Protein AF-0000000084918737 (afdb_homodimer)

Organism: Cellulophaga lytica (strain ATCC 23178 / DSM 7489 / JCM 8516 / NBRC 14961 / NCIMB 1423 / VKM B-1433 / Cy l20) (NCBI:txid867900)

Secondary structure (DSSP, 8-state):
-GGGGG--HHHHHHHHHHHHHT--SSS--HHHHTT--HHHHHHHHHHHHHT-SEEEEES-HHHHHHHHHHHTT--TT-EEEEESBS-THHHHHHHTTT-EEEEE-B-TTSSB-HHHHHHH--TTEEEE--B-GGG----HHHHHHHHHHHT-EEEEE-TTTTT-EETTEETTSSSSEEEEE-BTTSSS--BS-EEEEES-HHHHHHHHHHTBTT----SS-GGG----S---B-PPPHHHHHHHHHHHTTHHHHHHHHHHHHHHHHHHHTTSTT-EE----TTEE---SEEEEE-SSHHHHHHHHHHHHHTT--SEE-GGG-TTTBGGG-HHHHTT--SSPPPHHHHHHS--GGG---HHHHHHHTTEEEEE--SS--HHHHHHHHHHHHHHHHTT-/-GGGGG--HHHHHHHHHHHHHT--SSS--HHHHTT--HHHHHHHHHHHHHT-SEEEEES-HHHHHHHHHHHTT--TT-EEEEESBS-THHHHHHHTTT-EEEEE-B-TTSSB-HHHHHHH--TTEEEE--B-GGG----HHHHHHHHHHHT-EEEEE-TTTTT-EETTEETTSSSSEEEEE-BTTSSS--BS-EEEEES-HHHHHHHHHHTBTT----SS-GGG----S---B-PPPHHHHHHHHHHHTTHHHHHHHHHHHHHHHHHHHTTSTT-EE----TTEE---SEEEEE-SSHHHHHHHHHHHHHTT--SEE-GGG-TTTBGGG-HHHHTT--SSPPPHHHHHHS--GGG---HHHHHHHTTEEEEE--SS--HHHHHHHHHHHHHHHHTT-

Sequence (794 aa):
MPGFEFFGDKERAEVQKVLDSGVLMRYGFDGMRGDQWKALELEEALTKRMEVGYAQLVSSGTAALTVALASAGIGAGDEVIMPTFTFVASFESILALGAVPILVDVDDTLTLDPEAVKKAITPKTKVVMPVHMCGSMANLSALKAICDKHNLLLLEDACQAIGGTYEGKPLGSYGDLGCFSFDYVKTITCGEGGAVITNNEQYYKNADHYSDHGHDHIGKDRGAEDHPFLGYNYRISEL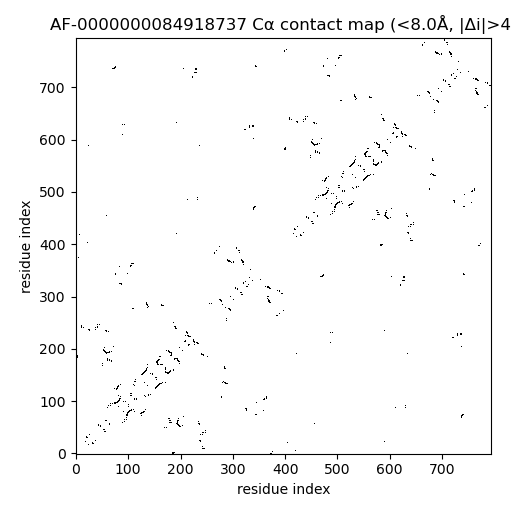HAAVGVAQVQRLDEFIAIQKKTYTILRNALSTIPEVTFRAVPEGGEENYSFLSIFLPTEEQTRKAHKALGEHSVDACFYWYANNWHYYKKWAHLTNLTSLGKLPNEVKEQLPDYSKSDFSKSDQWISRTISCLVKLGWTEEEVEQRAANMVKAIKSVLMPGFEFFGDKERAEVQKVLDSGVLMRYGFDGMRGDQWKALELEEALTKRMEVGYAQLVSSGTAALTVALASAGIGAGDEVIMPTFTFVASFESILALGAVPILVDVDDTLTLDPEAVKKAITPKTKVVMPVHMCGSMANLSALKAICDKHNLLLLEDACQAIGGTYEGKPLGSYGDLGCFSFDYVKTITCGEGGAVITNNEQYYKNADHYSDHGHDHIGKDRGAEDHPFLGYNYRISELHAAVGVAQVQRLDEFIAIQKKTYTILRNALSTIPEVTFRAVPEGGEENYSFLSIFLPTEEQTRKAHKALGEHSVDACFYWYANNWHYYKKWAHLTNLTSLGKLPNEVKEQLPDYSKSDFSKSDQWISRTISCLVKLGWTEEEVEQRAANMVKAIKSVL

InterPro domains:
  IPR000653 DegT/DnrJ/EryC1/StrS aminotransferase [PF01041] (10-332)
  IPR000653 DegT/DnrJ/EryC1/StrS aminotransferase [PIRSF000390] (9-394)
  IPR000653 DegT/DnrJ/EryC1/StrS aminotransferase [PTHR30244] (7-392)
  IPR000653 DegT/DnrJ/EryC1/StrS aminotransferase [cd00616] (11-394)
  IPR015421 Pyridoxal phosphate-dependent transferase, major domain [G3DSA:3.40.640.10] (1-250)
  IPR015422 Pyridoxal phosphate-dependent transferase, small domain [G3DSA:3.90.1150.10] (251-396)
  IPR015424 Pyridoxal phosphate-dependent transferase [SSF53383] (2-393)

Foldseek 3Di:
DAQLVPPDDLLVVLLVLCVVLVAWAQDAPVVRSVPDRLQVLLFVLCCVLQVADGKDKFFFQLLQLLLLCVLVPQAAQAEEEFEQFFFPSNVVSCLVRNHAYDYFADALLLKDDLVRVLVRDDPRYAEYEIEQPQFAGDPLVSNVVSCVVVVHWYEYACQAHAPKDFLRGTGQASTQKYKYGQDSHHLHHLVTMMMIGGNDVSSRQSSVLQQPQQFSPPDNDSVPTDRPDGHDHGDDISSSSSSSSSRSVCSVVSLVLLVVLLVLLVVLQVVPVQKAFRDHDVRIDGSNQKTKIFGDDLVLQVQLVVLCVVLVQPQKDLRLPPCGTGNVNVCCQLVVPDPDDRDPSHVPPHDNCVPPDRVNNVNNSSGMIMHGRYRPDDPVRSNSSSVSSNVSSVVRD/DAQLVPPDDLLVVLLVLCVVLVAWAQDAPVVRSVPDRLQVLLFVLCCVLQVADGKDKFFFLLLQLLLLCVLVPQAAQAEEEFEQFFFPSNVVSCLVRNHAYDYWADALLLKDDLVRVLVRDDPRYAEYEIEQPQFAGDPVVSNVVSCVVVVHWYEYACQAHAQKDFLRGTGQASTQKYKYGQDSHHLHHLVTMMMITGNDVSSRQSSVLQQCQQFSPPDNDSVPTDRPDGHDHGDDISSSSSSSSSRSVCSVVSLVLLVVLLVLLVVLCVVPVQKAFRDHDVRIDGSNQKTKIFGDDLVLQVQLVVLLVVLVQPQKDLRLPPCGGGNVNVCCQLVVPDPDDRDPSHVPPHDNCVPPDRVNNCNNSSGMIMHGRYRPDDPVRSNSSSVSSNVSSVVRD

Solvent-accessible surface area (backbone atoms only — not comparable to full-atom values): 38173 Å² total; per-residue (Å²): 75,42,24,49,77,68,63,47,67,61,29,50,52,39,34,47,55,36,60,71,45,54,50,33,46,68,66,76,62,66,87,58,30,76,84,63,50,37,45,59,51,31,29,51,50,46,17,63,74,42,70,41,77,34,48,43,70,18,39,22,35,43,45,11,47,30,40,48,41,30,30,70,41,43,12,33,49,34,26,34,38,33,42,40,52,45,55,59,51,62,51,37,24,34,45,59,41,28,16,27,60,40,73,34,36,26,40,63,47,55,13,46,23,58,70,44,51,63,72,65,64,52,95,50,50,46,34,42,34,45,40,15,55,65,7,36,42,47,54,54,69,60,44,48,50,52,22,64,75,69,73,34,43,37,36,30,40,18,42,52,12,66,80,13,29,46,76,85,34,35,51,29,54,78,46,60,29,12,22,30,27,14,34,40,54,16,69,40,24,20,33,46,12,15,26,28,33,28,71,45,66,66,41,46,51,36,32,56,14,30,32,48,52,7,37,65,78,58,81,90,47,77,72,72,26,53,46,85,25,59,29,38,79,31,64,42,32,19,56,27,22,12,26,29,44,39,32,64,76,40,45,66,60,52,36,52,52,14,40,54,53,42,49,53,39,50,58,47,44,61,70,38,84,66,47,45,64,56,47,69,38,92,54,50,42,57,24,28,45,31,52,46,34,31,38,88,36,48,69,48,28,55,47,23,56,55,30,22,51,77,52,72,43,72,66,60,42,56,45,62,78,28,46,52,36,23,58,90,45,38,55,29,64,69,67,62,31,50,64,25,49,70,34,62,46,34,73,71,62,43,68,69,57,90,77,55,84,54,62,67,26,46,64,45,41,42,12,33,40,37,30,60,45,67,72,84,65,48,74,66,53,49,53,49,47,29,54,34,48,42,52,21,42,56,70,58,102,75,45,24,49,77,68,62,46,69,63,29,51,51,41,33,46,55,34,62,71,45,55,50,32,45,68,67,77,60,66,88,58,32,75,84,63,50,37,45,59,50,31,26,51,51,46,18,62,74,40,71,40,78,33,48,43,70,17,39,21,34,44,45,10,48,30,40,48,42,32,30,70,39,44,13,32,50,32,27,33,37,32,45,41,51,44,56,60,51,62,51,37,24,33,45,59,41,29,14,26,59,39,73,33,35,26,41,62,46,54,13,45,23,58,69,44,51,64,72,66,62,51,96,49,49,46,34,44,34,44,40,14,56,64,7,37,44,46,53,54,70,60,44,48,52,54,21,64,73,68,74,35,42,35,37,28,40,18,44,52,11,65,81,12,29,45,75,84,35,34,50,27,54,77,47,60,28,12,22,31,27,14,34,40,53,18,70,41,24,21,33,44,12,16,26,27,32,27,73,46,67,65,41,45,52,37,34,56,14,31,32,47,51,8,36,65,78,58,81,90,46,78,73,72,26,53,46,84,26,58,29,38,82,31,64,44,35,21,56,27,23,13,26,30,44,40,32,63,76,40,44,66,60,52,36,52,54,14,40,56,53,44,48,54,40,50,57,47,43,61,71,37,84,68,48,44,64,56,49,71,41,93,54,49,41,56,23,26,45,31,54,46,34,33,39,89,36,48,69,49,28,55,48,25,56,54,30,22,51,75,50,73,44,73,65,59,42,58,45,63,79,27,46,52,36,23,59,89,46,36,55,29,64,70,66,61,32,50,66,25,48,70,35,61,48,32,72,70,62,44,66,70,55,92,76,56,84,54,61,67,27,47,65,43,42,41,11,34,40,37,31,62,44,66,73,84,64,50,73,65,53,49,52,51,47,28,52,33,48,44,53,22,43,54,70,59,103

pLDDT: mean 97.5, std 3.41, range [58.09, 99.0]

Nearest PDB structures (foldseek):
  5k8b-assembly1_A  TM=9.788E-01  e=1.789E-53  Shewanella oneidensis MR-1
  7b0m-assembly1_AAA-2  TM=8.999E-01  e=6.919E-33  uncultured bacterium
  3dr4-assembly2_D  TM=8.770E-01  e=7.621E-31  Caulobacter vibrioides
  4zah-assembly1_B  TM=8.780E-01  e=2.537E-28  Escherichia coli K-12
  3uwc-assembly1_A  TM=9.005E-01  e=1.315E-25  Coxiella burnetii

Radius of gyration: 27.07 Å; Cα contacts (8 Å, |Δi|>4): 1937; chains: 2; bounding box: 52×92×59 Å

Structure (mmCIF, N/CA/C/O backbone):
data_AF-0000000084918737-model_v1
#
loop_
_entity.id
_entity.type
_entity.pdbx_description
1 polymer 'Glutamine--scyllo-inositol transaminase'
#
loop_
_atom_site.group_PDB
_atom_site.id
_atom_site.type_symbol
_atom_site.label_atom_id
_atom_site.label_alt_id
_atom_site.label_comp_id
_atom_site.label_asym_id
_atom_site.label_entity_id
_atom_site.label_seq_id
_atom_site.pdbx_PDB_ins_code
_atom_site.Cartn_x
_atom_site.Cartn_y
_atom_site.Cartn_z
_atom_site.occupancy
_atom_site.B_iso_or_equiv
_atom_site.auth_seq_id
_atom_site.auth_comp_id
_atom_site.auth_asym_id
_atom_site.auth_atom_id
_atom_site.pdbx_PDB_model_num
ATOM 1 N N . MET A 1 1 ? 10.695 -17.797 -6.754 1 58.09 1 MET A N 1
ATOM 2 C CA . MET A 1 1 ? 10.609 -17.453 -8.172 1 58.09 1 MET A CA 1
ATOM 3 C C . MET A 1 1 ? 11.523 -16.266 -8.492 1 58.09 1 MET A C 1
ATOM 5 O O . MET A 1 1 ? 11.414 -15.211 -7.875 1 58.09 1 MET A O 1
ATOM 9 N N . PRO A 1 2 ? 12.445 -16.375 -9.523 1 66.88 2 PRO A N 1
ATOM 10 C CA . PRO A 1 2 ? 13.789 -16.484 -8.961 1 66.88 2 PRO A CA 1
ATOM 11 C C . PRO A 1 2 ? 14.602 -15.195 -9.133 1 66.88 2 PRO A C 1
ATOM 13 O O . PRO A 1 2 ? 15.82 -15.25 -9.297 1 66.88 2 PRO A O 1
ATOM 16 N N . GLY A 1 3 ? 13.727 -14.094 -9.055 1 78 3 GLY A N 1
ATOM 17 C CA . GLY A 1 3 ? 14.461 -12.883 -9.352 1 78 3 GLY A CA 1
ATOM 18 C C . GLY A 1 3 ? 15.5 -12.539 -8.305 1 78 3 GLY A C 1
ATOM 19 O O . GLY A 1 3 ? 16.562 -11.992 -8.625 1 78 3 GLY A O 1
ATOM 20 N N . PHE A 1 4 ? 15.25 -13.039 -7.121 1 85.94 4 PHE A N 1
ATOM 21 C CA . PHE A 1 4 ? 16.172 -12.711 -6.043 1 85.94 4 PHE A CA 1
ATOM 22 C C . PHE A 1 4 ? 17.453 -13.531 -6.148 1 85.94 4 PHE A C 1
ATOM 24 O O . PHE A 1 4 ? 18.484 -13.164 -5.59 1 85.94 4 PHE A O 1
ATOM 31 N N . GLU A 1 5 ? 17.422 -14.648 -6.895 1 89.56 5 GLU A N 1
ATOM 32 C CA . GLU A 1 5 ? 18.578 -15.539 -6.988 1 89.56 5 GLU A CA 1
ATOM 33 C C . GLU A 1 5 ? 19.734 -14.867 -7.711 1 89.56 5 GLU A C 1
ATOM 35 O O . GLU A 1 5 ? 20.906 -15.164 -7.438 1 89.56 5 GLU A O 1
ATOM 40 N N . PHE A 1 6 ? 19.359 -13.945 -8.586 1 92.06 6 PHE A N 1
ATOM 41 C CA . PHE A 1 6 ? 20.391 -13.312 -9.391 1 92.06 6 PHE A CA 1
ATOM 42 C C . PHE A 1 6 ? 20.531 -11.836 -9.031 1 92.06 6 PHE A C 1
ATOM 44 O O . PHE A 1 6 ? 21.016 -11.039 -9.836 1 92.06 6 PHE A O 1
ATOM 51 N N . PHE A 1 7 ? 20 -11.469 -7.918 1 95 7 PHE A N 1
ATOM 52 C CA . PHE A 1 7 ? 20.281 -10.125 -7.43 1 95 7 PHE A CA 1
ATOM 53 C C . PHE A 1 7 ? 21.781 -9.914 -7.281 1 95 7 PHE A C 1
ATOM 55 O O . PHE A 1 7 ? 22.469 -10.695 -6.617 1 95 7 PHE A O 1
ATOM 62 N N . GLY A 1 8 ? 22.406 -8.891 -7.953 1 95 8 GLY A N 1
ATOM 63 C CA . GLY A 1 8 ? 23.844 -8.711 -7.953 1 95 8 GLY A CA 1
ATOM 64 C C . GLY A 1 8 ? 24.266 -7.281 -8.258 1 95 8 GLY A C 1
ATOM 65 O O . GLY A 1 8 ? 23.609 -6.332 -7.805 1 95 8 GLY A O 1
ATOM 66 N N . ASP A 1 9 ? 25.297 -7.223 -9.016 1 96.88 9 ASP A N 1
ATOM 67 C CA . ASP A 1 9 ? 25.969 -5.941 -9.219 1 96.88 9 ASP A CA 1
ATOM 68 C C . ASP A 1 9 ? 25.109 -4.992 -10.047 1 96.88 9 ASP A C 1
ATOM 70 O O . ASP A 1 9 ? 25.125 -3.781 -9.836 1 96.88 9 ASP A O 1
ATOM 74 N N . LYS A 1 10 ? 24.375 -5.531 -10.961 1 97.31 10 LYS A N 1
ATOM 75 C CA . LYS A 1 10 ? 23.531 -4.68 -11.797 1 97.31 10 LYS A CA 1
ATOM 76 C C . LYS A 1 10 ? 22.453 -3.986 -10.977 1 97.31 10 LYS A C 1
ATOM 78 O O . LYS A 1 10 ? 22.203 -2.793 -11.156 1 97.31 10 LYS A O 1
ATOM 83 N N . GLU A 1 11 ? 21.781 -4.719 -10.133 1 98.06 11 GLU A N 1
ATOM 84 C CA . GLU A 1 11 ? 20.75 -4.164 -9.242 1 98.06 11 GLU A CA 1
ATOM 85 C C . GLU A 1 11 ? 21.375 -3.166 -8.258 1 98.06 11 GLU A C 1
ATOM 87 O O . GLU A 1 11 ? 20.828 -2.074 -8.062 1 98.06 11 GLU A O 1
ATOM 92 N N . ARG A 1 12 ? 22.516 -3.551 -7.652 1 98.19 12 ARG A N 1
ATOM 93 C CA . ARG A 1 12 ? 23.188 -2.676 -6.707 1 98.19 12 ARG A CA 1
ATOM 94 C C . ARG A 1 12 ? 23.562 -1.35 -7.359 1 98.19 12 ARG A C 1
ATOM 96 O O . ARG A 1 12 ? 23.453 -0.292 -6.734 1 98.19 12 ARG A O 1
ATOM 103 N N . ALA A 1 13 ? 24.016 -1.416 -8.586 1 98.38 13 ALA A N 1
ATOM 104 C CA . ALA A 1 13 ? 24.438 -0.213 -9.297 1 98.38 13 ALA A CA 1
ATOM 105 C C . ALA A 1 13 ? 23.266 0.742 -9.508 1 98.38 13 ALA A C 1
ATOM 107 O O . ALA A 1 13 ? 23.406 1.959 -9.375 1 98.38 13 ALA A O 1
ATOM 108 N N . GLU A 1 14 ? 22.094 0.244 -9.898 1 98.44 14 GLU A N 1
ATOM 109 C CA . GLU A 1 14 ? 20.906 1.085 -10.102 1 98.44 14 GLU A CA 1
ATOM 110 C C . GLU A 1 14 ? 20.453 1.712 -8.789 1 98.44 14 GLU A C 1
ATOM 112 O O . GLU A 1 14 ? 20.047 2.877 -8.758 1 98.44 14 GLU A O 1
ATOM 117 N N . VAL A 1 15 ? 20.484 0.958 -7.684 1 98.56 15 VAL A N 1
ATOM 118 C CA . VAL A 1 15 ? 20.094 1.484 -6.383 1 98.56 15 VAL A CA 1
ATOM 119 C C . VAL A 1 15 ? 21.078 2.568 -5.945 1 98.56 15 VAL A C 1
ATOM 121 O O . VAL A 1 15 ? 20.672 3.584 -5.375 1 98.56 15 VAL A O 1
ATOM 124 N N . GLN A 1 16 ? 22.344 2.338 -6.254 1 98 16 GLN A N 1
ATOM 125 C CA . GLN A 1 16 ? 23.375 3.305 -5.883 1 98 16 GLN A CA 1
ATOM 126 C C . GLN A 1 16 ? 23.109 4.66 -6.535 1 98 16 GLN A C 1
ATOM 128 O O . GLN A 1 16 ? 23.375 5.703 -5.934 1 98 16 GLN A O 1
ATOM 133 N N . LYS A 1 17 ? 22.672 4.691 -7.762 1 98.06 17 LYS A N 1
ATOM 134 C CA . LYS A 1 17 ? 22.344 5.949 -8.43 1 98.06 17 LYS A CA 1
ATOM 135 C C . LYS A 1 17 ? 21.297 6.734 -7.652 1 98.06 17 LYS A C 1
ATOM 137 O O . LYS A 1 17 ? 21.375 7.961 -7.543 1 98.06 17 LYS A O 1
ATOM 142 N N . VAL A 1 18 ? 20.281 6.035 -7.121 1 98.25 18 VAL A N 1
ATOM 143 C CA . VAL A 1 18 ? 19.234 6.672 -6.32 1 98.25 18 VAL A CA 1
ATOM 144 C C . VAL A 1 18 ? 19.828 7.199 -5.016 1 98.25 18 VAL A C 1
ATOM 146 O O . VAL A 1 18 ? 19.531 8.32 -4.598 1 98.25 18 VAL A O 1
ATOM 149 N N . LEU A 1 19 ? 20.688 6.387 -4.422 1 97.62 19 LEU A N 1
ATOM 150 C CA . LEU A 1 19 ? 21.344 6.789 -3.176 1 97.62 19 LEU A CA 1
ATOM 151 C C . LEU A 1 19 ? 22.219 8.016 -3.389 1 97.62 19 LEU A C 1
ATOM 153 O O . LEU A 1 19 ? 22.328 8.867 -2.506 1 97.62 19 LEU A O 1
ATOM 157 N N . ASP A 1 20 ? 22.812 8.094 -4.531 1 96.31 20 ASP A N 1
ATOM 158 C CA . ASP A 1 20 ? 23.688 9.219 -4.848 1 96.31 20 ASP A CA 1
ATOM 159 C C . ASP A 1 20 ? 22.891 10.508 -5.004 1 96.31 20 ASP A C 1
ATOM 161 O O . ASP A 1 20 ? 23.312 11.578 -4.555 1 96.31 20 ASP A O 1
ATOM 165 N N . SER A 1 21 ? 21.75 10.43 -5.637 1 95.38 21 SER A N 1
ATOM 166 C CA . SER A 1 21 ? 20.906 11.609 -5.805 1 95.38 21 SER A CA 1
ATOM 167 C C . SER A 1 21 ? 20.234 12.008 -4.492 1 95.38 21 SER A C 1
ATOM 169 O O . SER A 1 21 ? 19.953 13.188 -4.258 1 95.38 21 SER A O 1
ATOM 171 N N . GLY A 1 22 ? 19.891 11 -3.74 1 95.38 22 GLY A N 1
ATOM 172 C CA . GLY A 1 22 ? 19.188 11.211 -2.479 1 95.38 22 GLY A CA 1
ATOM 173 C C . GLY A 1 22 ? 17.703 11.414 -2.646 1 95.38 22 GLY A C 1
ATOM 174 O O . GLY A 1 22 ? 17 11.711 -1.68 1 95.38 22 GLY A O 1
ATOM 175 N N . VAL A 1 23 ? 17.172 11.312 -3.875 1 97.12 23 VAL A N 1
ATOM 176 C CA . VAL A 1 23 ? 15.75 11.469 -4.133 1 97.12 23 VAL A CA 1
ATOM 177 C C . VAL A 1 23 ? 15.086 10.094 -4.168 1 97.12 23 VAL A C 1
ATOM 179 O O . VAL A 1 23 ? 15.273 9.328 -5.117 1 97.12 23 VAL A O 1
ATOM 182 N N . LEU A 1 24 ? 14.273 9.836 -3.162 1 97.94 24 LEU A N 1
ATOM 183 C CA . LEU A 1 24 ? 13.688 8.508 -3.012 1 97.94 24 LEU A CA 1
ATOM 184 C C . LEU A 1 24 ? 12.234 8.492 -3.471 1 97.94 24 LEU A C 1
ATOM 186 O O . LEU A 1 24 ? 11.648 7.43 -3.664 1 97.94 24 LEU A O 1
ATOM 190 N N . MET A 1 25 ? 11.609 9.617 -3.674 1 96.75 25 MET A N 1
ATOM 191 C CA . MET A 1 25 ? 10.219 9.758 -4.102 1 96.75 25 MET A CA 1
ATOM 192 C C . MET A 1 25 ? 10.109 9.711 -5.621 1 96.75 25 MET A C 1
ATOM 194 O O . MET A 1 25 ? 10.922 10.312 -6.328 1 96.75 25 MET A O 1
ATOM 198 N N . ARG A 1 26 ? 9.102 9.094 -6.113 1 97 26 ARG A N 1
ATOM 199 C CA . ARG A 1 26 ? 8.992 8.922 -7.555 1 97 26 ARG A CA 1
ATOM 200 C C . ARG A 1 26 ? 8.57 10.219 -8.234 1 97 26 ARG A C 1
ATOM 202 O O . ARG A 1 26 ? 8.758 10.383 -9.438 1 97 26 ARG A O 1
ATOM 209 N N . TYR A 1 27 ? 7.977 11.18 -7.5 1 95.38 27 TYR A N 1
ATOM 210 C CA . TYR A 1 27 ? 7.508 12.438 -8.07 1 95.38 27 TYR A CA 1
ATOM 211 C C . TYR A 1 27 ? 8.328 13.609 -7.539 1 95.38 27 TYR A C 1
ATOM 213 O O . TYR A 1 27 ? 8.812 13.578 -6.406 1 95.38 27 TYR A O 1
ATOM 221 N N . GLY A 1 28 ? 8.477 14.602 -8.367 1 92.88 28 GLY A N 1
ATOM 222 C CA . GLY A 1 28 ? 9.008 15.883 -7.945 1 92.88 28 GLY A CA 1
ATOM 223 C C . GLY A 1 28 ? 10.508 15.859 -7.723 1 92.88 28 GLY A C 1
ATOM 224 O O . GLY A 1 28 ? 11.203 14.977 -8.219 1 92.88 28 GLY A O 1
ATOM 225 N N . PHE A 1 29 ? 11.062 17.031 -7.227 1 93.75 29 PHE A N 1
ATOM 226 C CA . PHE A 1 29 ? 12.461 17.219 -6.863 1 93.75 29 PHE A CA 1
ATOM 227 C C . PHE A 1 29 ? 13.344 17.234 -8.102 1 93.75 29 PHE A C 1
ATOM 229 O O . PHE A 1 29 ? 14.445 16.656 -8.094 1 93.75 29 PHE A O 1
ATOM 236 N N . ASP A 1 30 ? 12.852 17.812 -9.117 1 91.44 30 ASP A N 1
ATOM 237 C CA . ASP A 1 30 ? 13.508 17.844 -10.414 1 91.44 30 ASP A CA 1
ATOM 238 C C . ASP A 1 30 ? 14.914 18.422 -10.312 1 91.44 30 ASP A C 1
ATOM 240 O O . ASP A 1 30 ? 15.844 17.938 -10.961 1 91.44 30 ASP A O 1
ATOM 244 N N . GLY A 1 31 ? 15.031 19.422 -9.469 1 90.31 31 GLY A N 1
ATOM 245 C CA . GLY A 1 31 ? 16.312 20.078 -9.336 1 90.31 31 GLY A CA 1
ATOM 246 C C . GLY A 1 31 ? 17.344 19.219 -8.617 1 90.31 31 GLY A C 1
ATOM 247 O O . GLY A 1 31 ? 18.547 19.375 -8.828 1 90.31 31 GLY A O 1
ATOM 248 N N . MET A 1 32 ? 16.906 18.297 -7.863 1 91.38 32 MET A N 1
ATOM 249 C CA . MET A 1 32 ? 17.797 17.516 -7.008 1 91.38 32 MET A CA 1
ATOM 250 C C . MET A 1 32 ? 18.141 16.188 -7.656 1 91.38 32 MET A C 1
ATOM 252 O O . MET A 1 32 ? 19.234 15.648 -7.441 1 91.38 32 MET A O 1
ATOM 256 N N . ARG A 1 33 ? 17.234 15.625 -8.477 1 93.81 33 ARG A N 1
ATOM 257 C CA . ARG A 1 33 ? 17.359 14.227 -8.875 1 93.81 33 ARG A CA 1
ATOM 258 C C . ARG A 1 33 ? 18.219 14.086 -10.125 1 93.81 33 ARG A C 1
ATOM 260 O O . ARG A 1 33 ? 18.594 12.977 -10.508 1 93.81 33 ARG A O 1
ATOM 267 N N . GLY A 1 34 ? 18.75 15.164 -10.82 1 91.56 34 GLY A N 1
ATOM 268 C CA . GLY A 1 34 ? 19.641 15.078 -11.977 1 91.56 34 GLY A CA 1
ATOM 269 C C . GLY A 1 34 ? 19.031 14.289 -13.125 1 91.56 34 GLY A C 1
ATOM 270 O O . GLY A 1 34 ? 19.719 13.461 -13.734 1 91.56 34 GLY A O 1
ATOM 271 N N . ASP A 1 35 ? 17.75 14.32 -13.359 1 91.5 35 ASP A N 1
ATOM 272 C CA . ASP A 1 35 ? 17 13.711 -14.453 1 91.5 35 ASP A CA 1
ATOM 273 C C . ASP A 1 35 ? 16.906 12.195 -14.281 1 91.5 35 ASP A C 1
ATOM 275 O O . ASP A 1 35 ? 16.734 11.469 -15.258 1 91.5 35 ASP A O 1
ATOM 279 N N . GLN A 1 36 ? 17.203 11.773 -13.125 1 95.06 36 GLN A N 1
ATOM 280 C CA . GLN A 1 36 ? 17.062 10.352 -12.82 1 95.06 36 GLN A CA 1
ATOM 281 C C . GLN A 1 36 ? 15.648 10.039 -12.336 1 95.06 36 GLN A C 1
ATOM 283 O O . GLN A 1 36 ? 15.219 10.523 -11.289 1 95.06 36 GLN A O 1
ATOM 288 N N . TRP A 1 37 ? 14.93 9.234 -13.133 1 97.81 37 TRP A N 1
ATOM 289 C CA . TRP A 1 37 ? 13.578 8.773 -12.828 1 97.81 37 TRP A CA 1
ATOM 290 C C . TRP A 1 37 ? 13.469 7.262 -12.961 1 97.81 37 TRP A C 1
ATOM 292 O O . TRP A 1 37 ? 13.07 6.758 -14.016 1 97.81 37 TRP A O 1
ATOM 302 N N . LYS A 1 38 ? 13.75 6.57 -11.859 1 98.75 38 LYS A N 1
ATOM 303 C CA . LYS A 1 38 ? 13.812 5.117 -11.953 1 98.75 38 LYS A CA 1
ATOM 304 C C . LYS A 1 38 ? 12.43 4.52 -12.195 1 98.75 38 LYS A C 1
ATOM 306 O O . LYS A 1 38 ? 12.289 3.561 -12.961 1 98.75 38 LYS A O 1
ATOM 311 N N . ALA A 1 39 ? 11.398 5.062 -11.547 1 98.75 39 ALA A N 1
ATOM 312 C CA . ALA A 1 39 ? 10.047 4.566 -11.773 1 98.75 39 ALA A CA 1
ATOM 313 C C . ALA A 1 39 ? 9.625 4.762 -13.227 1 98.75 39 ALA A C 1
ATOM 315 O O . ALA A 1 39 ? 9.078 3.848 -13.844 1 98.75 39 ALA A O 1
ATOM 316 N N . LEU A 1 40 ? 9.898 5.91 -13.773 1 98.56 40 LEU A N 1
ATOM 317 C CA . LEU A 1 40 ? 9.562 6.188 -15.164 1 98.56 40 LEU A CA 1
ATOM 318 C C . LEU A 1 40 ? 10.352 5.289 -16.109 1 98.56 40 LEU A C 1
ATOM 320 O O . LEU A 1 40 ? 9.812 4.797 -17.094 1 98.56 40 LEU A O 1
ATOM 324 N N . GLU A 1 41 ? 11.633 5.117 -15.773 1 98.81 41 GLU A N 1
ATOM 325 C CA . GLU A 1 41 ? 12.484 4.238 -16.578 1 98.81 41 GLU A CA 1
ATOM 326 C C . GLU A 1 41 ? 11.93 2.814 -16.609 1 98.81 41 GLU A C 1
ATOM 328 O O . GLU A 1 41 ? 11.914 2.17 -17.656 1 98.81 41 GLU A O 1
ATOM 333 N N . LEU A 1 42 ? 11.523 2.34 -15.477 1 98.94 42 LEU A N 1
ATOM 334 C CA . LEU A 1 42 ? 10.969 0.99 -15.406 1 98.94 42 LEU A CA 1
ATOM 335 C C . LEU A 1 42 ? 9.648 0.904 -16.156 1 98.94 42 LEU A C 1
ATOM 337 O O . LEU A 1 42 ? 9.375 -0.085 -16.844 1 98.94 42 LEU A O 1
ATOM 341 N N . GLU A 1 43 ? 8.773 1.916 -16 1 98.94 43 GLU A N 1
ATOM 342 C CA . GLU A 1 43 ? 7.516 1.939 -16.734 1 98.94 43 GLU A CA 1
ATOM 343 C C . GLU A 1 43 ? 7.758 1.919 -18.25 1 98.94 43 GLU A C 1
ATOM 345 O O . GLU A 1 43 ? 7.078 1.2 -18.984 1 98.94 43 GLU A O 1
ATOM 350 N N . GLU A 1 44 ? 8.727 2.658 -18.688 1 98.81 44 GLU A N 1
ATOM 351 C CA . GLU A 1 44 ? 9.078 2.672 -20.094 1 98.81 44 GLU A CA 1
ATOM 352 C C . GLU A 1 44 ? 9.586 1.307 -20.562 1 98.81 44 GLU A C 1
ATOM 354 O O . GLU A 1 44 ? 9.203 0.822 -21.625 1 98.81 44 GLU A O 1
ATOM 359 N N . ALA A 1 45 ? 10.414 0.737 -19.781 1 98.88 45 ALA A N 1
ATOM 360 C CA . ALA A 1 45 ? 10.945 -0.584 -20.109 1 98.88 45 ALA A CA 1
ATOM 361 C C . ALA A 1 45 ? 9.828 -1.62 -20.172 1 98.88 45 ALA A C 1
ATOM 363 O O . ALA A 1 45 ? 9.828 -2.486 -21.047 1 98.88 45 ALA A O 1
ATOM 364 N N . LEU A 1 46 ? 8.898 -1.519 -19.281 1 98.81 46 LEU A N 1
ATOM 365 C CA . LEU A 1 46 ? 7.777 -2.449 -19.266 1 98.81 46 LEU A CA 1
ATOM 366 C C . LEU A 1 46 ? 6.891 -2.262 -20.484 1 98.81 46 LEU A C 1
ATOM 368 O O . LEU A 1 46 ? 6.441 -3.24 -21.094 1 98.81 46 LEU A O 1
ATOM 372 N N . THR A 1 47 ? 6.59 -0.975 -20.812 1 98.81 47 THR A N 1
ATOM 373 C CA . THR A 1 47 ? 5.746 -0.728 -21.969 1 98.81 47 THR A CA 1
ATOM 374 C C . THR A 1 47 ? 6.371 -1.32 -23.234 1 98.81 47 THR A C 1
ATOM 376 O O . THR A 1 47 ? 5.672 -1.912 -24.062 1 98.81 47 THR A O 1
ATOM 379 N N . LYS A 1 48 ? 7.652 -1.199 -23.344 1 98.69 48 LYS A N 1
ATOM 380 C CA . LYS A 1 48 ? 8.359 -1.741 -24.5 1 98.69 48 LYS A CA 1
ATOM 381 C C . LYS A 1 48 ? 8.359 -3.268 -24.469 1 98.69 48 LYS A C 1
ATOM 383 O O . LYS A 1 48 ? 7.996 -3.904 -25.469 1 98.69 48 LYS A O 1
ATOM 388 N N . ARG A 1 49 ? 8.68 -3.838 -23.375 1 98.19 49 ARG A N 1
ATOM 389 C CA . ARG A 1 49 ? 8.828 -5.285 -23.25 1 98.19 49 ARG A CA 1
ATOM 390 C C . ARG A 1 49 ? 7.48 -5.984 -23.422 1 98.19 49 ARG A C 1
ATOM 392 O O . ARG A 1 49 ? 7.406 -7.09 -23.969 1 98.19 49 ARG A O 1
ATOM 399 N N . MET A 1 50 ? 6.434 -5.363 -22.906 1 98.56 50 MET A N 1
ATOM 400 C CA . MET A 1 50 ? 5.109 -5.984 -22.891 1 98.56 50 MET A CA 1
ATOM 401 C C . MET A 1 50 ? 4.297 -5.555 -24.109 1 98.56 50 MET A C 1
ATOM 403 O O . MET A 1 50 ? 3.172 -6.02 -24.312 1 98.56 50 MET A O 1
ATOM 407 N N . GLU A 1 51 ? 4.863 -4.648 -24.906 1 98.62 51 GLU A N 1
ATOM 408 C CA . GLU A 1 51 ? 4.234 -4.18 -26.125 1 98.62 51 GLU A CA 1
ATOM 409 C C . GLU A 1 51 ? 2.865 -3.566 -25.859 1 98.62 51 GLU A C 1
ATOM 411 O O . GLU A 1 51 ? 1.878 -3.924 -26.5 1 98.62 51 GLU A O 1
ATOM 416 N N . VAL A 1 52 ? 2.838 -2.67 -24.906 1 98.81 52 VAL A N 1
ATOM 417 C CA . VAL A 1 52 ? 1.612 -1.959 -24.562 1 98.81 52 VAL A CA 1
ATOM 418 C C . VAL A 1 52 ? 1.872 -0.454 -24.562 1 98.81 52 VAL A C 1
ATOM 420 O O . VAL A 1 52 ? 3.025 -0.017 -24.562 1 98.81 52 VAL A O 1
ATOM 423 N N . GLY A 1 53 ? 0.797 0.33 -24.516 1 98.81 53 GLY A N 1
ATOM 424 C CA . GLY A 1 53 ? 0.902 1.779 -24.562 1 98.81 53 GLY A CA 1
ATOM 425 C C . GLY A 1 53 ? 1.268 2.393 -23.219 1 98.81 53 GLY A C 1
ATOM 426 O O . GLY A 1 53 ? 1.907 3.445 -23.172 1 98.81 53 GLY A O 1
ATOM 427 N N . TYR A 1 54 ? 0.844 1.722 -22.125 1 98.94 54 TYR A N 1
ATOM 428 C CA . TYR A 1 54 ? 0.987 2.393 -20.844 1 98.94 54 TYR A CA 1
ATOM 429 C C . TYR A 1 54 ? 1.305 1.393 -19.734 1 98.94 54 TYR A C 1
ATOM 431 O O . TYR A 1 54 ? 0.865 0.242 -19.781 1 98.94 54 TYR A O 1
ATOM 439 N N . ALA A 1 55 ? 2.061 1.813 -18.781 1 98.94 55 ALA A N 1
ATOM 440 C CA . ALA A 1 55 ? 2.354 1.091 -17.547 1 98.94 55 ALA A CA 1
ATOM 441 C C . ALA A 1 55 ? 2.338 2.029 -16.344 1 98.94 55 ALA A C 1
ATOM 443 O O . ALA A 1 55 ? 2.807 3.168 -16.422 1 98.94 55 ALA A O 1
ATOM 444 N N . GLN A 1 56 ? 1.748 1.614 -15.273 1 98.94 56 GLN A N 1
ATOM 445 C CA . GLN A 1 56 ? 1.764 2.316 -13.992 1 98.94 56 GLN A CA 1
ATOM 446 C C . GLN A 1 56 ? 2.318 1.427 -12.883 1 98.94 56 GLN A C 1
ATOM 448 O O . GLN A 1 56 ? 1.735 0.388 -12.562 1 98.94 56 GLN A O 1
ATOM 453 N N . LEU A 1 57 ? 3.445 1.854 -12.32 1 98.94 57 LEU A N 1
ATOM 454 C CA . LEU A 1 57 ? 4.035 1.118 -11.203 1 98.94 57 LEU A CA 1
ATOM 455 C C . LEU A 1 57 ? 3.312 1.438 -9.898 1 98.94 57 LEU A C 1
ATOM 457 O O . LEU A 1 57 ? 2.883 2.574 -9.688 1 98.94 57 LEU A O 1
ATOM 461 N N . VAL A 1 58 ? 3.191 0.395 -9.07 1 98.88 58 VAL A N 1
ATOM 462 C CA . VAL A 1 58 ? 2.562 0.552 -7.762 1 98.88 58 VAL A CA 1
ATOM 463 C C . VAL A 1 58 ? 3.316 -0.272 -6.719 1 98.88 58 VAL A C 1
ATOM 465 O O . VAL A 1 58 ? 4.344 -0.883 -7.027 1 98.88 58 VAL A O 1
ATOM 468 N N . SER A 1 59 ? 2.838 -0.328 -5.551 1 98.69 59 SER A N 1
ATOM 469 C CA . SER A 1 59 ? 3.619 -0.736 -4.387 1 98.69 59 SER A CA 1
ATOM 470 C C . SER A 1 59 ? 3.678 -2.256 -4.266 1 98.69 59 SER A C 1
ATOM 472 O O . SER A 1 59 ? 4.504 -2.793 -3.527 1 98.69 59 SER A O 1
ATOM 474 N N . SER A 1 60 ? 2.779 -3.02 -4.902 1 98.75 60 SER A N 1
ATOM 475 C CA . SER A 1 60 ? 2.758 -4.477 -4.812 1 98.75 60 SER A CA 1
ATOM 476 C C . SER A 1 60 ? 1.879 -5.086 -5.898 1 98.75 60 SER A C 1
ATOM 478 O O . SER A 1 60 ? 1.193 -4.367 -6.625 1 98.75 60 SER A O 1
ATOM 480 N N . GLY A 1 61 ? 1.926 -6.383 -5.996 1 98.75 61 GLY A N 1
ATOM 481 C CA . GLY A 1 61 ? 1.003 -7.066 -6.887 1 98.75 61 GLY A CA 1
ATOM 482 C C . GLY A 1 61 ? -0.45 -6.902 -6.484 1 98.75 61 GLY A C 1
ATOM 483 O O . GLY A 1 61 ? -1.318 -6.707 -7.336 1 98.75 61 GLY A O 1
ATOM 484 N N . THR A 1 62 ? -0.745 -6.984 -5.18 1 98.81 62 THR A N 1
ATOM 485 C CA . THR A 1 62 ? -2.094 -6.746 -4.676 1 98.81 62 THR A CA 1
ATOM 486 C C . THR A 1 62 ? -2.568 -5.344 -5.035 1 98.81 62 THR A C 1
ATOM 488 O O . THR A 1 62 ? -3.707 -5.16 -5.473 1 98.81 62 THR A O 1
ATOM 491 N N . ALA A 1 63 ? -1.658 -4.387 -4.859 1 98.88 63 ALA A N 1
ATOM 492 C CA . ALA A 1 63 ? -1.962 -3.014 -5.254 1 98.88 63 ALA A CA 1
ATOM 493 C C . ALA A 1 63 ? -2.244 -2.922 -6.75 1 98.88 63 ALA A C 1
ATOM 495 O O . ALA A 1 63 ? -3.158 -2.211 -7.172 1 98.88 63 ALA A O 1
ATOM 496 N N . ALA A 1 64 ? -1.454 -3.641 -7.527 1 98.94 64 ALA A N 1
ATOM 497 C CA . ALA A 1 64 ? -1.646 -3.611 -8.977 1 98.94 64 ALA A CA 1
ATOM 498 C C . ALA A 1 64 ? -3.041 -4.098 -9.352 1 98.94 64 ALA A C 1
ATOM 500 O O . ALA A 1 64 ? -3.73 -3.461 -10.156 1 98.94 64 ALA A O 1
ATOM 501 N N . LEU A 1 65 ? -3.465 -5.164 -8.766 1 98.94 65 LEU A N 1
ATOM 502 C CA . LEU A 1 65 ? -4.789 -5.711 -9.047 1 98.94 65 LEU A CA 1
ATOM 503 C C . LEU A 1 65 ? -5.883 -4.742 -8.602 1 98.94 65 LEU A C 1
ATOM 505 O O . LEU A 1 65 ? -6.828 -4.48 -9.344 1 98.94 65 LEU A O 1
ATOM 509 N N . THR A 1 66 ? -5.75 -4.176 -7.414 1 98.94 66 THR A N 1
ATOM 510 C CA . THR A 1 66 ? -6.727 -3.238 -6.871 1 98.94 66 THR A CA 1
ATOM 511 C C . THR A 1 66 ? -6.828 -1.995 -7.754 1 98.94 66 THR A C 1
ATOM 513 O O . THR A 1 66 ? -7.93 -1.576 -8.117 1 98.94 66 THR A O 1
ATOM 516 N N . VAL A 1 67 ? -5.688 -1.44 -8.094 1 98.94 67 VAL A N 1
ATOM 517 C CA . VAL A 1 67 ? -5.633 -0.215 -8.883 1 98.94 67 VAL A CA 1
ATOM 518 C C . VAL A 1 67 ? -6.18 -0.479 -10.289 1 98.94 67 VAL A C 1
ATOM 520 O O . VAL A 1 67 ? -6.883 0.36 -10.852 1 98.94 67 VAL A O 1
ATOM 523 N N . ALA A 1 68 ? -5.852 -1.646 -10.844 1 99 68 ALA A N 1
ATOM 524 C CA . ALA A 1 68 ? -6.355 -1.993 -12.172 1 99 68 ALA A CA 1
ATOM 525 C C . ALA A 1 68 ? -7.879 -2.064 -12.172 1 99 68 ALA A C 1
ATOM 527 O O . ALA A 1 68 ? -8.531 -1.478 -13.039 1 99 68 ALA A O 1
ATOM 528 N N . LEU A 1 69 ? -8.438 -2.742 -11.234 1 99 69 LEU A N 1
ATOM 529 C CA . LEU A 1 69 ? -9.883 -2.863 -11.133 1 99 69 LEU A CA 1
ATOM 530 C C . LEU A 1 69 ? -10.531 -1.497 -10.922 1 99 69 LEU A C 1
ATOM 532 O O . LEU A 1 69 ? -11.477 -1.14 -11.633 1 99 69 LEU A O 1
ATOM 536 N N . ALA A 1 70 ? -10.008 -0.728 -10.016 1 98.94 70 ALA A N 1
ATOM 537 C CA . ALA A 1 70 ? -10.539 0.608 -9.766 1 98.94 70 ALA A CA 1
ATOM 538 C C . ALA A 1 70 ? -10.469 1.472 -11.016 1 98.94 70 ALA A C 1
ATOM 540 O O . ALA A 1 70 ? -11.422 2.182 -11.344 1 98.94 70 ALA A O 1
ATOM 541 N N . SER A 1 71 ? -9.336 1.389 -11.672 1 98.88 71 SER A N 1
ATOM 542 C CA . SER A 1 71 ? -9.102 2.215 -12.852 1 98.88 71 SER A CA 1
ATOM 543 C C . SER A 1 71 ? -10.117 1.922 -13.945 1 98.88 71 SER A C 1
ATOM 545 O O . SER A 1 71 ? -10.398 2.777 -14.781 1 98.88 71 SER A O 1
ATOM 547 N N . ALA A 1 72 ? -10.68 0.722 -13.898 1 98.94 72 ALA A N 1
ATOM 548 C CA . ALA A 1 72 ? -11.648 0.299 -14.906 1 98.94 72 ALA A CA 1
ATOM 549 C C . ALA A 1 72 ? -13.078 0.531 -14.414 1 98.94 72 ALA A C 1
ATOM 551 O O . ALA A 1 72 ? -14.039 0.073 -15.047 1 98.94 72 ALA A O 1
ATOM 552 N N . GLY A 1 73 ? -13.234 1.145 -13.32 1 98.88 73 GLY A N 1
ATOM 553 C CA . GLY A 1 73 ? -14.547 1.558 -12.836 1 98.88 73 GLY A CA 1
ATOM 554 C C . GLY A 1 73 ? -15.203 0.525 -11.945 1 98.88 73 GLY A C 1
ATOM 555 O O . GLY A 1 73 ? -16.406 0.613 -11.664 1 98.88 73 GLY A O 1
ATOM 556 N N . ILE A 1 74 ? -14.484 -0.44 -11.484 1 98.94 74 ILE A N 1
ATOM 557 C CA . ILE A 1 74 ? -15.039 -1.5 -10.641 1 98.94 74 ILE A CA 1
ATOM 558 C C . ILE A 1 74 ? -15.141 -1.014 -9.203 1 98.94 74 ILE A C 1
ATOM 560 O O . ILE A 1 74 ? -14.234 -0.357 -8.688 1 98.94 74 ILE A O 1
ATOM 564 N N . GLY A 1 75 ? -16.203 -1.322 -8.531 1 98.81 75 GLY A N 1
ATOM 565 C CA . GLY A 1 75 ? -16.422 -0.942 -7.145 1 98.81 75 GLY A CA 1
ATOM 566 C C . GLY A 1 75 ? -17.453 -1.808 -6.449 1 98.81 75 GLY A C 1
ATOM 567 O O . GLY A 1 75 ? -17.656 -2.969 -6.816 1 98.81 75 GLY A O 1
ATOM 568 N N . ALA A 1 76 ? -18.094 -1.281 -5.438 1 98.81 76 ALA A N 1
ATOM 569 C CA . ALA A 1 76 ? -19 -2.008 -4.547 1 98.81 76 ALA A CA 1
ATOM 570 C C . ALA A 1 76 ? -20.125 -2.67 -5.328 1 98.81 76 ALA A C 1
ATOM 572 O O . ALA A 1 76 ? -20.812 -2.018 -6.125 1 98.81 76 ALA A O 1
ATOM 573 N N . GLY A 1 77 ? -20.188 -3.996 -5.18 1 98.81 77 GLY A N 1
ATOM 574 C CA . GLY A 1 77 ? -21.297 -4.742 -5.754 1 98.81 77 GLY A CA 1
ATOM 575 C C . GLY A 1 77 ? -20.969 -5.348 -7.105 1 98.81 77 GLY A C 1
ATOM 576 O O . GLY A 1 77 ? -21.672 -6.246 -7.57 1 98.81 77 GLY A O 1
ATOM 577 N N . ASP A 1 78 ? -19.969 -4.844 -7.785 1 98.94 78 ASP A N 1
ATOM 578 C CA . ASP A 1 78 ? -19.562 -5.449 -9.047 1 98.94 78 ASP A CA 1
ATOM 579 C C . ASP A 1 78 ? -18.953 -6.836 -8.82 1 98.94 78 ASP A C 1
ATOM 581 O O . ASP A 1 78 ? -18.234 -7.051 -7.852 1 98.94 78 ASP A O 1
ATOM 585 N N . GLU A 1 79 ? -19.281 -7.758 -9.695 1 98.94 79 GLU A N 1
ATOM 586 C CA . GLU A 1 79 ? -18.781 -9.125 -9.578 1 98.94 79 GLU A CA 1
ATOM 587 C C . GLU A 1 79 ? -17.578 -9.352 -10.492 1 98.94 79 GLU A C 1
ATOM 589 O O . GLU A 1 79 ? -17.594 -8.93 -11.648 1 98.94 79 GLU A O 1
ATOM 594 N N . VAL A 1 80 ? -16.578 -9.938 -9.961 1 99 80 VAL A N 1
ATOM 595 C CA . VAL A 1 80 ? -15.375 -10.336 -10.688 1 99 80 VAL A CA 1
ATOM 596 C C . VAL A 1 80 ? -15.219 -11.852 -10.641 1 99 80 VAL A C 1
ATOM 598 O O . VAL A 1 80 ? -15.086 -12.438 -9.562 1 99 80 VAL A O 1
ATOM 601 N N . ILE A 1 81 ? -15.227 -12.492 -11.766 1 99 81 ILE A N 1
ATOM 602 C CA . ILE A 1 81 ? -15.062 -13.945 -11.844 1 99 81 ILE A CA 1
ATOM 603 C C . ILE A 1 81 ? -13.578 -14.305 -11.75 1 99 81 ILE A C 1
ATOM 605 O O . ILE A 1 81 ? -12.75 -13.719 -12.445 1 99 81 ILE A O 1
ATOM 609 N N . MET A 1 82 ? -13.273 -15.211 -10.914 1 98.88 82 MET A N 1
ATOM 610 C CA . MET A 1 82 ? -11.891 -15.625 -10.695 1 98.88 82 MET A CA 1
ATOM 611 C C . MET A 1 82 ? -11.812 -17.125 -10.383 1 98.88 82 MET A C 1
ATOM 613 O O . MET A 1 82 ? -12.828 -17.75 -10.094 1 98.88 82 MET A O 1
ATOM 617 N N . PRO A 1 83 ? -10.641 -17.719 -10.453 1 98.88 83 PRO A N 1
ATOM 618 C CA . PRO A 1 83 ? -10.531 -19.172 -10.328 1 98.88 83 PRO A CA 1
ATOM 619 C C . PRO A 1 83 ? -10.477 -19.641 -8.875 1 98.88 83 PRO A C 1
ATOM 621 O O . PRO A 1 83 ? -10.172 -18.844 -7.977 1 98.88 83 PRO A O 1
ATOM 624 N N . THR A 1 84 ? -10.695 -20.906 -8.68 1 98.62 84 THR A N 1
ATOM 625 C CA . THR A 1 84 ? -10.633 -21.578 -7.387 1 98.62 84 THR A CA 1
ATOM 626 C C . THR A 1 84 ? -9.18 -21.875 -7.004 1 98.62 84 THR A C 1
ATOM 628 O O . THR A 1 84 ? -8.906 -22.297 -5.879 1 98.62 84 THR A O 1
ATOM 631 N N . PHE A 1 85 ? -8.273 -21.703 -7.914 1 98.81 85 PHE A N 1
ATOM 632 C CA . PHE A 1 85 ? -6.855 -21.938 -7.699 1 98.81 85 PHE A CA 1
ATOM 633 C C . PHE A 1 85 ? -6.043 -20.688 -8 1 98.81 85 PHE A C 1
ATOM 635 O O . PHE A 1 85 ? -5.879 -20.312 -9.164 1 98.81 85 PHE A O 1
ATOM 642 N N . THR A 1 86 ? -5.652 -20 -7.004 1 98.44 86 THR A N 1
ATOM 643 C CA . THR A 1 86 ? -4.859 -18.781 -7.051 1 98.44 86 THR A CA 1
ATOM 644 C C . THR A 1 86 ? -4.301 -18.438 -5.672 1 98.44 86 THR A C 1
ATOM 646 O O . THR A 1 86 ? -4.477 -19.203 -4.723 1 98.44 86 THR A O 1
ATOM 649 N N . PHE A 1 87 ? -3.523 -17.453 -5.566 1 98.25 87 PHE A N 1
ATOM 650 C CA . PHE A 1 87 ? -3.125 -16.906 -4.281 1 98.25 87 PHE A CA 1
ATOM 651 C C . PHE A 1 87 ? -4.211 -15.984 -3.732 1 98.25 87 PHE A C 1
ATOM 653 O O . PHE A 1 87 ? -4.91 -15.312 -4.496 1 98.25 87 PHE A O 1
ATOM 660 N N . VAL A 1 88 ? -4.355 -15.734 -2.482 1 98.38 88 VAL A N 1
ATOM 661 C CA . VAL A 1 88 ? -5.449 -15.055 -1.799 1 98.38 88 VAL A CA 1
ATOM 662 C C . VAL A 1 88 ? -5.484 -13.586 -2.217 1 98.38 88 VAL A C 1
ATOM 664 O O . VAL A 1 88 ? -6.539 -12.945 -2.188 1 98.38 88 VAL A O 1
ATOM 667 N N . ALA A 1 89 ? -4.387 -13.016 -2.664 1 98.56 89 ALA A N 1
ATOM 668 C CA . ALA A 1 89 ? -4.32 -11.609 -3.055 1 98.56 89 ALA A CA 1
ATOM 669 C C . ALA A 1 89 ? -5.324 -11.305 -4.164 1 98.56 89 ALA A C 1
ATOM 671 O O . ALA A 1 89 ? -5.812 -10.172 -4.273 1 98.56 89 ALA A O 1
ATOM 672 N N . SER A 1 90 ? -5.633 -12.297 -4.969 1 98.5 90 SER A N 1
ATOM 673 C CA . SER A 1 90 ? -6.57 -12.086 -6.07 1 98.5 90 SER A CA 1
ATOM 674 C C . SER A 1 90 ? -7.938 -11.648 -5.555 1 98.5 90 SER A C 1
ATOM 676 O O . SER A 1 90 ? -8.469 -10.617 -5.984 1 98.5 90 SER A O 1
ATOM 678 N N . PHE A 1 91 ? -8.523 -12.391 -4.609 1 98.62 91 PHE A N 1
ATOM 679 C CA . PHE A 1 91 ? -9.852 -12 -4.141 1 98.62 91 PHE A CA 1
ATOM 680 C C . PHE A 1 91 ? -9.75 -10.852 -3.145 1 98.62 91 PHE A C 1
ATOM 682 O O . PHE A 1 91 ? -10.695 -10.078 -2.988 1 98.62 91 PHE A O 1
ATOM 689 N N . GLU A 1 92 ? -8.586 -10.734 -2.473 1 98.75 92 GLU A N 1
ATOM 690 C CA . GLU A 1 92 ? -8.398 -9.609 -1.559 1 98.75 92 GLU A CA 1
ATOM 691 C C . GLU A 1 92 ? -8.453 -8.281 -2.303 1 98.75 92 GLU A C 1
ATOM 693 O O . GLU A 1 92 ? -9.031 -7.309 -1.805 1 98.75 92 GLU A O 1
ATOM 698 N N . SER A 1 93 ? -7.832 -8.234 -3.479 1 98.88 93 SER A N 1
ATOM 699 C CA . SER A 1 93 ? -7.832 -7.02 -4.285 1 98.88 93 SER A CA 1
ATOM 700 C C . SER A 1 93 ? -9.25 -6.637 -4.707 1 98.88 93 SER A C 1
ATOM 702 O O . SER A 1 93 ? -9.57 -5.449 -4.816 1 98.88 93 SER A O 1
ATOM 704 N N . ILE A 1 94 ? -10.109 -7.617 -4.941 1 98.94 94 ILE A N 1
ATOM 705 C CA . ILE A 1 94 ? -11.5 -7.41 -5.316 1 98.94 94 ILE A CA 1
ATOM 706 C C . ILE A 1 94 ? -12.289 -6.883 -4.117 1 98.94 94 ILE A C 1
ATOM 708 O O . ILE A 1 94 ? -12.984 -5.871 -4.223 1 98.94 94 ILE A O 1
ATOM 712 N N . LEU A 1 95 ? -12.078 -7.477 -2.951 1 98.88 95 LEU A N 1
ATOM 713 C CA . LEU A 1 95 ? -12.781 -7.105 -1.727 1 98.88 95 LEU A CA 1
ATOM 714 C C . LEU A 1 95 ? -12.383 -5.707 -1.272 1 98.88 95 LEU A C 1
ATOM 716 O O . LEU A 1 95 ? -13.203 -4.98 -0.701 1 98.88 95 LEU A O 1
ATOM 720 N N . ALA A 1 96 ? -11.188 -5.34 -1.582 1 98.69 96 ALA A N 1
ATOM 721 C CA . ALA A 1 96 ? -10.68 -4.027 -1.185 1 98.69 96 ALA A CA 1
ATOM 722 C C . ALA A 1 96 ? -11.523 -2.908 -1.785 1 98.69 96 ALA A C 1
ATOM 724 O O . ALA A 1 96 ? -11.562 -1.796 -1.254 1 98.69 96 ALA A O 1
ATOM 725 N N . LEU A 1 97 ? -12.234 -3.197 -2.846 1 98.81 97 LEU A N 1
ATOM 726 C CA . LEU A 1 97 ? -13.039 -2.195 -3.541 1 98.81 97 LEU A CA 1
ATOM 727 C C . LEU A 1 97 ? -14.516 -2.352 -3.209 1 98.81 97 LEU A C 1
ATOM 729 O O . LEU A 1 97 ? -15.359 -1.657 -3.775 1 98.81 97 LEU A O 1
ATOM 733 N N . GLY A 1 98 ? -14.836 -3.297 -2.311 1 98.62 98 GLY A N 1
ATOM 734 C CA . GLY A 1 98 ? -16.234 -3.617 -2.043 1 98.62 98 GLY A CA 1
ATOM 735 C C . GLY A 1 98 ? -16.875 -4.438 -3.143 1 98.62 98 GLY A C 1
ATOM 736 O O . GLY A 1 98 ? -18.094 -4.648 -3.137 1 98.62 98 GLY A O 1
ATOM 737 N N . ALA A 1 99 ? -16.078 -4.852 -4.129 1 98.94 99 ALA A N 1
ATOM 738 C CA . ALA A 1 99 ? -16.547 -5.738 -5.188 1 98.94 99 ALA A CA 1
ATOM 739 C C . ALA A 1 99 ? -16.625 -7.184 -4.699 1 98.94 99 ALA A C 1
ATOM 741 O O . ALA A 1 99 ? -16.188 -7.492 -3.59 1 98.94 99 ALA A O 1
ATOM 742 N N . VAL A 1 100 ? -17.219 -8.062 -5.52 1 98.88 100 VAL A N 1
ATOM 743 C CA . VAL A 1 100 ? -17.547 -9.414 -5.059 1 98.88 100 VAL A CA 1
ATOM 744 C C . VAL A 1 100 ? -16.812 -10.445 -5.914 1 98.88 100 VAL A C 1
ATOM 746 O O . VAL A 1 100 ? -17.062 -10.547 -7.117 1 98.88 100 VAL A O 1
ATOM 749 N N . PRO A 1 101 ? -15.891 -11.211 -5.336 1 98.88 101 PRO A N 1
ATOM 750 C CA . PRO A 1 101 ? -15.242 -12.289 -6.082 1 98.88 101 PRO A CA 1
ATOM 751 C C . PRO A 1 101 ? -16.172 -13.484 -6.309 1 98.88 101 PRO A C 1
ATOM 753 O O . PRO A 1 101 ? -16.797 -13.969 -5.371 1 98.88 101 PRO A O 1
ATOM 756 N N . ILE A 1 102 ? -16.266 -13.914 -7.5 1 98.88 102 ILE A N 1
ATOM 757 C CA . ILE A 1 102 ? -17.062 -15.086 -7.875 1 98.88 102 ILE A CA 1
ATOM 758 C C . ILE A 1 102 ? -16.125 -16.219 -8.32 1 98.88 102 ILE A C 1
ATOM 760 O O . ILE A 1 102 ? -15.547 -16.156 -9.406 1 98.88 102 ILE A O 1
ATOM 764 N N . LEU A 1 103 ? -16.062 -17.281 -7.535 1 98.75 103 LEU A N 1
ATOM 765 C CA . LEU A 1 103 ? -15.156 -18.406 -7.793 1 98.75 103 LEU A CA 1
ATOM 766 C C . LEU A 1 103 ? -15.758 -19.359 -8.82 1 98.75 103 LEU A C 1
ATOM 768 O O . LEU A 1 103 ? -16.953 -19.672 -8.758 1 98.75 103 LEU A O 1
ATOM 772 N N . VAL A 1 104 ? -14.945 -19.766 -9.75 1 98.62 104 VAL A N 1
ATOM 773 C CA . VAL A 1 104 ? -15.398 -20.812 -10.672 1 98.62 104 VAL A CA 1
ATOM 774 C C . VAL A 1 104 ? -14.281 -21.828 -10.883 1 98.62 104 VAL A C 1
ATOM 776 O O . VAL A 1 104 ? -13.133 -21.594 -10.516 1 98.62 104 VAL A O 1
ATOM 779 N N . ASP A 1 105 ? -14.57 -22.938 -11.531 1 98.81 105 ASP A N 1
ATOM 780 C CA . ASP A 1 105 ? -13.68 -24.078 -11.688 1 98.81 105 ASP A CA 1
ATOM 781 C C . ASP A 1 105 ? -12.531 -23.766 -12.641 1 98.81 105 ASP A C 1
ATOM 783 O O . ASP A 1 105 ? -12.695 -22.984 -13.578 1 98.81 105 ASP A O 1
ATOM 787 N N . VAL A 1 106 ? -11.445 -24.391 -12.352 1 98.88 106 VAL A N 1
ATOM 788 C CA . VAL A 1 106 ? -10.32 -24.422 -13.281 1 98.88 106 VAL A CA 1
ATOM 789 C C . VAL A 1 106 ? -10.375 -25.703 -14.109 1 98.88 106 VAL A C 1
ATOM 791 O O . VAL A 1 106 ? -11.102 -26.641 -13.773 1 98.88 106 VAL A O 1
ATOM 794 N N . ASP A 1 107 ? -9.68 -25.734 -15.258 1 98.75 107 ASP A N 1
ATOM 795 C CA . ASP A 1 107 ? -9.547 -26.922 -16.094 1 98.75 107 ASP A CA 1
ATOM 796 C C . ASP A 1 107 ? -8.109 -27.453 -16.078 1 98.75 107 ASP A C 1
ATOM 798 O O . ASP A 1 107 ? -7.363 -27.188 -15.125 1 98.75 107 ASP A O 1
ATOM 802 N N . ASP A 1 108 ? -7.691 -28.234 -17.016 1 98.62 108 ASP A N 1
ATOM 803 C CA . ASP A 1 108 ? -6.395 -28.906 -17 1 98.62 108 ASP A CA 1
ATOM 804 C C . ASP A 1 108 ? -5.266 -27.906 -17.297 1 98.62 108 ASP A C 1
ATOM 806 O O . ASP A 1 108 ? -4.086 -28.25 -17.188 1 98.62 108 ASP A O 1
ATOM 810 N N . THR A 1 109 ? -5.617 -26.656 -17.656 1 98.75 109 THR A N 1
ATOM 811 C CA . THR A 1 109 ? -4.609 -25.609 -17.766 1 98.75 109 THR A CA 1
ATOM 812 C C . THR A 1 109 ? -4.266 -25.062 -16.375 1 98.75 109 THR A C 1
ATOM 814 O O . THR A 1 109 ? -3.312 -24.281 -16.234 1 98.75 109 THR A O 1
ATOM 817 N N . LEU A 1 110 ? -5.035 -25.438 -15.367 1 98.81 110 LEU A N 1
ATOM 818 C CA . LEU A 1 110 ? -4.957 -24.953 -13.992 1 98.81 110 LEU A CA 1
ATOM 819 C C . LEU A 1 110 ? -5.336 -23.469 -13.914 1 98.81 110 LEU A C 1
ATOM 821 O O . LEU A 1 110 ? -4.938 -22.781 -12.977 1 98.81 110 LEU A O 1
ATOM 825 N N . THR A 1 111 ? -5.984 -22.953 -14.914 1 98.75 111 THR A N 1
ATOM 826 C CA . THR A 1 111 ? -6.562 -21.609 -14.969 1 98.75 111 THR A CA 1
ATOM 827 C C . THR A 1 111 ? -8.062 -21.688 -15.242 1 98.75 111 THR A C 1
ATOM 829 O O . THR A 1 111 ? -8.633 -22.766 -15.344 1 98.75 111 THR A O 1
ATOM 832 N N . LEU A 1 112 ? -8.688 -20.578 -15.43 1 98.81 112 LEU A N 1
ATOM 833 C CA . LEU A 1 112 ? -10.133 -20.469 -15.562 1 98.81 112 LEU A CA 1
ATOM 834 C C . LEU A 1 112 ? -10.648 -21.406 -16.656 1 98.81 112 LEU A C 1
ATOM 836 O O . LEU A 1 112 ? -10.133 -21.391 -17.781 1 98.81 112 LEU A O 1
ATOM 840 N N . ASP A 1 113 ? -11.633 -22.172 -16.281 1 98.81 113 ASP A N 1
ATOM 841 C CA . ASP A 1 113 ? -12.398 -22.938 -17.266 1 98.81 113 ASP A CA 1
ATOM 842 C C . ASP A 1 113 ? -13.398 -22.031 -18 1 98.81 113 ASP A C 1
ATOM 844 O O . ASP A 1 113 ? -14.352 -21.547 -17.391 1 98.81 113 ASP A O 1
ATOM 848 N N . PRO A 1 114 ? -13.242 -21.891 -19.297 1 98.88 114 PRO A N 1
ATOM 849 C CA . PRO A 1 114 ? -14.141 -21 -20.016 1 98.88 114 PRO A CA 1
ATOM 850 C C . PRO A 1 114 ? -15.617 -21.375 -19.859 1 98.88 114 PRO A C 1
ATOM 852 O O . PRO A 1 114 ? -16.469 -20.5 -19.75 1 98.88 114 PRO A O 1
ATOM 855 N N . GLU A 1 115 ? -15.922 -22.656 -19.828 1 98.69 115 GLU A N 1
ATOM 856 C CA . GLU A 1 115 ? -17.312 -23.062 -19.672 1 98.69 115 GLU A CA 1
ATOM 857 C C . GLU A 1 115 ? -17.859 -22.688 -18.297 1 98.69 115 GLU A C 1
ATOM 859 O O . GLU A 1 115 ? -19.016 -22.281 -18.188 1 98.69 115 GLU A O 1
ATOM 864 N N . ALA A 1 116 ? -17.062 -22.844 -17.297 1 98.81 116 ALA A N 1
ATOM 865 C CA . ALA A 1 116 ? -17.469 -22.438 -15.945 1 98.81 116 ALA A CA 1
ATOM 866 C C . ALA A 1 116 ? -17.703 -20.938 -15.883 1 98.81 116 ALA A C 1
ATOM 868 O O . ALA A 1 116 ? -18.625 -20.469 -15.203 1 98.81 116 ALA A O 1
ATOM 869 N N . VAL A 1 117 ? -16.891 -20.156 -16.562 1 98.94 117 VAL A N 1
ATOM 870 C CA . VAL A 1 117 ? -17.031 -18.703 -16.625 1 98.94 117 VAL A CA 1
ATOM 871 C C . VAL A 1 117 ? -18.375 -18.328 -17.234 1 98.94 117 VAL A C 1
ATOM 873 O O . VAL A 1 117 ? -19.125 -17.516 -16.672 1 98.94 117 VAL A O 1
ATOM 876 N N . LYS A 1 118 ? -18.688 -18.969 -18.328 1 98.75 118 LYS A N 1
ATOM 877 C CA . LYS A 1 118 ? -19.953 -18.672 -19.016 1 98.75 118 LYS A CA 1
ATOM 878 C C . LYS A 1 118 ? -21.141 -18.891 -18.078 1 98.75 118 LYS A C 1
ATOM 880 O O . LYS A 1 118 ? -22.078 -18.078 -18.078 1 98.75 118 LYS A O 1
ATOM 885 N N . LYS A 1 119 ? -21.094 -19.891 -17.344 1 98.38 119 LYS A N 1
ATOM 886 C CA . LYS A 1 119 ? -22.203 -20.266 -16.484 1 98.38 119 LYS A CA 1
ATOM 887 C C . LYS A 1 119 ? -22.328 -19.328 -15.281 1 98.38 119 LYS A C 1
ATOM 889 O O . LYS A 1 119 ? -23.391 -19.234 -14.672 1 98.38 119 LYS A O 1
ATOM 894 N N . ALA A 1 120 ? -21.281 -18.562 -14.977 1 98.56 120 ALA A N 1
ATOM 895 C CA . ALA A 1 120 ? -21.25 -17.781 -13.742 1 98.56 120 ALA A CA 1
ATOM 896 C C . ALA A 1 120 ? -21.641 -16.328 -14.016 1 98.56 120 ALA A C 1
ATOM 898 O O . ALA A 1 120 ? -21.797 -15.539 -13.078 1 98.56 120 ALA A O 1
ATOM 899 N N . ILE A 1 121 ? -21.844 -15.961 -15.242 1 98.81 121 ILE A N 1
ATOM 900 C CA . ILE A 1 121 ? -22.125 -14.578 -15.617 1 98.81 121 ILE A CA 1
ATOM 901 C C . ILE A 1 121 ? -23.516 -14.188 -15.141 1 98.81 121 ILE A C 1
ATOM 903 O O . ILE A 1 121 ? -24.484 -14.938 -15.328 1 98.81 121 ILE A O 1
ATOM 907 N N . THR A 1 122 ? -23.656 -13.148 -14.469 1 98.62 122 THR A N 1
ATOM 908 C CA . THR A 1 122 ? -24.891 -12.5 -14.062 1 98.62 122 THR A CA 1
ATOM 909 C C . THR A 1 122 ? -24.938 -11.055 -14.555 1 98.62 122 THR A C 1
ATOM 911 O O . THR A 1 122 ? -23.953 -10.555 -15.109 1 98.62 122 THR A O 1
ATOM 914 N N . PRO A 1 123 ? -26.016 -10.352 -14.336 1 98.44 123 PRO A N 1
ATOM 915 C CA . PRO A 1 123 ? -26.078 -8.938 -14.727 1 98.44 123 PRO A CA 1
ATOM 916 C C . PRO A 1 123 ? -25.094 -8.07 -13.93 1 98.44 123 PRO A C 1
ATOM 918 O O . PRO A 1 123 ? -24.797 -6.945 -14.336 1 98.44 123 PRO A O 1
ATOM 921 N N . LYS A 1 124 ? -24.531 -8.57 -12.805 1 98.62 124 LYS A N 1
ATOM 922 C CA . LYS A 1 124 ? -23.609 -7.812 -11.961 1 98.62 124 LYS A CA 1
ATOM 923 C C . LYS A 1 124 ? -22.156 -8.094 -12.336 1 98.62 124 LYS A C 1
ATOM 925 O O . LYS A 1 124 ? -21.25 -7.426 -11.844 1 98.62 124 LYS A O 1
ATOM 930 N N . THR A 1 125 ? -21.922 -9.086 -13.195 1 98.94 125 THR A N 1
ATOM 931 C CA . THR A 1 125 ? -20.562 -9.422 -13.609 1 98.94 125 THR A CA 1
ATOM 932 C C . THR A 1 125 ? -19.969 -8.305 -14.469 1 98.94 125 THR A C 1
ATOM 934 O O . THR A 1 125 ? -20.609 -7.848 -15.422 1 98.94 125 THR A O 1
ATOM 937 N N . LYS A 1 126 ? -18.75 -7.883 -14.109 1 98.94 126 LYS A N 1
ATOM 938 C CA . LYS A 1 126 ? -18.109 -6.816 -14.883 1 98.94 126 LYS A CA 1
ATOM 939 C C . LYS A 1 126 ? -16.766 -7.27 -15.43 1 98.94 126 LYS A C 1
ATOM 941 O O . LYS A 1 126 ? -16.297 -6.766 -16.453 1 98.94 126 LYS A O 1
ATOM 946 N N . VAL A 1 127 ? -16.109 -8.219 -14.758 1 99 127 VAL A N 1
ATOM 947 C CA . VAL A 1 127 ? -14.727 -8.578 -15.094 1 99 127 VAL A CA 1
ATOM 948 C C . VAL A 1 127 ? -14.555 -10.094 -15.031 1 99 127 VAL A C 1
ATOM 950 O O . VAL A 1 127 ? -15.094 -10.75 -14.148 1 99 127 VAL A O 1
ATOM 953 N N . VAL A 1 128 ? -13.891 -10.625 -15.992 1 99 128 VAL A N 1
ATOM 954 C CA . VAL A 1 128 ? -13.273 -11.953 -15.93 1 99 128 VAL A CA 1
ATOM 955 C C . VAL A 1 128 ? -11.773 -11.812 -15.664 1 99 128 VAL A C 1
ATOM 957 O O . VAL A 1 128 ? -11.062 -11.164 -16.438 1 99 128 VAL A O 1
ATOM 960 N N . MET A 1 129 ? -11.312 -12.406 -14.547 1 98.94 129 MET A N 1
ATOM 961 C CA . MET A 1 129 ? -9.914 -12.242 -14.141 1 98.94 129 MET A CA 1
ATOM 962 C C . MET A 1 129 ? -9.203 -13.594 -14.086 1 98.94 129 MET A C 1
ATOM 964 O O . MET A 1 129 ? -9.078 -14.188 -13.016 1 98.94 129 MET A O 1
ATOM 968 N N . PRO A 1 130 ? -8.75 -14.039 -15.258 1 98.94 130 PRO A N 1
ATOM 969 C CA . PRO A 1 130 ? -7.859 -15.203 -15.172 1 98.94 130 PRO A CA 1
ATOM 970 C C . PRO A 1 130 ? -6.582 -14.914 -14.391 1 98.94 130 PRO A C 1
ATOM 972 O O . PRO A 1 130 ? -6.086 -13.781 -14.414 1 98.94 130 PRO A O 1
ATOM 975 N N . VAL A 1 131 ? -6.172 -15.852 -13.664 1 98.94 131 VAL A N 1
ATOM 976 C CA . VAL A 1 131 ? -4.875 -15.82 -12.984 1 98.94 131 VAL A CA 1
ATOM 977 C C . VAL A 1 131 ? -3.934 -16.844 -13.633 1 98.94 131 VAL A C 1
ATOM 979 O O . VAL A 1 131 ? -4.227 -18.031 -13.664 1 98.94 131 VAL A O 1
ATOM 982 N N . HIS A 1 132 ? -2.824 -16.297 -14.172 1 98.81 132 HIS A N 1
ATOM 983 C CA . HIS A 1 132 ? -1.854 -17.141 -14.859 1 98.81 132 HIS A CA 1
ATOM 984 C C . HIS A 1 132 ? -0.896 -17.797 -13.875 1 98.81 132 HIS A C 1
ATOM 986 O O . HIS A 1 132 ? 0.304 -17.516 -13.883 1 98.81 132 HIS A O 1
ATOM 992 N N . MET A 1 133 ? -1.434 -18.766 -13.195 1 98.38 133 MET A N 1
ATOM 993 C CA . MET A 1 133 ? -0.714 -19.406 -12.102 1 98.38 133 MET A CA 1
ATOM 994 C C . MET A 1 133 ? 0.434 -20.25 -12.625 1 98.38 133 MET A C 1
ATOM 996 O O . MET A 1 133 ? 0.325 -20.859 -13.695 1 98.38 133 MET A O 1
ATOM 1000 N N . CYS A 1 134 ? 1.476 -20.266 -11.922 1 97.94 134 CYS A N 1
ATOM 1001 C CA . CYS A 1 134 ? 2.602 -21.172 -12.07 1 97.94 134 CYS A CA 1
ATOM 1002 C C . CYS A 1 134 ? 3.193 -21.078 -13.477 1 97.94 134 CYS A C 1
ATOM 1004 O O . CYS A 1 134 ? 3.566 -22.094 -14.062 1 97.94 134 CYS A O 1
ATOM 1006 N N . GLY A 1 135 ? 3.166 -19.969 -14.055 1 97.75 135 GLY A N 1
ATOM 1007 C CA . GLY A 1 135 ? 3.998 -19.672 -15.211 1 97.75 135 GLY A CA 1
ATOM 1008 C C . GLY A 1 135 ? 3.342 -20.031 -16.531 1 97.75 135 GLY A C 1
ATOM 1009 O O . GLY A 1 135 ? 4.008 -20.078 -17.562 1 97.75 135 GLY A O 1
ATOM 1010 N N . SER A 1 136 ? 2.107 -20.422 -16.516 1 98.25 136 SER A N 1
ATOM 1011 C CA . SER A 1 136 ? 1.339 -20.688 -17.734 1 98.25 136 SER A CA 1
ATOM 1012 C C . SER A 1 136 ? 0.119 -19.766 -17.828 1 98.25 136 SER A C 1
ATOM 1014 O O . SER A 1 136 ? 0.138 -18.641 -17.312 1 98.25 136 SER A O 1
ATOM 1016 N N . MET A 1 137 ? -0.895 -20.188 -18.672 1 98.75 137 MET A N 1
ATOM 1017 C CA . MET A 1 137 ? -1.96 -19.203 -18.875 1 98.75 137 MET A CA 1
ATOM 1018 C C . MET A 1 137 ? -3.287 -19.891 -19.156 1 98.75 137 MET A C 1
ATOM 1020 O O . MET A 1 137 ? -3.316 -21.094 -19.453 1 98.75 137 MET A O 1
ATOM 1024 N N . ALA A 1 138 ? -4.266 -19.078 -19.125 1 98.81 138 ALA A N 1
ATOM 1025 C CA . ALA A 1 138 ? -5.613 -19.5 -19.5 1 98.81 138 ALA A CA 1
ATOM 1026 C C . ALA A 1 138 ? -5.762 -19.531 -21.031 1 98.81 138 ALA A C 1
ATOM 1028 O O . ALA A 1 138 ? -4.898 -19.031 -21.75 1 98.81 138 ALA A O 1
ATOM 1029 N N . ASN A 1 139 ? -6.848 -20.25 -21.484 1 98.81 139 ASN A N 1
ATOM 1030 C CA . ASN A 1 139 ? -7.273 -20.109 -22.875 1 98.81 139 ASN A CA 1
ATOM 1031 C C . ASN A 1 139 ? -7.828 -18.719 -23.141 1 98.81 139 ASN A C 1
ATOM 1033 O O . ASN A 1 139 ? -9.047 -18.516 -23.156 1 98.81 139 ASN A O 1
ATOM 1037 N N . LEU A 1 140 ? -6.906 -17.812 -23.406 1 98.88 140 LEU A N 1
ATOM 1038 C CA . LEU A 1 140 ? -7.25 -16.391 -23.469 1 98.88 140 LEU A CA 1
ATOM 1039 C C . LEU A 1 140 ? -8.172 -16.094 -24.641 1 98.88 140 LEU A C 1
ATOM 1041 O O . LEU A 1 140 ? -9.047 -15.234 -24.547 1 98.88 140 LEU A O 1
ATOM 1045 N N . SER A 1 141 ? -7.988 -16.797 -25.75 1 98.81 141 SER A N 1
ATOM 1046 C CA . SER A 1 141 ? -8.875 -16.578 -26.891 1 98.81 141 SER A CA 1
ATOM 1047 C C . SER A 1 141 ? -10.32 -16.922 -26.531 1 98.81 141 SER A C 1
ATOM 1049 O O . SER A 1 141 ? -11.242 -16.172 -26.891 1 98.81 141 SER A O 1
ATOM 1051 N N . ALA A 1 142 ? -10.523 -18 -25.844 1 98.81 142 ALA A N 1
ATOM 1052 C CA . ALA A 1 142 ? -11.867 -18.406 -25.422 1 98.81 142 ALA A CA 1
ATOM 1053 C C . ALA A 1 142 ? -12.453 -17.406 -24.438 1 98.81 142 ALA A C 1
ATOM 1055 O O . ALA A 1 142 ? -13.625 -17.047 -24.531 1 98.81 142 ALA A O 1
ATOM 1056 N N . LEU A 1 143 ? -11.672 -16.984 -23.5 1 98.94 143 LEU A N 1
ATOM 1057 C CA . LEU A 1 143 ? -12.148 -16.047 -22.484 1 98.94 143 LEU A CA 1
ATOM 1058 C C . LEU A 1 143 ? -12.461 -14.695 -23.109 1 98.94 143 LEU A C 1
ATOM 1060 O O . LEU A 1 143 ? -13.438 -14.047 -22.734 1 98.94 143 LEU A O 1
ATOM 1064 N N . LYS A 1 144 ? -11.594 -14.258 -24.016 1 98.81 144 LYS A N 1
ATOM 1065 C CA . LYS A 1 144 ? -11.836 -12.992 -24.703 1 98.81 144 LYS A CA 1
ATOM 1066 C C . LYS A 1 144 ? -13.148 -13.023 -25.469 1 98.81 144 LYS A C 1
ATOM 1068 O O . LYS A 1 144 ? -13.898 -12.047 -25.469 1 98.81 144 LYS A O 1
ATOM 1073 N N . ALA A 1 145 ? -13.398 -14.125 -26.125 1 98.81 145 ALA A N 1
ATOM 1074 C CA . ALA A 1 145 ? -14.648 -14.281 -26.859 1 98.81 145 ALA A CA 1
ATOM 1075 C C . ALA A 1 145 ? -15.852 -14.148 -25.938 1 98.81 145 ALA A C 1
ATOM 1077 O O . ALA A 1 145 ? -16.859 -13.523 -26.297 1 98.81 145 ALA A O 1
ATOM 1078 N N . ILE A 1 146 ? -15.766 -14.758 -24.781 1 98.88 146 ILE A N 1
ATOM 1079 C CA . ILE A 1 146 ? -16.828 -14.664 -23.797 1 98.88 146 ILE A CA 1
ATOM 1080 C C . ILE A 1 146 ? -17 -13.211 -23.359 1 98.88 146 ILE A C 1
ATOM 1082 O O . ILE A 1 146 ? -18.125 -12.695 -23.297 1 98.88 146 ILE A O 1
ATOM 1086 N N . CYS A 1 147 ? -15.883 -12.547 -23.062 1 98.94 147 CYS A N 1
ATOM 1087 C CA . CYS A 1 147 ? -15.93 -11.164 -22.625 1 98.94 147 CYS A CA 1
ATOM 1088 C C . CYS A 1 147 ? -16.547 -10.266 -23.672 1 98.94 147 CYS A C 1
ATOM 1090 O O . CYS A 1 147 ? -17.391 -9.422 -23.359 1 98.94 147 CYS A O 1
ATOM 1092 N N . ASP A 1 148 ? -16.172 -10.469 -24.938 1 98.75 148 ASP A N 1
ATOM 1093 C CA . ASP A 1 148 ? -16.703 -9.664 -26.031 1 98.75 148 ASP A CA 1
ATOM 1094 C C . ASP A 1 148 ? -18.219 -9.867 -26.172 1 98.75 148 ASP A C 1
ATOM 1096 O O . ASP A 1 148 ? -18.969 -8.906 -26.359 1 98.75 148 ASP A O 1
ATOM 1100 N N . LYS A 1 149 ? -18.578 -11.086 -26.047 1 98.69 149 LYS A N 1
ATOM 1101 C CA . LYS A 1 149 ? -20 -11.422 -26.219 1 98.69 149 LYS A CA 1
ATOM 1102 C C . LYS A 1 149 ? -20.844 -10.773 -25.125 1 98.69 149 LYS A C 1
ATOM 1104 O O . LYS A 1 149 ? -21.969 -10.352 -25.391 1 98.69 149 LYS A O 1
ATOM 1109 N N . HIS A 1 150 ? -20.359 -10.68 -23.953 1 98.81 150 HIS A N 1
ATOM 1110 C CA . HIS A 1 150 ? -21.172 -10.258 -22.812 1 98.81 150 HIS A CA 1
ATOM 1111 C C . HIS A 1 150 ? -20.781 -8.852 -22.359 1 98.81 150 HIS A C 1
ATOM 1113 O O . HIS A 1 150 ? -21.281 -8.367 -21.344 1 98.81 150 HIS A O 1
ATOM 1119 N N . ASN A 1 151 ? -19.906 -8.195 -23.094 1 98.62 151 ASN A N 1
ATOM 1120 C CA . ASN A 1 151 ? -19.438 -6.852 -22.766 1 98.62 151 ASN A CA 1
ATOM 1121 C C . ASN A 1 151 ? -18.797 -6.789 -21.391 1 98.62 151 ASN A C 1
ATOM 1123 O O . ASN A 1 151 ? -19.172 -5.965 -20.562 1 98.62 151 ASN A O 1
ATOM 1127 N N . LEU A 1 152 ? -17.891 -7.73 -21.109 1 98.94 152 LEU A N 1
ATOM 1128 C CA . LEU A 1 152 ? -17.125 -7.805 -19.875 1 98.94 152 LEU A CA 1
ATOM 1129 C C . LEU A 1 152 ? -15.672 -7.426 -20.109 1 98.94 152 LEU A C 1
ATOM 1131 O O . LEU A 1 152 ? -15.18 -7.523 -21.234 1 98.94 152 LEU A O 1
ATOM 1135 N N . LEU A 1 153 ? -15.023 -6.965 -19.109 1 98.94 153 LEU A N 1
ATOM 1136 C CA . LEU A 1 153 ? -13.586 -6.691 -19.172 1 98.94 153 LEU A CA 1
ATOM 1137 C C . LEU A 1 153 ? -12.781 -7.961 -18.906 1 98.94 153 LEU A C 1
ATOM 1139 O O . LEU A 1 153 ? -13.203 -8.812 -18.125 1 98.94 153 LEU A O 1
ATOM 1143 N N . LEU A 1 154 ? -11.688 -8.117 -19.578 1 98.94 154 LEU A N 1
ATOM 1144 C CA . LEU A 1 154 ? -10.703 -9.156 -19.312 1 98.94 154 LEU A CA 1
ATOM 1145 C C . LEU A 1 154 ? -9.469 -8.578 -18.625 1 98.94 154 LEU A C 1
ATOM 1147 O O . LEU A 1 154 ? -8.711 -7.82 -19.234 1 98.94 154 LEU A O 1
ATOM 1151 N N . LEU A 1 155 ? -9.312 -8.852 -17.391 1 98.94 155 LEU A N 1
ATOM 1152 C CA . LEU A 1 155 ? -8.148 -8.438 -16.609 1 98.94 155 LEU A CA 1
ATOM 1153 C C . LEU A 1 155 ? -7.234 -9.625 -16.328 1 98.94 155 LEU A C 1
ATOM 1155 O O . LEU A 1 155 ? -7.625 -10.562 -15.633 1 98.94 155 LEU A O 1
ATOM 1159 N N . GLU A 1 156 ? -6.035 -9.578 -16.797 1 98.94 156 GLU A N 1
ATOM 1160 C CA . GLU A 1 156 ? -5.086 -10.672 -16.594 1 98.94 156 GLU A CA 1
ATOM 1161 C C . GLU A 1 156 ? -4.281 -10.469 -15.32 1 98.94 156 GLU A C 1
ATOM 1163 O O . GLU A 1 156 ? -3.498 -9.523 -15.211 1 98.94 156 GLU A O 1
ATOM 1168 N N . ASP A 1 157 ? -4.52 -11.336 -14.328 1 98.94 157 ASP A N 1
ATOM 1169 C CA . ASP A 1 157 ? -3.529 -11.469 -13.266 1 98.94 157 ASP A CA 1
ATOM 1170 C C . ASP A 1 157 ? -2.33 -12.289 -13.734 1 98.94 157 ASP A C 1
ATOM 1172 O O . ASP A 1 157 ? -2.361 -13.523 -13.68 1 98.94 157 ASP A O 1
ATOM 1176 N N . ALA A 1 158 ? -1.273 -11.633 -14.117 1 98.81 158 ALA A N 1
ATOM 1177 C CA . ALA A 1 158 ? -0.086 -12.266 -14.688 1 98.81 158 ALA A CA 1
ATOM 1178 C C . ALA A 1 158 ? 1.094 -12.18 -13.719 1 98.81 158 ALA A C 1
ATOM 1180 O O . ALA A 1 158 ? 2.252 -12.188 -14.141 1 98.81 158 ALA A O 1
ATOM 1181 N N . CYS A 1 159 ? 0.805 -12.109 -12.469 1 98.38 159 CYS A N 1
ATOM 1182 C CA . CYS A 1 159 ? 1.813 -11.898 -11.438 1 98.38 159 CYS A CA 1
ATOM 1183 C C . CYS A 1 159 ? 2.824 -13.039 -11.422 1 98.38 159 CYS A C 1
ATOM 1185 O O . CYS A 1 159 ? 3.947 -12.875 -10.945 1 98.38 159 CYS A O 1
ATOM 1187 N N . GLN A 1 160 ? 2.475 -14.219 -11.969 1 98 160 GLN A N 1
ATOM 1188 C CA . GLN A 1 160 ? 3.398 -15.352 -11.969 1 98 160 GLN A CA 1
ATOM 1189 C C . GLN A 1 160 ? 3.822 -15.711 -13.383 1 98 160 GLN A C 1
ATOM 1191 O O . GLN A 1 160 ? 4.453 -16.75 -13.602 1 98 160 GLN A O 1
ATOM 1196 N N . ALA A 1 161 ? 3.51 -14.852 -14.367 1 98.38 161 ALA A N 1
ATOM 1197 C CA . ALA A 1 161 ? 3.613 -15.391 -15.719 1 98.38 161 ALA A CA 1
ATOM 1198 C C . ALA A 1 161 ? 4.375 -14.438 -16.641 1 98.38 161 ALA A C 1
ATOM 1200 O O . ALA A 1 161 ? 4.43 -14.648 -17.859 1 98.38 161 ALA A O 1
ATOM 1201 N N . ILE A 1 162 ? 4.957 -13.367 -16.078 1 98.56 162 ILE A N 1
ATOM 1202 C CA . ILE A 1 162 ? 5.723 -12.453 -16.922 1 98.56 162 ILE A CA 1
ATOM 1203 C C . ILE A 1 162 ? 6.77 -13.234 -17.703 1 98.56 162 ILE A C 1
ATOM 1205 O O . ILE A 1 162 ? 7.426 -14.133 -17.156 1 98.56 162 ILE A O 1
ATOM 1209 N N . GLY A 1 163 ? 6.875 -12.906 -19 1 98.19 163 GLY A N 1
ATOM 1210 C CA . GLY A 1 163 ? 7.801 -13.609 -19.875 1 98.19 163 GLY A CA 1
ATOM 1211 C C . GLY A 1 163 ? 7.121 -14.617 -20.781 1 98.19 163 GLY A C 1
ATOM 1212 O O . GLY A 1 163 ? 7.691 -15.047 -21.781 1 98.19 163 GLY A O 1
ATOM 1213 N N . GLY A 1 164 ? 5.879 -15.102 -20.453 1 98.69 164 GLY A N 1
ATOM 1214 C CA . GLY A 1 164 ? 5.094 -15.961 -21.312 1 98.69 164 GLY A CA 1
ATOM 1215 C C . GLY A 1 164 ? 4.359 -15.195 -22.406 1 98.69 164 GLY A C 1
ATOM 1216 O O . GLY A 1 164 ? 4.305 -13.969 -22.375 1 98.69 164 GLY A O 1
ATOM 1217 N N . THR A 1 165 ? 3.822 -15.953 -23.344 1 98.75 165 THR A N 1
ATOM 1218 C CA . THR A 1 165 ? 3.074 -15.328 -24.438 1 98.75 165 THR A CA 1
ATOM 1219 C C . THR A 1 165 ? 1.833 -16.141 -24.781 1 98.75 165 THR A C 1
ATOM 1221 O O . THR A 1 165 ? 1.736 -17.312 -24.406 1 98.75 165 THR A O 1
ATOM 1224 N N . TYR A 1 166 ? 0.902 -15.523 -25.391 1 98.88 166 TYR A N 1
ATOM 1225 C CA . TYR A 1 166 ? -0.28 -16.141 -25.984 1 98.88 166 TYR A CA 1
ATOM 1226 C C . TYR A 1 166 ? -0.604 -15.516 -27.344 1 98.88 166 TYR A C 1
ATOM 1228 O O . TYR A 1 166 ? -0.826 -14.305 -27.438 1 98.88 166 TYR A O 1
ATOM 1236 N N . GLU A 1 167 ? -0.591 -16.344 -28.422 1 98.62 167 GLU A N 1
ATOM 1237 C CA . GLU A 1 167 ? -0.783 -15.883 -29.781 1 98.62 167 GLU A CA 1
ATOM 1238 C C . GLU A 1 167 ? 0.174 -14.75 -30.125 1 98.62 167 GLU A C 1
ATOM 1240 O O . GLU A 1 167 ? -0.232 -13.742 -30.719 1 98.62 167 GLU A O 1
ATOM 1245 N N . GLY A 1 168 ? 1.382 -14.891 -29.547 1 98.12 168 GLY A N 1
ATOM 1246 C CA . GLY A 1 168 ? 2.461 -13.969 -29.875 1 98.12 168 GLY A CA 1
ATOM 1247 C C . GLY A 1 168 ? 2.459 -12.719 -29.016 1 98.12 168 GLY A C 1
ATOM 1248 O O . GLY A 1 168 ? 3.377 -11.898 -29.109 1 98.12 168 GLY A O 1
ATOM 1249 N N . LYS A 1 169 ? 1.501 -12.539 -28.188 1 98.38 169 LYS A N 1
ATOM 1250 C CA . LYS A 1 169 ? 1.419 -11.375 -27.312 1 98.38 169 LYS A CA 1
ATOM 1251 C C . LYS A 1 169 ? 1.905 -11.711 -25.906 1 98.38 169 LYS A C 1
ATOM 1253 O O . LYS A 1 169 ? 1.617 -12.797 -25.391 1 98.38 169 LYS A O 1
ATOM 1258 N N . PRO A 1 170 ? 2.631 -10.758 -25.312 1 98.81 170 PRO A N 1
ATOM 1259 C CA . PRO A 1 170 ? 3.045 -11.023 -23.938 1 98.81 170 PRO A CA 1
ATOM 1260 C C . PRO A 1 170 ? 1.862 -11.234 -23 1 98.81 170 PRO A C 1
ATOM 1262 O O . PRO A 1 170 ? 0.85 -10.539 -23.109 1 98.81 170 PRO A O 1
ATOM 1265 N N . LEU A 1 171 ? 1.987 -12.234 -22.109 1 98.88 171 LEU A N 1
ATOM 1266 C CA . LEU A 1 171 ? 0.943 -12.414 -21.109 1 98.88 171 LEU A CA 1
ATOM 1267 C C . LEU A 1 171 ? 0.779 -11.148 -20.266 1 98.88 171 LEU A C 1
ATOM 1269 O O . LEU A 1 171 ? 1.769 -10.539 -19.859 1 98.88 171 LEU A O 1
ATOM 1273 N N . GLY A 1 172 ? -0.424 -10.734 -19.953 1 98.81 172 GLY A N 1
ATOM 1274 C CA . GLY A 1 172 ? -0.764 -9.477 -19.312 1 98.81 172 GLY A CA 1
ATOM 1275 C C . GLY A 1 172 ? -1.211 -8.406 -20.281 1 98.81 172 GLY A C 1
ATOM 1276 O O . GLY A 1 172 ? -1.812 -7.406 -19.891 1 98.81 172 GLY A O 1
ATOM 1277 N N . SER A 1 173 ? -0.9 -8.625 -21.547 1 98.81 173 SER A N 1
ATOM 1278 C CA . SER A 1 173 ? -1.176 -7.578 -22.531 1 98.81 173 SER A CA 1
ATOM 1279 C C . SER A 1 173 ? -2.312 -7.977 -23.453 1 98.81 173 SER A C 1
ATOM 1281 O O . SER A 1 173 ? -2.672 -7.223 -24.359 1 98.81 173 SER A O 1
ATOM 1283 N N . TYR A 1 174 ? -2.881 -9.18 -23.25 1 98.69 174 TYR A N 1
ATOM 1284 C CA . TYR A 1 174 ? -3.898 -9.703 -24.156 1 98.69 174 TYR A CA 1
ATOM 1285 C C . TYR A 1 174 ? -5.258 -9.086 -23.859 1 98.69 174 TYR A C 1
ATOM 1287 O O . TYR A 1 174 ? -6.008 -8.75 -24.781 1 98.69 174 TYR A O 1
ATOM 1295 N N . GLY A 1 175 ? -5.613 -8.93 -22.578 1 98.62 175 GLY A N 1
ATOM 1296 C CA . GLY A 1 175 ? -6.895 -8.383 -22.156 1 98.62 175 GLY A CA 1
ATOM 1297 C C . GLY A 1 175 ? -6.91 -6.867 -22.109 1 98.62 175 GLY A C 1
ATOM 1298 O O . GLY A 1 175 ? -6.102 -6.215 -22.781 1 98.62 175 GLY A O 1
ATOM 1299 N N . ASP A 1 176 ? -7.879 -6.309 -21.391 1 98.88 176 ASP A N 1
ATOM 1300 C CA . ASP A 1 176 ? -8.047 -4.863 -21.266 1 98.88 176 ASP A CA 1
ATOM 1301 C C . ASP A 1 176 ? -6.992 -4.262 -20.344 1 98.88 176 ASP A C 1
ATOM 1303 O O . ASP A 1 176 ? -6.555 -3.127 -20.547 1 98.88 176 ASP A O 1
ATOM 1307 N N . LEU A 1 177 ? -6.684 -5.031 -19.344 1 98.88 177 LEU A N 1
ATOM 1308 C CA . LEU A 1 177 ? -5.645 -4.68 -18.375 1 98.88 177 LEU A CA 1
ATOM 1309 C C . LEU A 1 177 ? -4.848 -5.91 -17.969 1 98.88 177 LEU A C 1
ATOM 1311 O O . LEU A 1 177 ? -5.348 -7.035 -18.047 1 98.88 177 LEU A O 1
ATOM 1315 N N . GLY A 1 178 ? -3.633 -5.703 -17.562 1 98.94 178 GLY A N 1
ATOM 1316 C CA . GLY A 1 178 ? -2.785 -6.727 -16.984 1 98.94 178 GLY A CA 1
ATOM 1317 C C . GLY A 1 178 ? -2.021 -6.238 -15.758 1 98.94 178 GLY A C 1
ATOM 1318 O O . GLY A 1 178 ? -1.766 -5.043 -15.617 1 98.94 178 GLY A O 1
ATOM 1319 N N . CYS A 1 179 ? -1.711 -7.188 -14.906 1 98.94 179 CYS A N 1
ATOM 1320 C CA . CYS A 1 179 ? -1.019 -6.84 -13.664 1 98.94 179 CYS A CA 1
ATOM 1321 C C . CYS A 1 179 ? 0.179 -7.754 -13.438 1 98.94 179 CYS A C 1
ATOM 1323 O O . CYS A 1 179 ? 0.136 -8.938 -13.773 1 98.94 179 CYS A O 1
ATOM 1325 N N . PHE A 1 180 ? 1.198 -7.18 -12.859 1 98.88 180 PHE A N 1
ATOM 1326 C CA . PHE A 1 180 ? 2.381 -7.918 -12.43 1 98.88 180 PHE A CA 1
ATOM 1327 C C . PHE A 1 180 ? 2.674 -7.668 -10.961 1 98.88 180 PHE A C 1
ATOM 1329 O O . PHE A 1 180 ? 2.293 -6.633 -10.414 1 98.88 180 PHE A O 1
ATOM 1336 N N . SER A 1 181 ? 3.271 -8.656 -10.344 1 98.69 181 SER A N 1
ATOM 1337 C CA . SER A 1 181 ? 3.9 -8.516 -9.031 1 98.69 181 SER A CA 1
ATOM 1338 C C . SER A 1 181 ? 5.422 -8.578 -9.141 1 98.69 181 SER A C 1
ATOM 1340 O O . SER A 1 181 ? 5.965 -9.398 -9.883 1 98.69 181 SER A O 1
ATOM 1342 N N . PHE A 1 182 ? 6.043 -7.684 -8.461 1 98.44 182 PHE A N 1
ATOM 1343 C CA . PHE A 1 182 ? 7.5 -7.688 -8.375 1 98.44 182 PHE A CA 1
ATOM 1344 C C . PHE A 1 182 ? 7.957 -7.934 -6.941 1 98.44 182 PHE A C 1
ATOM 1346 O O . PHE A 1 182 ? 8.953 -7.363 -6.492 1 98.44 182 PHE A O 1
ATOM 1353 N N . ASP A 1 183 ? 7.141 -8.734 -6.293 1 96.69 183 ASP A N 1
ATOM 1354 C CA . ASP A 1 183 ? 7.531 -9.234 -4.977 1 96.69 183 ASP A CA 1
ATOM 1355 C C . ASP A 1 183 ? 8.883 -9.945 -5.039 1 96.69 183 ASP A C 1
ATOM 1357 O O . ASP A 1 183 ? 9.336 -10.328 -6.117 1 96.69 183 ASP A O 1
ATOM 1361 N N . TYR A 1 184 ? 9.461 -10.195 -3.938 1 96.75 184 TYR A N 1
ATOM 1362 C CA . TYR A 1 184 ? 10.828 -10.664 -3.799 1 96.75 184 TYR A CA 1
ATOM 1363 C C . TYR A 1 184 ? 11.008 -12.023 -4.477 1 96.75 184 TYR A C 1
ATOM 1365 O O . TYR A 1 184 ? 12.086 -12.32 -4.996 1 96.75 184 TYR A O 1
ATOM 1373 N N . VAL A 1 185 ? 9.93 -12.812 -4.613 1 94.69 185 VAL A N 1
ATOM 1374 C CA . VAL A 1 185 ? 10.094 -14.188 -5.07 1 94.69 185 VAL A CA 1
ATOM 1375 C C . VAL A 1 185 ? 9.453 -14.352 -6.449 1 94.69 185 VAL A C 1
ATOM 1377 O O . VAL A 1 185 ? 9.094 -15.461 -6.844 1 94.69 185 VAL A O 1
ATOM 1380 N N . LYS A 1 186 ? 9.266 -13.297 -7.164 1 96.88 186 LYS A N 1
ATOM 1381 C CA . LYS A 1 186 ? 8.719 -13.375 -8.516 1 96.88 186 LYS A CA 1
ATOM 1382 C C . LYS A 1 186 ? 9.828 -13.484 -9.555 1 96.88 186 LYS A C 1
ATOM 1384 O O . LYS A 1 186 ? 11.016 -13.445 -9.211 1 96.88 186 LYS A O 1
ATOM 1389 N N . THR A 1 187 ? 9.438 -13.719 -10.812 1 96.44 187 THR A N 1
ATOM 1390 C CA . THR A 1 187 ? 10.375 -13.938 -11.906 1 96.44 187 THR A CA 1
ATOM 1391 C C . THR A 1 187 ? 11.406 -12.812 -11.961 1 96.44 187 THR A C 1
ATOM 1393 O O . THR A 1 187 ? 12.602 -13.062 -12.086 1 96.44 187 THR A O 1
ATOM 1396 N N . ILE A 1 188 ? 10.922 -11.625 -11.898 1 97.62 188 ILE A N 1
ATOM 1397 C CA . ILE A 1 188 ? 11.75 -10.453 -11.625 1 97.62 188 ILE A CA 1
ATOM 1398 C C . ILE A 1 188 ? 11.203 -9.703 -10.422 1 97.62 188 ILE A C 1
ATOM 1400 O O . ILE A 1 188 ? 10.008 -9.797 -10.109 1 97.62 188 ILE A O 1
ATOM 1404 N N . THR A 1 189 ? 12.102 -8.953 -9.727 1 98.06 189 THR A N 1
ATOM 1405 C CA . THR A 1 189 ? 11.664 -8.406 -8.445 1 98.06 189 THR A CA 1
ATOM 1406 C C . THR A 1 189 ? 12.086 -6.941 -8.312 1 98.06 189 THR A C 1
ATOM 1408 O O . THR A 1 189 ? 13.031 -6.504 -8.969 1 98.06 189 THR A O 1
ATOM 1411 N N . CYS A 1 190 ? 11.328 -6.195 -7.527 1 98.31 190 CYS A N 1
ATOM 1412 C CA . CYS A 1 190 ? 11.68 -4.875 -7.02 1 98.31 190 CYS A CA 1
ATOM 1413 C C . CYS A 1 190 ? 11.875 -4.902 -5.508 1 98.31 190 CYS A C 1
ATOM 1415 O O . CYS A 1 190 ? 12.008 -3.855 -4.875 1 98.31 190 CYS A O 1
ATOM 1417 N N . GLY A 1 191 ? 11.953 -6.086 -4.941 1 97.25 191 GLY A N 1
ATOM 1418 C CA . GLY A 1 191 ? 11.789 -6.203 -3.502 1 97.25 191 GLY A CA 1
ATOM 1419 C C . GLY A 1 191 ? 10.328 -6.188 -3.068 1 97.25 191 GLY A C 1
ATOM 1420 O O . GLY A 1 191 ? 9.836 -7.168 -2.504 1 97.25 191 GLY A O 1
ATOM 1421 N N . GLU A 1 192 ? 9.656 -5.145 -3.291 1 97.75 192 GLU A N 1
ATOM 1422 C CA . GLU A 1 192 ? 8.219 -4.93 -3.297 1 97.75 192 GLU A CA 1
ATOM 1423 C C . GLU A 1 192 ? 7.793 -4.047 -4.469 1 97.75 192 GLU A C 1
ATOM 1425 O O . GLU A 1 192 ? 8.484 -3.084 -4.809 1 97.75 192 GLU A O 1
ATOM 1430 N N . GLY A 1 193 ? 6.684 -4.469 -5.133 1 98.5 193 GLY A N 1
ATOM 1431 C CA . GLY A 1 193 ? 6.227 -3.674 -6.266 1 98.5 193 GLY A CA 1
ATOM 1432 C C . GLY A 1 193 ? 5.234 -4.41 -7.148 1 98.5 193 GLY A C 1
ATOM 1433 O O . GLY A 1 193 ? 5.043 -5.617 -7 1 98.5 193 GLY A O 1
ATOM 1434 N N . GLY A 1 194 ? 4.598 -3.689 -7.98 1 98.81 194 GLY A N 1
ATOM 1435 C CA . GLY A 1 194 ? 3.699 -4.195 -9.008 1 98.81 194 GLY A CA 1
ATOM 1436 C C . GLY A 1 194 ? 3.488 -3.225 -10.148 1 98.81 194 GLY A C 1
ATOM 1437 O O . GLY A 1 194 ? 4.023 -2.113 -10.133 1 98.81 194 GLY A O 1
ATOM 1438 N N . ALA A 1 195 ? 2.791 -3.664 -11.148 1 98.94 195 ALA A N 1
ATOM 1439 C CA . ALA A 1 195 ? 2.506 -2.799 -12.289 1 98.94 195 ALA A CA 1
ATOM 1440 C C . ALA A 1 195 ? 1.137 -3.113 -12.883 1 98.94 195 ALA A C 1
ATOM 1442 O O . ALA A 1 195 ? 0.722 -4.273 -12.93 1 98.94 195 ALA A O 1
ATOM 1443 N N . VAL A 1 196 ? 0.49 -2.086 -13.281 1 98.94 196 VAL A N 1
ATOM 1444 C CA . VAL A 1 196 ? -0.668 -2.168 -14.164 1 98.94 196 VAL A CA 1
ATOM 1445 C C . VAL A 1 196 ? -0.252 -1.831 -15.594 1 98.94 196 VAL A C 1
ATOM 1447 O O . VAL A 1 196 ? 0.394 -0.809 -15.836 1 98.94 196 VAL A O 1
ATOM 1450 N N . ILE A 1 197 ? -0.567 -2.67 -16.547 1 98.94 197 ILE A N 1
ATOM 1451 C CA . ILE A 1 197 ? -0.316 -2.344 -17.938 1 98.94 197 ILE A CA 1
ATOM 1452 C C . ILE A 1 197 ? -1.633 -2.34 -18.719 1 98.94 197 ILE A C 1
ATOM 1454 O O . ILE A 1 197 ? -2.562 -3.074 -18.375 1 98.94 197 ILE A O 1
ATOM 1458 N N . THR A 1 198 ? -1.744 -1.497 -19.734 1 98.94 198 THR A N 1
ATOM 1459 C CA . THR A 1 198 ? -2.963 -1.362 -20.531 1 98.94 198 THR A CA 1
ATOM 1460 C C . THR A 1 198 ? -2.688 -0.598 -21.828 1 98.94 198 THR A C 1
ATOM 1462 O O . THR A 1 198 ? -1.664 0.08 -21.938 1 98.94 198 THR A O 1
ATOM 1465 N N . ASN A 1 199 ? -3.543 -0.792 -22.797 1 98.81 199 ASN A N 1
ATOM 1466 C CA . ASN A 1 199 ? -3.52 0.013 -24.016 1 98.81 199 ASN A CA 1
ATOM 1467 C C . ASN A 1 199 ? -4.566 1.123 -23.969 1 98.81 199 ASN A C 1
ATOM 1469 O O . ASN A 1 199 ? -4.676 1.916 -24.906 1 98.81 199 ASN A O 1
ATOM 1473 N N . ASN A 1 200 ? -5.375 1.186 -22.938 1 98.88 200 ASN A N 1
ATOM 1474 C CA . ASN A 1 200 ? -6.387 2.217 -22.734 1 98.88 200 ASN A CA 1
ATOM 1475 C C . ASN A 1 200 ? -5.832 3.406 -21.953 1 98.88 200 ASN A C 1
ATOM 1477 O O . ASN A 1 200 ? -5.562 3.301 -20.766 1 98.88 200 ASN A O 1
ATOM 1481 N N . GLU A 1 201 ? -5.73 4.527 -22.609 1 98.81 201 GLU A N 1
ATOM 1482 C CA . GLU A 1 201 ? -5.129 5.715 -22.016 1 98.81 201 GLU A CA 1
ATOM 1483 C C . GLU A 1 201 ? -5.91 6.172 -20.781 1 98.81 201 GLU A C 1
ATOM 1485 O O . GLU A 1 201 ? -5.324 6.633 -19.797 1 98.81 201 GLU A O 1
ATOM 1490 N N . GLN A 1 202 ? -7.18 6.086 -20.859 1 98.88 202 GLN A N 1
ATOM 1491 C CA . GLN A 1 202 ? -7.992 6.527 -19.734 1 98.88 202 GLN A CA 1
ATOM 1492 C C . GLN A 1 202 ? -7.754 5.652 -18.5 1 98.88 202 GLN A C 1
ATOM 1494 O O . GLN A 1 202 ? -7.691 6.152 -17.375 1 98.88 202 GLN A O 1
ATOM 1499 N N . TYR A 1 203 ? -7.699 4.297 -18.703 1 98.94 203 TYR A N 1
ATOM 1500 C CA . TYR A 1 203 ? -7.387 3.416 -17.578 1 98.94 203 TYR A CA 1
ATOM 1501 C C . TYR A 1 203 ? -6.031 3.758 -16.969 1 98.94 203 TYR A C 1
ATOM 1503 O O . TYR A 1 203 ? -5.859 3.732 -15.75 1 98.94 203 TYR A O 1
ATOM 1511 N N . TYR A 1 204 ? -5.07 4.117 -17.859 1 98.88 204 TYR A N 1
ATOM 1512 C CA . TYR A 1 204 ? -3.746 4.516 -17.391 1 98.88 204 TYR A CA 1
ATOM 1513 C C . TYR A 1 204 ? -3.822 5.785 -16.547 1 98.88 204 TYR A C 1
ATOM 1515 O O . TYR A 1 204 ? -3.254 5.848 -15.461 1 98.88 204 TYR A O 1
ATOM 1523 N N . LYS A 1 205 ? -4.516 6.785 -17 1 98.81 205 LYS A N 1
ATOM 1524 C CA . LYS A 1 205 ? -4.656 8.039 -16.281 1 98.81 205 LYS A CA 1
ATOM 1525 C C . LYS A 1 205 ? -5.336 7.816 -14.93 1 98.81 205 LYS A C 1
ATOM 1527 O O . LYS A 1 205 ? -4.918 8.383 -13.914 1 98.81 205 LYS A O 1
ATOM 1532 N N . ASN A 1 206 ? -6.379 6.984 -14.961 1 98.94 206 ASN A N 1
ATOM 1533 C CA . ASN A 1 206 ? -7.055 6.641 -13.719 1 98.94 206 ASN A CA 1
ATOM 1534 C C . ASN A 1 206 ? -6.098 5.992 -12.719 1 98.94 206 ASN A C 1
ATOM 1536 O O . ASN A 1 206 ? -6.109 6.324 -11.531 1 98.94 206 ASN A O 1
ATOM 1540 N N . ALA A 1 207 ? -5.289 5.055 -13.219 1 98.94 207 ALA A N 1
ATOM 1541 C CA . ALA A 1 207 ? -4.336 4.363 -12.352 1 98.94 207 ALA A CA 1
ATOM 1542 C C . ALA A 1 207 ? -3.311 5.336 -11.781 1 98.94 207 ALA A C 1
ATOM 1544 O O . ALA A 1 207 ? -2.979 5.27 -10.594 1 98.94 207 ALA A O 1
ATOM 1545 N N . ASP A 1 208 ? -2.865 6.191 -12.625 1 98.75 208 ASP A N 1
ATOM 1546 C CA . ASP A 1 208 ? -1.889 7.211 -12.25 1 98.75 208 ASP A CA 1
ATOM 1547 C C . ASP A 1 208 ? -2.424 8.102 -11.133 1 98.75 208 ASP A C 1
ATOM 1549 O O . ASP A 1 208 ? -1.743 8.32 -10.125 1 98.75 208 ASP A O 1
ATOM 1553 N N . HIS A 1 209 ? -3.66 8.57 -11.305 1 98.81 209 HIS A N 1
ATOM 1554 C CA . HIS A 1 209 ? -4.277 9.453 -10.32 1 98.81 209 HIS A CA 1
ATOM 1555 C C . HIS A 1 209 ? -4.625 8.695 -9.039 1 98.81 209 HIS A C 1
ATOM 1557 O O . HIS A 1 209 ? -4.246 9.109 -7.945 1 98.81 209 HIS A O 1
ATOM 1563 N N . TYR A 1 210 ? -5.207 7.512 -9.172 1 98.88 210 TYR A N 1
ATOM 1564 C CA . TYR A 1 210 ? -5.746 6.727 -8.07 1 98.88 210 TYR A CA 1
ATOM 1565 C C . TYR A 1 210 ? -4.637 6.277 -7.125 1 98.88 210 TYR A C 1
ATOM 1567 O O . TYR A 1 210 ? -4.836 6.207 -5.91 1 98.88 210 TYR A O 1
ATOM 1575 N N . SER A 1 211 ? -3.469 6.012 -7.691 1 98.81 211 SER A N 1
ATOM 1576 C CA . SER A 1 211 ? -2.377 5.441 -6.91 1 98.81 211 SER A CA 1
ATOM 1577 C C . SER A 1 211 ? -1.617 6.52 -6.148 1 98.81 211 SER A C 1
ATOM 1579 O O . SER A 1 211 ? -0.702 6.215 -5.379 1 98.81 211 SER A O 1
ATOM 1581 N N . ASP A 1 212 ? -2.033 7.762 -6.336 1 98.62 212 ASP A N 1
ATOM 1582 C CA . ASP A 1 212 ? -1.384 8.891 -5.672 1 98.62 212 ASP A CA 1
ATOM 1583 C C . ASP A 1 212 ? -2.412 9.906 -5.188 1 98.62 212 ASP A C 1
ATOM 1585 O O . ASP A 1 212 ? -2.342 11.086 -5.547 1 98.62 212 ASP A O 1
ATOM 1589 N N . HIS A 1 213 ? -3.359 9.492 -4.406 1 98.44 213 HIS A N 1
ATOM 1590 C CA . HIS A 1 213 ? -4.352 10.281 -3.691 1 98.44 213 HIS A CA 1
ATOM 1591 C C . HIS A 1 213 ? -5.289 10.992 -4.66 1 98.44 213 HIS A C 1
ATOM 1593 O O . HIS A 1 213 ? -6.008 11.922 -4.266 1 98.44 213 HIS A O 1
ATOM 1599 N N . GLY A 1 214 ? -5.227 10.719 -5.906 1 98.38 214 GLY A N 1
ATOM 1600 C CA . GLY A 1 214 ? -6.094 11.344 -6.895 1 98.38 214 GLY A CA 1
ATOM 1601 C C . GLY A 1 214 ? -5.438 12.508 -7.609 1 98.38 214 GLY A C 1
ATOM 1602 O O . GLY A 1 214 ? -6.09 13.219 -8.383 1 98.38 214 GLY A O 1
ATOM 1603 N N . HIS A 1 215 ? -4.094 12.742 -7.418 1 98.12 215 HIS A N 1
ATOM 1604 C CA . HIS A 1 215 ? -3.373 13.797 -8.117 1 98.12 215 HIS A CA 1
ATOM 1605 C C . HIS A 1 215 ? -3.553 13.68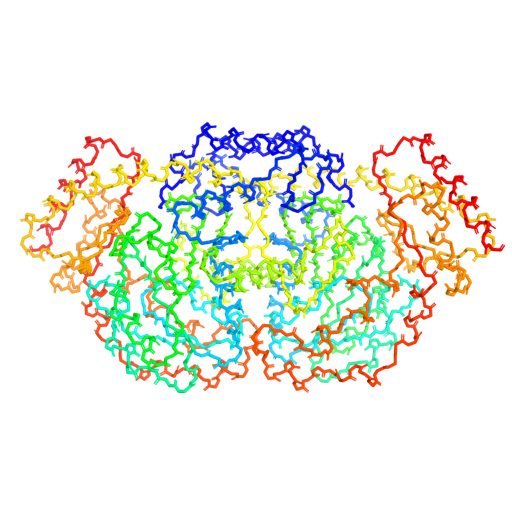8 -9.625 1 98.12 215 HIS A C 1
ATOM 1607 O O . HIS A 1 215 ? -3.373 12.609 -10.195 1 98.12 215 HIS A O 1
ATOM 1613 N N . ASP A 1 216 ? -3.824 14.805 -10.281 1 97.19 216 ASP A N 1
ATOM 1614 C CA . ASP A 1 216 ? -3.943 14.75 -11.734 1 97.19 216 ASP A CA 1
ATOM 1615 C C . ASP A 1 216 ? -2.584 14.93 -12.406 1 97.19 216 ASP A C 1
ATOM 1617 O O . ASP A 1 216 ? -2.445 14.719 -13.609 1 97.19 216 ASP A O 1
ATOM 1621 N N . HIS A 1 217 ? -1.562 15.305 -11.633 1 96.12 217 HIS A N 1
ATOM 1622 C CA . HIS A 1 217 ? -0.165 15.43 -12.031 1 96.12 217 HIS A CA 1
ATOM 1623 C C . HIS A 1 217 ? -0.003 16.453 -13.156 1 96.12 217 HIS A C 1
ATOM 1625 O O . HIS A 1 217 ? 0.852 16.281 -14.031 1 96.12 217 HIS A O 1
ATOM 1631 N N . ILE A 1 218 ? -0.859 17.469 -13.156 1 95 218 ILE A N 1
ATOM 1632 C CA . ILE A 1 218 ? -0.774 18.547 -14.133 1 95 218 ILE A CA 1
ATOM 1633 C C . ILE A 1 218 ? -0.056 19.75 -13.523 1 95 218 ILE A C 1
ATOM 1635 O O . ILE A 1 218 ? -0.382 20.188 -12.414 1 95 218 ILE A O 1
ATOM 1639 N N . GLY A 1 219 ? 0.955 20.25 -14.242 1 90.06 219 GLY A N 1
ATOM 1640 C CA . GLY A 1 219 ? 1.711 21.406 -13.773 1 90.06 219 GLY A CA 1
ATOM 1641 C C . GLY A 1 219 ? 2.986 21.016 -13.039 1 90.06 219 GLY A C 1
ATOM 1642 O O . GLY A 1 219 ? 3.449 19.891 -13.148 1 90.06 219 GLY A O 1
ATOM 1643 N N . LYS A 1 220 ? 3.588 22 -12.352 1 85 220 LYS 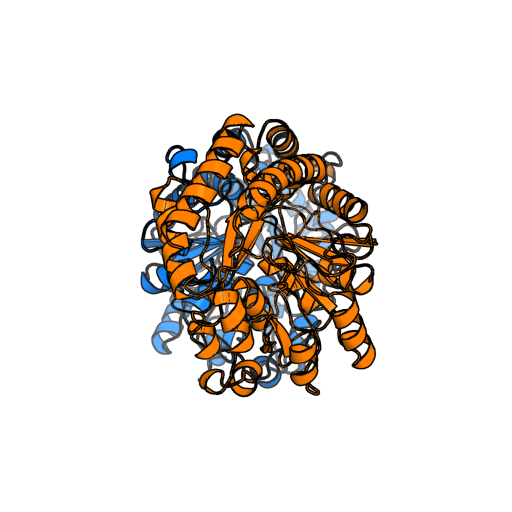A N 1
ATOM 1644 C CA . LYS A 1 220 ? 4.891 21.781 -11.727 1 85 220 LYS A CA 1
ATOM 1645 C C . LYS A 1 220 ? 4.797 21.906 -10.211 1 85 220 LYS A C 1
ATOM 1647 O O . LYS A 1 220 ? 5.762 21.625 -9.5 1 85 220 LYS A O 1
ATOM 1652 N N . ASP A 1 221 ? 3.604 22.266 -9.711 1 87.31 221 ASP A N 1
ATOM 1653 C CA . ASP A 1 221 ? 3.365 22.422 -8.281 1 87.31 221 ASP A CA 1
ATOM 1654 C C . ASP A 1 221 ? 2.395 21.359 -7.77 1 87.31 221 ASP A C 1
ATOM 1656 O O . ASP A 1 221 ? 1.18 21.484 -7.938 1 87.31 221 ASP A O 1
ATOM 1660 N N . ARG A 1 222 ? 2.959 20.375 -7.137 1 88.88 222 ARG A N 1
ATOM 1661 C CA . ARG A 1 222 ? 2.166 19.25 -6.66 1 88.88 222 ARG A CA 1
ATOM 1662 C C . ARG A 1 222 ? 1.062 19.719 -5.715 1 88.88 222 ARG A C 1
ATOM 1664 O O . ARG A 1 222 ? -0.034 19.156 -5.707 1 88.88 222 ARG A O 1
ATOM 1671 N N . GLY A 1 223 ? 1.367 20.703 -4.906 1 86.94 223 GLY A N 1
ATOM 1672 C CA . GLY A 1 223 ? 0.395 21.25 -3.971 1 86.94 223 GLY A CA 1
ATOM 1673 C C . GLY A 1 223 ? -0.767 21.953 -4.652 1 86.94 223 GLY A C 1
ATOM 1674 O O . GLY A 1 223 ? -1.822 22.141 -4.047 1 86.94 223 GLY A O 1
ATOM 1675 N N . ALA A 1 224 ? -0.58 22.297 -5.926 1 90.12 224 ALA A N 1
ATOM 1676 C CA . ALA A 1 224 ? -1.605 23.016 -6.672 1 90.12 224 ALA A CA 1
ATOM 1677 C C . ALA A 1 224 ? -2.352 22.078 -7.621 1 90.12 224 ALA A C 1
ATOM 1679 O O . ALA A 1 224 ? -3.307 22.5 -8.281 1 90.12 224 ALA A O 1
ATOM 1680 N N . GLU A 1 225 ? -1.941 20.828 -7.645 1 95.44 225 GLU A N 1
ATOM 1681 C CA . GLU A 1 225 ? -2.633 19.859 -8.492 1 95.44 225 GLU A CA 1
ATOM 1682 C C . GLU A 1 225 ? -4.078 19.656 -8.047 1 95.44 225 GLU A C 1
ATOM 1684 O O . GLU A 1 225 ? -4.41 19.891 -6.879 1 95.44 225 GLU A O 1
ATOM 1689 N N . ASP A 1 226 ? -4.859 19.25 -8.977 1 95.81 226 ASP A N 1
ATOM 1690 C CA . ASP A 1 226 ? -6.23 18.875 -8.641 1 95.81 226 ASP A CA 1
ATOM 1691 C C . ASP A 1 226 ? -6.316 17.391 -8.273 1 95.81 226 ASP A C 1
ATOM 1693 O O . ASP A 1 226 ? -5.332 16.656 -8.398 1 95.81 226 ASP A O 1
ATOM 1697 N N . HIS A 1 227 ? -7.391 17.031 -7.766 1 97 227 HIS A N 1
ATOM 1698 C CA . HIS A 1 227 ? -7.75 15.656 -7.43 1 97 227 HIS A CA 1
ATOM 1699 C C . HIS A 1 227 ? -9.156 15.312 -7.914 1 97 227 HIS A C 1
ATOM 1701 O O . HIS A 1 227 ? -10.109 15.32 -7.125 1 97 227 HIS A O 1
ATOM 1707 N N . PRO A 1 228 ? -9.328 14.969 -9.156 1 97.19 228 PRO A N 1
ATOM 1708 C CA . PRO A 1 228 ? -10.625 14.844 -9.82 1 97.19 228 PRO A CA 1
ATOM 1709 C C . PRO A 1 228 ? -11.523 13.781 -9.188 1 97.19 228 PRO A C 1
ATOM 1711 O O . PRO A 1 228 ? -12.742 13.828 -9.352 1 97.19 228 PRO A O 1
ATOM 1714 N N . PHE A 1 229 ? -10.961 12.805 -8.516 1 98.5 229 PHE A N 1
ATOM 1715 C CA . PHE A 1 229 ? -11.703 11.75 -7.832 1 98.5 229 PHE A CA 1
ATOM 1716 C C . PHE A 1 229 ? -10.898 11.203 -6.652 1 98.5 229 PHE A C 1
ATOM 1718 O O . PHE A 1 229 ? -9.711 11.484 -6.523 1 98.5 229 PHE A O 1
ATOM 1725 N N . LEU A 1 230 ? -11.586 10.461 -5.828 1 98.5 230 LEU A N 1
ATOM 1726 C CA . LEU A 1 230 ? -10.961 9.82 -4.676 1 98.5 230 LEU A CA 1
ATOM 1727 C C . LEU A 1 230 ? -9.852 8.867 -5.113 1 98.5 230 LEU A C 1
ATOM 1729 O O . LEU A 1 230 ? -10 8.148 -6.098 1 98.5 230 LEU A O 1
ATOM 1733 N N . GLY A 1 231 ? -8.711 8.953 -4.484 1 98.44 231 GLY A N 1
ATOM 1734 C CA . GLY A 1 231 ? -7.582 8.047 -4.633 1 98.44 231 GLY A CA 1
ATOM 1735 C C . GLY A 1 231 ? -6.973 7.629 -3.311 1 98.44 231 GLY A C 1
ATOM 1736 O O . GLY A 1 231 ? -7.504 7.953 -2.246 1 98.44 231 GLY A O 1
ATOM 1737 N N . TYR A 1 232 ? -5.938 6.91 -3.418 1 98.44 232 TYR A N 1
ATOM 1738 C CA . TYR A 1 232 ? -5.227 6.379 -2.262 1 98.44 232 TYR A CA 1
ATOM 1739 C C . TYR A 1 232 ? -3.719 6.438 -2.475 1 98.44 232 TYR A C 1
ATOM 1741 O O . TYR A 1 232 ? -3.229 7.23 -3.279 1 98.44 232 TYR A O 1
ATOM 1749 N N . ASN A 1 233 ? -2.988 5.773 -1.577 1 98.62 233 ASN A N 1
ATOM 1750 C CA . ASN A 1 233 ? -1.539 5.723 -1.735 1 98.62 233 ASN A CA 1
ATOM 1751 C C . ASN A 1 233 ? -1.056 4.309 -2.043 1 98.62 233 ASN A C 1
ATOM 1753 O O . ASN A 1 233 ? -1.047 3.447 -1.162 1 98.62 233 ASN A O 1
ATOM 1757 N N . TYR A 1 234 ? -0.629 4.145 -3.303 1 98.75 234 TYR A N 1
ATOM 1758 C CA . TYR A 1 234 ? -0.035 2.893 -3.754 1 98.75 234 TYR A CA 1
ATOM 1759 C C . TYR A 1 234 ? 1.316 3.137 -4.414 1 98.75 234 TYR A C 1
ATOM 1761 O O . TYR A 1 234 ? 1.719 2.395 -5.312 1 98.75 234 TYR A O 1
ATOM 1769 N N . ARG A 1 235 ? 2.035 4.133 -4.016 1 98.44 235 ARG A N 1
ATOM 1770 C CA . ARG A 1 235 ? 3.258 4.566 -4.684 1 98.44 235 ARG A CA 1
ATOM 1771 C C . ARG A 1 235 ? 4.387 3.564 -4.461 1 98.44 235 ARG A C 1
ATOM 1773 O O . ARG A 1 235 ? 4.543 3.029 -3.363 1 98.44 235 ARG A O 1
ATOM 1780 N N . ILE A 1 236 ? 5.098 3.365 -5.484 1 98.44 236 ILE A N 1
ATOM 1781 C CA . ILE A 1 236 ? 6.398 2.711 -5.395 1 98.44 236 ILE A CA 1
ATOM 1782 C C . ILE A 1 236 ? 7.496 3.762 -5.238 1 98.44 236 ILE A C 1
ATOM 1784 O O . ILE A 1 236 ? 7.344 4.898 -5.688 1 98.44 236 ILE A O 1
ATOM 1788 N N . SER A 1 237 ? 8.586 3.471 -4.574 1 98.31 237 SER A N 1
ATOM 1789 C CA . SER A 1 237 ? 9.695 4.41 -4.41 1 98.31 237 SER A CA 1
ATOM 1790 C C . SER A 1 237 ? 10.734 4.234 -5.512 1 98.31 237 SER A C 1
ATOM 1792 O O . SER A 1 237 ? 10.734 3.221 -6.215 1 98.31 237 SER A O 1
ATOM 1794 N N . GLU A 1 238 ? 11.664 5.191 -5.59 1 98.62 238 GLU A N 1
ATOM 1795 C CA . GLU A 1 238 ? 12.773 5.117 -6.535 1 98.62 238 GLU A CA 1
ATOM 1796 C C . GLU A 1 238 ? 13.734 3.982 -6.18 1 98.62 238 GLU A C 1
ATOM 1798 O O . GLU A 1 238 ? 14.367 3.4 -7.062 1 98.62 238 GLU A O 1
ATOM 1803 N N . LEU A 1 239 ? 13.82 3.578 -4.922 1 98.69 239 LEU A N 1
ATOM 1804 C CA . LEU A 1 239 ? 14.672 2.465 -4.52 1 98.69 239 LEU A CA 1
ATOM 1805 C C . LEU A 1 239 ? 14.18 1.154 -5.121 1 98.69 239 LEU A C 1
ATOM 1807 O O . LEU A 1 239 ? 14.961 0.406 -5.715 1 98.69 239 LEU A O 1
ATOM 1811 N N . HIS A 1 240 ? 12.906 0.896 -4.977 1 98.75 240 HIS A N 1
ATOM 1812 C CA . HIS A 1 240 ? 12.32 -0.326 -5.508 1 98.75 240 HIS A CA 1
ATOM 1813 C C . HIS A 1 240 ? 12.344 -0.331 -7.031 1 98.75 240 HIS A C 1
ATOM 1815 O O . HIS A 1 240 ? 12.656 -1.353 -7.648 1 98.75 240 HIS A O 1
ATOM 1821 N N . ALA A 1 241 ? 11.992 0.835 -7.594 1 98.94 241 ALA A N 1
ATOM 1822 C CA . ALA A 1 241 ? 12.008 0.94 -9.055 1 98.94 241 ALA A CA 1
ATOM 1823 C C . ALA A 1 241 ? 13.398 0.673 -9.609 1 98.94 241 ALA A C 1
ATOM 1825 O O . ALA A 1 241 ? 13.547 0.06 -10.672 1 98.94 241 ALA A O 1
ATOM 1826 N N . ALA A 1 242 ? 14.438 1.137 -8.922 1 98.88 242 ALA A N 1
ATOM 1827 C CA . ALA A 1 242 ? 15.812 0.937 -9.352 1 98.88 242 ALA A CA 1
ATOM 1828 C C . ALA A 1 242 ? 16.141 -0.549 -9.469 1 98.88 242 ALA A C 1
ATOM 1830 O O . ALA A 1 242 ? 16.781 -0.977 -10.43 1 98.88 242 ALA A O 1
ATOM 1831 N N . VAL A 1 243 ? 15.711 -1.338 -8.508 1 98.75 243 VAL A N 1
ATOM 1832 C CA . VAL A 1 243 ? 15.906 -2.783 -8.57 1 98.75 243 VAL A CA 1
ATOM 1833 C C . VAL A 1 243 ? 15.227 -3.34 -9.82 1 98.75 243 VAL A C 1
ATOM 1835 O O . VAL A 1 243 ? 15.812 -4.137 -10.555 1 98.75 243 VAL A O 1
ATOM 1838 N N . GLY A 1 244 ? 14.008 -2.863 -10.055 1 98.75 244 GLY A N 1
ATOM 1839 C CA . GLY A 1 244 ? 13.234 -3.33 -11.195 1 98.75 244 GLY A CA 1
ATOM 1840 C C . GLY A 1 244 ? 13.867 -2.984 -12.523 1 98.75 244 GLY A C 1
ATOM 1841 O O . GLY A 1 244 ? 13.781 -3.76 -13.484 1 98.75 244 GLY A O 1
ATOM 1842 N N . VAL A 1 245 ? 14.5 -1.813 -12.578 1 98.75 245 VAL A N 1
ATOM 1843 C CA . VAL A 1 245 ? 15.148 -1.378 -13.805 1 98.75 245 VAL A CA 1
ATOM 1844 C C . VAL A 1 245 ? 16.234 -2.377 -14.195 1 98.75 245 VAL A C 1
ATOM 1846 O O . VAL A 1 245 ? 16.359 -2.748 -15.367 1 98.75 245 VAL A O 1
ATOM 1849 N N . ALA A 1 246 ? 16.984 -2.832 -13.258 1 98.44 246 ALA A N 1
ATOM 1850 C CA . ALA A 1 246 ? 18.016 -3.816 -13.539 1 98.44 246 ALA A CA 1
ATOM 1851 C C . ALA A 1 246 ? 17.406 -5.172 -13.898 1 98.44 246 ALA A C 1
ATOM 1853 O O . ALA A 1 246 ? 17.859 -5.82 -14.852 1 98.44 246 ALA A O 1
ATOM 1854 N N . GLN A 1 247 ? 16.422 -5.562 -13.227 1 98.25 247 GLN A N 1
ATOM 1855 C CA . GLN A 1 247 ? 15.859 -6.906 -13.344 1 98.25 247 GLN A CA 1
ATOM 1856 C C . GLN A 1 247 ? 15.102 -7.074 -14.664 1 98.25 247 GLN A C 1
ATOM 1858 O O . GLN A 1 247 ? 15.164 -8.133 -15.289 1 98.25 247 GLN A O 1
ATOM 1863 N N . VAL A 1 248 ? 14.383 -6.031 -15.055 1 98.31 248 VAL A N 1
ATOM 1864 C CA . VAL A 1 248 ? 13.57 -6.16 -16.266 1 98.31 248 VAL A CA 1
ATOM 1865 C C . VAL A 1 248 ? 14.477 -6.383 -17.469 1 98.31 248 VAL A C 1
ATOM 1867 O O . VAL A 1 248 ? 14.102 -7.09 -18.406 1 98.31 248 VAL A O 1
ATOM 1870 N N . GLN A 1 249 ? 15.68 -5.887 -17.438 1 97 249 GLN A N 1
ATOM 1871 C CA . GLN A 1 249 ? 16.641 -6.039 -18.531 1 97 249 GLN A CA 1
ATOM 1872 C C . GLN A 1 249 ? 17.172 -7.469 -18.594 1 97 249 GLN A C 1
ATOM 1874 O O . GLN A 1 249 ? 17.75 -7.879 -19.609 1 97 249 GLN A O 1
ATOM 1879 N N . ARG A 1 250 ? 16.938 -8.211 -17.578 1 96.75 250 ARG A N 1
ATOM 1880 C CA . ARG A 1 250 ? 17.484 -9.562 -17.484 1 96.75 250 ARG A CA 1
ATOM 1881 C C . ARG A 1 250 ? 16.406 -10.609 -17.641 1 96.75 250 ARG A C 1
ATOM 1883 O O . ARG A 1 250 ? 16.672 -11.812 -17.562 1 96.75 250 ARG A O 1
ATOM 1890 N N . LEU A 1 251 ? 15.234 -10.203 -17.875 1 97.44 251 LEU A N 1
ATOM 1891 C CA . LEU A 1 251 ? 14.086 -11.102 -17.938 1 97.44 251 LEU A CA 1
ATOM 1892 C C . LEU A 1 251 ? 14.312 -12.203 -18.969 1 97.44 251 LEU A C 1
ATOM 1894 O O . LEU A 1 251 ? 14.086 -13.383 -18.672 1 97.44 251 LEU A O 1
ATOM 1898 N N . ASP A 1 252 ? 14.789 -11.852 -20.125 1 97.12 252 ASP A N 1
ATOM 1899 C CA . ASP A 1 252 ? 14.984 -12.844 -21.188 1 97.12 252 ASP A CA 1
ATOM 1900 C C . ASP A 1 252 ? 16.062 -13.852 -20.812 1 97.12 252 ASP A C 1
ATOM 1902 O O . ASP A 1 252 ? 15.953 -15.039 -21.141 1 97.12 252 ASP A O 1
ATOM 1906 N N . GLU A 1 253 ? 17.094 -13.344 -20.172 1 96.75 253 GLU A N 1
ATOM 1907 C CA . GLU A 1 253 ? 18.125 -14.242 -19.656 1 96.75 253 GLU A CA 1
ATOM 1908 C C . GLU A 1 253 ? 17.531 -15.25 -18.672 1 96.75 253 GLU A C 1
ATOM 1910 O O . GLU A 1 253 ? 17.844 -16.438 -18.734 1 96.75 253 GLU A O 1
ATOM 1915 N N . PHE A 1 254 ? 16.703 -14.781 -17.781 1 97.38 254 PHE A N 1
ATOM 1916 C CA . PHE A 1 254 ? 16.062 -15.641 -16.797 1 97.38 254 PHE A CA 1
ATOM 1917 C C . PHE A 1 254 ? 15.18 -16.688 -17.453 1 97.38 254 PHE A C 1
ATOM 1919 O O . PHE A 1 254 ? 15.234 -17.875 -17.109 1 97.38 254 PHE A O 1
ATOM 1926 N N . ILE A 1 255 ? 14.391 -16.234 -18.406 1 97.5 255 ILE A N 1
ATOM 1927 C CA . ILE A 1 255 ? 13.469 -17.125 -19.109 1 97.5 255 ILE A CA 1
ATOM 1928 C C . ILE A 1 255 ? 14.25 -18.203 -19.859 1 97.5 255 ILE A C 1
ATOM 1930 O O . ILE A 1 255 ? 13.859 -19.375 -19.859 1 97.5 255 ILE A O 1
ATOM 1934 N N . ALA A 1 256 ? 15.344 -17.859 -20.484 1 97.75 256 ALA A N 1
ATOM 1935 C CA . ALA A 1 256 ? 16.156 -18.812 -21.234 1 97.75 256 ALA A CA 1
ATOM 1936 C C . ALA A 1 256 ? 16.734 -19.891 -20.312 1 97.75 256 ALA A C 1
ATOM 1938 O O . ALA A 1 256 ? 16.734 -21.078 -20.656 1 97.75 256 ALA A O 1
ATOM 1939 N N . ILE A 1 257 ? 17.219 -19.469 -19.188 1 97.38 257 ILE A N 1
ATOM 1940 C CA . ILE A 1 257 ? 17.766 -20.406 -18.203 1 97.38 257 ILE A CA 1
ATOM 1941 C C . ILE A 1 257 ? 16.672 -21.344 -17.734 1 97.38 257 ILE A C 1
ATOM 1943 O O . ILE A 1 257 ? 16.859 -22.562 -17.672 1 97.38 257 ILE A O 1
ATOM 1947 N N . GLN A 1 258 ? 15.523 -20.812 -17.438 1 97.38 258 GLN A N 1
ATOM 1948 C CA . GLN A 1 258 ? 14.406 -21.609 -16.938 1 97.38 258 GLN A CA 1
ATOM 1949 C C . GLN A 1 258 ? 13.906 -22.578 -18.016 1 97.38 258 GLN A C 1
ATOM 1951 O O . GLN A 1 258 ? 13.539 -23.719 -17.703 1 97.38 258 GLN A O 1
ATOM 1956 N N . LYS A 1 259 ? 13.891 -22.094 -19.203 1 98 259 LYS A N 1
ATOM 1957 C CA . LYS A 1 259 ? 13.438 -22.953 -20.281 1 98 259 LYS A CA 1
ATOM 1958 C C . LYS A 1 259 ? 14.344 -24.172 -20.438 1 98 259 LYS A C 1
ATOM 1960 O O . LYS A 1 259 ? 13.867 -25.281 -20.625 1 98 259 LYS A O 1
ATOM 1965 N N . LYS A 1 260 ? 15.609 -23.938 -20.406 1 98.12 260 LYS A N 1
ATOM 1966 C CA . LYS A 1 260 ? 16.562 -25.031 -20.5 1 98.12 260 LYS A CA 1
ATOM 1967 C C . LYS A 1 260 ? 16.359 -26.047 -19.375 1 98.12 260 LYS A C 1
ATOM 1969 O O . LYS A 1 260 ? 16.266 -27.25 -19.625 1 98.12 260 LYS A O 1
ATOM 1974 N N . THR A 1 261 ? 16.312 -25.531 -18.156 1 98 261 THR A N 1
ATOM 1975 C CA . THR A 1 261 ? 16.141 -26.391 -16.984 1 98 261 THR A CA 1
ATOM 1976 C C . THR A 1 261 ? 14.805 -27.109 -17.047 1 98 261 THR A C 1
ATOM 1978 O O . THR A 1 261 ? 14.742 -28.328 -16.812 1 98 261 THR A O 1
ATOM 1981 N N . TYR A 1 262 ? 13.766 -26.391 -17.344 1 98.12 262 TYR A N 1
ATOM 1982 C CA . TYR A 1 262 ? 12.414 -26.906 -17.484 1 98.12 262 TYR A CA 1
ATOM 1983 C C . TYR A 1 262 ? 12.383 -28.062 -18.484 1 98.12 262 TYR A C 1
ATOM 1985 O O . TYR A 1 262 ? 11.781 -29.109 -18.219 1 98.12 262 TYR A O 1
ATOM 1993 N N . THR A 1 263 ? 13.023 -27.938 -19.547 1 98.5 263 THR A N 1
ATOM 1994 C CA . THR A 1 263 ? 13.016 -28.922 -20.625 1 98.5 263 THR A CA 1
ATOM 1995 C C . THR A 1 263 ? 13.695 -30.219 -20.172 1 98.5 263 THR A C 1
ATOM 1997 O O . THR A 1 263 ? 13.203 -31.312 -20.453 1 98.5 263 THR A O 1
ATOM 2000 N N . ILE A 1 264 ? 14.781 -30.078 -19.484 1 98.62 264 ILE A N 1
ATOM 2001 C CA . ILE A 1 264 ? 15.484 -31.25 -18.984 1 98.62 264 ILE A CA 1
ATOM 2002 C C . ILE A 1 264 ? 14.586 -32 -18.016 1 98.62 264 ILE A C 1
ATOM 2004 O O . ILE A 1 264 ? 14.445 -33.25 -18.109 1 98.62 264 ILE A O 1
ATOM 2008 N N . LEU A 1 265 ? 13.953 -31.312 -17.109 1 98.69 265 LEU A N 1
ATOM 2009 C CA . LEU A 1 265 ? 13.086 -31.938 -16.125 1 98.69 265 LEU A CA 1
ATOM 2010 C C . LEU A 1 265 ? 11.867 -32.562 -16.781 1 98.69 265 LEU A C 1
ATOM 2012 O O . LEU A 1 265 ? 11.484 -33.688 -16.438 1 98.69 265 LEU A O 1
ATOM 2016 N N . ARG A 1 266 ? 11.234 -31.844 -17.688 1 98.69 266 ARG A N 1
ATOM 2017 C CA . ARG A 1 266 ? 10.055 -32.344 -18.375 1 98.69 266 ARG A CA 1
ATOM 2018 C C . ARG A 1 266 ? 10.375 -33.625 -19.156 1 98.69 266 ARG A C 1
ATOM 2020 O O . ARG A 1 266 ? 9.602 -34.562 -19.141 1 98.69 266 ARG A O 1
ATOM 2027 N N . ASN A 1 267 ? 11.5 -33.594 -19.875 1 98.62 267 ASN A N 1
ATOM 2028 C CA . ASN A 1 267 ? 11.914 -34.75 -20.641 1 98.62 267 ASN A CA 1
ATOM 2029 C C . ASN A 1 267 ? 12.109 -35.969 -19.75 1 98.62 267 ASN A C 1
ATOM 2031 O O . ASN A 1 267 ? 11.703 -37.094 -20.094 1 98.62 267 ASN A O 1
ATOM 2035 N N . ALA A 1 268 ? 12.719 -35.781 -18.656 1 98.69 268 ALA A N 1
ATOM 2036 C CA . ALA A 1 268 ? 12.938 -36.875 -17.703 1 98.69 268 ALA A CA 1
ATOM 2037 C C . ALA A 1 268 ? 11.617 -37.438 -17.219 1 98.69 268 ALA A C 1
ATOM 2039 O O . ALA A 1 268 ? 11.43 -38.656 -17.188 1 98.69 268 ALA A O 1
ATOM 2040 N N . LEU A 1 269 ? 10.688 -36.625 -16.875 1 98.75 269 LEU A N 1
ATOM 2041 C CA . LEU A 1 269 ? 9.422 -37.062 -16.297 1 98.75 269 LEU A CA 1
ATOM 2042 C C . LEU A 1 269 ? 8.523 -37.688 -17.359 1 98.75 269 LEU A C 1
ATOM 2044 O O . LEU A 1 269 ? 7.609 -38.438 -17.047 1 98.75 269 LEU A O 1
ATOM 2048 N N . SER A 1 270 ? 8.766 -37.281 -18.594 1 98.5 270 SER A N 1
ATOM 2049 C CA . SER A 1 270 ? 7.984 -37.844 -19.703 1 98.5 270 SER A CA 1
ATOM 2050 C C . SER A 1 270 ? 8.234 -39.312 -19.891 1 98.5 270 SER A C 1
ATOM 2052 O O . SER A 1 270 ? 7.473 -40 -20.562 1 98.5 270 SER A O 1
ATOM 2054 N N . THR A 1 271 ? 9.273 -39.844 -19.234 1 98.12 271 THR A N 1
ATOM 2055 C CA . THR A 1 271 ? 9.586 -41.25 -19.328 1 98.12 271 THR A CA 1
ATOM 2056 C C . THR A 1 271 ? 8.656 -42.062 -18.438 1 98.12 271 THR A C 1
ATOM 2058 O O . THR A 1 271 ? 8.594 -43.312 -18.562 1 98.12 271 THR A O 1
ATOM 2061 N N . ILE A 1 272 ? 7.988 -41.406 -17.578 1 98.5 272 ILE A N 1
ATOM 2062 C CA . ILE A 1 272 ? 7.027 -42.094 -16.703 1 98.5 272 ILE A CA 1
ATOM 2063 C C . ILE A 1 272 ? 5.641 -42.031 -17.344 1 98.5 272 ILE A C 1
ATOM 2065 O O . ILE A 1 272 ? 4.977 -41 -17.328 1 98.5 272 ILE A O 1
ATOM 2069 N N . PRO A 1 273 ? 5.102 -43.188 -17.766 1 98 273 PRO A N 1
ATOM 2070 C CA . PRO A 1 273 ? 3.846 -43.188 -18.531 1 98 273 PRO A CA 1
ATOM 2071 C C . PRO A 1 273 ? 2.67 -42.625 -17.719 1 98 273 PRO A C 1
ATOM 2073 O O . PRO A 1 273 ? 1.739 -42.062 -18.281 1 98 273 PRO A O 1
ATOM 2076 N N . GLU A 1 274 ? 2.721 -42.75 -16.438 1 98.38 274 GLU A N 1
ATOM 2077 C CA . GLU A 1 274 ? 1.618 -42.375 -15.555 1 98.38 274 GLU A CA 1
ATOM 2078 C C . GLU A 1 274 ? 1.588 -40.875 -15.344 1 98.38 274 GLU A C 1
ATOM 2080 O O . GLU A 1 274 ? 0.602 -40.312 -14.844 1 98.38 274 GLU A O 1
ATOM 2085 N N . VAL A 1 275 ? 2.68 -40.188 -15.734 1 98.62 275 VAL A N 1
ATOM 2086 C CA . VAL A 1 275 ? 2.775 -38.75 -15.523 1 98.62 275 VAL A CA 1
ATOM 2087 C C . VAL A 1 275 ? 2.248 -38 -16.75 1 98.62 275 VAL A C 1
ATOM 2089 O O . VAL A 1 275 ? 2.627 -38.312 -17.891 1 98.62 275 VAL A O 1
ATOM 2092 N N . THR A 1 276 ? 1.288 -37.125 -16.547 1 98.5 276 THR A N 1
ATOM 2093 C CA . THR A 1 276 ? 0.866 -36.188 -17.562 1 98.5 276 THR A CA 1
ATOM 2094 C C . THR A 1 276 ? 1.159 -34.75 -17.141 1 98.5 276 THR A C 1
ATOM 2096 O O . THR A 1 276 ? 1.501 -34.5 -15.977 1 98.5 276 THR A O 1
ATOM 2099 N N . PHE A 1 277 ? 1.137 -33.844 -18.062 1 98.69 277 PHE A N 1
ATOM 2100 C CA . PHE A 1 277 ? 1.537 -32.469 -17.812 1 98.69 277 PHE A CA 1
ATOM 2101 C C . PHE A 1 277 ? 0.351 -31.531 -17.969 1 98.69 277 PHE A C 1
ATOM 2103 O O . PHE A 1 277 ? -0.602 -31.844 -18.688 1 98.69 277 PHE A O 1
ATOM 2110 N N . ARG A 1 278 ? 0.413 -30.406 -17.234 1 98.06 278 ARG A N 1
ATOM 2111 C CA . ARG A 1 278 ? -0.587 -29.359 -17.406 1 98.06 278 ARG A CA 1
ATOM 2112 C C . ARG A 1 278 ? -0.765 -29.016 -18.891 1 98.06 278 ARG A C 1
ATOM 2114 O O . ARG A 1 278 ? 0.212 -28.938 -19.641 1 98.06 278 ARG A O 1
ATOM 2121 N N . ALA A 1 279 ? -2.027 -28.812 -19.266 1 98.5 279 ALA A N 1
ATOM 2122 C CA . ALA A 1 279 ? -2.287 -28.406 -20.641 1 98.5 279 ALA A CA 1
ATOM 2123 C C . ALA A 1 279 ? -1.845 -26.953 -20.875 1 98.5 279 ALA A C 1
ATOM 2125 O O . ALA A 1 279 ? -2.049 -26.094 -20.016 1 98.5 279 ALA A O 1
ATOM 2126 N N . VAL A 1 280 ? -1.179 -26.688 -21.953 1 98.62 280 VAL A N 1
ATOM 2127 C CA . VAL A 1 280 ? -0.901 -25.344 -22.453 1 98.62 280 VAL A CA 1
ATOM 2128 C C . VAL A 1 280 ? -1.802 -25.047 -23.656 1 98.62 280 VAL A C 1
ATOM 2130 O O . VAL A 1 280 ? -1.797 -25.781 -24.641 1 98.62 280 VAL A O 1
ATOM 2133 N N . PRO A 1 281 ? -2.598 -24.016 -23.562 1 98.5 281 PRO A N 1
ATOM 2134 C CA . PRO A 1 281 ? -3.492 -23.719 -24.688 1 98.5 281 PRO A CA 1
ATOM 2135 C C . PRO A 1 281 ? -2.74 -23.484 -25.984 1 98.5 281 PRO A C 1
ATOM 2137 O O . PRO A 1 281 ? -1.607 -23 -25.969 1 98.5 281 PRO A O 1
ATOM 2140 N N . GLU A 1 282 ? -3.479 -23.875 -27.109 1 98.06 282 GLU A N 1
ATOM 2141 C CA . GLU A 1 282 ? -2.904 -23.562 -28.422 1 98.06 282 GLU A CA 1
ATOM 2142 C C . GLU A 1 282 ? -2.562 -22.094 -28.547 1 98.06 282 GLU A C 1
ATOM 2144 O O . GLU A 1 282 ? -3.379 -21.234 -28.203 1 98.06 282 GLU A O 1
ATOM 2149 N N . GLY A 1 283 ? -1.346 -21.797 -28.891 1 98.19 283 GLY A N 1
ATOM 2150 C CA . GLY A 1 283 ? -0.889 -20.422 -29.031 1 98.19 283 GLY A CA 1
ATOM 2151 C C . GLY A 1 283 ? -0.197 -19.906 -27.781 1 98.19 283 GLY A C 1
ATOM 2152 O O . GLY A 1 283 ? 0.325 -18.781 -27.781 1 98.19 283 GLY A O 1
ATOM 2153 N N . GLY A 1 284 ? -0.179 -20.75 -26.781 1 98.69 284 GLY A N 1
ATOM 2154 C CA . GLY A 1 284 ? 0.446 -20.328 -25.531 1 98.69 284 GLY A CA 1
ATOM 2155 C C . GLY A 1 284 ? 1.894 -20.766 -25.422 1 98.69 284 GLY A C 1
ATOM 2156 O O . GLY A 1 284 ? 2.262 -21.844 -25.891 1 98.69 284 GLY A O 1
ATOM 2157 N N . GLU A 1 285 ? 2.705 -19.922 -24.797 1 98.62 285 GLU A N 1
ATOM 2158 C CA . GLU A 1 285 ? 4.059 -20.266 -24.375 1 98.62 285 GLU A CA 1
ATOM 2159 C C . GLU A 1 285 ? 4.289 -19.891 -22.922 1 98.62 285 GLU A C 1
ATOM 2161 O O . GLU A 1 285 ? 4.055 -18.75 -22.516 1 98.62 285 GLU A O 1
ATOM 2166 N N . GLU A 1 286 ? 4.73 -20.828 -22.172 1 98.5 286 GLU A N 1
ATOM 2167 C CA . GLU A 1 286 ? 4.93 -20.641 -20.734 1 98.5 286 GLU A CA 1
ATOM 2168 C C . GLU A 1 286 ? 6.176 -19.812 -20.453 1 98.5 286 GLU A C 1
ATOM 2170 O O . GLU A 1 286 ? 7.012 -19.609 -21.328 1 98.5 286 GLU A O 1
ATOM 2175 N N . ASN A 1 287 ? 6.281 -19.266 -19.188 1 98 287 ASN A N 1
ATOM 2176 C CA . ASN A 1 287 ? 7.516 -18.594 -18.797 1 98 287 ASN A CA 1
ATOM 2177 C C . ASN A 1 287 ? 8.492 -19.547 -18.141 1 98 287 ASN A C 1
ATOM 2179 O O . ASN A 1 287 ? 9.594 -19.156 -17.734 1 98 287 ASN A O 1
ATOM 2183 N N . TYR A 1 288 ? 8.055 -20.844 -17.906 1 98 288 TYR A N 1
ATOM 2184 C CA . TYR A 1 288 ? 8.906 -21.969 -17.516 1 98 288 TYR A CA 1
ATOM 2185 C C . TYR A 1 288 ? 9.344 -21.828 -16.062 1 98 288 TYR A C 1
ATOM 2187 O O . TYR A 1 288 ? 10.344 -22.422 -15.648 1 98 288 TYR A O 1
ATOM 2195 N N . SER A 1 289 ? 8.625 -21.047 -15.328 1 97.5 289 SER A N 1
ATOM 2196 C CA . SER A 1 289 ? 8.977 -20.844 -13.922 1 97.5 289 SER A CA 1
ATOM 2197 C C . SER A 1 289 ? 8.57 -22.062 -13.086 1 97.5 289 SER A C 1
ATOM 21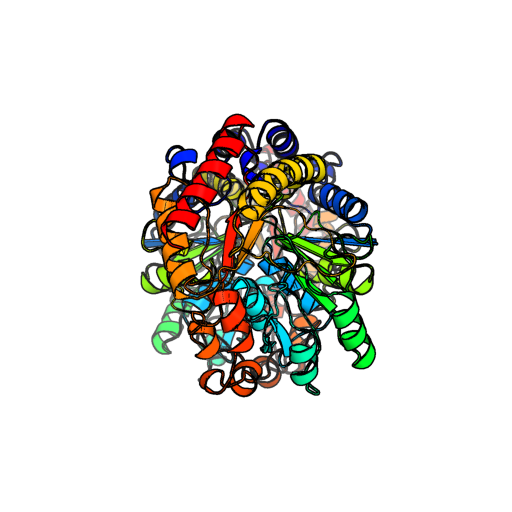99 O O . SER A 1 289 ? 9.117 -22.281 -12 1 97.5 289 SER A O 1
ATOM 2201 N N . PHE A 1 290 ? 7.586 -22.812 -13.539 1 98.19 290 PHE A N 1
ATOM 2202 C CA . PHE A 1 290 ? 7.117 -24.016 -12.859 1 98.19 290 PHE A CA 1
ATOM 2203 C C . PHE A 1 290 ? 6.895 -25.141 -13.852 1 98.19 290 PHE A C 1
ATOM 2205 O O . PHE A 1 290 ? 6.457 -24.906 -14.977 1 98.19 290 PHE A O 1
ATOM 2212 N N . LEU A 1 291 ? 7.191 -26.359 -13.438 1 98.56 291 LEU A N 1
ATOM 2213 C CA . LEU A 1 291 ? 6.75 -27.578 -14.102 1 98.56 291 LEU A CA 1
ATOM 2214 C C . LEU A 1 291 ? 5.621 -28.234 -13.328 1 98.56 291 LEU A C 1
ATOM 2216 O O . LEU A 1 291 ? 5.832 -28.719 -12.211 1 98.56 291 LEU A O 1
ATOM 2220 N N . SER A 1 292 ? 4.43 -28.219 -13.938 1 98.81 292 SER A N 1
ATOM 2221 C CA . SER A 1 292 ? 3.27 -28.812 -13.273 1 98.81 292 SER A CA 1
ATOM 2222 C C . SER A 1 292 ? 2.885 -30.141 -13.906 1 98.81 292 SER A C 1
ATOM 2224 O O . SER A 1 292 ? 2.641 -30.203 -15.117 1 98.81 292 SER A O 1
ATOM 2226 N N . ILE A 1 293 ? 2.742 -31.172 -13.102 1 98.88 293 ILE A N 1
ATOM 2227 C CA . ILE A 1 293 ? 2.432 -32.531 -13.578 1 98.88 293 ILE A CA 1
ATOM 2228 C C . ILE A 1 293 ? 1.177 -33.031 -12.883 1 98.88 293 ILE A C 1
ATOM 2230 O O . ILE A 1 293 ? 0.792 -32.531 -11.828 1 98.88 293 ILE A O 1
ATOM 2234 N N . PHE A 1 294 ? 0.51 -33.969 -13.523 1 98.81 294 PHE A N 1
ATOM 2235 C CA . PHE A 1 294 ? -0.594 -34.719 -12.938 1 98.81 294 PHE A CA 1
ATOM 2236 C C . PHE A 1 294 ? -0.213 -36.188 -12.75 1 98.81 294 PHE A C 1
ATOM 2238 O O . PHE A 1 294 ? 0.436 -36.781 -13.617 1 98.81 294 PHE A O 1
ATOM 2245 N N . LEU A 1 295 ? -0.546 -36.719 -11.656 1 98.69 295 LEU A N 1
ATOM 2246 C CA . LEU A 1 295 ? -0.501 -38.156 -11.438 1 98.69 295 LEU A CA 1
ATOM 2247 C C . LEU A 1 295 ? -1.9 -38.781 -11.508 1 98.69 295 LEU A C 1
ATOM 2249 O O . LEU A 1 295 ? -2.895 -38.031 -11.547 1 98.69 295 LEU A O 1
ATOM 2253 N N . PRO A 1 296 ? -2.049 -40.062 -11.516 1 98.19 296 PRO A N 1
ATOM 2254 C CA . PRO A 1 296 ? -3.336 -40.688 -11.836 1 98.19 296 PRO A CA 1
ATOM 2255 C C . PRO A 1 296 ? -4.383 -40.438 -10.75 1 98.19 296 PRO A C 1
ATOM 2257 O O . PRO A 1 296 ? -5.566 -40.281 -11.047 1 98.19 296 PRO A O 1
ATOM 2260 N N . THR A 1 297 ? -3.941 -40.5 -9.469 1 98.31 297 THR A N 1
ATOM 2261 C CA . THR A 1 297 ? -4.91 -40.375 -8.391 1 98.31 297 THR A CA 1
ATOM 2262 C C . THR A 1 297 ? -4.395 -39.406 -7.32 1 98.31 297 THR A C 1
ATOM 2264 O O . THR A 1 297 ? -3.197 -39.125 -7.258 1 98.31 297 THR A O 1
ATOM 2267 N N . GLU A 1 298 ? -5.344 -38.938 -6.578 1 98.38 298 GLU A N 1
ATOM 2268 C CA . GLU A 1 298 ? -5.004 -38.125 -5.434 1 98.38 298 GLU A CA 1
ATOM 2269 C C . GLU A 1 298 ? -4.027 -38.812 -4.5 1 98.38 298 GLU A C 1
ATOM 2271 O O . GLU A 1 298 ? -3.051 -38.219 -4.043 1 98.38 298 GLU A O 1
ATOM 2276 N N . GLU A 1 299 ? -4.273 -40.094 -4.199 1 98.12 299 GLU A N 1
ATOM 2277 C CA . GLU A 1 299 ? -3.439 -40.875 -3.291 1 98.12 299 GLU A CA 1
ATOM 2278 C C . GLU A 1 299 ? -2.006 -40.969 -3.807 1 98.12 299 GLU A C 1
ATOM 2280 O O . GLU A 1 299 ? -1.054 -40.719 -3.061 1 98.12 299 GLU A O 1
ATOM 2285 N N . GLN A 1 300 ? -1.87 -41.281 -5.082 1 98.25 300 GLN A N 1
ATOM 2286 C CA . GLN A 1 300 ? -0.546 -41.375 -5.684 1 98.25 300 GLN A CA 1
ATOM 2287 C C . GLN A 1 300 ? 0.172 -40.031 -5.691 1 98.25 300 GLN A C 1
ATOM 2289 O O . GLN A 1 300 ? 1.395 -39.969 -5.539 1 98.25 300 GLN A O 1
ATOM 2294 N N . THR A 1 301 ? -0.582 -39 -5.902 1 98.69 301 THR A N 1
ATOM 2295 C CA . THR A 1 301 ? -0.003 -37.656 -5.922 1 98.69 301 THR A CA 1
ATOM 2296 C C . THR A 1 301 ? 0.542 -37.312 -4.547 1 98.69 301 THR A C 1
ATOM 2298 O O . THR A 1 301 ? 1.651 -36.781 -4.434 1 98.69 301 THR A O 1
ATOM 2301 N N . ARG A 1 302 ? -0.204 -37.562 -3.475 1 98.25 302 ARG A N 1
ATOM 2302 C CA . ARG A 1 302 ? 0.248 -37.312 -2.113 1 98.25 302 ARG A CA 1
ATOM 2303 C C . ARG A 1 302 ? 1.509 -38.094 -1.789 1 98.25 302 ARG A C 1
ATOM 2305 O O . ARG A 1 302 ? 2.451 -37.562 -1.198 1 98.25 302 ARG A O 1
ATOM 2312 N N . LYS A 1 303 ? 1.524 -39.344 -2.203 1 98.44 303 LYS A N 1
ATOM 2313 C CA . LYS A 1 303 ? 2.695 -40.188 -1.981 1 98.44 303 LYS A CA 1
ATOM 2314 C C . LYS A 1 303 ? 3.902 -39.656 -2.76 1 98.44 303 LYS A C 1
ATOM 2316 O O . LYS A 1 303 ? 5.023 -39.688 -2.252 1 98.44 303 LYS A O 1
ATOM 2321 N N . ALA A 1 304 ? 3.619 -39.25 -3.967 1 98.69 304 ALA A N 1
ATOM 2322 C CA . ALA A 1 304 ? 4.699 -38.75 -4.805 1 98.69 304 ALA A CA 1
ATOM 2323 C C . ALA A 1 304 ? 5.285 -37.469 -4.223 1 98.69 304 ALA A C 1
ATOM 2325 O O . ALA A 1 304 ? 6.504 -37.281 -4.223 1 98.69 304 ALA A O 1
ATOM 2326 N N . HIS A 1 305 ? 4.418 -36.562 -3.799 1 98.5 305 HIS A N 1
ATOM 2327 C CA . HIS A 1 305 ? 4.887 -35.344 -3.178 1 98.5 305 HIS A CA 1
ATOM 2328 C C . HIS A 1 305 ? 5.797 -35.625 -1.99 1 98.5 305 HIS A C 1
ATOM 2330 O O . HIS A 1 305 ? 6.863 -35 -1.855 1 98.5 305 HIS A O 1
ATOM 2336 N N . LYS A 1 306 ? 5.355 -36.531 -1.112 1 98.06 306 LYS A N 1
ATOM 2337 C CA . LYS A 1 306 ? 6.164 -36.938 0.035 1 98.06 306 LYS A CA 1
ATOM 2338 C C . LYS A 1 306 ? 7.488 -37.562 -0.413 1 98.06 306 LYS A C 1
ATOM 2340 O O . LYS A 1 306 ? 8.547 -37.219 0.134 1 98.06 306 LYS A O 1
ATOM 2345 N N . ALA A 1 307 ? 7.469 -38.406 -1.426 1 98.56 307 ALA A N 1
ATOM 2346 C CA . ALA A 1 307 ? 8.656 -39.094 -1.929 1 98.56 307 ALA A CA 1
ATOM 2347 C C . ALA A 1 307 ? 9.664 -38.094 -2.504 1 98.56 307 ALA A C 1
ATOM 2349 O O . ALA A 1 307 ? 10.875 -38.281 -2.375 1 98.56 307 ALA A O 1
ATOM 2350 N N . LEU A 1 308 ? 9.188 -37.125 -3.213 1 98.56 308 LEU A N 1
ATOM 2351 C CA . LEU A 1 308 ? 10.078 -36.094 -3.762 1 98.56 308 LEU A CA 1
ATOM 2352 C C . LEU A 1 308 ? 10.906 -35.438 -2.658 1 98.56 308 LEU A C 1
ATOM 2354 O O . LEU A 1 308 ? 12.117 -35.281 -2.805 1 98.56 308 LEU A O 1
ATOM 2358 N N . GLY A 1 309 ? 10.227 -35.094 -1.546 1 97.12 309 GLY A N 1
ATOM 2359 C CA . GLY A 1 309 ? 10.953 -34.562 -0.407 1 97.12 309 GLY A CA 1
ATOM 2360 C C . GLY A 1 309 ? 11.984 -35.531 0.153 1 97.12 309 GLY A C 1
ATOM 2361 O O . GLY A 1 309 ? 13.102 -35.125 0.477 1 97.12 309 GLY A O 1
ATOM 2362 N N . GLU A 1 310 ? 11.672 -36.75 0.232 1 97.19 310 GLU A N 1
ATOM 2363 C CA . GLU A 1 310 ? 12.547 -37.781 0.786 1 97.19 310 GLU A CA 1
ATOM 2364 C C . GLU A 1 310 ? 13.75 -38.031 -0.126 1 97.19 310 GLU A C 1
ATOM 2366 O O . GLU A 1 310 ? 14.781 -38.531 0.32 1 97.19 310 GLU A O 1
ATOM 2371 N N . HIS A 1 311 ? 13.617 -37.656 -1.361 1 97 311 HIS A N 1
ATOM 2372 C CA . HIS A 1 311 ? 14.703 -37.844 -2.322 1 97 311 HIS A CA 1
ATOM 2373 C C . HIS A 1 311 ? 15.414 -36.531 -2.59 1 97 311 HIS A C 1
ATOM 2375 O O . HIS A 1 311 ? 15.992 -36.312 -3.664 1 97 311 HIS A O 1
ATOM 2381 N N . SER A 1 312 ? 15.219 -35.5 -1.807 1 94.06 312 SER A N 1
ATOM 2382 C CA . SER A 1 312 ? 15.938 -34.25 -1.777 1 94.06 312 SER A CA 1
ATOM 2383 C C . SER A 1 312 ? 15.531 -33.344 -2.945 1 94.06 312 SER A C 1
ATOM 2385 O O . SER A 1 312 ? 16.359 -32.625 -3.5 1 94.06 312 SER A O 1
ATOM 2387 N N . VAL A 1 313 ? 14.359 -33.594 -3.422 1 97.12 313 VAL A N 1
ATOM 2388 C CA . VAL A 1 313 ? 13.797 -32.688 -4.41 1 97.12 313 VAL A CA 1
ATOM 2389 C C . VAL A 1 313 ? 12.914 -31.656 -3.715 1 97.12 313 VAL A C 1
ATOM 2391 O O . VAL A 1 313 ? 11.727 -31.891 -3.496 1 97.12 313 VAL A O 1
ATOM 2394 N N . ASP A 1 314 ? 13.477 -30.484 -3.475 1 92.62 314 ASP A N 1
ATOM 2395 C CA . ASP A 1 314 ? 12.766 -29.438 -2.754 1 92.62 314 ASP A CA 1
ATOM 2396 C C . ASP A 1 314 ? 11.938 -28.578 -3.707 1 92.62 314 ASP A C 1
ATOM 2398 O O . ASP A 1 314 ? 11.898 -28.844 -4.914 1 92.62 314 ASP A O 1
ATOM 2402 N N . ALA A 1 315 ? 11.156 -27.672 -3.213 1 92.44 315 ALA A N 1
ATOM 2403 C CA . ALA A 1 315 ? 10.398 -26.656 -3.945 1 92.44 315 ALA A CA 1
ATOM 2404 C C . ALA A 1 315 ? 9.359 -27.312 -4.855 1 92.44 315 ALA A C 1
ATOM 2406 O O . ALA A 1 315 ? 9.188 -26.891 -6.004 1 92.44 315 ALA A O 1
ATOM 2407 N N . CYS A 1 316 ? 8.82 -28.391 -4.395 1 96.62 316 CYS A N 1
ATOM 2408 C CA . CYS A 1 316 ? 7.648 -29 -5.012 1 96.62 316 CYS A CA 1
ATOM 2409 C C . CYS A 1 316 ? 6.395 -28.734 -4.188 1 96.62 316 CYS A C 1
ATOM 2411 O O . CYS A 1 316 ? 6.395 -28.922 -2.971 1 96.62 316 CYS A O 1
ATOM 2413 N N . PHE A 1 317 ? 5.348 -28.328 -4.848 1 96.94 317 PHE A N 1
ATOM 2414 C CA . PHE A 1 317 ? 4.168 -27.859 -4.125 1 96.94 317 PHE A CA 1
ATOM 2415 C C . PHE A 1 317 ? 2.965 -28.75 -4.438 1 96.94 317 PHE A C 1
ATOM 2417 O O . PHE A 1 317 ? 2.711 -29.062 -5.598 1 96.94 317 PHE A O 1
ATOM 2424 N N . TYR A 1 318 ? 2.309 -29.156 -3.389 1 97.81 318 TYR A N 1
ATOM 2425 C CA . TYR A 1 318 ? 1 -29.797 -3.49 1 97.81 318 TYR A CA 1
ATOM 2426 C C . TYR A 1 318 ? -0.108 -28.828 -3.092 1 97.81 318 TYR A C 1
ATOM 2428 O O . TYR A 1 318 ? -0.465 -28.734 -1.915 1 97.81 318 TYR A O 1
ATOM 2436 N N . TRP A 1 319 ? -0.729 -28.234 -4.109 1 97.38 319 TRP A N 1
ATOM 2437 C CA . TRP A 1 319 ? -1.598 -27.078 -3.934 1 97.38 319 TRP A CA 1
ATOM 2438 C C . TRP A 1 319 ? -2.912 -27.469 -3.271 1 97.38 319 TRP A C 1
ATOM 2440 O O . TRP A 1 319 ? -3.535 -26.672 -2.578 1 97.38 319 TRP A O 1
ATOM 2450 N N . TYR A 1 320 ? -3.369 -28.688 -3.455 1 97.56 320 TYR A N 1
ATOM 2451 C CA . TYR A 1 320 ? -4.66 -29.156 -2.969 1 97.56 320 TYR A CA 1
ATOM 2452 C C . TYR A 1 320 ? -4.746 -29.047 -1.452 1 97.56 320 TYR A C 1
ATOM 2454 O O . TYR A 1 320 ? -5.824 -28.797 -0.901 1 97.56 320 TYR A O 1
ATOM 2462 N N . ALA A 1 321 ? -3.627 -29.156 -0.794 1 94.69 321 ALA A N 1
ATOM 2463 C CA . ALA A 1 321 ? -3.574 -29.094 0.665 1 94.69 321 ALA A CA 1
ATOM 2464 C C . ALA A 1 321 ? -2.926 -27.781 1.131 1 94.69 321 ALA A C 1
ATOM 2466 O O . ALA A 1 321 ? -2.646 -27.609 2.32 1 94.69 321 ALA A O 1
ATOM 2467 N N . ASN A 1 322 ? -2.721 -26.891 0.2 1 94.12 322 ASN A N 1
ATOM 2468 C CA . ASN A 1 322 ? -2.029 -25.641 0.508 1 94.12 322 ASN A CA 1
ATOM 2469 C C . ASN A 1 322 ? -2.967 -24.625 1.153 1 94.12 322 ASN A C 1
ATOM 2471 O O . ASN A 1 322 ? -4.109 -24.469 0.723 1 94.12 322 ASN A O 1
ATOM 2475 N N . ASN A 1 323 ? -2.553 -23.891 2.119 1 94.44 323 ASN A N 1
ATOM 2476 C CA . ASN A 1 323 ? -3.395 -22.984 2.898 1 94.44 323 ASN A CA 1
ATOM 2477 C C . ASN A 1 323 ? -3.754 -21.734 2.109 1 94.44 323 ASN A C 1
ATOM 2479 O O . ASN A 1 323 ? -4.707 -21.031 2.449 1 94.44 323 ASN A O 1
ATOM 2483 N N . TRP A 1 324 ? -3.08 -21.484 1.061 1 97.31 324 TRP A N 1
ATOM 2484 C CA . TRP A 1 324 ? -3.125 -20.125 0.529 1 97.31 324 TRP A CA 1
ATOM 2485 C C . TRP A 1 324 ? -3.598 -20.125 -0.921 1 97.31 324 TRP A C 1
ATOM 2487 O O . TRP A 1 324 ? -4.027 -19.094 -1.438 1 97.31 324 TRP A O 1
ATOM 2497 N N . HIS A 1 325 ? -3.531 -21.281 -1.599 1 98.25 325 HIS A N 1
ATOM 2498 C CA . HIS A 1 325 ? -3.598 -21.219 -3.055 1 98.25 325 HIS A CA 1
ATOM 2499 C C . HIS A 1 325 ? -4.793 -22.016 -3.586 1 98.25 325 HIS A C 1
ATOM 2501 O O . HIS A 1 325 ? -4.961 -22.141 -4.801 1 98.25 325 HIS A O 1
ATOM 2507 N N . TYR A 1 326 ? -5.629 -22.562 -2.705 1 98.06 326 TYR A N 1
ATOM 2508 C CA . TYR A 1 326 ? -6.766 -23.344 -3.174 1 98.06 326 TYR A CA 1
ATOM 2509 C C . TYR A 1 326 ? -7.996 -23.078 -2.316 1 98.06 326 TYR A C 1
ATOM 2511 O O . TYR A 1 326 ? -7.891 -22.922 -1.1 1 98.06 326 TYR A O 1
ATOM 2519 N N . TYR A 1 327 ? -9.156 -23.109 -2.875 1 97.06 327 TYR A N 1
ATOM 2520 C CA . TYR A 1 327 ? -10.398 -22.625 -2.275 1 97.06 327 TYR A CA 1
ATOM 2521 C C . TYR A 1 327 ? -10.727 -23.406 -1.008 1 97.06 327 TYR A C 1
ATOM 2523 O O . TYR A 1 327 ? -11.359 -22.875 -0.09 1 97.06 327 TYR A O 1
ATOM 2531 N N . LYS A 1 328 ? -10.266 -24.578 -0.896 1 95.5 328 LYS A N 1
ATOM 2532 C CA . LYS A 1 328 ? -10.609 -25.453 0.22 1 95.5 328 LYS A CA 1
ATOM 2533 C C . LYS A 1 328 ? -10.07 -24.906 1.538 1 95.5 328 LYS A C 1
ATOM 2535 O O . LYS A 1 328 ? -10.57 -25.25 2.611 1 95.5 328 LYS A O 1
ATOM 2540 N N . LYS A 1 329 ? -9.125 -24.047 1.393 1 96.12 329 LYS A N 1
ATOM 2541 C CA . LYS A 1 329 ? -8.508 -23.5 2.6 1 96.12 329 LYS A CA 1
ATOM 2542 C C . LYS A 1 329 ? -8.828 -22.016 2.77 1 96.12 329 LYS A C 1
ATOM 2544 O O . LYS A 1 329 ? -8.172 -21.312 3.539 1 96.12 329 LYS A O 1
ATOM 2549 N N . TRP A 1 330 ? -9.82 -21.531 2.094 1 97.06 330 TRP A N 1
ATOM 2550 C CA . TRP A 1 330 ? -10.164 -20.109 2.127 1 97.06 330 TRP A CA 1
ATOM 2551 C C . TRP A 1 330 ? -11.414 -19.875 2.977 1 97.06 330 TRP A C 1
ATOM 2553 O O . TRP A 1 330 ? -12.305 -19.125 2.584 1 97.06 330 TRP A O 1
ATOM 2563 N N . ALA A 1 331 ? -11.477 -20.484 4.121 1 95.75 331 ALA A N 1
ATOM 2564 C CA . ALA A 1 331 ? -12.602 -20.281 5.027 1 95.75 331 ALA A CA 1
ATOM 2565 C C . ALA A 1 331 ? -12.758 -18.812 5.406 1 95.75 331 ALA A C 1
ATOM 2567 O O . ALA A 1 331 ? -13.875 -18.328 5.598 1 95.75 331 ALA A O 1
ATOM 2568 N N . HIS A 1 332 ? -11.664 -18.078 5.473 1 96.81 332 HIS A N 1
ATOM 2569 C CA . HIS A 1 332 ? -11.734 -16.672 5.84 1 96.81 332 HIS A CA 1
ATOM 2570 C C . HIS A 1 332 ? -12.461 -15.852 4.77 1 96.81 332 HIS A C 1
ATOM 2572 O O . HIS A 1 332 ? -13.07 -14.82 5.07 1 96.81 332 HIS A O 1
ATOM 2578 N N . LEU A 1 333 ? -12.414 -16.297 3.531 1 97.44 333 LEU A N 1
ATOM 2579 C CA . LEU A 1 333 ? -13.227 -15.688 2.484 1 97.44 333 LEU A CA 1
ATOM 2580 C C . LEU A 1 333 ? -14.672 -16.156 2.566 1 97.44 333 LEU A C 1
ATOM 2582 O O . LEU A 1 333 ? -15.594 -15.336 2.625 1 97.44 333 LEU A O 1
ATOM 2586 N N . THR A 1 334 ? -14.906 -17.469 2.586 1 95.56 334 THR A N 1
ATOM 2587 C CA . THR A 1 334 ? -16.234 -18.031 2.422 1 95.56 334 THR A CA 1
ATOM 2588 C C . THR A 1 334 ? -17.109 -17.734 3.645 1 95.56 334 THR A C 1
ATOM 2590 O O . THR A 1 334 ? -18.328 -17.625 3.535 1 95.56 334 THR A O 1
ATOM 2593 N N . ASN A 1 335 ? -16.391 -17.594 4.82 1 95.69 335 ASN A N 1
ATOM 2594 C CA . ASN A 1 335 ? -17.109 -17.25 6.043 1 95.69 335 ASN A CA 1
ATOM 2595 C C . ASN A 1 335 ? -17.078 -15.742 6.297 1 95.69 335 ASN A C 1
ATOM 2597 O O . ASN A 1 335 ? -17.609 -15.266 7.305 1 95.69 335 ASN A O 1
ATOM 2601 N N . LEU A 1 336 ? -16.453 -15.039 5.449 1 96.56 336 LEU A N 1
ATOM 2602 C CA . LEU A 1 336 ? -16.328 -13.594 5.574 1 96.56 336 LEU A CA 1
ATOM 2603 C C . LEU A 1 336 ? -15.75 -13.211 6.934 1 96.56 336 LEU A C 1
ATOM 2605 O O . LEU A 1 336 ? -16.297 -12.359 7.633 1 96.56 336 LEU A O 1
ATOM 2609 N N . THR A 1 337 ? -14.688 -13.961 7.332 1 98.19 337 THR A N 1
ATOM 2610 C CA . THR A 1 337 ? -14 -13.664 8.586 1 98.19 337 THR A CA 1
ATOM 2611 C C . THR A 1 337 ? -13.07 -12.461 8.414 1 98.19 337 THR A C 1
ATOM 2613 O O . THR A 1 337 ? -12.023 -12.57 7.777 1 98.19 337 THR A O 1
ATOM 2616 N N . SER A 1 338 ? -13.414 -11.32 8.977 1 98.38 338 SER A N 1
ATOM 2617 C CA . SER A 1 338 ? -12.68 -10.062 8.859 1 98.38 338 SER A CA 1
ATOM 2618 C C . SER A 1 338 ? -12.609 -9.336 10.195 1 98.38 338 SER A C 1
ATOM 2620 O O . SER A 1 338 ? -13.328 -9.672 11.133 1 98.38 338 SER A O 1
ATOM 2622 N N . LEU A 1 339 ? -11.664 -8.391 10.344 1 98.69 339 LEU A N 1
ATOM 2623 C CA . LEU A 1 339 ? -11.508 -7.613 11.57 1 98.69 339 LEU A CA 1
ATOM 2624 C C . LEU A 1 339 ? -12.688 -6.66 11.758 1 98.69 339 LEU A C 1
ATOM 2626 O O . LEU A 1 339 ? -13.266 -6.59 12.844 1 98.69 339 LEU A O 1
ATOM 2630 N N . GLY A 1 340 ? -13.031 -5.859 10.781 1 98.56 340 GLY A N 1
ATOM 2631 C CA . GLY A 1 340 ? -14.203 -5 10.781 1 98.56 340 GLY A CA 1
ATOM 2632 C C . GLY A 1 340 ? -15.305 -5.492 9.852 1 98.56 340 GLY A C 1
ATOM 2633 O O . GLY A 1 340 ? -15.102 -6.441 9.094 1 98.56 340 GLY A O 1
ATOM 2634 N N . LYS A 1 341 ? -16.453 -4.859 9.93 1 98.31 341 LYS A N 1
ATOM 2635 C CA . LYS A 1 341 ? -17.578 -5.219 9.07 1 98.31 341 LYS A CA 1
ATOM 2636 C C . LYS A 1 341 ? -17.219 -5.012 7.602 1 98.31 341 LYS A C 1
ATOM 2638 O O . LYS A 1 341 ? -16.562 -4.031 7.246 1 98.31 341 LYS A O 1
ATOM 2643 N N . LEU A 1 342 ? -17.594 -5.918 6.738 1 98.62 342 LEU A N 1
ATOM 2644 C CA . LEU A 1 342 ? -17.484 -5.758 5.293 1 98.62 342 LEU A CA 1
ATOM 2645 C C . LEU A 1 342 ? -18.703 -5.02 4.73 1 98.62 342 LEU A C 1
ATOM 2647 O O . LEU A 1 342 ? -19.75 -4.984 5.363 1 98.62 342 LEU A O 1
ATOM 2651 N N . PRO A 1 343 ? -18.562 -4.406 3.57 1 98.75 343 PRO A N 1
ATOM 2652 C CA . PRO A 1 343 ? -19.688 -3.707 2.955 1 98.75 343 PRO A CA 1
ATOM 2653 C C . PRO A 1 343 ? -20.891 -4.621 2.721 1 98.75 343 PRO A C 1
ATOM 2655 O O . PRO A 1 343 ? -20.719 -5.809 2.434 1 98.75 343 PRO A O 1
ATOM 2658 N N . ASN A 1 344 ? -22.047 -4.078 2.771 1 98.56 344 ASN A N 1
ATOM 2659 C CA . ASN A 1 344 ? -23.297 -4.828 2.602 1 98.56 344 ASN A CA 1
ATOM 2660 C C . ASN A 1 344 ? -23.312 -5.574 1.272 1 98.56 344 ASN A C 1
ATOM 2662 O O . ASN A 1 344 ? -23.844 -6.688 1.19 1 98.56 344 ASN A O 1
ATOM 2666 N N . GLU A 1 345 ? -22.812 -4.945 0.201 1 98.69 345 GLU A N 1
ATOM 2667 C CA . GLU A 1 345 ? -22.797 -5.59 -1.108 1 98.69 345 GLU A CA 1
ATOM 2668 C C . GLU A 1 345 ? -22.078 -6.934 -1.053 1 98.69 345 GLU A C 1
ATOM 2670 O O . GLU A 1 345 ? -22.547 -7.926 -1.604 1 98.69 345 GLU A O 1
ATOM 2675 N N . VAL A 1 346 ? -20.891 -6.965 -0.34 1 98.69 346 VAL A N 1
ATOM 2676 C CA . VAL A 1 346 ? -20.109 -8.188 -0.228 1 98.69 346 VAL A CA 1
ATOM 2677 C C . VAL A 1 346 ? -20.875 -9.227 0.574 1 98.69 346 VAL A C 1
ATOM 2679 O O . VAL A 1 346 ? -20.984 -10.383 0.155 1 98.69 346 VAL A O 1
ATOM 2682 N N . LYS A 1 347 ? -21.484 -8.875 1.717 1 97.81 347 LYS A N 1
ATOM 2683 C CA . LYS A 1 347 ? -22.219 -9.773 2.607 1 97.81 347 LYS A CA 1
ATOM 2684 C C . LYS A 1 347 ? -23.406 -10.406 1.894 1 97.81 347 LYS A C 1
ATOM 2686 O O . LYS A 1 347 ? -23.688 -11.594 2.074 1 97.81 347 LYS A O 1
ATOM 2691 N N . GLU A 1 348 ? -24.031 -9.602 1.086 1 98.12 348 GLU A N 1
ATOM 2692 C CA . GLU A 1 348 ? -25.297 -10.031 0.489 1 98.12 348 GLU A CA 1
ATOM 2693 C C . GLU A 1 348 ? -25.047 -10.812 -0.803 1 98.12 348 GLU A C 1
ATOM 2695 O O . GLU A 1 348 ? -25.828 -11.711 -1.148 1 98.12 348 GLU A O 1
ATOM 2700 N N . GLN A 1 349 ? -23.969 -10.438 -1.49 1 98.12 349 GLN A N 1
ATOM 2701 C CA . GLN A 1 349 ? -23.844 -10.945 -2.854 1 98.12 349 GLN A CA 1
ATOM 2702 C C . GLN A 1 349 ? -22.859 -12.109 -2.924 1 98.12 349 GLN A C 1
ATOM 2704 O O . GLN A 1 349 ? -22.859 -12.867 -3.895 1 98.12 349 GLN A O 1
ATOM 2709 N N . LEU A 1 350 ? -21.922 -12.219 -1.935 1 97.94 350 LEU A N 1
ATOM 2710 C CA . LEU A 1 350 ? -21.016 -13.359 -1.987 1 97.94 350 LEU A CA 1
ATOM 2711 C C . LEU A 1 350 ? -21.781 -14.672 -1.924 1 97.94 350 LEU A C 1
ATOM 2713 O O . LEU A 1 350 ? -22.594 -14.875 -1.014 1 97.94 350 LEU A O 1
ATOM 2717 N N . PRO A 1 351 ? -21.531 -15.547 -2.844 1 96.69 351 PRO A N 1
ATOM 2718 C CA . PRO A 1 351 ? -22.281 -16.797 -2.844 1 96.69 351 PRO A CA 1
ATOM 2719 C C . PRO A 1 351 ? -22.016 -17.641 -1.601 1 96.69 351 PRO A C 1
ATOM 2721 O O . PRO A 1 351 ? -20.938 -17.562 -1.015 1 96.69 351 PRO A O 1
ATOM 2724 N N . ASP A 1 352 ? -22.984 -18.422 -1.207 1 95.12 352 ASP A N 1
ATOM 2725 C CA . ASP A 1 352 ? -22.781 -19.469 -0.199 1 95.12 352 ASP A CA 1
ATOM 2726 C C . ASP A 1 352 ? -22 -20.641 -0.771 1 95.12 352 ASP A C 1
ATOM 2728 O O . ASP A 1 352 ? -22.578 -21.578 -1.312 1 95.12 352 ASP A O 1
ATOM 2732 N N . TYR A 1 353 ? -20.734 -20.641 -0.55 1 93.56 353 TYR A N 1
ATOM 2733 C CA . TYR A 1 353 ? -19.859 -21.594 -1.209 1 93.56 353 TYR A CA 1
ATOM 2734 C C . TYR A 1 353 ? -19.953 -22.969 -0.547 1 93.56 353 TYR A C 1
ATOM 2736 O O . TYR A 1 353 ? -19.391 -23.953 -1.052 1 93.56 353 TYR A O 1
ATOM 2744 N N . SER A 1 354 ? -20.578 -23.062 0.555 1 90.25 354 SER A N 1
ATOM 2745 C CA . SER A 1 354 ? -20.859 -24.375 1.127 1 90.25 354 SER A CA 1
ATOM 2746 C C . SER A 1 354 ? -21.781 -25.188 0.222 1 90.25 354 SER A C 1
ATOM 2748 O O . SER A 1 354 ? -21.844 -26.406 0.328 1 90.25 354 SER A O 1
ATOM 2750 N N . LYS A 1 355 ? -22.484 -24.469 -0.681 1 92.5 355 LYS A N 1
ATOM 2751 C CA . LYS A 1 355 ? -23.422 -25.125 -1.591 1 92.5 355 LYS A CA 1
ATOM 2752 C C . LYS A 1 355 ? -22.828 -25.266 -2.988 1 92.5 355 LYS A C 1
ATOM 2754 O O . LYS A 1 355 ? -23.484 -25.75 -3.906 1 92.5 355 LYS A O 1
ATOM 2759 N N . SER A 1 356 ? -21.625 -24.781 -3.098 1 93.81 356 SER A N 1
ATOM 2760 C CA . SER A 1 356 ? -21 -24.812 -4.414 1 93.81 356 SER A CA 1
ATOM 2761 C C . SER A 1 356 ? -20.266 -26.141 -4.637 1 93.81 356 SER A C 1
ATOM 2763 O O . SER A 1 356 ? -19.797 -26.766 -3.686 1 93.81 356 SER A O 1
ATOM 2765 N N . ASP A 1 357 ? -20.297 -26.609 -5.938 1 96.56 357 ASP A N 1
ATOM 2766 C CA . ASP A 1 357 ? -19.578 -27.797 -6.344 1 96.56 357 ASP A CA 1
ATOM 2767 C C . ASP A 1 357 ? -18.359 -27.453 -7.199 1 96.56 357 ASP A C 1
ATOM 2769 O O . ASP A 1 357 ? -18.5 -27.031 -8.352 1 96.56 357 ASP A O 1
ATOM 2773 N N . PHE A 1 358 ? -17.203 -27.672 -6.625 1 98.06 358 PHE A N 1
ATOM 2774 C CA . PHE A 1 358 ? -15.969 -27.406 -7.355 1 98.06 358 PHE A CA 1
ATOM 2775 C C . PHE A 1 358 ? -15.203 -28.703 -7.617 1 98.06 358 PHE A C 1
ATOM 2777 O O . PHE A 1 358 ? -13.969 -28.719 -7.613 1 98.06 358 PHE A O 1
ATOM 2784 N N . SER A 1 359 ? -15.906 -29.844 -7.801 1 97.94 359 SER A N 1
ATOM 2785 C CA . SER A 1 359 ? -15.312 -31.156 -8.031 1 97.94 359 SER A CA 1
ATOM 2786 C C . SER A 1 359 ? -14.484 -31.172 -9.305 1 97.94 359 SER A C 1
ATOM 2788 O O . SER A 1 359 ? -13.5 -31.906 -9.406 1 97.94 359 SER A O 1
ATOM 2790 N N . LYS A 1 360 ? -14.875 -30.312 -10.266 1 98.12 360 LYS A N 1
ATOM 2791 C CA . LYS A 1 360 ? -14.094 -30.234 -11.5 1 98.12 360 LYS A CA 1
ATOM 2792 C C . LYS A 1 360 ? -12.695 -29.688 -11.234 1 98.12 360 LYS A C 1
ATOM 2794 O O . LYS A 1 360 ? -11.719 -30.141 -11.836 1 98.12 360 LYS A O 1
ATOM 2799 N N . SER A 1 361 ? -12.602 -28.703 -10.383 1 98.69 361 SER A N 1
ATOM 2800 C CA . SER A 1 361 ? -11.297 -28.219 -9.953 1 98.69 361 SER A CA 1
ATOM 2801 C C . SER A 1 361 ? -10.547 -29.281 -9.156 1 98.69 361 SER A C 1
ATOM 2803 O O . SER A 1 361 ? -9.352 -29.5 -9.367 1 98.69 361 SER A O 1
ATOM 2805 N N . ASP A 1 362 ? -11.273 -29.969 -8.242 1 98.56 362 ASP A N 1
ATOM 2806 C CA . ASP A 1 362 ? -10.68 -30.984 -7.367 1 98.56 362 ASP A CA 1
ATOM 2807 C C . ASP A 1 362 ? -10.016 -32.094 -8.18 1 98.56 362 ASP A C 1
ATOM 2809 O O . ASP A 1 362 ? -8.961 -32.594 -7.797 1 98.56 362 ASP A O 1
ATOM 2813 N N . GLN A 1 363 ? -10.617 -32.406 -9.258 1 97.88 363 GLN A N 1
ATOM 2814 C CA . GLN A 1 363 ? -10.102 -33.5 -10.094 1 97.88 363 GLN A CA 1
ATOM 2815 C C . GLN A 1 363 ? -8.719 -33.156 -10.641 1 97.88 363 GLN A C 1
ATOM 2817 O O . GLN A 1 363 ? -7.879 -34.031 -10.805 1 97.88 363 GLN A O 1
ATOM 2822 N N . TRP A 1 364 ? -8.461 -31.922 -10.898 1 98.69 364 TRP A N 1
ATOM 2823 C CA . TRP A 1 364 ? -7.172 -31.516 -11.453 1 98.69 364 TRP A CA 1
ATOM 2824 C C . TRP A 1 364 ? -6.191 -31.172 -10.336 1 98.69 364 TRP A C 1
ATOM 2826 O O . TRP A 1 364 ? -5.066 -31.672 -10.312 1 98.69 364 TRP A O 1
ATOM 2836 N N . ILE A 1 365 ? -6.645 -30.375 -9.367 1 98.81 365 ILE A N 1
ATOM 2837 C CA . ILE A 1 365 ? -5.73 -29.828 -8.367 1 98.81 365 ILE A CA 1
ATOM 2838 C C . ILE A 1 365 ? -5.254 -30.938 -7.441 1 98.81 365 ILE A C 1
ATOM 2840 O O . ILE A 1 365 ? -4.105 -30.938 -7.004 1 98.81 365 ILE A O 1
ATOM 2844 N N . SER A 1 366 ? -6.102 -31.984 -7.137 1 98.75 366 SER A N 1
ATOM 2845 C CA . SER A 1 366 ? -5.738 -33.062 -6.234 1 98.75 366 SER A CA 1
ATOM 2846 C C . SER A 1 366 ? -4.648 -33.938 -6.836 1 98.75 366 SER A C 1
ATOM 2848 O O . SER A 1 366 ? -3.955 -34.656 -6.117 1 98.75 366 SER A O 1
ATOM 2850 N N . ARG A 1 367 ? -4.469 -33.812 -8.172 1 98.75 367 ARG A N 1
ATOM 2851 C CA . ARG A 1 367 ? -3.502 -34.656 -8.875 1 98.75 367 ARG A CA 1
ATOM 2852 C C . ARG A 1 367 ? -2.293 -33.844 -9.328 1 98.75 367 ARG A C 1
ATOM 2854 O O . ARG A 1 367 ? -1.439 -34.344 -10.062 1 98.75 367 ARG A O 1
ATOM 2861 N N . THR A 1 368 ? -2.197 -32.625 -8.852 1 98.88 368 THR A N 1
ATOM 2862 C CA . THR A 1 368 ? -1.19 -31.688 -9.367 1 98.88 368 THR A CA 1
ATOM 2863 C C . THR A 1 368 ? -0.029 -31.562 -8.383 1 98.88 368 THR A C 1
ATOM 2865 O O . THR A 1 368 ? -0.241 -31.375 -7.184 1 98.88 368 THR A O 1
ATOM 2868 N N . ILE A 1 369 ? 1.166 -31.703 -8.852 1 98.75 369 ILE A N 1
ATOM 2869 C CA . ILE A 1 369 ? 2.381 -31.234 -8.203 1 98.75 369 ILE A CA 1
ATOM 2870 C C . ILE A 1 369 ? 3.076 -30.203 -9.094 1 98.75 369 ILE A C 1
ATOM 2872 O O . ILE A 1 369 ? 3.277 -30.453 -10.289 1 98.75 369 ILE A O 1
ATOM 2876 N N . SER A 1 370 ? 3.303 -29.047 -8.555 1 98.5 370 SER A N 1
ATOM 2877 C CA . SER A 1 370 ? 4.066 -28.031 -9.289 1 98.5 370 SER A CA 1
ATOM 2878 C C . SER A 1 370 ? 5.477 -27.891 -8.727 1 98.5 370 SER A C 1
ATOM 2880 O O . SER A 1 370 ? 5.652 -27.703 -7.52 1 98.5 370 SER A O 1
ATOM 2882 N N . CYS A 1 371 ? 6.43 -27.953 -9.57 1 97.81 371 CYS A N 1
ATOM 2883 C CA . CYS A 1 371 ? 7.836 -27.859 -9.203 1 97.81 371 CYS A CA 1
ATOM 2884 C C . CYS A 1 371 ? 8.438 -26.547 -9.672 1 97.81 371 CYS A C 1
ATOM 2886 O O . CYS A 1 371 ? 8.461 -26.266 -10.867 1 97.81 371 CYS A O 1
ATOM 2888 N N . LEU A 1 372 ? 8.922 -25.812 -8.734 1 97 372 LEU A N 1
ATOM 2889 C CA . LEU A 1 372 ? 9.578 -24.547 -9.062 1 97 372 LEU A CA 1
ATOM 2890 C C . LEU A 1 372 ? 10.883 -24.781 -9.805 1 97 372 LEU A C 1
ATOM 2892 O O . LEU A 1 372 ? 11.656 -25.688 -9.453 1 97 372 LEU A O 1
ATOM 2896 N N . VAL A 1 373 ? 11.125 -24 -10.844 1 97.31 373 VAL A N 1
ATOM 2897 C CA . VAL A 1 373 ? 12.375 -24.047 -11.602 1 97.31 373 VAL A CA 1
ATOM 2898 C C . VAL A 1 373 ? 13.281 -22.891 -11.164 1 97.31 373 VAL A C 1
ATOM 2900 O O . VAL A 1 373 ? 13.047 -21.734 -11.531 1 97.31 373 VAL A O 1
ATOM 2903 N N . LYS A 1 374 ? 14.375 -23.219 -10.484 1 95.31 374 LYS A N 1
ATOM 2904 C CA . LYS A 1 374 ? 15.281 -22.203 -9.961 1 95.31 374 LYS A CA 1
ATOM 2905 C C . LYS A 1 374 ? 16.297 -21.766 -11.016 1 95.31 374 LYS A C 1
ATOM 2907 O O . LYS A 1 374 ? 16.5 -22.484 -12.008 1 95.31 374 LYS A O 1
ATOM 2912 N N . LEU A 1 375 ? 16.953 -20.656 -10.82 1 95.69 375 LEU A N 1
ATOM 2913 C CA . LEU A 1 375 ? 17.891 -20.094 -11.789 1 95.69 375 LEU A CA 1
ATOM 2914 C C . LEU A 1 375 ? 19.312 -20.547 -11.492 1 95.69 375 LEU A C 1
ATOM 2916 O O . LEU A 1 375 ? 20.141 -20.656 -12.398 1 95.69 375 LEU A O 1
ATOM 2920 N N . GLY A 1 376 ? 19.578 -20.859 -10.297 1 94.12 376 GLY A N 1
ATOM 2921 C CA . GLY A 1 376 ? 20.969 -20.938 -9.852 1 94.12 376 GLY A CA 1
ATOM 2922 C C . GLY A 1 376 ? 21.531 -22.344 -9.945 1 94.12 376 GLY A C 1
ATOM 2923 O O . GLY A 1 376 ? 22.672 -22.594 -9.57 1 94.12 376 GLY A O 1
ATOM 2924 N N . TRP A 1 377 ? 20.766 -23.344 -10.484 1 95.56 377 TRP A N 1
ATOM 2925 C CA . TRP A 1 377 ? 21.25 -24.719 -10.547 1 95.56 377 TRP A CA 1
ATOM 2926 C C . TRP A 1 377 ? 22.281 -24.875 -11.664 1 95.56 377 TRP A C 1
ATOM 2928 O O . TRP A 1 377 ? 22.094 -24.344 -12.766 1 95.56 377 TRP A O 1
ATOM 2938 N N . THR A 1 378 ? 23.281 -25.625 -11.359 1 95.62 378 THR A N 1
ATOM 2939 C CA . THR A 1 378 ? 24.219 -26.031 -12.398 1 95.62 378 THR A CA 1
ATOM 2940 C C . THR A 1 378 ? 23.609 -27.125 -13.266 1 95.62 378 THR A C 1
ATOM 2942 O O . THR A 1 378 ? 22.594 -27.719 -12.906 1 95.62 378 THR A O 1
ATOM 2945 N N . GLU A 1 379 ? 24.25 -27.328 -14.391 1 95.69 379 GLU A N 1
ATOM 2946 C CA . GLU A 1 379 ? 23.766 -28.391 -15.273 1 95.69 379 GLU A CA 1
ATOM 2947 C C . GLU A 1 379 ? 23.781 -29.734 -14.57 1 95.69 379 GLU A C 1
ATOM 2949 O O . GLU A 1 379 ? 22.844 -30.531 -14.742 1 95.69 379 GLU A O 1
ATOM 2954 N N . GLU A 1 380 ? 24.797 -30 -13.828 1 97.56 380 GLU A N 1
ATOM 2955 C CA . GLU A 1 380 ? 24.891 -31.25 -13.078 1 97.56 380 GLU A CA 1
ATOM 2956 C C . GLU A 1 380 ? 23.781 -31.359 -12.047 1 97.56 380 GLU A C 1
ATOM 2958 O O . GLU A 1 380 ? 23.188 -32.438 -11.875 1 97.56 380 GLU A O 1
ATOM 2963 N N . GLU A 1 381 ? 23.516 -30.312 -11.359 1 97.12 381 GLU A N 1
ATOM 2964 C CA . GLU A 1 381 ? 22.453 -30.297 -10.359 1 97.12 381 GLU A CA 1
ATOM 2965 C C . GLU A 1 381 ? 21.094 -30.562 -11 1 97.12 381 GLU A C 1
ATOM 2967 O O . GLU A 1 381 ? 20.25 -31.25 -10.422 1 97.12 381 GLU A O 1
ATOM 2972 N N . VAL A 1 382 ? 20.875 -30.016 -12.195 1 97.88 382 VAL A N 1
ATOM 2973 C CA . VAL A 1 382 ? 19.609 -30.203 -12.906 1 97.88 382 VAL A CA 1
ATOM 2974 C C . VAL A 1 382 ? 19.438 -31.656 -13.297 1 97.88 382 VAL A C 1
ATOM 2976 O O . VAL A 1 382 ? 18.359 -32.25 -13.133 1 97.88 382 VAL A O 1
ATOM 2979 N N . GLU A 1 383 ? 20.5 -32.25 -13.773 1 97.94 383 GLU A N 1
ATOM 2980 C CA . GLU A 1 383 ? 20.453 -33.656 -14.172 1 97.94 383 GLU A CA 1
ATOM 2981 C C . GLU A 1 383 ? 20.188 -34.562 -12.969 1 97.94 383 GLU A C 1
ATOM 2983 O O . GLU A 1 383 ? 19.406 -35.5 -13.062 1 97.94 383 GLU A O 1
ATOM 2988 N N . GLN A 1 384 ? 20.891 -34.25 -11.93 1 98.12 384 GLN A N 1
ATOM 2989 C CA . GLN A 1 384 ? 20.688 -35.031 -10.711 1 98.12 384 GLN A CA 1
ATOM 2990 C C . GLN A 1 384 ? 19.25 -34.875 -10.195 1 98.12 384 GLN A C 1
ATOM 2992 O O . GLN A 1 384 ? 18.641 -35.844 -9.758 1 98.12 384 GLN A O 1
ATOM 2997 N N . ARG A 1 385 ? 18.797 -33.688 -10.219 1 98.19 385 ARG A N 1
ATOM 2998 C CA . ARG A 1 385 ? 17.422 -33.438 -9.797 1 98.19 385 ARG A CA 1
ATOM 2999 C C . ARG A 1 385 ? 16.422 -34.188 -10.656 1 98.19 385 ARG A C 1
ATOM 3001 O O . ARG A 1 385 ? 15.492 -34.812 -10.141 1 98.19 385 ARG A O 1
ATOM 3008 N N . ALA A 1 386 ? 16.625 -34.188 -11.953 1 98.5 386 ALA A N 1
ATOM 3009 C CA . ALA A 1 386 ? 15.758 -34.906 -12.875 1 98.5 386 ALA A CA 1
ATOM 3010 C C . ALA A 1 386 ? 15.727 -36.406 -12.531 1 98.5 386 ALA A C 1
ATOM 3012 O O . ALA A 1 386 ? 14.656 -37 -12.484 1 98.5 386 ALA A O 1
ATOM 3013 N N . ALA A 1 387 ? 16.891 -36.938 -12.273 1 98.44 387 ALA A N 1
ATOM 3014 C CA . ALA A 1 387 ? 17 -38.344 -11.922 1 98.44 387 ALA A CA 1
ATOM 3015 C C . ALA A 1 387 ? 16.281 -38.625 -10.609 1 98.44 387 ALA A C 1
ATOM 3017 O O . ALA A 1 387 ? 15.594 -39.656 -10.492 1 98.44 387 ALA A O 1
ATOM 3018 N N . ASN A 1 388 ? 16.484 -37.781 -9.68 1 98.56 388 ASN A N 1
ATOM 3019 C CA . ASN A 1 388 ? 15.852 -37.938 -8.383 1 98.56 388 ASN A CA 1
ATOM 3020 C C . ASN A 1 388 ? 14.328 -37.844 -8.492 1 98.56 388 ASN A C 1
ATOM 3022 O O . ASN A 1 388 ? 13.609 -38.562 -7.785 1 98.56 388 ASN A O 1
ATOM 3026 N N . MET A 1 389 ? 13.82 -36.969 -9.328 1 98.75 389 MET A N 1
ATOM 3027 C CA . MET A 1 389 ? 12.383 -36.812 -9.531 1 98.75 389 MET A CA 1
ATOM 3028 C C . MET A 1 389 ? 11.789 -38.125 -10.094 1 98.75 389 MET A C 1
ATOM 3030 O O . MET A 1 389 ? 10.766 -38.594 -9.602 1 98.75 389 MET A O 1
ATOM 3034 N N . VAL A 1 390 ? 12.469 -38.688 -11.07 1 98.69 390 VAL A N 1
ATOM 3035 C CA . VAL A 1 390 ? 11.992 -39.906 -11.695 1 98.69 390 VAL A CA 1
ATOM 3036 C C . VAL A 1 390 ? 11.992 -41.031 -10.664 1 98.69 390 VAL A C 1
ATOM 3038 O O . VAL A 1 390 ? 11 -41.75 -10.539 1 98.69 390 VAL A O 1
ATOM 3041 N N . LYS A 1 391 ? 13.109 -41.125 -9.93 1 98.44 391 LYS A N 1
ATOM 3042 C CA . LYS A 1 391 ? 13.227 -42.156 -8.922 1 98.44 391 LYS A CA 1
ATOM 3043 C C . LYS A 1 391 ? 12.133 -42.031 -7.863 1 98.44 391 LYS A C 1
ATOM 3045 O O . LYS A 1 391 ? 11.5 -43 -7.48 1 98.44 391 LYS A O 1
ATOM 3050 N N . ALA A 1 392 ? 11.945 -40.844 -7.383 1 98.62 392 ALA A N 1
ATOM 3051 C CA . ALA A 1 392 ? 10.961 -40.562 -6.34 1 98.62 392 ALA A CA 1
ATOM 3052 C C . ALA A 1 392 ? 9.547 -40.938 -6.805 1 98.62 392 ALA A C 1
ATOM 3054 O O . ALA A 1 392 ? 8.82 -41.625 -6.098 1 98.62 392 ALA A O 1
ATOM 3055 N N . ILE A 1 393 ? 9.141 -40.5 -8.016 1 98.69 393 ILE A N 1
ATOM 3056 C CA . ILE A 1 393 ? 7.781 -40.719 -8.516 1 98.69 393 ILE A CA 1
ATOM 3057 C C . ILE A 1 393 ? 7.562 -42.188 -8.82 1 98.69 393 ILE A C 1
ATOM 3059 O O . ILE A 1 393 ? 6.523 -42.75 -8.469 1 98.69 393 ILE A O 1
ATOM 3063 N N . LYS A 1 394 ? 8.539 -42.875 -9.367 1 98.19 394 LYS A N 1
ATOM 3064 C CA . LYS A 1 394 ? 8.414 -44.281 -9.695 1 98.19 394 LYS A CA 1
ATOM 3065 C C . LYS A 1 394 ? 8.289 -45.125 -8.438 1 98.19 394 LYS A C 1
ATOM 3067 O O . LYS A 1 394 ? 7.645 -46.188 -8.445 1 98.19 394 LYS A O 1
ATOM 3072 N N . SER A 1 395 ? 8.82 -44.688 -7.418 1 97.56 395 SER A N 1
ATOM 3073 C CA . SER A 1 395 ? 8.828 -45.469 -6.176 1 97.56 395 SER A CA 1
ATOM 3074 C C . SER A 1 395 ? 7.426 -45.594 -5.594 1 97.56 395 SER A C 1
ATOM 3076 O O . SER A 1 395 ? 7.18 -46.438 -4.742 1 97.56 395 SER A O 1
ATOM 3078 N N . VAL A 1 396 ? 6.508 -44.812 -5.996 1 96.75 396 VAL A N 1
ATOM 3079 C CA . VAL A 1 396 ? 5.195 -44.812 -5.359 1 96.75 396 VAL A CA 1
ATOM 3080 C C . VAL A 1 396 ? 4.125 -45.188 -6.383 1 96.75 396 VAL A C 1
ATOM 3082 O O . VAL A 1 396 ? 2.932 -45.188 -6.078 1 96.75 396 VAL A O 1
ATOM 3085 N N . LEU A 1 397 ? 4.52 -45.344 -7.555 1 93.88 397 LEU A N 1
ATOM 3086 C CA . LEU A 1 397 ? 3.6 -45.781 -8.602 1 93.88 397 LEU A CA 1
ATOM 3087 C C . LEU A 1 397 ? 3.572 -47.312 -8.695 1 93.88 397 LEU A C 1
ATOM 3089 O O . LEU A 1 397 ? 4.551 -47.969 -8.352 1 93.88 397 LEU A O 1
ATOM 3093 N N . MET B 1 1 ? 9.336 18.531 4.789 1 58.16 1 MET B N 1
ATOM 3094 C CA . MET B 1 1 ? 9.555 18.141 6.18 1 58.16 1 MET B CA 1
ATOM 3095 C C . MET B 1 1 ? 10.672 17.125 6.293 1 58.16 1 MET B C 1
ATOM 3097 O O . MET B 1 1 ? 10.641 16.094 5.617 1 58.16 1 MET B O 1
ATOM 3101 N N . PRO B 1 2 ? 11.742 17.359 7.109 1 66.69 2 PRO B N 1
ATOM 3102 C CA . PRO B 1 2 ? 13 17.594 6.391 1 66.69 2 PRO B CA 1
ATOM 3103 C C . PRO B 1 2 ? 13.953 16.406 6.469 1 66.69 2 PRO B C 1
ATOM 3105 O O . PRO B 1 2 ? 15.172 16.594 6.461 1 66.69 2 PRO B O 1
ATOM 3108 N N . GLY B 1 3 ? 13.211 15.211 6.504 1 78 3 GLY B N 1
ATOM 3109 C CA . GLY B 1 3 ? 14.109 14.086 6.684 1 78 3 GLY B CA 1
ATOM 3110 C C . GLY B 1 3 ? 15.008 13.836 5.488 1 78 3 GLY B C 1
ATOM 3111 O O . GLY B 1 3 ? 16.141 13.391 5.641 1 78 3 GLY B O 1
ATOM 3112 N N . PHE B 1 4 ? 14.547 14.305 4.359 1 86.06 4 PHE B N 1
ATOM 3113 C CA . PHE B 1 4 ? 15.328 14.062 3.152 1 86.06 4 PHE B CA 1
ATOM 3114 C C . PHE B 1 4 ? 16.5 15.031 3.074 1 86.06 4 PHE B C 1
ATOM 3116 O O . PHE B 1 4 ? 17.484 14.766 2.363 1 86.06 4 PHE B O 1
ATOM 3123 N N . GLU B 1 5 ? 16.469 16.141 3.82 1 89.75 5 GLU B N 1
ATOM 3124 C CA . GLU B 1 5 ? 17.516 17.156 3.744 1 89.75 5 GLU B CA 1
ATOM 3125 C C . GLU B 1 5 ? 18.844 16.625 4.281 1 89.75 5 GLU B C 1
ATOM 3127 O O . GLU B 1 5 ? 19.906 17.047 3.834 1 89.75 5 GLU B O 1
ATOM 3132 N N . PHE B 1 6 ? 18.703 15.688 5.195 1 92.06 6 PHE B N 1
ATOM 3133 C CA . PHE B 1 6 ? 19.922 15.18 5.82 1 92.06 6 PHE B CA 1
ATOM 3134 C C . PHE B 1 6 ? 20.156 13.727 5.438 1 92.06 6 PHE B C 1
ATOM 3136 O O . PHE B 1 6 ? 20.844 12.992 6.156 1 92.06 6 PHE B O 1
ATOM 3143 N N . PHE B 1 7 ? 19.516 13.281 4.41 1 95 7 PHE B N 1
ATOM 3144 C CA . PHE B 1 7 ? 19.875 11.977 3.871 1 95 7 PHE B CA 1
ATOM 3145 C C . PHE B 1 7 ? 21.344 11.93 3.498 1 95 7 PHE B C 1
ATOM 3147 O O . PHE B 1 7 ? 21.828 12.773 2.74 1 95 7 PHE B O 1
ATOM 3154 N N . GLY B 1 8 ? 22.172 11.008 4.055 1 94.94 8 GLY B N 1
ATOM 3155 C CA . GLY B 1 8 ? 23.609 10.984 3.836 1 94.94 8 GLY B CA 1
ATOM 3156 C C . GLY B 1 8 ? 24.219 9.617 4.062 1 94.94 8 GLY B C 1
ATOM 3157 O O . GLY B 1 8 ? 23.641 8.594 3.705 1 94.94 8 GLY B O 1
ATOM 3158 N N . ASP B 1 9 ? 25.375 9.688 4.672 1 96.88 9 ASP B N 1
ATOM 3159 C CA . ASP B 1 9 ? 26.203 8.492 4.762 1 96.88 9 ASP B CA 1
ATOM 3160 C C . ASP B 1 9 ? 25.578 7.457 5.699 1 96.88 9 ASP B C 1
ATOM 3162 O O . ASP B 1 9 ? 25.703 6.254 5.473 1 96.88 9 ASP B O 1
ATOM 3166 N N . LYS B 1 10 ? 24.938 7.918 6.711 1 97.38 10 LYS B N 1
ATOM 3167 C CA . LYS B 1 10 ? 24.328 6.984 7.66 1 97.38 10 LYS B CA 1
ATOM 3168 C C . LYS B 1 10 ? 23.234 6.164 7.004 1 97.38 10 LYS B C 1
ATOM 3170 O O . LYS B 1 10 ? 23.141 4.953 7.203 1 97.38 10 LYS B O 1
ATOM 3175 N N . GLU B 1 11 ? 22.344 6.805 6.281 1 98.06 11 GLU B N 1
ATOM 3176 C CA . GLU B 1 11 ? 21.281 6.129 5.551 1 98.06 11 GLU B CA 1
ATOM 3177 C C . GLU B 1 11 ? 21.844 5.199 4.477 1 98.06 11 GLU B C 1
ATOM 3179 O O . GLU B 1 11 ? 21.422 4.051 4.352 1 98.06 11 GLU B O 1
ATOM 3184 N N . ARG B 1 12 ? 22.844 5.715 3.713 1 98.19 12 ARG B N 1
ATOM 3185 C CA . ARG B 1 12 ? 23.469 4.914 2.668 1 98.19 12 ARG B CA 1
ATOM 3186 C C . ARG B 1 12 ? 24.094 3.646 3.246 1 98.19 12 ARG B C 1
ATOM 3188 O O . ARG B 1 12 ? 24.016 2.578 2.637 1 98.19 12 ARG B O 1
ATOM 3195 N N . ALA B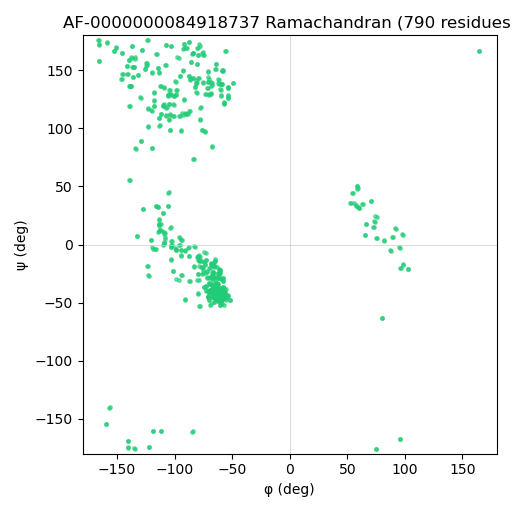 1 13 ? 24.703 3.779 4.395 1 98.38 13 ALA B N 1
ATOM 3196 C CA . ALA B 1 13 ? 25.359 2.637 5.023 1 98.38 13 ALA B CA 1
ATOM 3197 C C . ALA B 1 13 ? 24.344 1.557 5.398 1 98.38 13 ALA B C 1
ATOM 3199 O O . ALA B 1 13 ? 24.625 0.364 5.23 1 98.38 13 ALA B O 1
ATOM 3200 N N . GLU B 1 14 ? 23.188 1.909 5.965 1 98.44 14 GLU B N 1
ATOM 3201 C CA . GLU B 1 14 ? 22.172 0.939 6.328 1 98.44 14 GLU B CA 1
ATOM 3202 C C . GLU B 1 14 ? 21.594 0.256 5.094 1 98.44 14 GLU B C 1
ATOM 3204 O O . GLU B 1 14 ? 21.312 -0.948 5.109 1 98.44 14 GLU B O 1
ATOM 3209 N N . VAL B 1 15 ? 21.359 1.001 4.008 1 98.56 15 VAL B N 1
ATOM 3210 C CA . VAL B 1 15 ? 20.844 0.426 2.77 1 98.56 15 VAL B CA 1
ATOM 3211 C C . VAL B 1 15 ? 21.875 -0.541 2.182 1 98.56 15 VAL B C 1
ATOM 3213 O O . VAL B 1 15 ? 21.516 -1.601 1.665 1 98.56 15 VAL B O 1
ATOM 3216 N N . GLN B 1 16 ? 23.141 -0.161 2.301 1 98 16 GLN B N 1
ATOM 3217 C CA . GLN B 1 16 ? 24.203 -1.007 1.768 1 98 16 GLN B CA 1
ATOM 3218 C C . GLN B 1 16 ? 24.203 -2.375 2.441 1 98 16 GLN B C 1
ATOM 3220 O O . GLN B 1 16 ? 24.484 -3.391 1.798 1 98 16 GLN B O 1
ATOM 3225 N N . LYS B 1 17 ? 23.953 -2.451 3.719 1 98 17 LYS B N 1
ATOM 3226 C CA . LYS B 1 17 ? 23.875 -3.73 4.422 1 98 17 LYS B CA 1
ATOM 3227 C C . LYS B 1 17 ? 22.812 -4.637 3.799 1 98 17 LYS B C 1
ATOM 3229 O O . LYS B 1 17 ? 23.031 -5.844 3.67 1 98 17 LYS B O 1
ATOM 3234 N N . VAL B 1 18 ? 21.656 -4.07 3.434 1 98.25 18 VAL B N 1
ATOM 3235 C CA . VAL B 1 18 ? 20.594 -4.824 2.795 1 98.25 18 VAL B CA 1
ATOM 3236 C C . VAL B 1 18 ? 21.047 -5.293 1.413 1 98.25 18 VAL B C 1
ATOM 3238 O O . VAL B 1 18 ? 20.812 -6.445 1.035 1 98.25 18 VAL B O 1
ATOM 3241 N N . LEU B 1 19 ? 21.703 -4.391 0.698 1 97.62 19 LEU B N 1
ATOM 3242 C CA . LEU B 1 19 ? 22.188 -4.73 -0.634 1 97.62 19 LEU B CA 1
ATOM 3243 C C . LEU B 1 19 ? 23.234 -5.844 -0.566 1 97.62 19 LEU B C 1
ATOM 3245 O O . LEU B 1 19 ? 23.297 -6.688 -1.461 1 97.62 19 LEU B O 1
ATOM 3249 N N . ASP B 1 20 ? 24 -5.84 0.472 1 96.38 20 ASP B N 1
ATOM 3250 C CA . ASP B 1 20 ? 25.031 -6.859 0.644 1 96.38 20 ASP B CA 1
ATOM 3251 C C . ASP B 1 20 ? 24.422 -8.227 0.905 1 96.38 20 ASP B C 1
ATOM 3253 O O . ASP B 1 20 ? 24.891 -9.242 0.387 1 96.38 20 ASP B O 1
ATOM 3257 N N . SER B 1 21 ? 23.391 -8.281 1.702 1 95.38 21 SER B N 1
ATOM 3258 C CA . SER B 1 21 ? 22.719 -9.555 1.984 1 95.38 21 SER B CA 1
ATOM 3259 C C . SER B 1 21 ? 21.906 -10.031 0.785 1 95.38 21 SER B C 1
ATOM 3261 O O . SER B 1 21 ? 21.75 -11.234 0.582 1 95.38 21 SER B O 1
ATOM 3263 N N . GLY B 1 22 ? 21.344 -9.078 0.099 1 95.38 22 GLY B N 1
ATOM 3264 C CA . GLY B 1 22 ? 20.5 -9.375 -1.044 1 95.38 22 GLY B CA 1
ATOM 3265 C C . GLY B 1 22 ? 19.078 -9.742 -0.655 1 95.38 22 GLY B C 1
ATOM 3266 O O . GLY B 1 22 ? 18.266 -10.133 -1.507 1 95.38 22 GLY B O 1
ATOM 3267 N N . VAL B 1 23 ? 18.734 -9.703 0.634 1 97.12 23 VAL B N 1
ATOM 3268 C CA . VAL B 1 23 ? 17.391 -10.008 1.101 1 97.12 23 VAL B CA 1
ATOM 3269 C C . VAL B 1 23 ? 16.578 -8.719 1.249 1 97.12 23 VAL B C 1
ATOM 3271 O O . VAL B 1 23 ? 16.828 -7.926 2.164 1 97.12 23 VAL B O 1
ATOM 3274 N N . LEU B 1 24 ? 15.609 -8.562 0.387 1 97.94 24 LEU B N 1
ATOM 3275 C CA . LEU B 1 24 ? 14.867 -7.309 0.34 1 97.94 24 LEU B CA 1
ATOM 3276 C C . LEU B 1 24 ? 13.508 -7.461 1.009 1 97.94 24 LEU B C 1
ATOM 3278 O O . LEU B 1 24 ? 12.836 -6.465 1.292 1 97.94 24 LEU B O 1
ATOM 3282 N N . MET B 1 25 ? 13.055 -8.648 1.3 1 96.75 25 MET B N 1
ATOM 3283 C CA . MET B 1 25 ? 11.773 -8.938 1.931 1 96.75 25 MET B CA 1
ATOM 3284 C C . MET B 1 25 ? 11.891 -8.891 3.451 1 96.75 25 MET B C 1
ATOM 3286 O O . MET B 1 25 ? 12.867 -9.383 4.016 1 96.75 25 MET B O 1
ATOM 3290 N N . ARG B 1 26 ? 10.891 -8.398 4.098 1 97 26 ARG B N 1
ATOM 3291 C CA . ARG B 1 26 ? 10.977 -8.227 5.543 1 97 26 ARG B CA 1
ATOM 3292 C C . ARG B 1 26 ? 10.805 -9.562 6.266 1 97 26 ARG B C 1
ATOM 3294 O O . ARG B 1 26 ? 11.188 -9.695 7.43 1 97 26 ARG B O 1
ATOM 3301 N N . TYR B 1 27 ? 10.234 -10.594 5.613 1 95.38 27 TYR B N 1
ATOM 3302 C CA . TYR B 1 27 ? 10 -11.891 6.23 1 95.38 27 TYR B CA 1
ATOM 3303 C C . TYR B 1 27 ? 10.859 -12.969 5.574 1 95.38 27 TYR B C 1
ATOM 3305 O O . TYR B 1 27 ? 11.156 -12.891 4.379 1 95.38 27 TYR B O 1
ATOM 3313 N N . GLY B 1 28 ? 11.234 -13.914 6.367 1 92.81 28 GLY B N 1
ATOM 3314 C CA . GLY B 1 28 ? 11.844 -15.133 5.852 1 92.81 28 GLY B CA 1
ATOM 3315 C C . GLY B 1 28 ? 13.281 -14.938 5.398 1 92.81 28 GLY B C 1
ATOM 3316 O O . GLY B 1 28 ? 13.93 -13.969 5.789 1 92.81 28 GLY B O 1
ATOM 3317 N N . PHE B 1 29 ? 13.883 -16.047 4.82 1 93.81 29 PHE B N 1
ATOM 3318 C CA . PHE B 1 29 ? 15.219 -16.062 4.246 1 93.81 29 PHE B CA 1
ATOM 3319 C C . PHE B 1 29 ? 16.281 -15.961 5.336 1 93.81 29 PHE B C 1
ATOM 3321 O O . PHE B 1 29 ? 17.281 -15.266 5.164 1 93.81 29 PHE B O 1
ATOM 3328 N N . ASP B 1 30 ? 16.016 -16.594 6.414 1 91.38 30 ASP B N 1
ATOM 3329 C CA . ASP B 1 30 ? 16.859 -16.516 7.605 1 91.38 30 ASP B CA 1
ATOM 3330 C C . ASP B 1 30 ? 18.297 -16.938 7.281 1 91.38 30 ASP B C 1
ATOM 3332 O O . ASP B 1 30 ? 19.25 -16.328 7.789 1 91.38 30 ASP B O 1
ATOM 3336 N N . GLY B 1 31 ? 18.406 -17.922 6.426 1 90.25 31 GLY B N 1
ATOM 3337 C CA . GLY B 1 31 ? 19.734 -18.406 6.094 1 90.25 31 GLY B CA 1
ATOM 3338 C C . GLY B 1 31 ? 20.531 -17.453 5.242 1 90.25 31 GLY B C 1
ATOM 3339 O O . GLY B 1 31 ? 21.766 -17.422 5.309 1 90.25 31 GLY B O 1
ATOM 3340 N N . MET B 1 32 ? 19.875 -16.625 4.547 1 91.31 32 MET B N 1
ATOM 3341 C CA . MET B 1 32 ? 20.531 -15.75 3.58 1 91.31 32 MET B CA 1
ATOM 3342 C C . MET B 1 32 ? 20.812 -14.383 4.188 1 91.31 32 MET B C 1
ATOM 3344 O O . MET B 1 32 ? 21.797 -13.727 3.83 1 91.31 32 MET B O 1
ATOM 3348 N N . ARG B 1 33 ? 19.984 -13.914 5.125 1 93.81 33 ARG B N 1
ATOM 3349 C CA . ARG B 1 33 ? 20.016 -12.508 5.523 1 93.81 33 ARG B CA 1
ATOM 3350 C C . ARG B 1 33 ? 21.031 -12.273 6.637 1 93.81 33 ARG B C 1
ATOM 3352 O O . ARG B 1 33 ? 21.344 -11.125 6.969 1 93.81 33 ARG B O 1
ATOM 3359 N N . GLY B 1 34 ? 21.797 -13.258 7.238 1 91.12 34 GLY B N 1
ATOM 3360 C CA . GLY B 1 34 ? 22.812 -13.07 8.258 1 91.12 34 GLY B CA 1
ATOM 3361 C C . GLY B 1 34 ? 22.297 -12.344 9.484 1 91.12 34 GLY B C 1
ATOM 3362 O O . GLY B 1 34 ? 22.953 -11.43 9.992 1 91.12 34 GLY B O 1
ATOM 3363 N N . ASP B 1 35 ? 21.094 -12.516 9.938 1 91.38 35 ASP B N 1
ATOM 3364 C CA . ASP B 1 35 ? 20.438 -11.992 11.133 1 91.38 35 ASP B CA 1
ATOM 3365 C C . ASP B 1 35 ? 20.141 -10.5 10.977 1 91.38 35 ASP B C 1
ATOM 3367 O O . ASP B 1 35 ? 20 -9.789 11.977 1 91.38 35 ASP B O 1
ATOM 3371 N N . GLN B 1 36 ? 20.219 -10.055 9.797 1 95 36 GLN B N 1
ATOM 3372 C CA . GLN B 1 36 ? 19.859 -8.664 9.523 1 95 36 GLN B CA 1
ATOM 3373 C C . GLN B 1 36 ? 18.359 -8.523 9.258 1 95 36 GLN B C 1
ATOM 3375 O O . GLN B 1 36 ? 17.844 -9.07 8.289 1 95 36 GLN B O 1
ATOM 3380 N N . TRP B 1 37 ? 17.672 -7.801 10.156 1 97.75 37 TRP B N 1
ATOM 3381 C CA . TRP B 1 37 ? 16.25 -7.508 10.062 1 97.75 37 TRP B CA 1
ATOM 3382 C C . TRP B 1 37 ? 15.984 -6.016 10.227 1 97.75 37 TRP B C 1
ATOM 3384 O O . TRP B 1 37 ? 15.688 -5.551 11.328 1 97.75 37 TRP B O 1
ATOM 3394 N N . LYS B 1 38 ? 16.016 -5.305 9.102 1 98.75 38 LYS B N 1
ATOM 3395 C CA . LYS B 1 38 ? 15.93 -3.85 9.203 1 98.75 38 LYS B CA 1
ATOM 3396 C C . LYS B 1 38 ? 14.547 -3.41 9.656 1 98.75 38 LYS B C 1
ATOM 3398 O O . LYS B 1 38 ? 14.406 -2.467 10.438 1 98.75 38 LYS B O 1
ATOM 3403 N N . ALA B 1 39 ? 13.492 -4.082 9.156 1 98.81 39 ALA B N 1
ATOM 3404 C CA . ALA B 1 39 ? 12.141 -3.742 9.586 1 98.81 39 ALA B CA 1
ATOM 3405 C C . ALA B 1 39 ? 11.969 -3.969 11.086 1 98.81 39 ALA B C 1
ATOM 3407 O O . ALA B 1 39 ? 11.422 -3.115 11.789 1 98.81 39 ALA B O 1
ATOM 3408 N N . LEU B 1 40 ? 12.461 -5.066 11.578 1 98.56 40 LEU B N 1
ATOM 3409 C CA . LEU B 1 40 ? 12.367 -5.367 13.008 1 98.56 40 LEU B CA 1
ATOM 3410 C C . LEU B 1 40 ? 13.188 -4.375 13.82 1 98.56 40 LEU B C 1
ATOM 3412 O O . LEU B 1 40 ? 12.758 -3.936 14.891 1 98.56 40 LEU B O 1
ATOM 3416 N N . GLU B 1 41 ? 14.383 -4.062 13.305 1 98.81 41 GLU B N 1
ATOM 3417 C CA . GLU B 1 41 ? 15.234 -3.082 13.977 1 98.81 41 GLU B CA 1
ATOM 3418 C C . GLU B 1 41 ? 14.531 -1.732 14.102 1 98.81 41 GLU B C 1
ATOM 3420 O O . GLU B 1 41 ? 14.602 -1.083 15.141 1 98.81 41 GLU B O 1
ATOM 3425 N N . LEU B 1 42 ? 13.898 -1.317 13.047 1 98.94 42 LEU B N 1
ATOM 3426 C CA . LEU B 1 42 ? 13.195 -0.04 13.078 1 98.94 42 LEU B CA 1
ATOM 3427 C C . LEU B 1 42 ? 12 -0.099 14.016 1 98.94 42 LEU B C 1
ATOM 3429 O O . LEU B 1 42 ? 11.727 0.859 14.75 1 98.94 42 LEU B O 1
ATOM 3433 N N . GLU B 1 43 ? 11.234 -1.205 13.984 1 98.94 43 GLU B N 1
ATOM 3434 C CA . GLU B 1 43 ? 10.117 -1.366 14.906 1 98.94 43 GLU B CA 1
ATOM 3435 C C . GLU B 1 43 ? 10.578 -1.305 16.359 1 98.94 43 GLU B C 1
ATOM 3437 O O . GLU B 1 43 ? 9.938 -0.664 17.188 1 98.94 43 GLU B O 1
ATOM 3442 N N . GLU B 1 44 ? 11.68 -1.922 16.641 1 98.81 44 GLU B N 1
ATOM 3443 C CA . GLU B 1 44 ? 12.234 -1.884 17.984 1 98.81 44 GLU B CA 1
ATOM 3444 C C . GLU B 1 44 ? 12.648 -0.466 18.375 1 98.81 44 GLU B C 1
ATOM 3446 O O . GLU B 1 44 ? 12.383 -0.02 19.5 1 98.81 44 GLU B O 1
ATOM 3451 N N . ALA B 1 45 ? 13.289 0.191 17.484 1 98.88 45 ALA B N 1
ATOM 3452 C CA . ALA B 1 45 ? 13.703 1.567 17.734 1 98.88 45 ALA B CA 1
ATOM 3453 C C . ALA B 1 45 ? 12.5 2.467 17.984 1 98.88 45 ALA B C 1
ATOM 3455 O O . ALA B 1 45 ? 12.531 3.336 18.859 1 98.88 45 ALA B O 1
ATOM 3456 N N . LEU B 1 46 ? 11.461 2.242 17.234 1 98.81 46 LEU B N 1
ATOM 3457 C CA . LEU B 1 46 ? 10.242 3.037 17.391 1 98.81 46 LEU B CA 1
ATOM 3458 C C . LEU B 1 46 ? 9.586 2.76 18.734 1 98.81 46 LEU B C 1
ATOM 3460 O O . LEU B 1 46 ? 9.125 3.684 19.406 1 98.81 46 LEU B O 1
ATOM 3464 N N . THR B 1 47 ? 9.492 1.454 19.094 1 98.81 47 THR B N 1
ATOM 3465 C CA . THR B 1 47 ? 8.867 1.124 20.375 1 98.81 47 THR B CA 1
ATOM 3466 C C . THR B 1 47 ? 9.602 1.798 21.531 1 98.81 47 THR B C 1
ATOM 3468 O O . THR B 1 47 ? 8.977 2.314 22.453 1 98.81 47 THR B O 1
ATOM 3471 N N . LYS B 1 48 ? 10.891 1.833 21.438 1 98.69 48 LYS B N 1
ATOM 3472 C CA . LYS B 1 48 ? 11.703 2.465 22.484 1 98.69 48 LYS B CA 1
ATOM 3473 C C . LYS B 1 48 ? 11.516 3.979 22.469 1 98.69 48 LYS B C 1
ATOM 3475 O O . LYS B 1 48 ? 11.242 4.582 23.516 1 98.69 48 LYS B O 1
ATOM 3480 N N . ARG B 1 49 ? 11.602 4.57 21.328 1 98.25 49 ARG B N 1
ATOM 3481 C CA . ARG B 1 49 ? 11.555 6.023 21.203 1 98.25 49 ARG B CA 1
ATOM 3482 C C . ARG B 1 49 ? 10.18 6.562 21.578 1 98.25 49 ARG B C 1
ATOM 3484 O O . ARG B 1 49 ? 10.062 7.656 22.125 1 98.25 49 ARG B O 1
ATOM 3491 N N . MET B 1 50 ? 9.148 5.82 21.219 1 98.56 50 MET B N 1
ATOM 3492 C CA . MET B 1 50 ? 7.777 6.285 21.406 1 98.56 50 MET B CA 1
ATOM 3493 C C . MET B 1 50 ? 7.211 5.773 22.734 1 98.56 50 MET B C 1
ATOM 3495 O O . MET B 1 50 ? 6.082 6.105 23.094 1 98.56 50 MET B O 1
ATOM 3499 N N . GLU B 1 51 ? 7.996 4.949 23.422 1 98.62 51 GLU B N 1
ATOM 3500 C CA . GLU B 1 51 ? 7.617 4.426 24.734 1 98.62 51 GLU B CA 1
ATOM 3501 C C . GLU B 1 51 ? 6.301 3.66 24.656 1 98.62 51 GLU B C 1
ATOM 3503 O O . GLU B 1 51 ? 5.387 3.91 25.438 1 98.62 51 GLU B O 1
ATOM 3508 N N . VAL B 1 52 ? 6.227 2.754 23.719 1 98.81 52 VAL B N 1
ATOM 3509 C CA . VAL B 1 52 ? 5.051 1.902 23.562 1 98.81 52 VAL B CA 1
ATOM 3510 C C . VAL B 1 52 ? 5.48 0.438 23.5 1 98.81 52 VAL B C 1
ATOM 3512 O O . VAL B 1 52 ? 6.664 0.136 23.328 1 98.81 52 VAL B O 1
ATOM 3515 N N . GLY B 1 53 ? 4.504 -0.464 23.625 1 98.81 53 GLY B N 1
ATOM 3516 C CA . GLY B 1 53 ? 4.781 -1.892 23.625 1 98.81 53 GLY B CA 1
ATOM 3517 C C . GLY B 1 53 ? 5.012 -2.469 22.25 1 98.81 53 GLY B C 1
ATOM 3518 O O . GLY B 1 53 ? 5.758 -3.439 22.094 1 98.81 53 GLY B O 1
ATOM 3519 N N . TYR B 1 54 ? 4.355 -1.873 21.234 1 98.94 54 TYR B N 1
ATOM 3520 C CA . TYR B 1 54 ? 4.379 -2.533 19.938 1 98.94 54 TYR B CA 1
ATOM 3521 C C . TYR B 1 54 ? 4.41 -1.512 18.797 1 98.94 54 TYR B C 1
ATOM 3523 O O . TYR B 1 54 ? 3.855 -0.418 18.922 1 98.94 54 TYR B O 1
ATOM 3531 N N . ALA B 1 55 ? 5.055 -1.855 17.75 1 98.94 55 ALA B N 1
ATOM 3532 C CA . ALA B 1 55 ? 5.074 -1.115 16.484 1 98.94 55 ALA B CA 1
ATOM 3533 C C . ALA B 1 55 ? 4.984 -2.061 15.289 1 98.94 55 ALA B C 1
ATOM 3535 O O . ALA B 1 55 ? 5.586 -3.139 15.297 1 98.94 55 ALA B O 1
ATOM 3536 N N . GLN B 1 56 ? 4.199 -1.721 14.328 1 98.94 56 GLN B N 1
ATOM 3537 C CA . GLN B 1 56 ? 4.102 -2.428 13.055 1 98.94 56 GLN B CA 1
ATOM 3538 C C . GLN B 1 56 ? 4.375 -1.49 11.883 1 98.94 56 GLN B C 1
ATOM 3540 O O . GLN B 1 56 ? 3.635 -0.528 11.664 1 98.94 56 GLN B O 1
ATOM 3545 N N . LEU B 1 57 ? 5.438 -1.796 11.148 1 98.94 57 LEU B N 1
ATOM 3546 C CA . LEU B 1 57 ? 5.762 -1.008 9.969 1 98.94 57 LEU B CA 1
ATOM 3547 C C . LEU B 1 57 ? 4.891 -1.421 8.781 1 98.94 57 LEU B C 1
ATOM 3549 O O . LEU B 1 57 ? 4.57 -2.602 8.625 1 98.94 57 LEU B O 1
ATOM 3553 N N . VAL B 1 58 ? 4.523 -0.41 7.988 1 98.88 58 VAL B N 1
ATOM 3554 C CA . VAL B 1 58 ? 3.729 -0.649 6.789 1 98.88 58 VAL B CA 1
ATOM 3555 C C . VAL B 1 58 ? 4.223 0.244 5.656 1 98.88 58 VAL B C 1
ATOM 3557 O O . VAL B 1 58 ? 5.207 0.97 5.812 1 98.88 58 VAL B O 1
ATOM 3560 N N . SER B 1 59 ? 3.561 0.242 4.566 1 98.69 59 SER B N 1
ATOM 3561 C CA . SER B 1 59 ? 4.105 0.726 3.303 1 98.69 59 SER B CA 1
ATOM 3562 C C . SER B 1 59 ? 3.973 2.242 3.189 1 98.69 59 SER B C 1
ATOM 3564 O O . SER B 1 59 ? 4.609 2.863 2.336 1 98.69 59 SER B O 1
ATOM 3566 N N . SER B 1 60 ? 3.1 2.906 3.967 1 98.75 60 SER B N 1
ATOM 3567 C CA . SER B 1 60 ? 2.896 4.348 3.891 1 98.75 60 SER B CA 1
ATOM 3568 C C . SER B 1 60 ? 2.129 4.863 5.102 1 98.75 60 SER B C 1
ATOM 3570 O O . SER B 1 60 ? 1.646 4.078 5.918 1 98.75 60 SER B O 1
ATOM 3572 N N . GLY B 1 61 ? 2.047 6.152 5.207 1 98.81 61 GLY B N 1
ATOM 3573 C CA . GLY B 1 61 ? 1.194 6.734 6.23 1 98.81 61 GLY B CA 1
ATOM 3574 C C . GLY B 1 61 ? -0.274 6.402 6.051 1 98.81 61 GLY B C 1
ATOM 3575 O O . GLY B 1 61 ? -0.979 6.121 7.02 1 98.81 61 GLY B O 1
ATOM 3576 N N . THR B 1 62 ? -0.765 6.438 4.797 1 98.81 62 THR B N 1
ATOM 3577 C CA . THR B 1 62 ? -2.139 6.043 4.5 1 98.81 62 THR B CA 1
ATOM 3578 C C . THR B 1 62 ? -2.387 4.598 4.922 1 98.81 62 THR B C 1
ATOM 3580 O O . THR B 1 62 ? -3.42 4.289 5.52 1 98.81 62 THR B O 1
ATOM 3583 N N . ALA B 1 63 ? -1.414 3.748 4.602 1 98.88 63 ALA B N 1
ATOM 3584 C CA . ALA B 1 63 ? -1.498 2.354 5.027 1 98.88 63 ALA B CA 1
ATOM 3585 C C . ALA B 1 63 ? -1.537 2.246 6.551 1 98.88 63 ALA B C 1
ATOM 3587 O O . ALA B 1 63 ? -2.291 1.441 7.102 1 98.88 63 ALA B O 1
ATOM 3588 N N . ALA B 1 64 ? -0.721 3.059 7.207 1 98.94 64 ALA B N 1
ATOM 3589 C CA . ALA B 1 64 ? -0.686 3.023 8.664 1 98.94 64 ALA B CA 1
ATOM 3590 C C . ALA B 1 64 ? -2.055 3.35 9.258 1 98.94 64 ALA B C 1
ATOM 3592 O O . ALA B 1 64 ? -2.537 2.646 10.148 1 98.94 64 ALA B O 1
ATOM 3593 N N . LEU B 1 65 ? -2.682 4.359 8.742 1 98.94 65 LEU B N 1
ATOM 3594 C CA . LEU B 1 65 ? -4.004 4.75 9.227 1 98.94 65 LEU B CA 1
ATOM 3595 C C . LEU B 1 65 ? -5.031 3.664 8.938 1 98.94 65 LEU B C 1
ATOM 3597 O O . LEU B 1 65 ? -5.82 3.301 9.812 1 98.94 65 LEU B O 1
ATOM 3601 N N . THR B 1 66 ? -5.02 3.104 7.746 1 98.94 66 THR B N 1
ATOM 3602 C CA . THR B 1 66 ? -5.949 2.055 7.352 1 98.94 66 THR B CA 1
ATOM 3603 C C . THR B 1 66 ? -5.773 0.817 8.227 1 98.94 66 THR B C 1
ATOM 3605 O O . THR B 1 66 ? -6.75 0.278 8.75 1 98.94 66 THR B O 1
ATOM 3608 N N . VAL B 1 67 ? -4.535 0.403 8.383 1 98.94 67 VAL B N 1
ATOM 3609 C CA . VAL B 1 67 ? -4.223 -0.8 9.148 1 98.94 67 VAL B CA 1
ATOM 3610 C C . VAL B 1 67 ? -4.578 -0.588 10.617 1 98.94 67 VAL B C 1
ATOM 3612 O O . VAL B 1 67 ? -5.09 -1.497 11.273 1 98.94 67 VAL B O 1
ATOM 3615 N N . ALA B 1 68 ? -4.305 0.612 11.133 1 99 68 ALA B N 1
ATOM 3616 C CA . ALA B 1 68 ? -4.641 0.91 12.523 1 99 68 ALA B CA 1
ATOM 3617 C C . ALA B 1 68 ? -6.145 0.808 12.758 1 99 68 ALA B C 1
ATOM 3619 O O . ALA B 1 68 ? -6.59 0.156 13.703 1 99 68 ALA B O 1
ATOM 3620 N N . LEU B 1 69 ? -6.91 1.407 11.906 1 99 69 LEU B N 1
ATOM 3621 C CA . LEU B 1 69 ? -8.367 1.362 12.023 1 99 69 LEU B CA 1
ATOM 3622 C C . LEU B 1 69 ? -8.875 -0.07 11.906 1 99 69 LEU B C 1
ATOM 3624 O O . LEU B 1 69 ? -9.656 -0.526 12.75 1 99 69 LEU B O 1
ATOM 3628 N N . ALA B 1 70 ? -8.406 -0.783 10.93 1 98.94 70 ALA B N 1
ATOM 3629 C CA . ALA B 1 70 ? -8.82 -2.174 10.75 1 98.94 70 ALA B CA 1
ATOM 3630 C C . ALA B 1 70 ? -8.461 -3.012 11.969 1 98.94 70 ALA B C 1
ATOM 3632 O O . ALA B 1 70 ? -9.266 -3.822 12.438 1 98.94 70 ALA B O 1
ATOM 3633 N N . SER B 1 71 ? -7.262 -2.795 12.445 1 98.88 71 SER B N 1
ATOM 3634 C CA . SER B 1 71 ? -6.758 -3.578 13.57 1 98.88 71 SER B CA 1
ATOM 3635 C C . SER B 1 71 ? -7.629 -3.395 14.805 1 98.88 71 SER B C 1
ATOM 3637 O O . SER B 1 71 ? -7.68 -4.27 15.672 1 98.88 71 SER B O 1
ATOM 3639 N N . ALA B 1 72 ? -8.32 -2.27 14.867 1 98.94 72 ALA B N 1
ATOM 3640 C CA . ALA B 1 72 ? -9.172 -1.952 16 1 98.94 72 ALA B CA 1
ATOM 3641 C C . ALA B 1 72 ? -10.617 -2.35 15.742 1 98.94 72 ALA B C 1
ATOM 3643 O O . ALA B 1 72 ? -11.516 -1.991 16.5 1 98.94 72 ALA B O 1
ATOM 3644 N N . GLY B 1 73 ? -10.875 -2.992 14.656 1 98.88 73 GLY B N 1
ATOM 3645 C CA . GLY B 1 73 ? -12.188 -3.555 14.375 1 98.88 73 GLY B CA 1
ATOM 3646 C C . GLY B 1 73 ? -13.086 -2.611 13.602 1 98.88 73 GLY B C 1
ATOM 3647 O O . GLY B 1 73 ? -14.297 -2.836 13.508 1 98.88 73 GLY B O 1
ATOM 3648 N N . ILE B 1 74 ? -12.555 -1.568 13.047 1 98.94 74 ILE B N 1
ATOM 3649 C CA . ILE B 1 74 ? -13.344 -0.586 12.312 1 98.94 74 ILE B CA 1
ATOM 3650 C C . ILE B 1 74 ? -13.609 -1.094 10.898 1 98.94 74 ILE B C 1
ATOM 3652 O O . ILE B 1 74 ? -12.719 -1.654 10.258 1 98.94 74 ILE B O 1
ATOM 3656 N N . GLY B 1 75 ? -14.781 -0.922 10.398 1 98.81 75 GLY B N 1
ATOM 3657 C CA . GLY B 1 75 ? -15.164 -1.337 9.062 1 98.81 75 GLY B CA 1
ATOM 3658 C C . GLY B 1 75 ? -16.391 -0.602 8.539 1 98.81 75 GLY B C 1
ATOM 3659 O O . GLY B 1 75 ? -16.656 0.533 8.938 1 98.81 75 GLY B O 1
ATOM 3660 N N . ALA B 1 76 ? -17.109 -1.208 7.637 1 98.81 76 ALA B N 1
ATOM 3661 C CA . ALA B 1 76 ? -18.219 -0.599 6.898 1 98.81 76 ALA B CA 1
ATOM 3662 C C . ALA B 1 76 ? -19.281 -0.062 7.852 1 98.81 76 ALA B C 1
ATOM 3664 O O . ALA B 1 76 ? -19.75 -0.781 8.734 1 98.81 76 ALA B O 1
ATOM 3665 N N . GLY B 1 77 ? -19.516 1.252 7.719 1 98.81 77 GLY B N 1
ATOM 3666 C CA . GLY B 1 77 ? -20.594 1.872 8.461 1 98.81 77 GLY B CA 1
ATOM 3667 C C . GLY B 1 77 ? -20.141 2.521 9.75 1 98.81 77 GLY B C 1
ATOM 3668 O O . GLY B 1 77 ? -20.859 3.34 10.328 1 98.81 77 GLY B O 1
ATOM 3669 N N . ASP B 1 78 ? -19 2.141 10.266 1 98.94 78 ASP B N 1
ATOM 3670 C CA . ASP B 1 78 ? -18.469 2.799 11.461 1 98.94 78 ASP B CA 1
ATOM 3671 C C . ASP B 1 78 ? -18.062 4.242 11.156 1 98.94 78 ASP B C 1
ATOM 3673 O O . ASP B 1 78 ? -17.516 4.531 10.094 1 98.94 78 ASP B O 1
ATOM 3677 N N . GLU B 1 79 ? -18.359 5.133 12.07 1 98.94 79 GLU B N 1
ATOM 3678 C CA . GLU B 1 79 ? -18.047 6.547 11.891 1 98.94 79 GLU B CA 1
ATOM 3679 C C . GLU B 1 79 ? -16.75 6.918 12.617 1 98.94 79 GLU B C 1
ATOM 3681 O O . GLU B 1 79 ? -16.531 6.512 13.758 1 98.94 79 GLU B O 1
ATOM 3686 N N . VAL B 1 80 ? -15.914 7.609 11.953 1 99 80 VAL B N 1
ATOM 3687 C CA . VAL B 1 80 ? -14.664 8.148 12.492 1 99 80 VAL B CA 1
ATOM 3688 C C . VAL B 1 80 ? -14.695 9.672 12.43 1 99 80 VAL B C 1
ATOM 3690 O O . VAL B 1 80 ? -14.789 10.258 11.344 1 99 80 VAL B O 1
ATOM 3693 N N . ILE B 1 81 ? -14.609 10.312 13.555 1 99 81 ILE B N 1
ATOM 3694 C CA . ILE B 1 81 ? -14.609 11.773 13.609 1 99 81 ILE B CA 1
ATOM 3695 C C . ILE B 1 81 ? -13.211 12.297 13.297 1 99 81 ILE B C 1
ATOM 3697 O O . ILE B 1 81 ? -12.219 11.828 13.852 1 99 81 ILE B O 1
ATOM 3701 N N . MET B 1 82 ? -13.125 13.234 12.422 1 98.88 82 MET B N 1
ATOM 3702 C CA . MET B 1 82 ? -11.852 13.805 12.008 1 98.88 82 MET B CA 1
ATOM 3703 C C . MET B 1 82 ? -11.992 15.289 11.695 1 98.88 82 MET B C 1
ATOM 3705 O O . MET B 1 82 ? -13.109 15.797 11.578 1 98.88 82 MET B O 1
ATOM 3709 N N . PRO B 1 83 ? -10.898 16.031 11.594 1 98.88 83 PRO B N 1
ATOM 3710 C CA . PRO B 1 83 ? -10.984 17.484 11.469 1 98.88 83 PRO B CA 1
ATOM 3711 C C . PRO B 1 83 ? -11.203 17.938 10.023 1 98.88 83 PRO B C 1
ATOM 3713 O O . PRO B 1 83 ? -10.945 17.172 9.086 1 98.88 83 PRO B O 1
ATOM 3716 N N . THR B 1 84 ? -11.586 19.172 9.875 1 98.62 84 THR B N 1
ATOM 3717 C CA . THR B 1 84 ? -11.797 19.828 8.594 1 98.62 84 THR B CA 1
ATOM 3718 C C . THR B 1 84 ? -10.461 20.281 8 1 98.62 84 THR B C 1
ATOM 3720 O O . THR B 1 84 ? -10.406 20.719 6.848 1 98.62 84 THR B O 1
ATOM 3723 N N . PHE B 1 85 ? -9.43 20.219 8.766 1 98.81 85 PHE B N 1
ATOM 3724 C CA . PHE B 1 85 ? -8.094 20.625 8.344 1 98.81 85 PHE B CA 1
ATOM 3725 C C . PHE B 1 85 ? -7.105 19.469 8.508 1 98.81 85 PHE B C 1
ATOM 3727 O O . PHE B 1 85 ? -6.723 19.141 9.633 1 98.81 85 PHE B O 1
ATOM 3734 N N . THR B 1 86 ? -6.789 18.828 7.457 1 98.44 86 THR B N 1
ATOM 3735 C CA . THR B 1 86 ? -5.855 17.703 7.375 1 98.44 86 THR B CA 1
ATOM 3736 C C . THR B 1 86 ? -5.488 17.422 5.922 1 98.44 86 THR B C 1
ATOM 3738 O O . THR B 1 86 ? -5.891 18.156 5.016 1 98.44 86 THR B O 1
ATOM 3741 N N . PHE B 1 87 ? -4.625 16.531 5.703 1 98.25 87 PHE B N 1
ATOM 3742 C CA . PHE B 1 87 ? -4.367 16.016 4.367 1 98.25 87 PHE B CA 1
ATOM 3743 C C . PHE B 1 87 ? -5.41 14.977 3.979 1 98.25 87 PHE B C 1
ATOM 3745 O O . PHE B 1 87 ? -5.914 14.25 4.836 1 98.25 87 PHE B O 1
ATOM 3752 N N . VAL B 1 88 ? -5.711 14.703 2.756 1 98.38 88 VAL B N 1
ATOM 3753 C CA . VAL B 1 88 ? -6.809 13.891 2.238 1 98.38 88 VAL B CA 1
ATOM 3754 C C . VAL B 1 88 ? -6.609 12.43 2.643 1 98.38 88 VAL B C 1
ATOM 3756 O O . VAL B 1 88 ? -7.578 11.68 2.766 1 98.38 88 VAL B O 1
ATOM 3759 N N . ALA B 1 89 ? -5.398 11.992 2.92 1 98.56 89 ALA B N 1
ATOM 3760 C CA . ALA B 1 89 ? -5.113 10.609 3.285 1 98.56 89 ALA B CA 1
ATOM 3761 C C . ALA B 1 89 ? -5.898 10.195 4.527 1 98.56 89 ALA B C 1
ATOM 3763 O O . ALA B 1 89 ? -6.227 9.016 4.699 1 98.56 89 ALA B O 1
ATOM 3764 N N . SER B 1 90 ? -6.199 11.156 5.383 1 98.56 90 SER B N 1
ATOM 3765 C CA . SER B 1 90 ? -6.93 10.852 6.609 1 98.56 90 SER B CA 1
ATOM 3766 C C . SER B 1 90 ? -8.297 10.258 6.301 1 98.56 90 SER B C 1
ATOM 3768 O O . SER B 1 90 ? -8.641 9.18 6.797 1 98.56 90 SER B O 1
ATOM 3770 N N . PHE B 1 91 ? -9.102 10.914 5.453 1 98.62 91 PHE B N 1
ATOM 3771 C CA . PHE B 1 91 ? -10.422 10.367 5.188 1 98.62 91 PHE B CA 1
ATOM 3772 C C . PHE B 1 91 ? -10.344 9.234 4.18 1 98.62 91 PHE B C 1
ATOM 3774 O O . PHE B 1 91 ? -11.211 8.352 4.16 1 98.62 91 PHE B O 1
ATOM 3781 N N . GLU B 1 92 ? -9.297 9.242 3.338 1 98.75 92 GLU B N 1
ATOM 3782 C CA . GLU B 1 92 ? -9.125 8.141 2.398 1 98.75 92 GLU B CA 1
ATOM 3783 C C . GLU B 1 92 ? -8.922 6.816 3.131 1 98.75 92 GLU B C 1
ATOM 3785 O O . GLU B 1 92 ? -9.453 5.785 2.719 1 98.75 92 GLU B O 1
ATOM 3790 N N . SER B 1 93 ? -8.125 6.855 4.203 1 98.88 93 SER B N 1
ATOM 3791 C CA . SER B 1 93 ? -7.867 5.652 4.988 1 98.88 93 SER B CA 1
ATOM 3792 C C . SER B 1 93 ? -9.148 5.117 5.613 1 98.88 93 SER B C 1
ATOM 3794 O O . SER B 1 93 ? -9.312 3.902 5.758 1 98.88 93 SER B O 1
ATOM 3796 N N . ILE B 1 94 ? -10.062 6 5.988 1 98.94 94 ILE B N 1
ATOM 3797 C CA . ILE B 1 94 ? -11.352 5.637 6.57 1 98.94 94 ILE B CA 1
ATOM 3798 C C . ILE B 1 94 ? -12.242 5.012 5.496 1 98.94 94 ILE B C 1
ATOM 3800 O O . ILE B 1 94 ? -12.797 3.928 5.695 1 98.94 94 ILE B O 1
ATOM 3804 N N . LEU B 1 95 ? -12.289 5.617 4.316 1 98.88 95 LEU B N 1
ATOM 3805 C CA . LEU B 1 95 ? -13.125 5.164 3.209 1 98.88 95 LEU B CA 1
ATOM 3806 C C . LEU B 1 95 ? -12.641 3.812 2.688 1 98.88 95 LEU B C 1
ATOM 3808 O O . LEU B 1 95 ? -13.445 2.992 2.242 1 98.88 95 LEU B O 1
ATOM 3812 N N . ALA B 1 96 ? -11.375 3.59 2.803 1 98.69 96 ALA B N 1
ATOM 3813 C CA . ALA B 1 96 ? -10.789 2.34 2.32 1 98.69 96 ALA B CA 1
ATOM 3814 C C . ALA B 1 96 ? -11.398 1.138 3.033 1 98.69 96 ALA B C 1
ATOM 3816 O O . ALA B 1 96 ? -11.391 0.024 2.504 1 98.69 96 ALA B O 1
ATOM 3817 N N . LEU B 1 97 ? -11.961 1.35 4.199 1 98.81 97 LEU B N 1
ATOM 3818 C CA . LEU B 1 97 ? -12.523 0.269 5 1 98.81 97 LEU B CA 1
ATOM 3819 C C . LEU B 1 97 ? -14.047 0.25 4.891 1 98.81 97 LEU B C 1
ATOM 3821 O O . LEU B 1 97 ? -14.711 -0.534 5.574 1 98.81 97 LEU B O 1
ATOM 3825 N N . GLY B 1 98 ? -14.609 1.144 4.066 1 98.62 98 GLY B N 1
ATOM 3826 C CA . GLY B 1 98 ? -16.047 1.297 4.016 1 98.62 98 GLY B CA 1
ATOM 3827 C C . GLY B 1 98 ? -16.609 2.049 5.207 1 98.62 98 GLY B C 1
ATOM 3828 O O . GLY B 1 98 ? -17.828 2.117 5.383 1 98.62 98 GLY B O 1
ATOM 3829 N N . ALA B 1 99 ? -15.727 2.559 6.055 1 98.94 99 ALA B N 1
ATOM 3830 C CA . ALA B 1 99 ? -16.141 3.393 7.184 1 98.94 99 ALA B CA 1
ATOM 3831 C C . ALA B 1 99 ? -16.453 4.816 6.723 1 98.94 99 ALA B C 1
ATOM 3833 O O . ALA B 1 99 ? -16.219 5.164 5.562 1 98.94 99 ALA B O 1
ATOM 3834 N N . VAL B 1 100 ? -17 5.637 7.637 1 98.88 100 VAL B N 1
ATOM 3835 C CA . VAL B 1 100 ? -17.547 6.93 7.242 1 98.88 100 VAL B CA 1
ATOM 3836 C C . VAL B 1 100 ? -16.812 8.047 7.988 1 98.88 100 VAL B C 1
ATOM 3838 O O . VAL B 1 100 ? -16.891 8.133 9.219 1 98.88 100 VAL B O 1
ATOM 3841 N N . PRO B 1 101 ? -16.094 8.906 7.285 1 98.88 101 PRO B N 1
ATOM 3842 C CA . PRO B 1 101 ? -15.461 10.062 7.934 1 98.88 101 PRO B CA 1
ATOM 3843 C C . PRO B 1 101 ? -16.469 11.148 8.312 1 98.88 101 PRO B C 1
ATOM 3845 O O . PRO B 1 101 ? -17.297 11.547 7.48 1 98.88 101 PRO B O 1
ATOM 3848 N N . ILE B 1 102 ? -16.438 11.578 9.492 1 98.88 102 ILE B N 1
ATOM 3849 C CA . ILE B 1 102 ? -17.297 12.648 9.992 1 98.88 102 ILE B CA 1
ATOM 3850 C C . ILE B 1 102 ? -16.438 13.883 10.297 1 98.88 102 ILE B C 1
ATOM 3852 O O . ILE B 1 102 ? -15.703 13.906 11.281 1 98.88 102 ILE B O 1
ATOM 3856 N N . LEU B 1 103 ? -16.609 14.945 9.531 1 98.75 103 LEU B N 1
ATOM 3857 C CA . LEU B 1 103 ? -15.82 16.156 9.656 1 98.75 103 LEU B CA 1
ATOM 3858 C C . LEU B 1 103 ? -16.359 17.047 10.773 1 98.75 103 LEU B C 1
ATOM 3860 O O . LEU B 1 103 ? -17.578 17.234 10.891 1 98.75 103 LEU B O 1
ATOM 3864 N N . VAL B 1 104 ? -15.484 17.562 11.57 1 98.62 104 VAL B N 1
ATOM 3865 C CA . VAL B 1 104 ? -15.906 18.547 12.555 1 98.62 104 VAL B CA 1
ATOM 3866 C C . VAL B 1 104 ? -14.898 19.703 12.609 1 98.62 104 VAL B C 1
ATOM 3868 O O . VAL B 1 104 ? -13.797 19.594 12.062 1 98.62 104 VAL B O 1
ATOM 3871 N N . ASP B 1 105 ? -15.211 20.75 13.297 1 98.81 105 ASP B N 1
ATOM 3872 C CA . ASP B 1 105 ? -14.445 22 13.328 1 98.81 105 ASP B CA 1
ATOM 3873 C C . ASP B 1 105 ? -13.133 21.812 14.094 1 98.81 105 ASP B C 1
ATOM 3875 O O . ASP B 1 105 ? -13.07 21.031 15.039 1 98.81 105 ASP B O 1
ATOM 3879 N N . VAL B 1 106 ? -12.18 22.578 13.664 1 98.88 106 VAL B N 1
ATOM 3880 C CA . VAL B 1 106 ? -10.938 22.734 14.422 1 98.88 106 VAL B CA 1
ATOM 3881 C C . VAL B 1 106 ? -11.016 24.016 15.258 1 98.88 106 VAL B C 1
ATOM 3883 O O . VAL B 1 106 ? -11.891 24.859 15.039 1 98.88 106 VAL B O 1
ATOM 3886 N N . ASP B 1 107 ? -10.164 24.141 16.281 1 98.75 107 ASP B N 1
ATOM 3887 C CA . ASP B 1 107 ? -10.039 25.359 17.094 1 98.75 107 ASP B CA 1
ATOM 3888 C C . ASP B 1 107 ? -8.695 26.031 16.859 1 98.75 107 ASP B C 1
ATOM 3890 O O . ASP B 1 107 ? -8.07 25.859 15.82 1 98.75 107 ASP B O 1
ATOM 3894 N N . ASP B 1 108 ? -8.234 26.875 17.734 1 98.62 108 ASP B N 1
ATOM 3895 C CA . ASP B 1 108 ? -7.035 27.672 17.547 1 98.62 108 ASP B CA 1
ATOM 3896 C C . ASP B 1 108 ? -5.77 26.828 17.656 1 98.62 108 ASP B C 1
ATOM 3898 O O . ASP B 1 108 ? -4.672 27.312 17.375 1 98.62 108 ASP B O 1
ATOM 3902 N N . THR B 1 109 ? -5.914 25.547 18.047 1 98.75 109 THR B N 1
ATOM 3903 C CA . THR B 1 109 ? -4.789 24.609 17.984 1 98.75 109 THR B CA 1
ATOM 3904 C C . THR B 1 109 ? -4.594 24.094 16.562 1 98.75 109 THR B C 1
ATOM 3906 O O . THR B 1 109 ? -3.592 23.438 16.266 1 98.75 109 THR B O 1
ATOM 3909 N N . LEU B 1 110 ? -5.547 24.375 15.688 1 98.75 110 LEU B N 1
ATOM 3910 C CA . LEU B 1 110 ? -5.625 23.891 14.312 1 98.75 110 LEU B CA 1
ATOM 3911 C C . LEU B 1 110 ? -5.836 22.375 14.273 1 98.75 110 LEU B C 1
ATOM 3913 O O . LEU B 1 110 ? -5.512 21.719 13.281 1 98.75 110 LEU B O 1
ATOM 3917 N N . THR B 1 111 ? -6.27 21.781 15.352 1 98.75 111 THR B N 1
ATOM 3918 C CA . THR B 1 111 ? -6.676 20.391 15.484 1 98.75 111 THR B CA 1
ATOM 3919 C C . THR B 1 111 ? -8.117 20.297 15.977 1 98.75 111 THR B C 1
ATOM 3921 O O . THR B 1 111 ? -8.781 21.312 16.172 1 98.75 111 THR B O 1
ATOM 3924 N N . LEU B 1 112 ? -8.57 19.125 16.25 1 98.81 112 LEU B N 1
ATOM 3925 C CA . LEU B 1 112 ? -9.961 18.859 16.609 1 98.81 112 LEU B CA 1
ATOM 3926 C C . LEU B 1 112 ? -10.406 19.734 17.766 1 98.81 112 LEU B C 1
ATOM 3928 O O . LEU B 1 112 ? -9.742 19.797 18.797 1 98.81 112 LEU B O 1
ATOM 3932 N N . ASP B 1 113 ? -11.516 20.406 17.547 1 98.81 113 ASP B N 1
ATOM 3933 C CA . ASP B 1 113 ? -12.203 21.078 18.656 1 98.81 113 ASP B CA 1
ATOM 3934 C C . ASP B 1 113 ? -12.977 20.062 19.5 1 98.81 113 ASP B C 1
ATOM 3936 O O . ASP B 1 113 ? -13.945 19.469 19.047 1 98.81 113 ASP B O 1
ATOM 3940 N N . PRO B 1 114 ? -12.609 19.953 20.766 1 98.88 114 PRO B N 1
ATOM 3941 C CA . PRO B 1 114 ? -13.281 18.953 21.609 1 98.88 114 PRO B CA 1
ATOM 3942 C C . PRO B 1 114 ? -14.797 19.172 21.672 1 98.88 114 PRO B C 1
ATOM 3944 O O . PRO B 1 114 ? -15.555 18.203 21.703 1 98.88 114 PRO B O 1
ATOM 3947 N N . GLU B 1 115 ? -15.25 20.406 21.703 1 98.69 115 GLU B N 1
ATOM 3948 C CA . GLU B 1 115 ? -16.688 20.656 21.766 1 98.69 115 GLU B CA 1
ATOM 3949 C C . GLU B 1 115 ? -17.375 20.203 20.484 1 98.69 115 GLU B C 1
ATOM 3951 O O . GLU B 1 115 ? -18.5 19.672 20.531 1 98.69 115 GLU B O 1
ATOM 3956 N N . ALA B 1 116 ? -16.781 20.453 19.375 1 98.81 116 ALA B N 1
ATOM 3957 C CA . ALA B 1 116 ? -17.328 19.984 18.109 1 98.81 116 ALA B CA 1
ATOM 3958 C C . ALA B 1 116 ? -17.406 18.469 18.062 1 98.81 116 ALA B C 1
ATOM 3960 O O . ALA B 1 116 ? -18.344 17.891 17.516 1 98.81 116 ALA B O 1
ATOM 3961 N N . VAL B 1 117 ? -16.406 17.781 18.594 1 98.94 117 VAL B N 1
ATOM 3962 C CA . VAL B 1 117 ? -16.359 16.328 18.656 1 98.94 117 VAL B CA 1
ATOM 3963 C C . VAL B 1 117 ? -17.562 15.812 19.469 1 98.94 117 VAL B C 1
ATOM 3965 O O . VAL B 1 117 ? -18.281 14.922 19.016 1 98.94 117 VAL B O 1
ATOM 3968 N N . LYS B 1 118 ? -17.766 16.406 20.609 1 98.75 118 LYS B N 1
ATOM 3969 C CA . LYS B 1 118 ? -18.859 15.984 21.469 1 98.75 118 LYS B CA 1
ATOM 3970 C C . LYS B 1 118 ? -20.203 16.047 20.734 1 98.75 118 LYS B C 1
ATOM 3972 O O . LYS B 1 118 ? -21.031 15.141 20.859 1 98.75 118 LYS B O 1
ATOM 3977 N N . LYS B 1 119 ? -20.391 17.047 20 1 98.31 119 LYS B N 1
ATOM 3978 C CA . LYS B 1 119 ? -21.656 17.297 19.328 1 98.31 119 LYS B CA 1
ATOM 3979 C C . LYS B 1 119 ? -21.859 16.344 18.156 1 98.31 119 LYS B C 1
ATOM 3981 O O . LYS B 1 119 ? -22.984 16.125 17.703 1 98.31 119 LYS B O 1
ATOM 3986 N N . ALA B 1 120 ? -20.781 15.688 17.672 1 98.56 120 ALA B N 1
ATOM 3987 C CA . ALA B 1 120 ? -20.844 14.891 16.453 1 98.56 120 ALA B CA 1
ATOM 3988 C C . ALA B 1 120 ? -21.016 13.406 16.766 1 98.56 120 ALA B C 1
ATOM 3990 O O . ALA B 1 120 ? -21.219 12.594 15.859 1 98.56 120 ALA B O 1
ATOM 3991 N N . ILE B 1 121 ? -20.984 13.039 18.016 1 98.81 121 ILE B N 1
ATOM 3992 C CA . ILE B 1 121 ? -21.047 11.633 18.406 1 98.81 121 ILE B CA 1
ATOM 3993 C C . ILE B 1 121 ? -22.438 11.078 18.141 1 98.81 121 ILE B C 1
ATOM 3995 O O . ILE B 1 121 ? -23.453 11.719 18.484 1 98.81 121 ILE B O 1
ATOM 3999 N N . THR B 1 122 ? -22.562 10.023 17.5 1 98.62 122 THR B N 1
ATOM 4000 C CA . THR B 1 122 ? -23.766 9.234 17.281 1 98.62 122 THR B CA 1
ATOM 4001 C C . THR B 1 122 ? -23.562 7.797 17.75 1 98.62 122 THR B C 1
ATOM 4003 O O . THR B 1 122 ? -22.453 7.422 18.156 1 98.62 122 THR B O 1
ATOM 4006 N N . PRO B 1 123 ? -24.578 6.977 17.703 1 98.44 123 PRO B N 1
ATOM 4007 C CA . PRO B 1 123 ? -24.406 5.57 18.078 1 98.44 123 PRO B CA 1
ATOM 4008 C C . PRO B 1 123 ? -23.469 4.816 17.141 1 98.44 123 PRO B C 1
ATOM 4010 O O . PRO B 1 123 ? -22.984 3.732 17.469 1 98.44 123 PRO B O 1
ATOM 4013 N N . LYS B 1 124 ? -23.141 5.367 15.945 1 98.62 124 LYS B N 1
ATOM 4014 C CA . LYS B 1 124 ? -22.281 4.715 14.961 1 98.62 124 LYS B CA 1
ATOM 4015 C C . LYS B 1 124 ? -20.828 5.164 15.117 1 98.62 124 LYS B C 1
ATOM 4017 O O . LYS B 1 124 ? -19.922 4.602 14.492 1 98.62 124 LYS B O 1
ATOM 4022 N N . THR B 1 125 ? -20.578 6.184 15.945 1 98.94 125 THR B N 1
ATOM 4023 C CA . THR B 1 125 ? -19.219 6.676 16.156 1 98.94 125 THR B CA 1
ATOM 4024 C C . THR B 1 125 ? -18.375 5.641 16.906 1 98.94 125 THR B C 1
ATOM 4026 O O . THR B 1 125 ? -18.812 5.125 17.938 1 98.94 125 THR B O 1
ATOM 4029 N N . LYS B 1 126 ? -17.188 5.355 16.359 1 98.94 126 LYS B N 1
ATOM 4030 C CA . LYS B 1 126 ? -16.312 4.375 17.016 1 98.94 126 LYS B CA 1
ATOM 4031 C C . LYS B 1 126 ? -14.961 4.984 17.344 1 98.94 126 LYS B C 1
ATOM 4033 O O . LYS B 1 126 ? -14.289 4.543 18.297 1 98.94 126 LYS B O 1
ATOM 4038 N N . VAL B 1 127 ? -14.531 6 16.594 1 99 127 VAL B N 1
ATOM 4039 C CA . VAL B 1 127 ? -13.172 6.508 16.734 1 99 127 VAL B CA 1
ATOM 4040 C C . VAL B 1 127 ? -13.18 8.031 16.656 1 99 127 VAL B C 1
ATOM 4042 O O . VAL B 1 127 ? -13.922 8.625 15.867 1 99 127 VAL B O 1
ATOM 4045 N N . VAL B 1 128 ? -12.453 8.664 17.516 1 99 128 VAL B N 1
ATOM 4046 C CA . VAL B 1 128 ? -12.016 10.047 17.375 1 99 128 VAL B CA 1
ATOM 4047 C C . VAL B 1 128 ? -10.562 10.078 16.891 1 99 128 VAL B C 1
ATOM 4049 O O . VAL B 1 128 ? -9.672 9.523 17.531 1 99 128 VAL B O 1
ATOM 4052 N N . MET B 1 129 ? -10.336 10.703 15.719 1 98.94 129 MET B N 1
ATOM 4053 C CA . MET B 1 129 ? -9.008 10.703 15.109 1 98.94 129 MET B CA 1
ATOM 4054 C C . MET B 1 129 ? -8.477 12.117 14.961 1 98.94 129 MET B C 1
ATOM 4056 O O . MET B 1 129 ? -8.594 12.727 13.891 1 98.94 129 MET B O 1
ATOM 4060 N N . PRO B 1 130 ? -7.906 12.641 16.031 1 98.94 130 PRO B N 1
ATOM 4061 C CA . PRO B 1 130 ? -7.176 13.891 15.828 1 98.94 130 PRO B CA 1
ATOM 4062 C C . PRO B 1 130 ? -6.012 13.742 14.859 1 98.94 130 PRO B C 1
ATOM 4064 O O . PRO B 1 130 ? -5.391 12.68 14.797 1 98.94 130 PRO B O 1
ATOM 4067 N N . VAL B 1 131 ? -5.816 14.703 14.078 1 98.94 131 VAL B N 1
ATOM 4068 C CA . VAL B 1 131 ? -4.645 14.812 13.219 1 98.94 131 VAL B CA 1
ATOM 4069 C C . VAL B 1 131 ? -3.736 15.93 13.719 1 98.94 131 VAL B C 1
ATOM 4071 O O . VAL B 1 131 ? -4.16 17.094 13.812 1 98.94 131 VAL B O 1
ATOM 4074 N N . HIS B 1 132 ? -2.514 15.539 14.07 1 98.81 132 HIS B N 1
ATOM 4075 C CA . HIS B 1 132 ? -1.555 16.5 14.617 1 98.81 132 HIS B CA 1
ATOM 4076 C C . HIS B 1 132 ? -0.837 17.25 13.508 1 98.81 132 HIS B C 1
ATOM 4078 O O . HIS B 1 132 ? 0.375 17.109 13.328 1 98.81 132 HIS B O 1
ATOM 4084 N N . MET B 1 133 ? -1.572 18.125 12.922 1 98.38 133 MET B N 1
ATOM 4085 C CA . MET B 1 133 ? -1.104 18.844 11.734 1 98.38 133 MET B CA 1
ATOM 4086 C C . MET B 1 133 ? 0.007 19.828 12.086 1 98.38 133 MET B C 1
ATOM 4088 O O . MET B 1 133 ? -0.009 20.422 13.164 1 98.38 133 MET B O 1
ATOM 4092 N N . CYS B 1 134 ? 0.925 19.938 11.234 1 97.94 134 CYS B N 1
ATOM 4093 C CA . CYS B 1 134 ? 1.953 20.984 11.227 1 97.94 134 CYS B CA 1
ATOM 4094 C C . CYS B 1 134 ? 2.756 20.953 12.523 1 97.94 134 CYS B C 1
ATOM 4096 O O . CYS B 1 134 ? 3.104 22.016 13.055 1 97.94 134 CYS B O 1
ATOM 4098 N N . GLY B 1 135 ? 2.936 19.844 13.094 1 97.75 135 GLY B N 1
ATOM 4099 C CA . GLY B 1 135 ? 3.959 19.656 14.109 1 97.75 135 GLY B CA 1
ATOM 4100 C C . GLY B 1 135 ? 3.469 19.953 15.516 1 97.75 135 GLY B C 1
ATOM 4101 O O . GLY B 1 135 ? 4.27 20.078 16.438 1 97.75 135 GLY B O 1
ATOM 4102 N N . SER B 1 136 ? 2.215 20.203 15.68 1 98.25 136 SER B N 1
ATOM 4103 C CA . SER B 1 136 ? 1.614 20.391 17 1 98.25 136 SER B CA 1
ATOM 4104 C C . SER B 1 136 ? 0.54 19.344 17.266 1 98.25 136 SER B C 1
ATOM 4106 O O . SER B 1 136 ? 0.623 18.219 16.781 1 98.25 136 SER B O 1
ATOM 4108 N N . MET B 1 137 ? -0.386 19.656 18.266 1 98.75 137 MET B N 1
ATOM 4109 C CA . MET B 1 137 ? -1.29 18.562 18.609 1 98.75 137 MET B CA 1
ATOM 4110 C C . MET B 1 137 ? -2.625 19.109 19.109 1 98.75 137 MET B C 1
ATOM 4112 O O . MET B 1 137 ? -2.746 20.297 19.406 1 98.75 137 MET B O 1
ATOM 4116 N N . ALA B 1 138 ? -3.496 18.188 19.219 1 98.81 138 ALA B N 1
ATOM 4117 C CA . ALA B 1 138 ? -4.805 18.453 19.797 1 98.81 138 ALA B CA 1
ATOM 4118 C C . ALA B 1 138 ? -4.723 18.484 21.328 1 98.81 138 ALA B C 1
ATOM 4120 O O . ALA B 1 138 ? -3.711 18.078 21.906 1 98.81 138 ALA B O 1
ATOM 4121 N N . ASN B 1 139 ? -5.805 19.078 21.953 1 98.81 139 ASN B N 1
ATOM 4122 C CA . ASN B 1 139 ? -5.996 18.906 23.375 1 98.81 139 ASN B CA 1
ATOM 4123 C C . ASN B 1 139 ? -6.34 17.453 23.719 1 98.81 139 ASN B C 1
ATOM 4125 O O . ASN B 1 139 ? -7.508 17.125 23.938 1 98.81 139 ASN B O 1
ATOM 4129 N N . LEU B 1 140 ? -5.293 16.656 23.859 1 98.88 140 LEU B N 1
ATOM 4130 C CA . LEU B 1 140 ? -5.461 15.211 23.938 1 98.88 140 LEU B CA 1
ATOM 4131 C C . LEU B 1 140 ? -6.156 14.82 25.25 1 98.88 140 LEU B C 1
ATOM 4133 O O . LEU B 1 140 ? -6.926 13.859 25.281 1 98.88 140 LEU B O 1
ATOM 4137 N N . SER B 1 141 ? -5.883 15.547 26.297 1 98.81 141 SER B N 1
ATOM 4138 C CA . SER B 1 141 ? -6.555 15.242 27.562 1 98.81 141 SER B CA 1
ATOM 4139 C C . SER B 1 141 ? -8.062 15.406 27.438 1 98.81 141 SER B C 1
ATOM 4141 O O . SER B 1 141 ? -8.828 14.57 27.922 1 98.81 141 SER B O 1
ATOM 4143 N N . ALA B 1 142 ? -8.5 16.453 26.797 1 98.81 142 ALA B N 1
ATOM 4144 C CA . ALA B 1 142 ? -9.93 16.703 26.594 1 98.81 142 ALA B CA 1
ATOM 4145 C C . ALA B 1 142 ? -10.539 15.633 25.688 1 98.81 142 ALA B C 1
ATOM 4147 O O . ALA B 1 142 ? -11.641 15.141 25.953 1 98.81 142 ALA B O 1
ATOM 4148 N N . LEU B 1 143 ? -9.867 15.289 24.641 1 98.94 143 LEU B N 1
ATOM 4149 C CA . LEU B 1 143 ? -10.375 14.297 23.703 1 98.94 143 LEU B CA 1
ATOM 4150 C C . LEU B 1 143 ? -10.438 12.922 24.359 1 98.94 143 LEU B C 1
ATOM 4152 O O . LEU B 1 143 ? -11.383 12.156 24.125 1 98.94 143 LEU B O 1
ATOM 4156 N N . LYS B 1 144 ? -9.398 12.594 25.125 1 98.81 144 LYS B N 1
ATOM 4157 C CA . LYS B 1 144 ? -9.383 11.312 25.828 1 98.81 144 LYS B CA 1
ATOM 4158 C C . LYS B 1 144 ? -10.562 11.203 26.781 1 98.81 144 LYS B C 1
ATOM 4160 O O . LYS B 1 144 ? -11.188 10.148 26.891 1 98.81 144 LYS B O 1
ATOM 4165 N N . ALA B 1 145 ? -10.836 12.281 27.484 1 98.81 145 ALA B N 1
ATOM 4166 C CA . ALA B 1 145 ? -11.969 12.297 28.406 1 98.81 145 ALA B CA 1
ATOM 4167 C C . ALA B 1 145 ? -13.281 12.016 27.672 1 98.81 145 ALA B C 1
ATOM 4169 O O . ALA B 1 145 ? -14.133 11.281 28.156 1 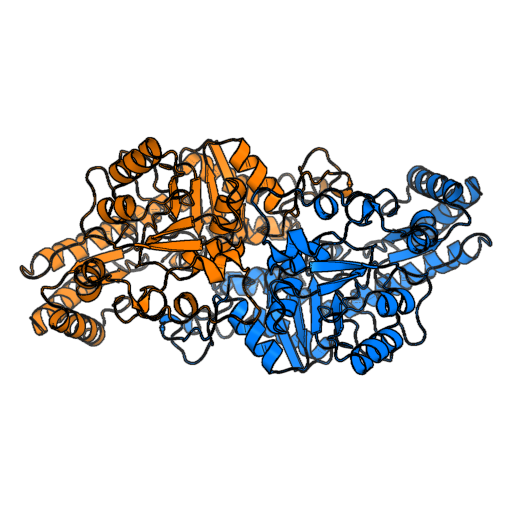98.81 145 ALA B O 1
ATOM 4170 N N . ILE B 1 146 ? -13.438 12.633 26.516 1 98.88 146 ILE B N 1
ATOM 4171 C CA . ILE B 1 146 ? -14.625 12.406 25.703 1 98.88 146 ILE B CA 1
ATOM 4172 C C . ILE B 1 146 ? -14.688 10.945 25.266 1 98.88 146 ILE B C 1
ATOM 4174 O O . ILE B 1 146 ? -15.742 10.305 25.375 1 98.88 146 ILE B O 1
ATOM 4178 N N . CYS B 1 147 ? -13.57 10.398 24.812 1 98.94 147 CYS B N 1
ATOM 4179 C CA . CYS B 1 147 ? -13.516 9.008 24.359 1 98.94 147 CYS B CA 1
ATOM 4180 C C . CYS B 1 147 ? -13.867 8.062 25.5 1 98.94 147 CYS B C 1
ATOM 4182 O O . CYS B 1 147 ? -14.641 7.121 25.312 1 98.94 147 CYS B O 1
ATOM 4184 N N . ASP B 1 148 ? -13.328 8.312 26.688 1 98.75 148 ASP B N 1
ATOM 4185 C CA . ASP B 1 148 ? -13.602 7.465 27.844 1 98.75 148 ASP B CA 1
ATOM 4186 C C . ASP B 1 148 ? -15.078 7.5 28.219 1 98.75 148 ASP B C 1
ATOM 4188 O O . ASP B 1 148 ? -15.68 6.457 28.5 1 98.75 148 ASP B O 1
ATOM 4192 N N . LYS B 1 149 ? -15.602 8.664 28.172 1 98.69 149 LYS B N 1
ATOM 4193 C CA . LYS B 1 149 ? -17 8.836 28.547 1 98.69 149 LYS B CA 1
ATOM 4194 C C . LYS B 1 149 ? -17.922 8.094 27.594 1 98.69 149 LYS B C 1
ATOM 4196 O O . LYS B 1 149 ? -18.938 7.543 28.016 1 98.69 149 LYS B O 1
ATOM 4201 N N . HIS B 1 150 ? -17.609 8.039 26.359 1 98.81 150 HIS B N 1
ATOM 4202 C CA . HIS B 1 150 ? -18.531 7.516 25.359 1 98.81 150 HIS B CA 1
ATOM 4203 C C . HIS B 1 150 ? -18.062 6.16 24.844 1 98.81 150 HIS B C 1
ATOM 4205 O O . HIS B 1 150 ? -18.641 5.609 23.906 1 98.81 150 HIS B O 1
ATOM 4211 N N . ASN B 1 151 ? -17 5.613 25.406 1 98.62 151 ASN B N 1
ATOM 4212 C CA . ASN B 1 151 ? -16.438 4.328 25.016 1 98.62 151 ASN B CA 1
ATOM 4213 C C . ASN B 1 151 ? -16.016 4.324 23.562 1 98.62 151 ASN B C 1
ATOM 4215 O O . ASN B 1 151 ? -16.422 3.451 22.781 1 98.62 151 ASN B O 1
ATOM 4219 N N . LEU B 1 152 ? -15.273 5.355 23.156 1 98.94 152 LEU B N 1
ATOM 4220 C CA . LEU B 1 152 ? -14.719 5.508 21.812 1 98.94 152 LEU B CA 1
ATOM 4221 C C . LEU B 1 152 ? -13.211 5.297 21.828 1 98.94 152 LEU B C 1
ATOM 4223 O O . LEU B 1 152 ? -12.562 5.457 22.875 1 98.94 152 LEU B O 1
ATOM 4227 N N . LEU B 1 153 ? -12.664 4.91 20.734 1 98.94 153 LEU B N 1
ATOM 4228 C CA . LEU B 1 153 ? -11.219 4.809 20.578 1 98.94 153 LEU B CA 1
ATOM 4229 C C . LEU B 1 153 ? -10.617 6.156 20.203 1 98.94 153 LEU B C 1
ATOM 4231 O O . LEU B 1 153 ? -11.242 6.949 19.484 1 98.94 153 LEU B O 1
ATOM 4235 N N . LEU B 1 154 ? -9.461 6.445 20.703 1 98.94 154 LEU B N 1
ATOM 4236 C CA . LEU B 1 154 ? -8.656 7.59 20.297 1 98.94 154 LEU B CA 1
ATOM 4237 C C . LEU B 1 154 ? -7.48 7.148 19.422 1 98.94 154 LEU B C 1
ATOM 4239 O O . LEU B 1 154 ? -6.562 6.48 19.906 1 98.94 154 LEU B O 1
ATOM 4243 N N . LEU B 1 155 ? -7.539 7.43 18.172 1 98.94 155 LEU B N 1
ATOM 4244 C CA . LEU B 1 155 ? -6.465 7.145 17.234 1 98.94 155 LEU B CA 1
ATOM 4245 C C . LEU B 1 155 ? -5.75 8.43 16.812 1 98.94 155 LEU B C 1
ATOM 4247 O O . LEU B 1 155 ? -6.344 9.305 16.188 1 98.94 155 LEU B O 1
ATOM 4251 N N . GLU B 1 156 ? -4.492 8.523 17.125 1 98.94 156 GLU B N 1
ATOM 4252 C CA . GLU B 1 156 ? -3.721 9.719 16.781 1 98.94 156 GLU B CA 1
ATOM 4253 C C . GLU B 1 156 ? -3.102 9.594 15.391 1 98.94 156 GLU B C 1
ATOM 4255 O O . GLU B 1 156 ? -2.242 8.742 15.156 1 98.94 156 GLU B O 1
ATOM 4260 N N . ASP B 1 157 ? -3.578 10.406 14.453 1 98.94 157 ASP B N 1
ATOM 4261 C CA . ASP B 1 157 ? -2.781 10.641 13.258 1 98.94 157 ASP B CA 1
ATOM 4262 C C . ASP B 1 157 ? -1.63 11.602 13.539 1 98.94 157 ASP B C 1
ATOM 4264 O O . ASP B 1 157 ? -1.81 12.82 13.508 1 98.94 157 ASP B O 1
ATOM 4268 N N . ALA B 1 158 ? -0.468 11.07 13.758 1 98.88 158 ALA B N 1
ATOM 4269 C CA . ALA B 1 158 ? 0.712 11.844 14.141 1 98.88 158 ALA B CA 1
ATOM 4270 C C . ALA B 1 158 ? 1.735 11.883 13.008 1 98.88 158 ALA B C 1
ATOM 4272 O O . ALA B 1 158 ? 2.936 12.023 13.25 1 98.88 158 ALA B O 1
ATOM 4273 N N . CYS B 1 159 ? 1.273 11.766 11.812 1 98.44 159 CYS B N 1
ATOM 4274 C CA . CYS B 1 159 ? 2.133 11.664 10.641 1 98.44 159 CYS B CA 1
ATOM 4275 C C . CYS B 1 159 ? 2.994 12.906 10.484 1 98.44 159 CYS B C 1
ATOM 4277 O O . CYS B 1 159 ? 4.047 12.867 9.844 1 98.44 159 CYS B O 1
ATOM 4279 N N . GLN B 1 160 ? 2.588 14.055 11.086 1 98.06 160 GLN B N 1
ATOM 4280 C CA . GLN B 1 160 ? 3.367 15.281 10.953 1 98.06 160 GLN B CA 1
ATOM 4281 C C . GLN B 1 160 ? 3.957 15.695 12.297 1 98.06 160 GLN B C 1
ATOM 4283 O O . GLN B 1 160 ? 4.492 16.797 12.43 1 98.06 160 GLN B O 1
ATOM 4288 N N . ALA B 1 161 ? 3.896 14.812 13.305 1 98.38 161 ALA B N 1
ATOM 4289 C CA . ALA B 1 161 ? 4.141 15.375 14.633 1 98.38 161 ALA B CA 1
ATOM 4290 C C . ALA B 1 161 ? 5.137 14.523 15.414 1 98.38 161 ALA B C 1
ATOM 4292 O O . ALA B 1 161 ? 5.352 14.75 16.609 1 98.38 161 ALA B O 1
ATOM 4293 N N . ILE B 1 162 ? 5.75 13.516 14.766 1 98.56 162 ILE B N 1
ATOM 4294 C CA . ILE B 1 162 ? 6.73 12.703 15.477 1 98.56 162 ILE B CA 1
ATOM 4295 C C . ILE B 1 162 ? 7.789 13.609 16.109 1 98.56 162 ILE B C 1
ATOM 4297 O O . ILE B 1 162 ? 8.242 14.57 15.477 1 98.56 162 ILE B O 1
ATOM 4301 N N . GLY B 1 163 ? 8.125 13.312 17.375 1 98.19 163 GLY B N 1
ATOM 4302 C CA . GLY B 1 163 ? 9.086 14.125 18.109 1 98.19 163 GLY B CA 1
ATOM 4303 C C . GLY B 1 163 ? 8.438 15.062 19.109 1 98.19 163 GLY B C 1
ATOM 4304 O O . GLY B 1 163 ? 9.102 15.562 20.016 1 98.19 163 GLY B O 1
ATOM 4305 N N . GLY B 1 164 ? 7.113 15.398 18.953 1 98.69 164 GLY B N 1
ATOM 4306 C CA . GLY B 1 164 ? 6.375 16.172 19.938 1 98.69 164 GLY B CA 1
ATOM 4307 C C . GLY B 1 164 ? 5.902 15.344 21.125 1 98.69 164 GLY B C 1
ATOM 4308 O O . GLY B 1 164 ? 5.988 14.117 21.094 1 98.69 164 GLY B O 1
ATOM 4309 N N . THR B 1 165 ? 5.434 16.031 22.141 1 98.75 165 THR B N 1
ATOM 4310 C CA . THR B 1 165 ? 4.938 15.336 23.328 1 98.75 165 THR B CA 1
ATOM 4311 C C . THR B 1 165 ? 3.68 16.016 23.859 1 98.75 165 THR B C 1
ATOM 4313 O O . THR B 1 165 ? 3.393 17.156 23.531 1 98.75 165 THR B O 1
ATOM 4316 N N . TYR B 1 166 ? 2.932 15.297 24.609 1 98.88 166 TYR B N 1
ATOM 4317 C CA . TYR B 1 166 ? 1.788 15.773 25.375 1 98.88 166 TYR B CA 1
ATOM 4318 C C . TYR B 1 166 ? 1.749 15.125 26.75 1 98.88 166 TYR B C 1
ATOM 4320 O O . TYR B 1 166 ? 1.681 13.898 26.875 1 98.88 166 TYR B O 1
ATOM 4328 N N . GLU B 1 167 ? 1.83 15.961 27.828 1 98.62 167 GLU B N 1
ATOM 4329 C CA . GLU B 1 167 ? 1.903 15.5 29.219 1 98.62 167 GLU B CA 1
ATOM 4330 C C . GLU B 1 167 ? 3.027 14.484 29.391 1 98.62 167 GLU B C 1
ATOM 4332 O O . GLU B 1 167 ? 2.834 13.445 30.031 1 98.62 167 GLU B O 1
ATOM 4337 N N . GLY B 1 168 ? 4.109 14.758 28.625 1 98.06 168 GLY B N 1
ATOM 4338 C CA . GLY B 1 168 ? 5.324 13.969 28.781 1 98.06 168 GLY B CA 1
ATOM 4339 C C . GLY B 1 168 ? 5.336 12.719 27.922 1 98.06 168 GLY B C 1
ATOM 4340 O O . GLY B 1 168 ? 6.348 12.016 27.859 1 98.06 168 GLY B O 1
ATOM 4341 N N . LYS B 1 169 ? 4.293 12.422 27.266 1 98.38 169 LYS B N 1
ATOM 4342 C CA . LYS B 1 169 ? 4.211 11.25 26.391 1 98.38 169 LYS B CA 1
ATOM 4343 C C . LYS B 1 169 ? 4.43 11.625 24.938 1 98.38 169 LYS B C 1
ATOM 4345 O O . LYS B 1 169 ? 3.943 12.664 24.469 1 98.38 169 LYS B O 1
ATOM 4350 N N . PRO B 1 170 ? 5.164 10.758 24.234 1 98.81 170 PRO B N 1
ATOM 4351 C CA . PRO B 1 170 ? 5.328 11.062 22.812 1 98.81 170 PRO B CA 1
ATOM 4352 C C . PRO B 1 170 ? 4 11.133 22.062 1 98.81 170 PRO B C 1
ATOM 4354 O O . PRO B 1 170 ? 3.102 10.32 22.312 1 98.81 170 PRO B O 1
ATOM 4357 N N . LEU B 1 171 ? 3.879 12.125 21.172 1 98.88 171 LEU B N 1
ATOM 4358 C CA . LEU B 1 171 ? 2.682 12.18 20.344 1 98.88 171 LEU B CA 1
ATOM 4359 C C . LEU B 1 171 ? 2.535 10.898 19.516 1 98.88 171 LEU B C 1
ATOM 4361 O O . LEU B 1 171 ? 3.516 10.391 18.969 1 98.88 171 LEU B O 1
ATOM 4365 N N . GLY B 1 172 ? 1.356 10.344 19.391 1 98.81 172 GLY B N 1
ATOM 4366 C CA . GLY B 1 172 ? 1.066 9.047 18.797 1 98.81 172 GLY B CA 1
ATOM 4367 C C . GLY B 1 172 ? 0.898 7.938 19.812 1 98.81 172 GLY B C 1
ATOM 4368 O O . GLY B 1 172 ? 0.359 6.875 19.5 1 98.81 172 GLY B O 1
ATOM 4369 N N . SER B 1 173 ? 1.377 8.203 21.016 1 98.81 173 SER B N 1
ATOM 4370 C CA . SER B 1 173 ? 1.376 7.145 22.016 1 98.81 173 SER B CA 1
ATOM 4371 C C . SER B 1 173 ? 0.355 7.422 23.109 1 98.81 173 SER B C 1
ATOM 4373 O O . SER B 1 173 ? 0.23 6.645 24.062 1 98.81 173 SER B O 1
ATOM 4375 N N . TYR B 1 174 ? -0.371 8.539 23 1 98.69 174 TYR B N 1
ATOM 4376 C CA . TYR B 1 174 ? -1.294 8.961 24.062 1 98.69 174 TYR B CA 1
ATOM 4377 C C . TYR B 1 174 ? -2.604 8.18 23.969 1 98.69 174 TYR B C 1
ATOM 4379 O O . TYR B 1 174 ? -3.16 7.773 24.984 1 98.69 174 TYR B O 1
ATOM 4387 N N . GLY B 1 175 ? -3.133 7.984 22.734 1 98.56 175 GLY B N 1
ATOM 4388 C CA . GLY B 1 175 ? -4.395 7.289 22.516 1 98.56 175 GLY B CA 1
ATOM 4389 C C . GLY B 1 175 ? -4.242 5.781 22.469 1 98.56 175 GLY B C 1
ATOM 4390 O O . GLY B 1 175 ? -3.273 5.23 22.984 1 98.56 175 GLY B O 1
ATOM 4391 N N . ASP B 1 176 ? -5.238 5.109 21.891 1 98.88 176 ASP B N 1
ATOM 4392 C CA . ASP B 1 176 ? -5.258 3.652 21.781 1 98.88 176 ASP B CA 1
ATOM 4393 C C . ASP B 1 176 ? -4.289 3.168 20.703 1 98.88 176 ASP B C 1
ATOM 4395 O O . ASP B 1 176 ? -3.697 2.094 20.844 1 98.88 176 ASP B O 1
ATOM 4399 N N . LEU B 1 177 ? -4.223 3.951 19.672 1 98.88 177 LEU B N 1
ATOM 4400 C CA . LEU B 1 177 ? -3.307 3.711 18.562 1 98.88 177 LEU B CA 1
ATOM 4401 C C . LEU B 1 177 ? -2.727 5.02 18.047 1 98.88 177 LEU B C 1
ATOM 4403 O O . LEU B 1 177 ? -3.336 6.082 18.203 1 98.88 177 LEU B O 1
ATOM 4407 N N . GLY B 1 178 ? -1.578 4.957 17.469 1 98.94 178 GLY B N 1
ATOM 4408 C CA . GLY B 1 178 ? -0.952 6.066 16.766 1 98.94 178 GLY B CA 1
ATOM 4409 C C . GLY B 1 178 ? -0.33 5.66 15.445 1 98.94 178 GLY B C 1
ATOM 4410 O O . GLY B 1 178 ? 0.042 4.5 15.258 1 98.94 178 GLY B O 1
ATOM 4411 N N . CYS B 1 179 ? -0.261 6.621 14.555 1 98.94 179 CYS B N 1
ATOM 4412 C CA . CYS B 1 179 ? 0.272 6.344 13.227 1 98.94 179 CYS B CA 1
ATOM 4413 C C . CYS B 1 179 ? 1.309 7.387 12.828 1 98.94 179 CYS B C 1
ATOM 4415 O O . CYS B 1 179 ? 1.182 8.562 13.18 1 98.94 179 CYS B O 1
ATOM 4417 N N . PHE B 1 180 ? 2.287 6.93 12.102 1 98.88 180 PHE B N 1
ATOM 4418 C CA . PHE B 1 180 ? 3.301 7.797 11.508 1 98.88 180 PHE B CA 1
ATOM 4419 C C . PHE B 1 180 ? 3.398 7.57 10 1 98.88 180 PHE B C 1
ATOM 4421 O O . PHE B 1 180 ? 3.066 6.488 9.508 1 98.88 180 PHE B O 1
ATOM 4428 N N . SER B 1 181 ? 3.777 8.609 9.32 1 98.69 181 SER B N 1
ATOM 4429 C CA . SER B 1 181 ? 4.215 8.523 7.93 1 98.69 181 SER B CA 1
ATOM 4430 C C . SER B 1 181 ? 5.715 8.758 7.805 1 98.69 181 SER B C 1
ATOM 4432 O O . SER B 1 181 ? 6.27 9.641 8.469 1 98.69 181 SER B O 1
ATOM 4434 N N . PHE B 1 182 ? 6.324 7.945 7.027 1 98.44 182 PHE B N 1
ATOM 4435 C CA . PHE B 1 182 ? 7.742 8.109 6.719 1 98.44 182 PHE B CA 1
ATOM 4436 C C . PHE B 1 182 ? 7.941 8.391 5.234 1 98.44 182 PHE B C 1
ATOM 4438 O O . PHE B 1 182 ? 8.914 7.926 4.637 1 98.44 182 PHE B O 1
ATOM 4445 N N . ASP B 1 183 ? 6.953 9.086 4.723 1 96.69 183 ASP B N 1
ATOM 4446 C CA . ASP B 1 183 ? 7.078 9.609 3.365 1 96.69 183 ASP B CA 1
ATOM 4447 C C . ASP B 1 183 ? 8.336 10.477 3.225 1 96.69 183 ASP B C 1
ATOM 4449 O O . ASP B 1 183 ? 8.898 10.922 4.223 1 96.69 183 ASP B O 1
ATOM 4453 N N . TYR B 1 184 ? 8.711 10.781 2.057 1 96.75 184 TYR B N 1
ATOM 4454 C CA . TYR B 1 184 ? 9.984 11.414 1.717 1 96.75 184 TYR B CA 1
ATOM 4455 C C . TYR B 1 184 ? 10.102 12.781 2.371 1 96.75 184 TYR B C 1
ATOM 4457 O O . TYR B 1 184 ? 11.203 13.211 2.729 1 96.75 184 TYR B O 1
ATOM 4465 N N . VAL B 1 185 ? 8.969 13.445 2.672 1 94.75 185 VAL B N 1
ATOM 4466 C CA . VAL B 1 185 ? 9.047 14.828 3.117 1 94.75 185 VAL B CA 1
ATOM 4467 C C . VAL B 1 185 ? 8.602 14.93 4.574 1 94.75 185 VAL B C 1
ATOM 4469 O O . VAL B 1 185 ? 8.172 15.992 5.027 1 94.75 185 VAL B O 1
ATOM 4472 N N . LYS B 1 186 ? 8.648 13.867 5.293 1 96.88 186 LYS B N 1
ATOM 4473 C CA . LYS B 1 186 ? 8.305 13.898 6.711 1 96.88 186 LYS B CA 1
ATOM 4474 C C . LYS B 1 186 ? 9.539 14.141 7.574 1 96.88 186 LYS B C 1
ATOM 4476 O O . LYS B 1 186 ? 10.656 14.234 7.059 1 96.88 186 LYS B O 1
ATOM 4481 N N . THR B 1 187 ? 9.312 14.344 8.883 1 96.5 187 THR B N 1
ATOM 4482 C CA . THR B 1 187 ? 10.383 14.68 9.828 1 96.5 187 THR B CA 1
ATOM 4483 C C . THR B 1 187 ? 11.531 13.68 9.719 1 96.5 187 THR B C 1
ATOM 4485 O O . THR B 1 187 ? 12.695 14.07 9.68 1 96.5 187 THR B O 1
ATOM 4488 N N . ILE B 1 188 ? 11.18 12.445 9.719 1 97.62 188 ILE B N 1
ATOM 4489 C CA . ILE B 1 188 ? 12.086 11.375 9.32 1 97.62 188 ILE B CA 1
ATOM 4490 C C . ILE B 1 188 ? 11.445 10.555 8.203 1 97.62 188 ILE B C 1
ATOM 4492 O O . ILE B 1 188 ? 10.219 10.5 8.078 1 97.62 188 ILE B O 1
ATOM 4496 N N . THR B 1 189 ? 12.32 9.906 7.359 1 98.12 189 THR B N 1
ATOM 4497 C CA . THR B 1 189 ? 11.758 9.297 6.16 1 98.12 189 THR B CA 1
ATOM 4498 C C . THR B 1 189 ? 12.32 7.891 5.949 1 98.12 189 THR B C 1
ATOM 4500 O O . THR B 1 189 ? 13.398 7.57 6.449 1 98.12 189 THR B O 1
ATOM 4503 N N . CYS B 1 190 ? 11.531 7.062 5.281 1 98.31 190 CYS B N 1
ATOM 4504 C CA . CYS B 1 190 ? 11.945 5.785 4.715 1 98.31 190 CYS B CA 1
ATOM 4505 C C . CYS B 1 190 ? 11.906 5.82 3.191 1 98.31 190 CYS B C 1
ATOM 4507 O O . CYS B 1 190 ? 12.062 4.789 2.535 1 98.31 190 CYS B O 1
ATOM 4509 N N . GLY B 1 191 ? 11.773 7 2.635 1 97.31 191 GLY B N 1
ATOM 4510 C CA . GLY B 1 191 ? 11.375 7.086 1.239 1 97.31 191 GLY B CA 1
ATOM 4511 C C . GLY B 1 191 ? 9.883 6.902 1.031 1 97.31 191 GLY B C 1
ATOM 4512 O O . GLY B 1 191 ? 9.203 7.812 0.554 1 97.31 191 GLY B O 1
ATOM 4513 N N . GLU B 1 192 ? 9.383 5.793 1.339 1 97.81 192 GLU B N 1
ATOM 4514 C CA . GLU B 1 192 ? 7.988 5.41 1.561 1 97.81 192 GLU B CA 1
ATOM 4515 C C . GLU B 1 192 ? 7.852 4.496 2.773 1 97.81 192 GLU B C 1
ATOM 4517 O O . GLU B 1 192 ? 8.695 3.621 2.996 1 97.81 192 GLU B O 1
ATOM 4522 N N . GLY B 1 193 ? 6.809 4.785 3.609 1 98.5 193 GLY B N 1
ATOM 4523 C CA . GLY B 1 193 ? 6.621 3.953 4.789 1 98.5 193 GLY B CA 1
ATOM 4524 C C . GLY B 1 193 ? 5.699 4.578 5.816 1 98.5 193 GLY B C 1
ATOM 4525 O O . GLY B 1 193 ? 5.348 5.754 5.711 1 98.5 193 GLY B O 1
ATOM 4526 N N . GLY B 1 194 ? 5.281 3.795 6.73 1 98.81 194 GLY B N 1
ATOM 4527 C CA . GLY B 1 194 ? 4.496 4.207 7.883 1 98.81 194 GLY B CA 1
ATOM 4528 C C . GLY B 1 194 ? 4.57 3.227 9.039 1 98.81 194 GLY B C 1
ATOM 4529 O O . GLY B 1 194 ? 5.207 2.176 8.93 1 98.81 194 GLY B O 1
ATOM 4530 N N . ALA B 1 195 ? 3.996 3.604 10.133 1 98.94 195 ALA B N 1
ATOM 4531 C CA . ALA B 1 195 ? 3.984 2.723 11.297 1 98.94 195 ALA B CA 1
ATOM 4532 C C . ALA B 1 195 ? 2.693 2.885 12.094 1 98.94 195 ALA B C 1
ATOM 4534 O O . ALA B 1 195 ? 2.16 3.99 12.211 1 98.94 195 ALA B O 1
ATOM 4535 N N . VAL B 1 196 ? 2.23 1.795 12.586 1 98.94 196 VAL B N 1
ATOM 4536 C CA . VAL B 1 196 ? 1.217 1.753 13.633 1 98.94 196 VAL B CA 1
ATOM 4537 C C . VAL B 1 196 ? 1.879 1.478 14.984 1 98.94 196 VAL B C 1
ATOM 4539 O O . VAL B 1 196 ? 2.664 0.536 15.117 1 98.94 196 VAL B O 1
ATOM 4542 N N . ILE B 1 197 ? 1.62 2.285 15.969 1 98.94 197 ILE B N 1
ATOM 4543 C CA . ILE B 1 197 ? 2.115 2.002 17.312 1 98.94 197 ILE B CA 1
ATOM 4544 C C . ILE B 1 197 ? 0.938 1.85 18.281 1 98.94 197 ILE B C 1
ATOM 4546 O O . ILE B 1 197 ? -0.112 2.469 18.078 1 98.94 197 ILE B O 1
ATOM 4550 N N . THR B 1 198 ? 1.083 1.009 19.297 1 98.94 198 THR B N 1
ATOM 4551 C CA . THR B 1 198 ? 0.024 0.742 20.266 1 98.94 198 THR B CA 1
ATOM 4552 C C . THR B 1 198 ? 0.58 0.027 21.484 1 98.94 198 THR B C 1
ATOM 4554 O O . THR B 1 198 ? 1.681 -0.525 21.453 1 98.94 198 THR B O 1
ATOM 4557 N N . ASN B 1 199 ? -0.138 0.13 22.578 1 98.81 199 ASN B N 1
ATOM 4558 C CA . ASN B 1 199 ? 0.163 -0.657 23.781 1 98.81 199 ASN B CA 1
ATOM 4559 C C . ASN B 1 199 ? -0.744 -1.879 23.891 1 98.81 199 ASN B C 1
ATOM 4561 O O . ASN B 1 199 ? -0.618 -2.67 24.828 1 98.81 199 ASN B O 1
ATOM 4565 N N . ASN B 1 200 ? -1.678 -2.041 22.984 1 98.88 200 ASN B N 1
ATOM 4566 C CA . ASN B 1 200 ? -2.586 -3.182 22.938 1 98.88 200 ASN B CA 1
ATOM 4567 C C . ASN B 1 200 ? -2.021 -4.309 22.078 1 98.88 200 ASN B C 1
ATOM 4569 O O . ASN B 1 200 ? -1.95 -4.188 20.844 1 98.88 200 ASN B O 1
ATOM 4573 N N . GLU B 1 201 ? -1.705 -5.395 22.688 1 98.81 201 GLU B N 1
ATOM 4574 C CA . GLU B 1 201 ? -1.069 -6.516 22 1 98.81 201 GLU B CA 1
ATOM 4575 C C . GLU B 1 201 ? -1.971 -7.07 20.906 1 98.81 201 GLU B C 1
ATOM 4577 O O . GLU B 1 201 ? -1.49 -7.477 19.844 1 98.81 201 GLU B O 1
ATOM 4582 N N . GLN B 1 202 ? -3.217 -7.133 21.172 1 98.88 202 GLN B N 1
ATOM 4583 C CA . GLN B 1 202 ? -4.133 -7.676 20.172 1 98.88 202 GLN B CA 1
ATOM 4584 C C . GLN B 1 202 ? -4.184 -6.789 18.922 1 98.88 202 GLN B C 1
ATOM 4586 O O . GLN B 1 202 ? -4.23 -7.293 17.797 1 98.88 202 GLN B O 1
ATOM 4591 N N . TYR B 1 203 ? -4.25 -5.438 19.125 1 98.94 203 TYR B N 1
ATOM 4592 C CA . TYR B 1 203 ? -4.215 -4.539 17.969 1 98.94 203 TYR B CA 1
ATOM 4593 C C . TYR B 1 203 ? -2.932 -4.73 17.172 1 98.94 203 TYR B C 1
ATOM 4595 O O . TYR B 1 203 ? -2.953 -4.695 15.938 1 98.94 203 TYR B O 1
ATOM 4603 N N . TYR B 1 204 ? -1.82 -4.973 17.906 1 98.88 204 TYR B N 1
ATOM 4604 C CA . TYR B 1 204 ? -0.545 -5.223 17.234 1 98.88 204 TYR B CA 1
ATOM 4605 C C . TYR B 1 204 ? -0.604 -6.5 16.406 1 98.88 204 TYR B C 1
ATOM 4607 O O . TYR B 1 204 ? -0.204 -6.504 15.242 1 98.88 204 TYR B O 1
ATOM 4615 N N . LYS B 1 205 ? -1.102 -7.562 16.938 1 98.81 205 LYS B N 1
ATOM 4616 C CA . LYS B 1 205 ? -1.208 -8.836 16.234 1 98.81 205 LYS B CA 1
ATOM 4617 C C . LYS B 1 205 ? -2.105 -8.703 15 1 98.81 205 LYS B C 1
ATOM 4619 O O . LYS B 1 205 ? -1.784 -9.219 13.93 1 98.81 205 LYS B O 1
ATOM 4624 N N . ASN B 1 206 ? -3.219 -7.996 15.211 1 98.94 206 ASN B N 1
ATOM 4625 C CA . ASN B 1 206 ? -4.109 -7.742 14.078 1 98.94 206 ASN B CA 1
ATOM 4626 C C . ASN B 1 206 ? -3.393 -6.996 12.953 1 98.94 206 ASN B C 1
ATOM 4628 O O . ASN B 1 206 ? -3.545 -7.344 11.781 1 98.94 206 ASN B O 1
ATOM 4632 N N . ALA B 1 207 ? -2.631 -5.973 13.328 1 98.94 207 ALA B N 1
ATOM 4633 C CA . ALA B 1 207 ? -1.904 -5.184 12.336 1 98.94 207 ALA B CA 1
ATOM 4634 C C . ALA B 1 207 ? -0.871 -6.039 11.609 1 98.94 207 ALA B C 1
ATOM 4636 O O . ALA B 1 207 ? -0.73 -5.945 10.391 1 98.94 207 ALA B O 1
ATOM 4637 N N . ASP B 1 208 ? -0.212 -6.832 12.375 1 98.75 208 ASP B N 1
ATOM 4638 C CA . ASP B 1 208 ? 0.808 -7.738 11.852 1 98.75 208 ASP B CA 1
ATOM 4639 C C . ASP B 1 208 ? 0.216 -8.688 10.812 1 98.75 208 ASP B C 1
ATOM 4641 O O . ASP B 1 208 ? 0.763 -8.844 9.719 1 98.75 208 ASP B O 1
ATOM 4645 N N . HIS B 1 209 ? -0.919 -9.297 11.156 1 98.81 209 HIS B N 1
ATOM 4646 C CA . HIS B 1 209 ? -1.573 -10.25 10.266 1 98.81 209 HIS B CA 1
ATOM 4647 C C . HIS B 1 209 ? -2.191 -9.539 9.062 1 98.81 209 HIS B C 1
ATOM 4649 O O . HIS B 1 209 ? -1.938 -9.922 7.918 1 98.81 209 HIS B O 1
ATOM 4655 N N . TYR B 1 210 ? -2.875 -8.438 9.297 1 98.88 210 TYR B N 1
ATOM 4656 C CA . TYR B 1 210 ? -3.662 -7.73 8.297 1 98.88 210 TYR B CA 1
ATOM 4657 C C . TYR B 1 210 ? -2.768 -7.164 7.195 1 98.88 210 TYR B C 1
ATOM 4659 O O . TYR B 1 210 ? -3.156 -7.129 6.027 1 98.88 210 TYR B O 1
ATOM 4667 N N . SER B 1 211 ? -1.563 -6.766 7.582 1 98.81 211 SER B N 1
ATOM 4668 C CA . SER B 1 211 ? -0.676 -6.078 6.652 1 98.81 211 SER B CA 1
ATOM 4669 C C . SER B 1 211 ? 0.072 -7.07 5.766 1 98.81 211 SER B C 1
ATOM 4671 O O . SER B 1 211 ? 0.816 -6.672 4.867 1 98.81 211 SER B O 1
ATOM 4673 N N . ASP B 1 212 ? -0.163 -8.352 6.016 1 98.62 212 ASP B N 1
ATOM 4674 C CA . ASP B 1 212 ? 0.502 -9.398 5.246 1 98.62 212 ASP B CA 1
ATOM 4675 C C . ASP B 1 212 ? -0.464 -10.531 4.914 1 98.62 212 ASP B C 1
ATOM 4677 O O . ASP B 1 212 ? -0.206 -11.695 5.246 1 98.62 212 ASP B O 1
ATOM 4681 N N . HIS B 1 213 ? -1.561 -10.234 4.293 1 98.44 213 HIS B N 1
ATOM 4682 C CA . HIS B 1 213 ? -2.559 -11.133 3.727 1 98.44 213 HIS B CA 1
ATOM 4683 C C . HIS B 1 213 ? -3.25 -11.945 4.816 1 98.44 213 HIS B C 1
ATOM 4685 O O . HIS B 1 213 ? -3.912 -12.945 4.527 1 98.44 213 HIS B O 1
ATOM 46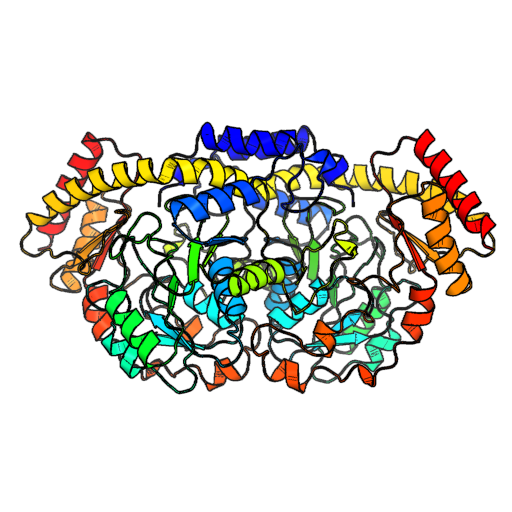91 N N . GLY B 1 214 ? -3.023 -11.656 6.039 1 98.44 214 GLY B N 1
ATOM 4692 C CA . GLY B 1 214 ? -3.65 -12.367 7.141 1 98.44 214 GLY B CA 1
ATOM 4693 C C . GLY B 1 214 ? -2.764 -13.445 7.738 1 98.44 214 GLY B C 1
ATOM 4694 O O . GLY B 1 214 ? -3.199 -14.211 8.602 1 98.44 214 GLY B O 1
ATOM 4695 N N . HIS B 1 215 ? -1.452 -13.531 7.336 1 98.12 215 HIS B N 1
ATOM 4696 C CA . HIS B 1 215 ? -0.515 -14.492 7.906 1 98.12 215 HIS B CA 1
ATOM 4697 C C . HIS B 1 215 ? -0.474 -14.383 9.43 1 98.12 215 HIS B C 1
ATOM 4699 O O . HIS B 1 215 ? -0.338 -13.281 9.969 1 98.12 215 HIS B O 1
ATOM 4705 N N . ASP B 1 216 ? -0.509 -15.516 10.109 1 97.25 216 ASP B N 1
ATOM 4706 C CA . ASP B 1 216 ? -0.409 -15.461 11.562 1 97.25 216 ASP B CA 1
ATOM 4707 C C . ASP B 1 216 ? 1.05 -15.484 12.016 1 97.25 216 ASP B C 1
ATOM 4709 O O . ASP B 1 216 ? 1.346 -15.25 13.188 1 97.25 216 ASP B O 1
ATOM 4713 N N . HIS B 1 217 ? 1.984 -15.75 11.102 1 96.25 217 HIS B N 1
ATOM 4714 C CA . HIS B 1 217 ? 3.432 -15.711 11.281 1 96.25 217 HIS B CA 1
ATOM 4715 C C . HIS B 1 217 ? 3.881 -16.688 12.352 1 96.25 217 HIS B C 1
ATOM 4717 O O . HIS B 1 217 ? 4.84 -16.422 13.086 1 96.25 217 HIS B O 1
ATOM 4723 N N . ILE B 1 218 ? 3.146 -17.797 12.469 1 95.06 218 ILE B N 1
ATOM 4724 C CA . ILE B 1 218 ? 3.508 -18.844 13.414 1 95.06 218 ILE B CA 1
ATOM 4725 C C . ILE B 1 218 ? 4.254 -19.953 12.688 1 95.06 218 ILE B C 1
ATOM 4727 O O . ILE B 1 218 ? 3.816 -20.422 11.633 1 95.06 218 ILE B O 1
ATOM 4731 N N . GLY B 1 219 ? 5.418 -20.344 13.227 1 90.12 219 GLY B N 1
ATOM 4732 C CA . GLY B 1 219 ? 6.219 -21.391 12.641 1 90.12 219 GLY B CA 1
ATOM 4733 C C . GLY B 1 219 ? 7.316 -20.875 11.727 1 90.12 219 GLY B C 1
ATOM 4734 O O . GLY B 1 219 ? 7.656 -19.703 11.766 1 90.12 219 GLY B O 1
ATOM 4735 N N . LYS B 1 220 ? 7.914 -21.781 10.953 1 85.19 220 LYS B N 1
ATOM 4736 C CA . LYS B 1 220 ? 9.07 -21.422 10.141 1 85.19 220 LYS B CA 1
ATOM 4737 C C . LYS B 1 220 ? 8.75 -21.578 8.648 1 85.19 220 LYS B C 1
ATOM 4739 O O . LYS B 1 220 ? 9.562 -21.203 7.801 1 85.19 220 LYS B O 1
ATOM 4744 N N . ASP B 1 221 ? 7.555 -22.078 8.336 1 87.44 221 ASP B N 1
ATOM 4745 C CA . ASP B 1 221 ? 7.113 -22.266 6.953 1 87.44 221 ASP B CA 1
ATOM 4746 C C . ASP B 1 221 ? 5.957 -21.328 6.609 1 87.44 221 ASP B C 1
ATOM 4748 O O . ASP B 1 221 ? 4.809 -21.594 6.965 1 87.44 221 ASP B O 1
ATOM 4752 N N . ARG B 1 222 ? 6.297 -20.312 5.902 1 88.94 222 ARG B N 1
ATOM 4753 C CA . ARG B 1 222 ? 5.312 -19.281 5.566 1 88.94 222 ARG B CA 1
ATOM 4754 C C . ARG B 1 222 ? 4.137 -19.891 4.801 1 88.94 222 ARG B C 1
ATOM 4756 O O . ARG B 1 222 ? 2.994 -19.453 4.969 1 88.94 222 ARG B O 1
ATOM 4763 N N . GLY B 1 223 ? 4.418 -20.844 3.949 1 87.19 223 GLY B N 1
ATOM 4764 C CA . GLY B 1 223 ? 3.381 -21.5 3.17 1 87.19 223 GLY B CA 1
ATOM 4765 C C . GLY B 1 223 ? 2.428 -22.328 4.02 1 87.19 223 GLY B C 1
ATOM 4766 O O . GLY B 1 223 ? 1.322 -22.656 3.582 1 87.19 223 GLY B O 1
ATOM 4767 N N . ALA B 1 224 ? 2.854 -22.641 5.246 1 90.31 224 ALA B N 1
ATOM 4768 C CA . ALA B 1 224 ? 2.047 -23.469 6.137 1 90.31 224 ALA B CA 1
ATOM 4769 C C . ALA B 1 224 ? 1.353 -22.609 7.199 1 90.31 224 ALA B C 1
ATOM 4771 O O . ALA B 1 224 ? 0.563 -23.125 7.996 1 90.31 224 ALA B O 1
ATOM 4772 N N . GLU B 1 225 ? 1.619 -21.312 7.172 1 95.44 225 GLU B N 1
ATOM 4773 C CA . GLU B 1 225 ? 0.959 -20.422 8.125 1 95.44 225 GLU B CA 1
ATOM 4774 C C . GLU B 1 225 ? -0.55 -20.391 7.902 1 95.44 225 GLU B C 1
ATOM 4776 O O . GLU B 1 225 ? -1.027 -20.688 6.801 1 95.44 225 GLU B O 1
ATOM 4781 N N . ASP B 1 226 ? -1.219 -20.062 8.945 1 95.88 226 ASP B N 1
ATOM 4782 C CA . ASP B 1 226 ? -2.658 -19.844 8.828 1 95.88 226 ASP B CA 1
ATOM 4783 C C . ASP B 1 226 ? -2.969 -18.391 8.492 1 95.88 226 ASP B C 1
ATOM 4785 O O . ASP B 1 226 ? -2.07 -17.547 8.461 1 95.88 226 ASP B O 1
ATOM 4789 N N . HIS B 1 227 ? -4.152 -18.156 8.164 1 97 227 HIS B N 1
ATOM 4790 C CA . HIS B 1 227 ? -4.715 -16.828 7.895 1 97 227 HIS B CA 1
ATOM 4791 C C . HIS B 1 227 ? -6.059 -16.656 8.586 1 97 227 HIS B C 1
ATOM 4793 O O . HIS B 1 227 ? -7.109 -16.766 7.953 1 97 227 HIS B O 1
ATOM 4799 N N . PRO B 1 228 ? -6.078 -16.312 9.844 1 97.25 228 PRO B N 1
ATOM 4800 C CA . PRO B 1 228 ? -7.266 -16.328 10.703 1 97.25 228 PRO B CA 1
ATOM 4801 C C . PRO B 1 228 ? -8.359 -15.383 10.219 1 97.25 228 PRO B C 1
ATOM 4803 O O . PRO B 1 228 ? -9.531 -15.555 10.562 1 97.25 228 PRO B O 1
ATOM 4806 N N . PHE B 1 229 ? -8.023 -14.359 9.477 1 98.5 229 PHE B N 1
ATOM 4807 C CA . PHE B 1 229 ? -8.969 -13.398 8.922 1 98.5 229 PHE B CA 1
ATOM 4808 C C . PHE B 1 229 ? -8.43 -12.781 7.641 1 98.5 229 PHE B C 1
ATOM 4810 O O . PHE B 1 229 ? -7.242 -12.922 7.328 1 98.5 229 PHE B O 1
ATOM 4817 N N . LEU B 1 230 ? -9.305 -12.125 6.934 1 98.5 230 LEU B N 1
ATOM 4818 C CA . LEU B 1 230 ? -8.938 -11.43 5.703 1 98.5 230 LEU B CA 1
ATOM 4819 C C . LEU B 1 230 ? -7.891 -10.352 5.977 1 98.5 230 LEU B C 1
ATOM 4821 O O . LEU B 1 230 ? -7.973 -9.648 6.984 1 98.5 230 LEU B O 1
ATOM 4825 N N . GLY B 1 231 ? -6.867 -10.305 5.176 1 98.44 231 GLY B N 1
ATOM 4826 C CA . GLY B 1 231 ? -5.84 -9.273 5.164 1 98.44 231 GLY B CA 1
ATOM 4827 C C . GLY B 1 231 ? -5.484 -8.797 3.768 1 98.44 231 GLY B C 1
ATOM 4828 O O . GLY B 1 231 ? -6.121 -9.195 2.791 1 98.44 231 GLY B O 1
ATOM 4829 N N . TYR B 1 232 ? -4.535 -7.973 3.725 1 98.5 232 TYR B N 1
ATOM 4830 C CA . TYR B 1 232 ? -4.074 -7.371 2.479 1 98.5 232 TYR B CA 1
ATOM 4831 C C . TYR B 1 232 ? -2.557 -7.254 2.461 1 98.5 232 TYR B C 1
ATOM 4833 O O . TYR B 1 232 ? -1.862 -7.973 3.182 1 98.5 232 TYR B O 1
ATOM 4841 N N . ASN B 1 233 ? -2.047 -6.52 1.471 1 98.69 233 ASN B N 1
ATOM 4842 C CA . ASN B 1 233 ? -0.605 -6.305 1.408 1 98.69 233 ASN B CA 1
ATOM 4843 C C . ASN B 1 233 ? -0.246 -4.84 1.652 1 98.69 233 ASN B C 1
ATOM 4845 O O . ASN B 1 233 ? -0.471 -3.99 0.791 1 98.69 233 ASN B O 1
ATOM 4849 N N . TYR B 1 234 ? 0.346 -4.625 2.834 1 98.75 234 TYR B N 1
ATOM 4850 C CA . TYR B 1 234 ? 0.856 -3.307 3.203 1 98.75 234 TYR B CA 1
ATOM 4851 C C . TYR B 1 234 ? 2.309 -3.393 3.654 1 98.75 234 TYR B C 1
ATOM 4853 O O . TYR B 1 234 ? 2.752 -2.607 4.496 1 98.75 234 TYR B O 1
ATOM 4861 N N . ARG B 1 235 ? 3.057 -4.305 3.145 1 98.44 235 ARG B N 1
ATOM 4862 C CA . ARG B 1 235 ? 4.406 -4.59 3.617 1 98.44 235 ARG B CA 1
ATOM 4863 C C . ARG B 1 235 ? 5.367 -3.469 3.236 1 98.44 235 ARG B C 1
ATOM 4865 O O . ARG B 1 235 ? 5.293 -2.928 2.131 1 98.44 235 ARG B O 1
ATOM 4872 N N . ILE B 1 236 ? 6.203 -3.188 4.148 1 98.44 236 ILE B N 1
ATOM 4873 C CA . ILE B 1 236 ? 7.391 -2.391 3.861 1 98.44 236 ILE B CA 1
ATOM 4874 C C . ILE B 1 236 ? 8.562 -3.309 3.525 1 98.44 236 ILE B C 1
ATOM 4876 O O . ILE B 1 236 ? 8.609 -4.457 3.977 1 98.44 236 ILE B O 1
ATOM 4880 N N . SER B 1 237 ? 9.508 -2.889 2.707 1 98.31 237 SER B N 1
ATOM 4881 C CA . SER B 1 237 ? 10.68 -3.689 2.363 1 98.31 237 SER B CA 1
ATOM 4882 C C . SER B 1 237 ? 11.844 -3.391 3.299 1 98.31 237 SER B C 1
ATOM 4884 O O . SER B 1 237 ? 11.836 -2.381 4.008 1 98.31 237 SER B O 1
ATOM 4886 N N . GLU B 1 238 ? 12.883 -4.23 3.225 1 98.62 238 GLU B N 1
ATOM 4887 C CA . GLU B 1 238 ? 14.102 -4.02 3.992 1 98.62 238 GLU B CA 1
ATOM 4888 C C . GLU B 1 238 ? 14.859 -2.783 3.508 1 98.62 238 GLU B C 1
ATOM 4890 O O . GLU B 1 238 ? 15.539 -2.123 4.289 1 98.62 238 GLU B O 1
ATOM 4895 N N . LEU B 1 239 ? 14.703 -2.385 2.256 1 98.69 239 LEU B N 1
ATOM 4896 C CA . LEU B 1 239 ? 15.352 -1.184 1.735 1 98.69 239 LEU B CA 1
ATOM 4897 C C . LEU B 1 239 ? 14.805 0.066 2.414 1 98.69 239 LEU B C 1
ATOM 4899 O O . LEU B 1 239 ? 15.57 0.906 2.891 1 98.69 239 LEU B O 1
ATOM 4903 N N . HIS B 1 240 ? 13.5 0.167 2.465 1 98.75 240 HIS B N 1
ATOM 4904 C CA . HIS B 1 240 ? 12.859 1.314 3.094 1 98.75 240 HIS B CA 1
ATOM 4905 C C . HIS B 1 240 ? 13.117 1.337 4.598 1 98.75 240 HIS B C 1
ATOM 4907 O O . HIS B 1 240 ? 13.406 2.393 5.164 1 98.75 240 HIS B O 1
ATOM 4913 N N . ALA B 1 241 ? 13 0.152 5.191 1 98.94 241 ALA B N 1
ATOM 4914 C CA . ALA B 1 241 ? 13.242 0.063 6.629 1 98.94 241 ALA B CA 1
ATOM 4915 C C . ALA B 1 241 ? 14.664 0.491 6.977 1 98.94 241 ALA B C 1
ATOM 4917 O O . ALA B 1 241 ? 14.898 1.126 8.008 1 98.94 241 ALA B O 1
ATOM 4918 N N . ALA B 1 242 ? 15.633 0.152 6.133 1 98.88 242 ALA B N 1
ATOM 4919 C CA . ALA B 1 242 ? 17.031 0.511 6.355 1 98.88 242 ALA B CA 1
ATOM 4920 C C . ALA B 1 242 ? 17.203 2.025 6.43 1 98.88 242 ALA B C 1
ATOM 4922 O O . ALA B 1 242 ? 17.922 2.531 7.293 1 98.88 242 ALA B O 1
ATOM 4923 N N . VAL B 1 243 ? 16.547 2.742 5.547 1 98.75 243 VAL B N 1
ATOM 4924 C CA . VAL B 1 243 ? 16.578 4.199 5.594 1 98.75 243 VAL B CA 1
ATOM 4925 C C . VAL B 1 243 ? 16.031 4.688 6.938 1 98.75 243 VAL B C 1
ATOM 4927 O O . VAL B 1 243 ? 16.641 5.555 7.578 1 98.75 243 VAL B O 1
ATOM 4930 N N . GLY B 1 244 ? 14.93 4.078 7.352 1 98.75 244 GLY B N 1
ATOM 4931 C CA . GLY B 1 244 ? 14.289 4.465 8.602 1 98.75 244 GLY B CA 1
ATOM 4932 C C . GLY B 1 244 ? 15.148 4.203 9.82 1 98.75 244 GLY B C 1
ATOM 4933 O O . GLY B 1 244 ? 15.117 4.973 10.781 1 98.75 244 GLY B O 1
ATOM 4934 N N . VAL B 1 245 ? 15.906 3.117 9.766 1 98.75 245 VAL B N 1
ATOM 4935 C CA . VAL B 1 245 ? 16.781 2.768 10.875 1 98.75 245 VAL B CA 1
ATOM 4936 C C . VAL B 1 245 ? 17.797 3.887 11.109 1 98.75 245 VAL B C 1
ATOM 4938 O O . VAL B 1 245 ? 18.047 4.277 12.258 1 98.75 245 VAL B O 1
ATOM 4941 N N . ALA B 1 246 ? 18.328 4.418 10.086 1 98.44 246 ALA B N 1
ATOM 4942 C CA . ALA B 1 246 ? 19.281 5.516 10.219 1 98.44 246 ALA B CA 1
ATOM 4943 C C . ALA B 1 246 ? 18.594 6.793 10.68 1 98.44 246 ALA B C 1
ATOM 4945 O O . ALA B 1 246 ? 19.094 7.5 11.555 1 98.44 246 ALA B O 1
ATOM 4946 N N . GLN B 1 247 ? 17.469 7.059 10.164 1 98.25 247 GLN B N 1
ATOM 4947 C CA . GLN B 1 247 ? 16.781 8.328 10.375 1 98.25 247 GLN B CA 1
ATOM 4948 C C . GLN B 1 247 ? 16.219 8.422 11.789 1 98.25 247 GLN B C 1
ATOM 4950 O O . GLN B 1 247 ? 16.25 9.484 12.406 1 98.25 247 GLN B O 1
ATOM 4955 N N . VAL B 1 248 ? 15.68 7.312 12.273 1 98.31 248 VAL B N 1
ATOM 4956 C CA . VAL B 1 248 ? 15.055 7.359 13.586 1 98.31 248 VAL B CA 1
ATOM 4957 C C . VAL B 1 248 ? 16.094 7.691 14.648 1 98.31 248 VAL B C 1
ATOM 4959 O O . VAL B 1 248 ? 15.797 8.359 15.633 1 98.31 248 VAL B O 1
ATOM 4962 N N . GLN B 1 249 ? 17.344 7.34 14.453 1 97.06 249 GLN B N 1
ATOM 4963 C CA . GLN B 1 249 ? 18.422 7.613 15.383 1 97.06 249 GLN B CA 1
ATOM 4964 C C . GLN B 1 249 ? 18.797 9.094 15.375 1 97.06 249 GLN B C 1
ATOM 4966 O O . GLN B 1 249 ? 19.469 9.578 16.297 1 97.06 249 GLN B O 1
ATOM 4971 N N . ARG B 1 250 ? 18.328 9.797 14.414 1 96.75 250 ARG B N 1
ATOM 4972 C CA . ARG B 1 250 ? 18.703 11.203 14.234 1 96.75 250 ARG B CA 1
ATOM 4973 C C . ARG B 1 250 ? 17.531 12.125 14.57 1 96.75 250 ARG B C 1
ATOM 4975 O O . ARG B 1 250 ? 17.641 13.344 14.453 1 96.75 250 ARG B O 1
ATOM 4982 N N . LEU B 1 251 ? 16.469 11.578 14.969 1 97.5 251 LEU B N 1
ATOM 4983 C CA . LEU B 1 251 ? 15.242 12.336 15.211 1 97.5 251 LEU B CA 1
ATOM 4984 C C . LEU B 1 251 ? 15.5 13.477 16.203 1 97.5 251 LEU B C 1
ATOM 4986 O O . LEU B 1 251 ? 15.102 14.617 15.953 1 97.5 251 LEU B O 1
ATOM 4990 N N . ASP B 1 252 ? 16.188 13.195 17.281 1 97.12 252 ASP B N 1
ATOM 4991 C CA . ASP B 1 252 ? 16.422 14.211 18.312 1 97.12 252 ASP B CA 1
ATOM 4992 C C . ASP B 1 252 ? 17.312 15.328 17.781 1 97.12 252 ASP B C 1
ATOM 4994 O O . ASP B 1 252 ? 17.125 16.5 18.125 1 97.12 252 ASP B O 1
ATOM 4998 N N . GLU B 1 253 ? 18.281 14.93 16.969 1 96.75 253 GLU B N 1
ATOM 4999 C CA . GLU B 1 253 ? 19.125 15.93 16.312 1 96.75 253 GLU B CA 1
ATOM 5000 C C . GLU B 1 253 ? 18.281 16.859 15.445 1 96.75 253 GLU B C 1
ATOM 5002 O O . GLU B 1 253 ? 18.453 18.078 15.484 1 96.75 253 GLU B O 1
ATOM 5007 N N . PHE B 1 254 ? 17.375 16.297 14.695 1 97.38 254 PHE B N 1
ATOM 5008 C CA . PHE B 1 254 ? 16.5 17.078 13.812 1 97.38 254 PHE B CA 1
ATOM 5009 C C . PHE B 1 254 ? 15.609 18.016 14.617 1 97.38 254 PHE B C 1
ATOM 5011 O O . PHE B 1 254 ? 15.477 19.188 14.273 1 97.38 254 PHE B O 1
ATOM 5018 N N . ILE B 1 255 ? 15.039 17.484 15.672 1 97.56 255 ILE B N 1
ATOM 5019 C CA . ILE B 1 255 ? 14.133 18.266 16.516 1 97.56 255 ILE B CA 1
ATOM 5020 C C . ILE B 1 255 ? 14.891 19.422 17.141 1 97.56 255 ILE B C 1
ATOM 5022 O O . ILE B 1 255 ? 14.375 20.547 17.219 1 97.56 255 ILE B O 1
ATOM 5026 N N . ALA B 1 256 ? 16.094 19.234 17.594 1 97.81 256 ALA B N 1
ATOM 5027 C CA . ALA B 1 256 ? 16.906 20.281 18.219 1 97.81 256 ALA B CA 1
ATOM 5028 C C . ALA B 1 256 ? 17.203 21.406 17.234 1 97.81 256 ALA B C 1
ATOM 5030 O O . ALA B 1 256 ? 17.125 22.578 17.594 1 97.81 256 ALA B O 1
ATOM 5031 N N . ILE B 1 257 ? 17.562 21.031 16.047 1 97.38 257 ILE B N 1
ATOM 5032 C CA . ILE B 1 257 ? 17.844 22.016 15.008 1 97.38 257 ILE B CA 1
ATOM 5033 C C . ILE B 1 257 ? 16.578 22.828 14.711 1 97.38 257 ILE B C 1
ATOM 5035 O O . ILE B 1 257 ? 16.641 24.047 14.633 1 97.38 257 ILE B O 1
ATOM 5039 N N . GLN B 1 258 ? 15.484 22.156 14.586 1 97.44 258 GLN B N 1
ATOM 5040 C CA . GLN B 1 258 ? 14.219 22.812 14.273 1 97.44 258 GLN B CA 1
ATOM 5041 C C . GLN B 1 258 ? 13.773 23.719 15.414 1 97.44 258 GLN B C 1
ATOM 5043 O O . GLN B 1 258 ? 13.242 24.812 15.172 1 97.44 258 GLN B O 1
ATOM 5048 N N . LYS B 1 259 ? 13.992 23.25 16.594 1 98 259 LYS B N 1
ATOM 5049 C CA . LYS B 1 259 ? 13.617 24.062 17.734 1 98 259 LYS B CA 1
ATOM 5050 C C . LYS B 1 259 ? 14.391 25.375 17.766 1 98 259 LYS B C 1
ATOM 5052 O O . LYS B 1 259 ? 13.828 26.438 18.031 1 98 259 LYS B O 1
ATOM 5057 N N . LYS B 1 260 ? 15.656 25.297 17.547 1 98.12 260 LYS B N 1
ATOM 5058 C CA . LYS B 1 260 ? 16.484 26.484 17.5 1 98.12 260 LYS B CA 1
ATOM 5059 C C . LYS B 1 260 ? 15.992 27.469 16.438 1 98.12 260 LYS B C 1
ATOM 5061 O O . LYS B 1 260 ? 15.805 28.656 16.703 1 98.12 260 LYS B O 1
ATOM 5066 N N . THR B 1 261 ? 15.828 26.953 15.227 1 98 261 THR B N 1
ATOM 5067 C CA . THR B 1 261 ? 15.383 27.766 14.102 1 98 261 THR B CA 1
ATOM 5068 C C . THR B 1 261 ? 13.992 28.328 14.367 1 98 261 THR B C 1
ATOM 5070 O O . THR B 1 261 ? 13.766 29.531 14.172 1 98 261 THR B O 1
ATOM 5073 N N . TYR B 1 262 ? 13.109 27.484 14.812 1 98.19 262 TYR B N 1
ATOM 5074 C CA . TYR B 1 262 ? 11.742 27.859 15.164 1 98.19 262 TYR B CA 1
ATOM 5075 C C . TYR B 1 262 ? 11.734 29.016 16.156 1 98.19 262 TYR B C 1
ATOM 5077 O O . TYR B 1 262 ? 10.977 29.969 16 1 98.19 262 TYR B O 1
ATOM 5085 N N . THR B 1 263 ? 12.523 28.969 17.109 1 98.44 263 THR B N 1
ATOM 5086 C CA . THR B 1 263 ? 12.57 29.953 18.188 1 98.44 263 THR B CA 1
ATOM 5087 C C . THR B 1 263 ? 13.023 31.312 17.656 1 98.44 263 THR B C 1
ATOM 5089 O O . THR B 1 263 ? 12.453 32.344 18.016 1 98.44 263 THR B O 1
ATOM 5092 N N . ILE B 1 264 ? 13.992 31.297 16.812 1 98.62 264 ILE B N 1
ATOM 5093 C CA . ILE B 1 264 ? 14.477 32.531 16.219 1 98.62 264 ILE B CA 1
ATOM 5094 C C . ILE B 1 264 ? 13.359 33.188 15.398 1 98.62 264 ILE B C 1
ATOM 5096 O O . ILE B 1 264 ? 13.102 34.375 15.531 1 98.62 264 ILE B O 1
ATOM 5100 N N . LEU B 1 265 ? 12.68 32.406 14.594 1 98.69 265 LEU B N 1
ATOM 5101 C CA . LEU B 1 265 ? 11.609 32.906 13.75 1 98.69 265 LEU B CA 1
ATOM 5102 C C . LEU B 1 265 ? 10.438 33.406 14.594 1 98.69 265 LEU B C 1
ATOM 5104 O O . LEU B 1 265 ? 9.883 34.469 14.32 1 98.69 265 LEU B O 1
ATOM 5108 N N . ARG B 1 266 ? 10.055 32.625 15.586 1 98.69 266 ARG B N 1
ATOM 5109 C CA . ARG B 1 266 ? 8.938 33 16.453 1 98.69 266 ARG B CA 1
ATOM 5110 C C . ARG B 1 266 ? 9.227 34.281 17.188 1 98.69 266 ARG B C 1
ATOM 5112 O O . ARG B 1 266 ? 8.352 35.156 17.297 1 98.69 266 ARG B O 1
ATOM 5119 N N . ASN B 1 267 ? 10.438 34.406 17.734 1 98.62 267 ASN B N 1
ATOM 5120 C CA . ASN B 1 267 ? 10.82 35.625 18.438 1 98.62 267 ASN B CA 1
ATOM 5121 C C . ASN B 1 267 ? 10.742 36.844 17.531 1 98.62 267 ASN B C 1
ATOM 5123 O O . ASN B 1 267 ? 10.273 37.906 17.953 1 98.62 267 ASN B O 1
ATOM 5127 N N . ALA B 1 268 ? 11.203 36.688 16.344 1 98.69 268 ALA B N 1
ATOM 5128 C CA . ALA B 1 268 ? 11.148 37.812 15.398 1 98.69 268 ALA B CA 1
ATOM 5129 C C . ALA B 1 268 ? 9.711 38.219 15.117 1 98.69 268 ALA B C 1
ATOM 5131 O O . ALA B 1 268 ? 9.391 39.406 15.125 1 98.69 268 ALA B O 1
ATOM 5132 N N . LEU B 1 269 ? 8.836 37.281 14.906 1 98.75 269 LEU B N 1
ATOM 5133 C CA . LEU B 1 269 ? 7.457 37.594 14.531 1 98.75 269 LEU B CA 1
ATOM 5134 C C . LEU B 1 269 ? 6.668 38.094 15.727 1 98.75 269 LEU B C 1
ATOM 5136 O O . LEU B 1 269 ? 5.641 38.75 15.555 1 98.75 269 LEU B O 1
ATOM 5140 N N . SER B 1 270 ? 7.133 37.75 16.891 1 98.5 270 SER B N 1
ATOM 5141 C CA . SER B 1 270 ? 6.477 38.219 18.125 1 98.5 270 SER B CA 1
ATOM 5142 C C . SER B 1 270 ? 6.582 39.75 18.266 1 98.5 270 SER B C 1
ATOM 5144 O O . SER B 1 270 ? 5.855 40.344 19.062 1 98.5 270 SER B O 1
ATOM 5146 N N . THR B 1 271 ? 7.438 40.344 17.484 1 98.06 271 THR B N 1
ATOM 5147 C CA . THR B 1 271 ? 7.598 41.812 17.547 1 98.06 271 THR B CA 1
ATOM 5148 C C . THR B 1 271 ? 6.457 42.5 16.812 1 98.06 271 THR B C 1
ATOM 5150 O O . THR B 1 271 ? 6.27 43.719 16.953 1 98.06 271 THR B O 1
ATOM 5153 N N . ILE B 1 272 ? 5.742 41.781 16.047 1 98.44 272 ILE B N 1
ATOM 5154 C CA . ILE B 1 272 ? 4.59 42.312 15.336 1 98.44 272 ILE B CA 1
ATOM 5155 C C . ILE B 1 272 ? 3.326 42.094 16.172 1 98.44 272 ILE B C 1
ATOM 5157 O O . ILE B 1 272 ? 2.793 41 16.25 1 98.44 272 ILE B O 1
ATOM 5161 N N . PRO B 1 273 ? 2.732 43.188 16.688 1 98 273 PRO B N 1
ATOM 5162 C CA . PRO B 1 273 ? 1.612 43.031 17.625 1 98 273 PRO B CA 1
ATOM 5163 C C . PRO B 1 273 ? 0.399 42.375 17 1 98 273 PRO B C 1
ATOM 5165 O O . PRO B 1 273 ? -0.362 41.688 17.688 1 98 273 PRO B O 1
ATOM 5168 N N . GLU B 1 274 ? 0.238 42.469 15.719 1 98.38 274 GLU B N 1
ATOM 5169 C CA . GLU B 1 274 ? -0.93 41.969 15.008 1 98.38 274 GLU B CA 1
ATOM 5170 C C . GLU B 1 274 ? -0.817 40.469 14.797 1 98.38 274 GLU B C 1
ATOM 5172 O O . GLU B 1 274 ? -1.799 39.812 14.445 1 98.38 274 GLU B O 1
ATOM 5177 N N . VAL B 1 275 ? 0.402 39.906 15.016 1 98.62 275 VAL B N 1
ATOM 5178 C CA . VAL B 1 275 ? 0.627 38.5 14.781 1 98.62 275 VAL B CA 1
ATOM 5179 C C . VAL B 1 275 ? 0.378 37.719 16.062 1 98.62 275 VAL B C 1
ATOM 5181 O O . VAL B 1 275 ? 0.888 38.062 17.125 1 98.62 275 VAL B O 1
ATOM 5184 N N . THR B 1 276 ? -0.492 36.719 15.992 1 98.5 276 THR B N 1
ATOM 5185 C CA . THR B 1 276 ? -0.646 35.75 17.062 1 98.5 276 THR B CA 1
ATOM 5186 C C . THR B 1 276 ? -0.261 34.344 16.578 1 98.5 276 THR B C 1
ATOM 5188 O O . THR B 1 276 ? -0.074 34.125 15.383 1 98.5 276 THR B O 1
ATOM 5191 N N . PHE B 1 277 ? -0.043 33.469 17.484 1 98.69 277 PHE B N 1
ATOM 5192 C CA . PHE B 1 277 ? 0.472 32.125 17.172 1 98.69 277 PHE B CA 1
ATOM 5193 C C . PHE B 1 277 ? -0.562 31.062 17.5 1 98.69 277 PHE B C 1
ATOM 5195 O O . PHE B 1 277 ? -1.432 31.281 18.344 1 98.69 277 PHE B O 1
ATOM 5202 N N . ARG B 1 278 ? -0.483 29.953 16.766 1 98.06 278 ARG B N 1
ATOM 5203 C CA . ARG B 1 278 ? -1.32 28.797 17.078 1 98.06 278 ARG B CA 1
ATOM 5204 C C . ARG B 1 278 ? -1.236 28.453 18.562 1 98.06 278 ARG B C 1
ATOM 5206 O O . ARG B 1 278 ? -0.159 28.516 19.156 1 98.06 278 ARG B O 1
ATOM 5213 N N . ALA B 1 279 ? -2.395 28.109 19.125 1 98.5 279 ALA B N 1
ATOM 5214 C CA . ALA B 1 279 ? -2.396 27.672 20.516 1 98.5 279 ALA B CA 1
ATOM 5215 C C . ALA B 1 279 ? -1.761 26.297 20.672 1 98.5 279 ALA B C 1
ATOM 5217 O O . ALA B 1 279 ? -1.99 25.406 19.844 1 98.5 279 ALA B O 1
ATOM 5218 N N . VAL B 1 280 ? -0.914 26.109 21.641 1 98.62 280 VAL B N 1
ATOM 5219 C CA . VAL B 1 280 ? -0.411 24.812 22.078 1 98.62 280 VAL B CA 1
ATOM 5220 C C . VAL B 1 280 ? -1.077 24.422 23.391 1 98.62 280 VAL B C 1
ATOM 5222 O O . VAL B 1 280 ? -1.004 25.172 24.375 1 98.62 280 VAL B O 1
ATOM 5225 N N . PRO B 1 281 ? -1.747 23.312 23.406 1 98.56 281 PRO B N 1
ATOM 5226 C CA . PRO B 1 281 ? -2.424 22.938 24.656 1 98.56 281 PRO B CA 1
ATOM 5227 C C . PRO B 1 281 ? -1.461 22.797 25.828 1 98.56 281 PRO B C 1
ATOM 5229 O O . PRO B 1 281 ? -0.295 22.438 25.641 1 98.56 281 PRO B O 1
ATOM 5232 N N . GLU B 1 282 ? -2.068 23.109 27.047 1 98.06 282 GLU B N 1
ATOM 5233 C CA . GLU B 1 282 ? -1.271 22.875 28.25 1 98.06 282 GLU B CA 1
ATOM 5234 C C . GLU B 1 282 ? -0.746 21.453 28.312 1 98.06 282 GLU B C 1
ATOM 5236 O O . GLU B 1 282 ? -1.498 20.5 28.094 1 98.06 282 GLU B O 1
ATOM 5241 N N . GLY B 1 283 ? 0.54 21.297 28.469 1 98.19 283 GLY B N 1
ATOM 5242 C CA . GLY B 1 283 ? 1.167 20 28.516 1 98.19 283 GLY B CA 1
ATOM 5243 C C . GLY B 1 283 ? 1.716 19.547 27.172 1 98.19 283 GLY B C 1
ATOM 5244 O O . GLY B 1 283 ? 2.354 18.5 27.078 1 98.19 283 GLY B O 1
ATOM 5245 N N . GLY B 1 284 ? 1.489 20.375 26.188 1 98.69 284 GLY B N 1
ATOM 5246 C CA . GLY B 1 284 ? 1.959 20.016 24.859 1 98.69 284 GLY B CA 1
ATOM 5247 C C . GLY B 1 284 ? 3.312 20.625 24.531 1 98.69 284 GLY B C 1
ATOM 5248 O O . GLY B 1 284 ? 3.625 21.734 24.953 1 98.69 284 GLY B O 1
ATOM 5249 N N . GLU B 1 285 ? 4.105 19.875 23.781 1 98.62 285 GLU B N 1
ATOM 5250 C CA . GLU B 1 285 ? 5.332 20.359 23.156 1 98.62 285 GLU B CA 1
ATOM 5251 C C . GLU B 1 285 ? 5.379 20.016 21.672 1 98.62 285 GLU B C 1
ATOM 5253 O O . GLU B 1 285 ? 5.227 18.844 21.312 1 98.62 285 GLU B O 1
ATOM 5258 N N . GLU B 1 286 ? 5.578 20.969 20.875 1 98.5 286 GLU B N 1
ATOM 5259 C CA . GLU B 1 286 ? 5.578 20.797 19.422 1 98.5 286 GLU B CA 1
ATOM 5260 C C . GLU B 1 286 ? 6.859 20.109 18.953 1 98.5 286 GLU B C 1
ATOM 5262 O O . GLU B 1 286 ? 7.836 20.031 19.703 1 98.5 286 GLU B O 1
ATOM 5267 N N . ASN B 1 287 ? 6.836 19.562 17.688 1 98 287 ASN B N 1
ATOM 5268 C CA . ASN B 1 287 ? 8.07 19.031 17.125 1 98 287 ASN B CA 1
ATOM 5269 C C . ASN B 1 287 ? 8.82 20.094 16.328 1 98 287 ASN B C 1
ATOM 5271 O O . ASN B 1 287 ? 9.883 19.828 15.766 1 98 287 ASN B O 1
ATOM 5275 N N . TYR B 1 288 ? 8.211 21.328 16.172 1 98 288 TYR B N 1
ATOM 5276 C CA . TYR B 1 288 ? 8.867 22.531 15.672 1 98 288 TYR B CA 1
ATOM 5277 C C . TYR B 1 288 ? 9.094 22.438 14.172 1 98 288 TYR B C 1
ATOM 5279 O O . TYR B 1 288 ? 9.945 23.141 13.625 1 98 288 TYR B O 1
ATOM 5287 N N . SER B 1 289 ? 8.367 21.562 13.539 1 97.5 289 SER B N 1
ATOM 5288 C CA . SER B 1 289 ? 8.523 21.406 12.094 1 97.5 289 SER B CA 1
ATOM 5289 C C . SER B 1 289 ? 7.859 22.547 11.336 1 97.5 289 SER B C 1
ATOM 5291 O O . SER B 1 289 ? 8.203 22.828 10.188 1 97.5 289 SER B O 1
ATOM 5293 N N . PHE B 1 290 ? 6.875 23.188 11.953 1 98.19 290 PHE B N 1
ATOM 5294 C CA . PHE B 1 290 ? 6.176 24.328 11.359 1 98.19 290 PHE B CA 1
ATOM 5295 C C . PHE B 1 290 ? 5.973 25.438 12.383 1 98.19 290 PHE B C 1
ATOM 5297 O O . PHE B 1 290 ? 5.738 25.156 13.562 1 98.19 290 PHE B O 1
ATOM 5304 N N . LEU B 1 291 ? 6.066 26.672 11.938 1 98.56 291 LEU B N 1
ATOM 5305 C CA . LEU B 1 291 ? 5.594 27.844 12.68 1 98.56 291 LEU B CA 1
ATOM 5306 C C . LEU B 1 291 ? 4.293 28.359 12.094 1 98.56 291 LEU B C 1
ATOM 5308 O O . LEU B 1 291 ? 4.273 28.859 10.961 1 98.56 291 LEU B O 1
ATOM 5312 N N . SER B 1 292 ? 3.211 28.203 12.867 1 98.81 292 SER B N 1
ATOM 5313 C CA . SER B 1 292 ? 1.905 28.656 12.391 1 98.81 292 SER B CA 1
ATOM 5314 C C . SER B 1 292 ? 1.47 29.938 13.094 1 98.81 292 SER B C 1
ATOM 5316 O O . SER B 1 292 ? 1.401 29.984 14.32 1 98.81 292 SER B O 1
ATOM 5318 N N . ILE B 1 293 ? 1.099 30.953 12.32 1 98.88 293 ILE B N 1
ATOM 5319 C CA . ILE B 1 293 ? 0.713 32.25 12.859 1 98.88 293 ILE B CA 1
ATOM 5320 C C . ILE B 1 293 ? -0.683 32.625 12.367 1 98.88 293 ILE B C 1
ATOM 5322 O O . ILE B 1 293 ? -1.161 32.062 11.367 1 98.88 293 ILE B O 1
ATOM 5326 N N . PHE B 1 294 ? -1.347 33.469 13.102 1 98.81 294 PHE B N 1
ATOM 5327 C CA . PHE B 1 294 ? -2.605 34.094 12.695 1 98.81 294 PHE B CA 1
ATOM 5328 C C . PHE B 1 294 ? -2.426 35.594 12.461 1 98.81 294 PHE B C 1
ATOM 5330 O O . PHE B 1 294 ? -1.723 36.25 13.219 1 98.81 294 PHE B O 1
ATOM 5337 N N . LEU B 1 295 ? -2.986 36.062 11.438 1 98.69 295 LEU B N 1
ATOM 5338 C CA . LEU B 1 295 ? -3.141 37.5 11.234 1 98.69 295 LEU B CA 1
ATOM 5339 C C . LEU B 1 295 ? -4.57 37.938 11.523 1 98.69 295 LEU B C 1
ATOM 5341 O O . LEU B 1 295 ? -5.457 37.094 11.703 1 98.69 295 LEU B O 1
ATOM 5345 N N . PRO B 1 296 ? -4.859 39.219 11.57 1 98.19 296 PRO B N 1
ATOM 5346 C CA . PRO B 1 296 ? -6.148 39.688 12.078 1 98.19 296 PRO B CA 1
ATOM 5347 C C . PRO B 1 296 ? -7.316 39.312 11.164 1 98.19 296 PRO B C 1
ATOM 5349 O O . PRO B 1 296 ? -8.414 39.031 11.641 1 98.19 296 PRO B O 1
ATOM 5352 N N . THR B 1 297 ? -7.078 39.406 9.828 1 98.31 297 THR B N 1
ATOM 5353 C CA . THR B 1 297 ? -8.18 39.156 8.906 1 98.31 297 THR B CA 1
ATOM 5354 C C . THR B 1 297 ? -7.723 38.25 7.762 1 98.31 297 THR B C 1
ATOM 5356 O O . THR B 1 297 ? -6.523 38.125 7.516 1 98.31 297 THR B O 1
ATOM 5359 N N . GLU B 1 298 ? -8.719 37.688 7.156 1 98.38 298 GLU B N 1
ATOM 5360 C CA . GLU B 1 298 ? -8.461 36.875 5.965 1 98.38 298 GLU B CA 1
ATOM 5361 C C . GLU B 1 298 ? -7.723 37.688 4.902 1 98.38 298 GLU B C 1
ATOM 5363 O O . GLU B 1 298 ? -6.77 37.188 4.297 1 98.38 298 GLU B O 1
ATOM 5368 N N . GLU B 1 299 ? -8.164 38.906 4.66 1 98.12 299 GLU B N 1
ATOM 5369 C CA . GLU B 1 299 ? -7.566 39.781 3.646 1 98.12 299 GLU B CA 1
ATOM 5370 C C . GLU B 1 299 ? -6.094 40.031 3.939 1 98.12 299 GLU B C 1
ATOM 5372 O O . GLU B 1 299 ? -5.246 39.906 3.055 1 98.12 299 GLU B O 1
ATOM 5377 N N . GLN B 1 300 ? -5.801 40.375 5.176 1 98.19 300 GLN B N 1
ATOM 5378 C CA . GLN B 1 300 ? -4.422 40.656 5.574 1 98.19 300 GLN B CA 1
ATOM 5379 C C . GLN B 1 300 ? -3.562 39.375 5.461 1 98.19 300 GLN B C 1
ATOM 5381 O O . GLN B 1 300 ? -2.379 39.469 5.125 1 98.19 300 GLN B O 1
ATOM 5386 N N . THR B 1 301 ? -4.156 38.281 5.777 1 98.69 301 THR B N 1
ATOM 5387 C CA . THR B 1 301 ? -3.432 37.031 5.699 1 98.69 301 THR B CA 1
ATOM 5388 C C . THR B 1 301 ? -3.062 36.688 4.254 1 98.69 301 THR B C 1
ATOM 5390 O O . THR B 1 301 ? -1.93 36.312 3.973 1 98.69 301 THR B O 1
ATOM 5393 N N . ARG B 1 302 ? -3.988 36.875 3.311 1 98.31 302 ARG B N 1
ATOM 5394 C CA . ARG B 1 302 ? -3.719 36.656 1.895 1 98.31 302 ARG B CA 1
ATOM 5395 C C . ARG B 1 302 ? -2.621 37.562 1.392 1 98.31 302 ARG B C 1
ATOM 5397 O O . ARG B 1 302 ? -1.725 37.156 0.661 1 98.31 302 ARG B O 1
ATOM 5404 N N . LYS B 1 303 ? -2.684 38.812 1.807 1 98.44 303 LYS B N 1
ATOM 5405 C CA . LYS B 1 303 ? -1.663 39.781 1.418 1 98.44 303 LYS B CA 1
ATOM 5406 C C . LYS B 1 303 ? -0.302 39.406 1.999 1 98.44 303 LYS B C 1
ATOM 5408 O O . LYS B 1 303 ? 0.723 39.531 1.326 1 98.44 303 LYS B O 1
ATOM 5413 N N . ALA B 1 304 ? -0.348 39 3.232 1 98.69 304 ALA B N 1
ATOM 5414 C CA . ALA B 1 304 ? 0.897 38.594 3.896 1 98.69 304 ALA B CA 1
ATOM 5415 C C . ALA B 1 304 ? 1.531 37.406 3.219 1 98.69 304 ALA B C 1
ATOM 5417 O O . ALA B 1 304 ? 2.75 37.344 3.037 1 98.69 304 ALA B O 1
ATOM 5418 N N . HIS B 1 305 ? 0.725 36.406 2.916 1 98.5 305 HIS B N 1
ATOM 5419 C CA . HIS B 1 305 ? 1.23 35.219 2.221 1 98.5 305 HIS B CA 1
ATOM 5420 C C . HIS B 1 305 ? 1.911 35.594 0.911 1 98.5 305 HIS B C 1
ATOM 5422 O O . HIS B 1 305 ? 3.004 35.125 0.61 1 98.5 305 HIS B O 1
ATOM 5428 N N . LYS B 1 306 ? 1.243 36.469 0.128 1 98.06 306 LYS B N 1
ATOM 5429 C CA . LYS B 1 306 ? 1.816 36.938 -1.125 1 98.06 306 LYS B CA 1
ATOM 5430 C C . LYS B 1 306 ? 3.115 37.688 -0.877 1 98.06 306 LYS B C 1
ATOM 5432 O O . LYS B 1 306 ? 4.105 37.5 -1.578 1 98.06 306 LYS B O 1
ATOM 5437 N N . ALA B 1 307 ? 3.154 38.531 0.126 1 98.56 307 ALA B N 1
ATOM 5438 C CA . ALA B 1 307 ? 4.316 39.375 0.451 1 98.56 307 ALA B CA 1
ATOM 5439 C C . ALA B 1 307 ? 5.508 38.5 0.858 1 98.56 307 ALA B C 1
ATOM 5441 O O . ALA B 1 307 ? 6.656 38.844 0.55 1 98.56 307 ALA B O 1
ATOM 5442 N N . LEU B 1 308 ? 5.258 37.469 1.628 1 98.56 308 LEU B N 1
ATOM 5443 C CA . LEU B 1 308 ? 6.332 36.594 2.027 1 98.56 308 LEU B CA 1
ATOM 5444 C C . LEU B 1 308 ? 7.055 36.031 0.806 1 98.56 308 LEU B C 1
ATOM 5446 O O . LEU B 1 308 ? 8.289 36 0.768 1 98.56 308 LEU B O 1
ATOM 5450 N N . GLY B 1 309 ? 6.25 35.594 -0.192 1 97.19 309 GLY B N 1
ATOM 5451 C CA . GLY B 1 309 ? 6.852 35.125 -1.433 1 97.19 309 GLY B CA 1
ATOM 5452 C C . GLY B 1 309 ? 7.672 36.188 -2.135 1 97.19 309 GLY B C 1
ATOM 5453 O O . GLY B 1 309 ? 8.766 35.906 -2.635 1 97.19 309 GLY B O 1
ATOM 5454 N N . GLU B 1 310 ? 7.203 37.375 -2.158 1 97.19 310 GLU B N 1
ATOM 5455 C CA . GLU B 1 310 ? 7.863 38.469 -2.832 1 97.19 310 GLU B CA 1
ATOM 5456 C C . GLU B 1 310 ? 9.148 38.875 -2.109 1 97.19 310 GLU B C 1
ATOM 5458 O O . GLU B 1 310 ? 10.031 39.5 -2.703 1 97.19 310 GLU B O 1
ATOM 5463 N N . HIS B 1 311 ? 9.266 38.531 -0.873 1 97.06 311 HIS B N 1
ATOM 5464 C CA . HIS B 1 311 ? 10.453 38.844 -0.086 1 97.06 311 HIS B CA 1
ATOM 5465 C C . HIS B 1 311 ? 11.344 37.594 0.063 1 97.06 311 HIS B C 1
ATOM 5467 O O . HIS B 1 311 ? 12.086 37.5 1.039 1 97.06 311 HIS B O 1
ATOM 5473 N N . SER B 1 312 ? 11.141 36.594 -0.688 1 94.12 312 SER B N 1
ATOM 5474 C CA . SER B 1 312 ? 11.984 35.406 -0.833 1 94.12 312 SER B CA 1
ATOM 5475 C C . SER B 1 312 ? 11.867 34.469 0.377 1 94.12 312 SER B C 1
ATOM 5477 O O . SER B 1 312 ? 12.844 33.875 0.796 1 94.12 312 SER B O 1
ATOM 5479 N N . VAL B 1 313 ? 10.758 34.594 1.02 1 97.19 313 VAL B N 1
ATOM 5480 C CA . VAL B 1 313 ? 10.461 33.625 2.072 1 97.19 313 VAL B CA 1
ATOM 5481 C C . VAL B 1 313 ? 9.609 32.5 1.509 1 97.19 313 VAL B C 1
ATOM 5483 O O . VAL B 1 313 ? 8.383 32.594 1.469 1 97.19 313 VAL B O 1
ATOM 5486 N N . ASP B 1 314 ? 10.266 31.406 1.18 1 92.69 314 ASP B N 1
ATOM 5487 C CA . ASP B 1 314 ? 9.57 30.266 0.566 1 92.69 314 ASP B CA 1
ATOM 5488 C C . ASP B 1 314 ? 9 29.328 1.628 1 92.69 314 ASP B C 1
ATOM 5490 O O . ASP B 1 314 ? 9.133 29.594 2.826 1 92.69 314 ASP B O 1
ATOM 5494 N N . ALA B 1 315 ? 8.266 28.328 1.245 1 92.62 315 ALA B N 1
ATOM 5495 C CA . ALA B 1 315 ? 7.75 27.25 2.074 1 92.62 315 ALA B CA 1
ATOM 5496 C C . ALA B 1 315 ? 6.793 27.781 3.139 1 92.62 315 ALA B C 1
ATOM 5498 O O . ALA B 1 315 ? 6.848 27.359 4.297 1 92.62 315 ALA B O 1
ATOM 5499 N N . CYS B 1 316 ? 6.062 28.797 2.775 1 96.69 316 CYS B N 1
ATOM 5500 C CA . CYS B 1 316 ? 4.938 29.266 3.566 1 96.69 316 CYS B CA 1
ATOM 5501 C C . CYS B 1 316 ? 3.611 28.844 2.941 1 96.69 316 CYS B C 1
ATOM 5503 O O . CYS B 1 316 ? 3.408 29.016 1.737 1 96.69 316 CYS B O 1
ATOM 5505 N N . PHE B 1 317 ? 2.73 28.328 3.744 1 96.94 317 PHE B N 1
ATOM 5506 C CA . PHE B 1 317 ? 1.515 27.719 3.209 1 96.94 317 PHE B CA 1
ATOM 5507 C C . PHE B 1 317 ? 0.281 28.469 3.709 1 96.94 317 PHE B C 1
ATOM 5509 O O . PHE B 1 317 ? 0.167 28.766 4.902 1 96.94 317 PHE B O 1
ATOM 5516 N N . TYR B 1 318 ? -0.57 28.797 2.781 1 97.81 318 TYR B N 1
ATOM 5517 C CA . TYR B 1 318 ? -1.911 29.297 3.084 1 97.81 318 TYR B CA 1
ATOM 5518 C C . TYR B 1 318 ? -2.951 28.203 2.85 1 97.81 318 TYR B C 1
ATOM 5520 O O . TYR B 1 318 ? -3.467 28.062 1.737 1 97.81 318 TYR B O 1
ATOM 5528 N N . TRP B 1 319 ? -3.34 27.547 3.943 1 97.38 319 TRP B N 1
ATOM 5529 C CA . TRP B 1 319 ? -4.086 26.297 3.891 1 97.38 319 TRP B CA 1
ATOM 5530 C C . TRP B 1 319 ? -5.523 26.531 3.438 1 97.38 319 TRP B C 1
ATOM 5532 O O . TRP B 1 319 ? -6.148 25.656 2.84 1 97.38 319 TRP B O 1
ATOM 5542 N N . TYR B 1 320 ? -6.078 27.703 3.699 1 97.62 320 TYR B N 1
ATOM 5543 C CA . TYR B 1 320 ? -7.477 28.016 3.418 1 97.62 320 TYR B CA 1
ATOM 5544 C C . TYR B 1 320 ? -7.777 27.875 1.93 1 97.62 320 TYR B C 1
ATOM 5546 O O . TYR B 1 320 ? -8.891 27.5 1.545 1 97.62 320 TYR B O 1
ATOM 5554 N N . ALA B 1 321 ? -6.789 28.109 1.109 1 94.69 321 ALA B N 1
ATOM 5555 C CA . ALA B 1 321 ? -6.949 28.031 -0.34 1 94.69 321 ALA B CA 1
ATOM 5556 C C . ALA B 1 321 ? -6.234 26.812 -0.912 1 94.69 321 ALA B C 1
ATOM 5558 O O . ALA B 1 321 ? -6.125 26.656 -2.131 1 94.69 321 ALA B O 1
ATOM 5559 N N . ASN B 1 322 ? -5.793 25.953 -0.041 1 94.19 322 ASN B N 1
ATOM 5560 C CA . ASN B 1 322 ? -5.016 24.797 -0.466 1 94.19 322 ASN B CA 1
ATOM 5561 C C . ASN B 1 322 ? -5.918 23.672 -0.973 1 94.19 322 ASN B C 1
ATOM 5563 O O . ASN B 1 322 ? -6.961 23.391 -0.381 1 94.19 322 ASN B O 1
ATOM 5567 N N . ASN B 1 323 ? -5.57 22.969 -1.989 1 94.56 323 ASN B N 1
ATOM 5568 C CA . ASN B 1 323 ? -6.41 21.984 -2.645 1 94.56 323 ASN B CA 1
ATOM 5569 C C . ASN B 1 323 ? -6.496 20.688 -1.825 1 94.56 323 ASN B C 1
ATOM 5571 O O . ASN B 1 323 ? -7.402 19.891 -2.027 1 94.56 323 ASN B O 1
ATOM 5575 N N . TRP B 1 324 ? -5.652 20.531 -0.888 1 97.31 324 TRP B N 1
ATOM 5576 C CA . TRP B 1 324 ? -5.461 19.172 -0.369 1 97.31 324 TRP B CA 1
ATOM 5577 C C . TRP B 1 324 ? -5.707 19.141 1.136 1 97.31 324 TRP B C 1
ATOM 5579 O O . TRP B 1 324 ? -5.938 18.062 1.701 1 97.31 324 TRP B O 1
ATOM 5589 N N . HIS B 1 325 ? -5.668 20.297 1.812 1 98.25 325 HIS B N 1
ATOM 5590 C CA . HIS B 1 325 ? -5.504 20.234 3.26 1 98.25 325 HIS B CA 1
ATOM 5591 C C . HIS B 1 325 ? -6.688 20.891 3.975 1 98.25 325 HIS B C 1
ATOM 5593 O O . HIS B 1 325 ? -6.684 21 5.203 1 98.25 325 HIS B O 1
ATOM 5599 N N . TYR B 1 326 ? -7.695 21.344 3.236 1 98.06 326 TYR B N 1
ATOM 5600 C CA . TYR B 1 326 ? -8.836 21.984 3.881 1 98.06 326 TYR B CA 1
ATOM 5601 C C . TYR B 1 326 ? -10.141 21.578 3.217 1 98.06 326 TYR B C 1
ATOM 5603 O O . TYR B 1 326 ? -10.203 21.422 1.995 1 98.06 326 TYR B O 1
ATOM 5611 N N . TYR B 1 327 ? -11.203 21.469 3.939 1 97.12 327 TYR B N 1
ATOM 5612 C CA . TYR B 1 327 ? -12.453 20.844 3.525 1 97.12 327 TYR B CA 1
ATOM 5613 C C . TYR B 1 327 ? -13.062 21.562 2.332 1 97.12 327 TYR B C 1
ATOM 5615 O O . TYR B 1 327 ? -13.75 20.953 1.513 1 97.12 327 TYR B O 1
ATOM 5623 N N . LYS B 1 328 ? -12.75 22.781 2.16 1 95.56 328 LYS B N 1
ATOM 5624 C CA . LYS B 1 328 ? -13.359 23.609 1.119 1 95.56 328 LYS B CA 1
ATOM 5625 C C . LYS B 1 328 ? -12.969 23.125 -0.271 1 95.56 328 LYS B C 1
ATOM 5627 O O . LYS B 1 328 ? -13.648 23.406 -1.254 1 95.56 328 LYS B O 1
ATOM 5632 N N . LYS B 1 329 ? -11.922 22.359 -0.28 1 96.19 329 LYS B N 1
ATOM 5633 C CA . LYS B 1 329 ? -11.43 21.891 -1.571 1 96.19 329 LYS B CA 1
ATOM 5634 C C . LYS B 1 329 ? -11.609 20.375 -1.697 1 96.19 329 LYS B C 1
ATOM 5636 O O . LYS B 1 329 ? -10.992 19.75 -2.559 1 96.19 329 LYS B O 1
ATOM 5641 N N . TRP B 1 330 ? -12.438 19.781 -0.896 1 97.12 330 TRP B N 1
ATOM 5642 C CA . TRP B 1 330 ? -12.617 18.328 -0.884 1 97.12 330 TRP B CA 1
ATOM 5643 C C . TRP B 1 330 ? -13.945 17.938 -1.534 1 97.12 330 TRP B C 1
ATOM 5645 O O . TRP B 1 330 ? -14.672 17.094 -1.017 1 97.12 330 TRP B O 1
ATOM 5655 N N . ALA B 1 331 ? -14.25 18.547 -2.645 1 95.81 331 ALA B N 1
ATOM 5656 C CA . ALA B 1 331 ? -15.477 18.203 -3.367 1 95.81 331 ALA B CA 1
ATOM 5657 C C . ALA B 1 331 ? -15.516 16.734 -3.734 1 95.81 331 ALA B C 1
ATOM 5659 O O . ALA B 1 331 ? -16.578 16.125 -3.758 1 95.81 331 ALA B O 1
ATOM 5660 N N . HIS B 1 332 ? -14.367 16.125 -3.977 1 96.88 332 HIS B N 1
ATOM 5661 C CA . HIS B 1 332 ? -14.328 14.711 -4.344 1 96.88 332 HIS B CA 1
ATOM 5662 C C . HIS B 1 332 ? -14.781 13.828 -3.186 1 96.88 332 HIS B C 1
ATOM 5664 O O . HIS B 1 332 ? -15.305 12.734 -3.4 1 96.88 332 HIS B O 1
ATOM 5670 N N . LEU B 1 333 ? -14.594 14.289 -1.968 1 97.5 333 LEU B N 1
ATOM 5671 C CA . LEU B 1 333 ? -15.156 13.586 -0.817 1 97.5 333 LEU B CA 1
ATOM 5672 C C . LEU B 1 333 ? -16.641 13.891 -0.671 1 97.5 333 LEU B C 1
ATOM 5674 O O . LEU B 1 333 ? -17.469 12.969 -0.596 1 97.5 333 LEU B O 1
ATOM 5678 N N . THR B 1 334 ? -17.016 15.164 -0.634 1 95.69 334 THR B N 1
ATOM 5679 C CA . THR B 1 334 ? -18.359 15.57 -0.262 1 95.69 334 THR B CA 1
ATOM 5680 C C . THR B 1 334 ? -19.375 15.172 -1.341 1 95.69 334 THR B C 1
ATOM 5682 O O . THR B 1 334 ? -20.547 14.922 -1.046 1 95.69 334 THR B O 1
ATOM 5685 N N . ASN B 1 335 ? -18.844 15.102 -2.604 1 95.75 335 ASN B N 1
ATOM 5686 C CA . ASN B 1 335 ? -19.703 14.664 -3.705 1 95.75 335 ASN B CA 1
ATOM 5687 C C . ASN B 1 335 ? -19.531 13.172 -3.977 1 95.75 335 ASN B C 1
ATOM 5689 O O . ASN B 1 335 ? -20.141 12.633 -4.906 1 95.75 335 ASN B O 1
ATOM 5693 N N . LEU B 1 336 ? -18.703 12.547 -3.242 1 96.62 336 LEU B N 1
ATOM 5694 C CA . LEU B 1 336 ? -18.438 11.125 -3.398 1 96.62 336 LEU B CA 1
ATOM 5695 C C . LEU B 1 336 ? -18.031 10.805 -4.832 1 96.62 336 LEU B C 1
ATOM 5697 O O . LEU B 1 336 ? -18.578 9.883 -5.445 1 96.62 336 LEU B O 1
ATOM 5701 N N . THR B 1 337 ? -17.125 11.672 -5.391 1 98.25 337 THR B N 1
ATOM 5702 C CA . THR B 1 337 ? -16.609 11.438 -6.734 1 98.25 337 THR B CA 1
ATOM 5703 C C . THR B 1 337 ? -15.531 10.359 -6.723 1 98.25 337 THR B C 1
ATOM 5705 O O . THR B 1 337 ? -14.414 10.594 -6.258 1 98.25 337 THR B O 1
ATOM 5708 N N . SER B 1 338 ? -15.844 9.164 -7.23 1 98.44 338 SER B N 1
ATOM 5709 C CA . SER B 1 338 ? -14.961 8 -7.234 1 98.44 338 SER B CA 1
ATOM 5710 C C . SER B 1 338 ? -15 7.277 -8.578 1 98.44 338 SER B C 1
ATOM 5712 O O . SER B 1 338 ? -15.891 7.527 -9.398 1 98.44 338 SER B O 1
ATOM 5714 N N . LEU B 1 339 ? -13.984 6.457 -8.875 1 98.69 339 LEU B N 1
ATOM 5715 C CA . LEU B 1 339 ? -13.93 5.695 -10.117 1 98.69 339 LEU B CA 1
ATOM 5716 C C . LEU B 1 339 ? -15 4.609 -10.141 1 98.69 339 LEU B C 1
ATOM 5718 O O . LEU B 1 339 ? -15.727 4.465 -11.125 1 98.69 339 LEU B O 1
ATOM 5722 N N . GLY B 1 340 ? -15.109 3.785 -9.133 1 98.56 340 GLY B N 1
ATOM 5723 C CA . GLY B 1 340 ? -16.156 2.793 -8.961 1 98.56 340 GLY B CA 1
ATOM 5724 C C . GLY B 1 340 ? -17.156 3.158 -7.879 1 98.56 340 GLY B C 1
ATOM 5725 O O . GLY B 1 340 ? -16.953 4.125 -7.141 1 98.56 340 GLY B O 1
ATOM 5726 N N . LYS B 1 341 ? -18.219 2.4 -7.773 1 98.38 341 LYS B N 1
ATOM 5727 C CA . LYS B 1 341 ? -19.234 2.637 -6.754 1 98.38 341 LYS B CA 1
ATOM 5728 C C . LYS B 1 341 ? -18.641 2.484 -5.352 1 98.38 341 LYS B C 1
ATOM 5730 O O . LYS B 1 341 ? -17.844 1.584 -5.102 1 98.38 341 LYS B O 1
ATOM 5735 N N . LEU B 1 342 ? -19 3.342 -4.449 1 98.62 342 LEU B N 1
ATOM 5736 C CA . LEU B 1 342 ? -18.656 3.213 -3.037 1 98.62 342 LEU B CA 1
ATOM 5737 C C . LEU B 1 342 ? -19.672 2.348 -2.305 1 98.62 342 LEU B C 1
ATOM 5739 O O . LEU B 1 342 ? -20.812 2.189 -2.77 1 98.62 342 LEU B O 1
ATOM 5743 N N . PRO B 1 343 ? -19.281 1.766 -1.181 1 98.75 343 PRO B N 1
ATOM 5744 C CA . PRO B 1 343 ? -20.234 0.952 -0.407 1 98.75 343 PRO B CA 1
ATOM 5745 C C . PRO B 1 343 ? -21.469 1.729 0.013 1 98.75 343 PRO B C 1
ATOM 5747 O O . PRO B 1 343 ? -21.391 2.932 0.279 1 98.75 343 PRO B O 1
ATOM 5750 N N . ASN B 1 344 ? -22.562 1.061 0.139 1 98.56 344 ASN B N 1
ATOM 5751 C CA . ASN B 1 344 ? -23.828 1.671 0.502 1 98.56 344 ASN B CA 1
ATOM 5752 C C . ASN B 1 344 ? -23.734 2.42 1.828 1 98.56 344 ASN B C 1
ATOM 5754 O O . ASN B 1 344 ? -24.375 3.467 2.002 1 98.56 344 ASN B O 1
ATOM 5758 N N . GLU B 1 345 ? -23.016 1.86 2.799 1 98.69 345 GLU B N 1
ATOM 5759 C CA . GLU B 1 345 ? -22.875 2.514 4.098 1 98.69 345 GLU B CA 1
ATOM 5760 C C . GLU B 1 345 ? -22.312 3.928 3.943 1 98.69 345 GLU B C 1
ATOM 5762 O O . GLU B 1 345 ? -22.828 4.867 4.566 1 98.69 345 GLU B O 1
ATOM 5767 N N . VAL B 1 346 ? -21.281 4.086 3.062 1 98.69 346 VAL B N 1
ATOM 5768 C CA . VAL B 1 346 ? -20.656 5.387 2.842 1 98.69 346 VAL B CA 1
ATOM 5769 C C . VAL B 1 346 ? -21.656 6.332 2.178 1 98.69 346 VAL B C 1
ATOM 5771 O O . VAL B 1 346 ? -21.828 7.469 2.617 1 98.69 346 VAL B O 1
ATOM 5774 N N . LYS B 1 347 ? -22.391 5.898 1.145 1 97.88 347 LYS B N 1
ATOM 5775 C CA . LYS B 1 347 ? -23.344 6.703 0.384 1 97.88 347 LYS B CA 1
ATOM 5776 C C . LYS B 1 347 ? -24.469 7.203 1.275 1 97.88 347 LYS B C 1
ATOM 5778 O O . LYS B 1 347 ? -24.906 8.352 1.149 1 97.88 347 LYS B O 1
ATOM 5783 N N . GLU B 1 348 ? -24.875 6.34 2.146 1 98.12 348 GLU B N 1
ATOM 5784 C CA . GLU B 1 348 ? -26.062 6.637 2.93 1 98.12 348 GLU B CA 1
ATOM 5785 C C . GLU B 1 348 ? -25.719 7.445 4.18 1 98.12 348 GLU B C 1
ATOM 5787 O O . GLU B 1 348 ? -26.531 8.25 4.645 1 98.12 348 GLU B O 1
ATOM 5792 N N . GLN B 1 349 ? -24.516 7.199 4.688 1 98.12 349 GLN B N 1
ATOM 5793 C CA . GLN B 1 349 ? -24.25 7.723 6.023 1 98.12 349 GLN B CA 1
ATOM 5794 C C . GLN B 1 349 ? -23.406 8.992 5.953 1 98.12 349 GLN B C 1
ATOM 5796 O O . GLN B 1 349 ? -23.344 9.758 6.918 1 98.12 349 GLN B O 1
ATOM 5801 N N . LEU B 1 350 ? -22.641 9.195 4.836 1 98 350 LEU B N 1
ATOM 5802 C CA . LEU B 1 350 ? -21.875 10.438 4.762 1 98 350 LEU B CA 1
ATOM 5803 C C . LEU B 1 350 ? -22.797 11.648 4.824 1 98 350 LEU B C 1
ATOM 5805 O O . LEU B 1 350 ? -23.75 11.758 4.047 1 98 350 LEU B O 1
ATOM 5809 N N . PRO B 1 351 ? -22.5 12.562 5.699 1 96.75 351 PRO B N 1
ATOM 5810 C CA . PRO B 1 351 ? -23.391 13.727 5.824 1 96.75 351 PRO B CA 1
ATOM 5811 C C . PRO B 1 351 ? -23.406 14.586 4.562 1 96.75 351 PRO B C 1
ATOM 5813 O O . PRO B 1 351 ? -22.422 14.625 3.824 1 96.75 351 PRO B O 1
ATOM 5816 N N . ASP B 1 352 ? -24.516 15.242 4.328 1 95.19 352 ASP B N 1
ATOM 5817 C CA . ASP B 1 352 ? -24.578 16.281 3.314 1 95.19 352 ASP B CA 1
ATOM 5818 C C . ASP B 1 352 ? -23.859 17.547 3.777 1 95.19 352 ASP B C 1
ATOM 5820 O O . ASP B 1 352 ? -24.453 18.422 4.41 1 95.19 352 ASP B O 1
ATOM 5824 N N . TYR B 1 353 ? -22.656 17.703 3.369 1 93.75 353 TYR B N 1
ATOM 5825 C CA . TYR B 1 353 ? -21.812 18.75 3.9 1 93.75 353 TYR B CA 1
ATOM 5826 C C . TYR B 1 353 ? -22.156 20.094 3.275 1 93.75 353 TYR B C 1
ATOM 5828 O O . TYR B 1 353 ? -21.656 21.141 3.703 1 93.75 353 TYR B O 1
ATOM 5836 N N . SER B 1 354 ? -22.969 20.125 2.289 1 90.44 354 SER B N 1
ATOM 5837 C CA . SER B 1 354 ? -23.484 21.391 1.783 1 90.44 354 SER B CA 1
ATOM 5838 C C . SER B 1 354 ? -24.344 22.078 2.826 1 90.44 354 SER B C 1
ATOM 5840 O O . SER B 1 354 ? -24.578 23.297 2.744 1 90.44 354 SER B O 1
ATOM 5842 N N . LYS B 1 355 ? -24.797 21.281 3.811 1 92.75 355 LYS B N 1
ATOM 5843 C CA . LYS B 1 355 ? -25.656 21.828 4.859 1 92.75 355 LYS B CA 1
ATOM 5844 C C . LYS B 1 355 ? -24.875 22.047 6.152 1 92.75 355 LYS B C 1
ATOM 5846 O O . LYS B 1 355 ? -25.453 22.453 7.168 1 92.75 355 LYS B O 1
ATOM 5851 N N . SER B 1 356 ? -23.625 21.703 6.078 1 93.88 356 SER B N 1
ATOM 5852 C CA . SER B 1 356 ? -22.812 21.828 7.281 1 93.88 356 SER B CA 1
ATOM 5853 C C . SER B 1 356 ? -22.203 23.219 7.398 1 93.88 356 SER B C 1
ATOM 5855 O O . SER B 1 356 ? -21.953 23.891 6.387 1 93.88 356 SER B O 1
ATOM 5857 N N . ASP B 1 357 ? -22.094 23.703 8.695 1 96.56 357 ASP B N 1
ATOM 5858 C CA . ASP B 1 357 ? -21.453 24.984 8.992 1 96.56 357 ASP B CA 1
ATOM 5859 C C . ASP B 1 357 ? -20.094 24.781 9.648 1 96.56 357 ASP B C 1
ATOM 5861 O O . ASP B 1 357 ? -20.016 24.344 10.797 1 96.56 357 ASP B O 1
ATOM 5865 N N . PHE B 1 358 ? -19.062 25.125 8.906 1 98.06 358 PHE B N 1
ATOM 5866 C CA . PHE B 1 358 ? -17.719 25.016 9.438 1 98.06 358 PHE B CA 1
ATOM 5867 C C . PHE B 1 358 ? -17.078 26.391 9.586 1 98.06 358 PHE B C 1
ATOM 5869 O O . PHE B 1 358 ? -15.867 26.547 9.398 1 98.06 358 PHE B O 1
ATOM 5876 N N . SER B 1 359 ? -17.875 27.438 9.883 1 97.94 359 SER B N 1
ATOM 5877 C CA . SER B 1 359 ? -17.406 28.812 10.031 1 97.94 359 SER B CA 1
ATOM 5878 C C . SER B 1 359 ? -16.391 28.938 11.172 1 97.94 359 SER B C 1
ATOM 5880 O O . SER B 1 359 ? -15.5 29.781 11.125 1 97.94 359 SER B O 1
ATOM 5882 N N . LYS B 1 360 ? -16.531 28.047 12.172 1 98.12 360 LYS B N 1
ATOM 5883 C CA . LYS B 1 360 ? -15.57 28.062 13.273 1 98.12 360 LYS B CA 1
ATOM 5884 C C . LYS B 1 360 ? -14.172 27.688 12.789 1 98.12 360 LYS B C 1
ATOM 5886 O O . LYS B 1 360 ? -13.18 28.25 13.242 1 98.12 360 LYS B O 1
ATOM 5891 N N . SER B 1 361 ? -14.102 26.703 11.93 1 98.69 361 SER B N 1
ATOM 5892 C CA . SER B 1 361 ? -12.828 26.375 11.297 1 98.69 361 SER B CA 1
ATOM 5893 C C . SER B 1 361 ? -12.336 27.516 10.406 1 98.69 361 SER B C 1
ATOM 5895 O O . SER B 1 361 ? -11.156 27.859 10.4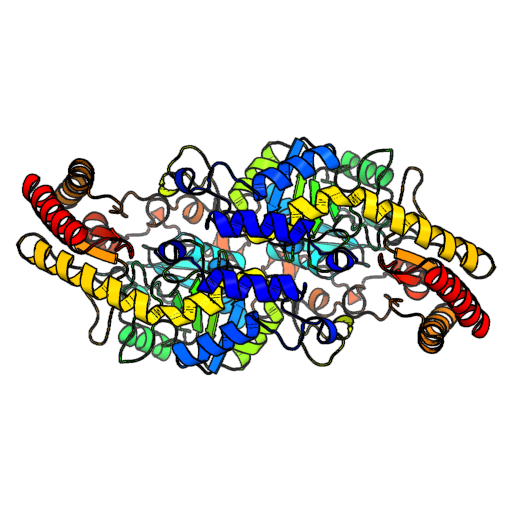3 1 98.69 361 SER B O 1
ATOM 5897 N N . ASP B 1 362 ? -13.266 28.109 9.625 1 98.56 362 ASP B N 1
ATOM 5898 C CA . ASP B 1 362 ? -12.93 29.172 8.68 1 98.56 362 ASP B CA 1
ATOM 5899 C C . ASP B 1 362 ? -12.281 30.359 9.391 1 98.56 362 ASP B C 1
ATOM 5901 O O . ASP B 1 362 ? -11.367 30.984 8.852 1 98.56 362 ASP B O 1
ATOM 5905 N N . GLN B 1 363 ? -12.75 30.609 10.547 1 97.88 363 GLN B N 1
ATOM 5906 C CA . GLN B 1 363 ? -12.242 31.75 11.305 1 97.88 363 GLN B CA 1
ATOM 5907 C C . GLN B 1 363 ? -10.766 31.578 11.633 1 97.88 363 GLN B C 1
ATOM 5909 O O . GLN B 1 363 ? -10.016 32.562 11.672 1 97.88 363 GLN B O 1
ATOM 5914 N N . TRP B 1 364 ? -10.328 30.391 11.844 1 98.69 364 TRP B N 1
ATOM 5915 C CA . TRP B 1 364 ? -8.93 30.141 12.195 1 98.69 364 TRP B CA 1
ATOM 5916 C C . TRP B 1 364 ? -8.094 29.891 10.945 1 98.69 364 TRP B C 1
ATOM 5918 O O . TRP B 1 364 ? -7.047 30.516 10.758 1 98.69 364 TRP B O 1
ATOM 5928 N N . ILE B 1 365 ? -8.594 29.031 10.047 1 98.81 365 ILE B N 1
ATOM 5929 C CA . ILE B 1 365 ? -7.785 28.594 8.914 1 98.81 365 ILE B CA 1
ATOM 5930 C C . ILE B 1 365 ? -7.582 29.75 7.938 1 98.81 365 ILE B C 1
ATOM 5932 O O . ILE B 1 365 ? -6.516 29.875 7.328 1 98.81 365 ILE B O 1
ATOM 5936 N N . SER B 1 366 ? -8.578 30.688 7.773 1 98.75 366 SER B N 1
ATOM 5937 C CA . SER B 1 366 ? -8.484 31.797 6.84 1 98.75 366 SER B CA 1
ATOM 5938 C C . SER B 1 366 ? -7.418 32.812 7.281 1 98.75 366 SER B C 1
ATOM 5940 O O . SER B 1 366 ? -6.93 33.594 6.469 1 98.75 366 SER B O 1
ATOM 5942 N N . ARG B 1 367 ? -7.023 32.688 8.578 1 98.75 367 ARG B N 1
ATOM 5943 C CA . ARG B 1 367 ? -6.062 33.656 9.133 1 98.75 367 ARG B CA 1
ATOM 5944 C C . ARG B 1 367 ? -4.719 32.969 9.391 1 98.75 367 ARG B C 1
ATOM 5946 O O . ARG B 1 367 ? -3.826 33.594 9.992 1 98.75 367 ARG B O 1
ATOM 5953 N N . THR B 1 368 ? -4.562 31.781 8.891 1 98.88 368 THR B N 1
ATOM 5954 C CA . THR B 1 368 ? -3.391 30.969 9.234 1 98.88 368 THR B CA 1
ATOM 5955 C C . THR B 1 368 ? -2.381 30.969 8.086 1 98.88 368 THR B C 1
ATOM 5957 O O . THR B 1 368 ? -2.748 30.75 6.93 1 98.88 368 THR B O 1
ATOM 5960 N N . ILE B 1 369 ? -1.155 31.266 8.375 1 98.75 369 ILE B N 1
ATOM 5961 C CA . ILE B 1 369 ? -0.006 30.922 7.539 1 98.75 369 ILE B CA 1
ATOM 5962 C C . ILE B 1 369 ? 0.929 29.984 8.305 1 98.75 369 ILE B C 1
ATOM 5964 O O . ILE B 1 369 ? 1.282 30.266 9.461 1 98.75 369 ILE B O 1
ATOM 5968 N N . SER B 1 370 ? 1.199 28.844 7.723 1 98.5 370 SER B N 1
ATOM 5969 C CA . SER B 1 370 ? 2.176 27.938 8.32 1 98.5 370 SER B CA 1
ATOM 5970 C C . SER B 1 370 ? 3.49 27.969 7.551 1 98.5 370 SER B C 1
ATOM 5972 O O . SER B 1 370 ? 3.502 27.781 6.332 1 98.5 370 SER B O 1
ATOM 5974 N N . CYS B 1 371 ? 4.551 28.141 8.25 1 97.81 371 CYS B N 1
ATOM 5975 C CA . CYS B 1 371 ? 5.887 28.219 7.668 1 97.81 371 CYS B CA 1
ATOM 5976 C C . CYS B 1 371 ? 6.703 26.984 8.031 1 97.81 371 CYS B C 1
ATOM 5978 O O . CYS B 1 371 ? 6.941 26.703 9.211 1 97.81 371 CYS B O 1
ATOM 5980 N N . LEU B 1 372 ? 7.121 26.281 7.023 1 97 372 LEU B N 1
ATOM 5981 C CA . LEU B 1 372 ? 7.953 25.109 7.234 1 97 372 LEU B CA 1
ATOM 5982 C C . LEU B 1 372 ? 9.32 25.5 7.777 1 97 372 LEU B C 1
ATOM 5984 O O . LEU B 1 372 ? 9.922 26.469 7.32 1 97 372 LEU B O 1
ATOM 5988 N N . VAL B 1 373 ? 9.805 24.75 8.766 1 97.44 373 VAL B N 1
ATOM 5989 C CA . VAL B 1 373 ? 11.141 24.953 9.32 1 97.44 373 VAL B CA 1
ATOM 5990 C C . VAL B 1 373 ? 12.102 23.906 8.742 1 97.44 373 VAL B C 1
ATOM 5992 O O . VAL B 1 373 ? 12.062 22.734 9.133 1 97.44 373 VAL B O 1
ATOM 5995 N N . LYS B 1 374 ? 13.031 24.344 7.898 1 95.38 374 LYS B N 1
ATOM 5996 C CA . LYS B 1 374 ? 13.961 23.438 7.242 1 95.38 374 LYS B CA 1
ATOM 5997 C C . LYS B 1 374 ? 15.164 23.125 8.133 1 95.38 374 LYS B C 1
ATOM 5999 O O . LYS B 1 374 ? 15.422 23.844 9.094 1 95.38 374 LYS B O 1
ATOM 6004 N N . LEU B 1 375 ? 15.914 22.109 7.824 1 95.81 375 LEU B N 1
ATOM 6005 C CA . LEU B 1 375 ? 17.047 21.656 8.633 1 95.81 375 LEU B CA 1
ATOM 6006 C C . LEU B 1 375 ? 18.344 22.266 8.133 1 95.81 375 LEU B C 1
ATOM 6008 O O . LEU B 1 375 ? 19.281 22.469 8.906 1 95.81 375 LEU B O 1
ATOM 6012 N N . GLY B 1 376 ? 18.391 22.594 6.918 1 94.19 376 GLY B N 1
ATOM 6013 C CA . GLY B 1 376 ? 19.672 22.844 6.273 1 94.19 376 GLY B CA 1
ATOM 6014 C C . GLY B 1 376 ? 20.078 24.297 6.289 1 94.19 376 GLY B C 1
ATOM 6015 O O . GLY B 1 376 ? 21.125 24.656 5.75 1 94.19 376 GLY B O 1
ATOM 6016 N N . TRP B 1 377 ? 19.312 25.203 6.93 1 95.62 377 TRP B N 1
ATOM 6017 C CA . TRP B 1 377 ? 19.625 26.625 6.934 1 95.62 377 TRP B CA 1
ATOM 6018 C C . TRP B 1 377 ? 20.797 26.922 7.883 1 95.62 377 TRP B C 1
ATOM 6020 O O . TRP B 1 377 ? 20.844 26.391 8.992 1 95.62 377 TRP B O 1
ATOM 6030 N N . THR B 1 378 ? 21.641 27.766 7.441 1 95.75 378 THR B N 1
ATOM 6031 C CA . THR B 1 378 ? 22.672 28.297 8.336 1 95.75 378 THR B CA 1
ATOM 6032 C C . THR B 1 378 ? 22.078 29.312 9.297 1 95.75 378 THR B C 1
ATOM 6034 O O . THR B 1 378 ? 20.953 29.797 9.094 1 95.75 378 THR B O 1
ATOM 6037 N N . GLU B 1 379 ? 22.844 29.609 10.312 1 95.75 379 GLU B N 1
ATOM 6038 C CA . GLU B 1 379 ? 22.391 30.609 11.266 1 95.75 379 GLU B CA 1
ATOM 6039 C C . GLU B 1 379 ? 22.125 31.953 10.586 1 95.75 379 GLU B C 1
ATOM 6041 O O . GLU B 1 379 ? 21.156 32.625 10.898 1 95.75 379 GLU B O 1
ATOM 6046 N N . GLU B 1 380 ? 22.984 32.312 9.695 1 97.56 380 GLU B N 1
ATOM 6047 C CA . GLU B 1 380 ? 22.828 33.562 8.953 1 97.56 380 GLU B CA 1
ATOM 6048 C C . GLU B 1 380 ? 21.562 33.531 8.102 1 97.56 380 GLU B C 1
ATOM 6050 O O . GLU B 1 380 ? 20.844 34.531 8.031 1 97.56 380 GLU B O 1
ATOM 6055 N N . GLU B 1 381 ? 21.328 32.469 7.457 1 97.25 381 GLU B N 1
ATOM 6056 C CA . GLU B 1 381 ? 20.141 32.312 6.629 1 97.25 381 GLU B CA 1
ATOM 6057 C C . GLU B 1 381 ? 18.859 32.406 7.473 1 97.25 381 GLU B C 1
ATOM 6059 O O . GLU B 1 381 ? 17.875 33 7.035 1 97.25 381 GLU B O 1
ATOM 6064 N N . VAL B 1 382 ? 18.906 31.859 8.68 1 97.94 382 VAL B N 1
ATOM 6065 C CA . VAL B 1 382 ? 17.75 31.906 9.578 1 97.94 382 VAL B CA 1
ATOM 6066 C C . VAL B 1 382 ? 17.484 33.344 10 1 97.94 382 VAL B C 1
ATOM 6068 O O . VAL B 1 382 ? 16.328 33.781 10.008 1 97.94 382 VAL B O 1
ATOM 6071 N N . GLU B 1 383 ? 18.5 34.062 10.32 1 98 383 GLU B N 1
ATOM 6072 C CA . GLU B 1 383 ? 18.359 35.438 10.727 1 98 383 GLU B CA 1
ATOM 6073 C C . GLU B 1 383 ? 17.828 36.312 9.594 1 98 383 GLU B C 1
ATOM 6075 O O . GLU B 1 383 ? 16.953 37.156 9.805 1 98 383 GLU B O 1
ATOM 6080 N N . GLN B 1 384 ? 18.391 36.062 8.453 1 98.12 384 GLN B N 1
ATOM 6081 C CA . GLN B 1 384 ? 17.906 36.812 7.285 1 98.12 384 GLN B CA 1
ATOM 6082 C C . GLN B 1 384 ? 16.438 36.5 6.996 1 98.12 384 GLN B C 1
ATOM 6084 O O . GLN B 1 384 ? 15.664 37.375 6.66 1 98.12 384 GLN B O 1
ATOM 6089 N N . ARG B 1 385 ? 16.125 35.25 7.066 1 98.25 385 ARG B N 1
ATOM 6090 C CA . ARG B 1 385 ? 14.75 34.844 6.855 1 98.25 385 ARG B CA 1
ATOM 6091 C C . ARG B 1 385 ? 13.812 35.5 7.859 1 98.25 385 ARG B C 1
ATOM 6093 O O . ARG B 1 385 ? 12.75 36 7.492 1 98.25 385 ARG B O 1
ATOM 6100 N N . ALA B 1 386 ? 14.203 35.5 9.125 1 98.5 386 ALA B N 1
ATOM 6101 C CA . ALA B 1 386 ? 13.406 36.125 10.172 1 98.5 386 ALA B CA 1
ATOM 6102 C C . ALA B 1 386 ? 13.156 37.594 9.852 1 98.5 386 ALA B C 1
ATOM 6104 O O . ALA B 1 386 ? 12.031 38.094 9.969 1 98.5 386 ALA B O 1
ATOM 6105 N N . ALA B 1 387 ? 14.203 38.281 9.422 1 98.44 387 ALA B N 1
ATOM 6106 C CA . ALA B 1 387 ? 14.094 39.688 9.07 1 98.44 387 ALA B CA 1
ATOM 6107 C C . ALA B 1 387 ? 13.156 39.875 7.887 1 98.44 387 ALA B C 1
ATOM 6109 O O . ALA B 1 387 ? 12.344 40.812 7.883 1 98.44 387 ALA B O 1
ATOM 6110 N N . ASN B 1 388 ? 13.312 39.031 6.926 1 98.56 388 ASN B N 1
ATOM 6111 C CA . ASN B 1 388 ? 12.469 39.125 5.738 1 98.56 388 ASN B CA 1
ATOM 6112 C C . ASN B 1 388 ? 11.008 38.844 6.074 1 98.56 388 ASN B C 1
ATOM 6114 O O . ASN B 1 388 ? 10.109 39.469 5.488 1 98.56 388 ASN B O 1
ATOM 6118 N N . MET B 1 389 ? 10.742 37.906 6.973 1 98.75 389 MET B N 1
ATOM 6119 C CA . MET B 1 389 ? 9.375 37.625 7.387 1 98.75 389 MET B CA 1
ATOM 6120 C C . MET B 1 389 ? 8.727 38.844 8.047 1 98.75 389 MET B C 1
ATOM 6122 O O . MET B 1 389 ? 7.598 39.188 7.723 1 98.75 389 MET B O 1
ATOM 6126 N N . VAL B 1 390 ? 9.477 39.469 8.914 1 98.69 390 VAL B N 1
ATOM 6127 C CA . VAL B 1 390 ? 8.969 40.656 9.617 1 98.69 390 VAL B CA 1
ATOM 6128 C C . VAL B 1 390 ? 8.672 41.781 8.609 1 98.69 390 VAL B C 1
ATOM 6130 O O . VAL B 1 390 ? 7.602 42.375 8.648 1 98.69 390 VAL B O 1
ATOM 6133 N N . LYS B 1 391 ? 9.648 41.969 7.707 1 98.44 391 LYS B N 1
ATOM 6134 C CA . LYS B 1 391 ? 9.492 43.031 6.695 1 98.44 391 LYS B CA 1
ATOM 6135 C C . LYS B 1 391 ? 8.273 42.75 5.816 1 98.44 391 LYS B C 1
ATOM 6137 O O . LYS B 1 391 ? 7.484 43.656 5.539 1 98.44 391 LYS B O 1
ATOM 6142 N N . ALA B 1 392 ? 8.156 41.531 5.363 1 98.62 392 ALA B N 1
ATOM 6143 C CA . ALA B 1 392 ? 7.062 41.156 4.48 1 98.62 392 ALA B CA 1
ATOM 6144 C C . ALA B 1 392 ? 5.707 41.344 5.152 1 98.62 392 ALA B C 1
ATOM 6146 O O . ALA B 1 392 ? 4.805 41.969 4.574 1 98.62 392 ALA B O 1
ATOM 6147 N N . ILE B 1 393 ? 5.535 40.906 6.406 1 98.69 393 ILE B N 1
ATOM 6148 C CA . ILE B 1 393 ? 4.258 40.969 7.109 1 98.69 393 ILE B CA 1
ATOM 6149 C C . ILE B 1 393 ? 3.918 42.406 7.457 1 98.69 393 ILE B C 1
ATOM 6151 O O . ILE B 1 393 ? 2.781 42.844 7.266 1 98.69 393 ILE B O 1
ATOM 6155 N N . LYS B 1 394 ? 4.867 43.188 7.859 1 98.19 394 LYS B N 1
ATOM 6156 C CA . LYS B 1 394 ? 4.633 44.594 8.211 1 98.19 394 LYS B CA 1
ATOM 6157 C C . LYS B 1 394 ? 4.23 45.406 6.992 1 98.19 394 LYS B C 1
ATOM 6159 O O . LYS B 1 394 ? 3.482 46.375 7.109 1 98.19 394 LYS B O 1
ATOM 6164 N N . SER B 1 395 ? 4.656 45 5.895 1 97.56 395 SER B N 1
ATOM 6165 C CA . SER B 1 395 ? 4.395 45.75 4.672 1 97.56 395 SER B CA 1
ATOM 6166 C C . SER B 1 395 ? 2.912 45.719 4.309 1 97.56 395 SER B C 1
ATOM 6168 O O . SER B 1 395 ? 2.445 46.531 3.514 1 97.56 395 SER B O 1
ATOM 6170 N N . VAL B 1 396 ? 2.16 44.844 4.832 1 96.88 396 VAL B N 1
ATOM 6171 C CA . VAL B 1 396 ? 0.774 44.719 4.402 1 96.88 396 VAL B CA 1
ATOM 6172 C C . VAL B 1 396 ? -0.164 44.969 5.578 1 96.88 396 VAL B C 1
ATOM 6174 O O . VAL B 1 396 ? -1.383 44.844 5.453 1 96.88 396 VAL B O 1
ATOM 6177 N N . LEU B 1 397 ? 0.384 45.188 6.676 1 93.81 397 LEU B N 1
ATOM 6178 C CA . LEU B 1 397 ? -0.413 45.531 7.848 1 93.81 397 LEU B CA 1
ATOM 6179 C C . LEU B 1 397 ? -0.617 47.031 7.949 1 93.81 397 LEU B C 1
ATOM 6181 O O . LEU B 1 397 ? 0.212 47.812 7.469 1 93.81 397 LEU B O 1
#